Protein AF-A0A1J4J8R6-F1 (afdb_monomer_lite)

Radius of gyration: 37.08 Å; chains: 1; bounding box: 112×92×82 Å

InterPro domains:
  IPR000504 RNA recognition motif domain [PF00076] (426-489)
  IPR000504 RNA recognition motif domain [PS50102] (408-496)
  IPR000504 RNA recognition motif domain [SM00360] (419-492)
  IPR000504 RNA recognition motif domain [SM00360] (596-668)
  IPR002562 3'-5' exonuclease domain [PF01612] (44-199)
  IPR012337 Ribonuclease H-like superfamily [SSF53098] (19-199)
  IPR012677 Nucleotide-binding alpha-beta plait domain superfamily [G3DSA:3.30.70.330] (421-501)
  IPR012677 Nucleotide-binding alpha-beta plait domain superfamily [G3DSA:3.30.70.330] (574-690)
  IPR035979 RNA-binding domain superfamily [SSF54928] (427-667)
  IPR036397 Ribonuclease H superfamily [G3DSA:3.30.420.10] (19-200)
  IPR050502 Eukaryotic RNA-binding [PTHR48025] (426-492)

pLDDT: mean 85.45, std 15.94, range [28.61, 98.69]

Foldseek 3Di:
DDEAFFDPPHDALVVQQPAFDDAQDWHWYAFAPPQIAIEHEHELPDPCPLVVLVVVPDQDAWEWDFADDPATAWIWTDDDRYIYIYGYADDADRPSVVVSLVVAAYEYEPCPVVQVRVCVRHVDGSPVRYHHCCQFFAVVVVHDSPLQSLLCVQQNDTRHDLDDVCLSPDPSNDPTDTPSNSSNSNSRRVSCVSRVVVTDGTDDDPDDDDDDDDDDDDDDDDDDDDDDDPPDPDDDPPQCDPPFWFKFWAWDFAAWKWKKKKKQDPDDQAPVRQVQQFPDDPQQWPAWHWADQPNMIMIITIGNDDDDPVVSVCRSVPDPPVVPPPMDMDTWDIDDRNQFGLAFKKKKAPDDPQCPDPLSVLRVLLRLHDQKDWDQDPVRRMIIIRRNHRSSRRSCVTPQQVDDHPNDGIDMDSDPLFFQKKKKFAFLPDDPVNVCVLLVVLAAWPDKDWFDALDSRGTIIMMTGGPGSNSLVSSQVPQQQDADPNDGMHMFGDDDLSSVVSLLQLKKKFDPDPVVLVLDDPDPDPDDDDDPDPDDPPDQQPFVVVCVVLCVLHAWRGWHQDPVQRIIITGHSGSRSSVVCQVPDRRIDRQDPQQKKKKWFAASNQDPVNVCVLQVVLAAWPDKDWGTHHPLDGIIMMIIGHSDNNSLVSSQVPQAQNDDPQTGMHMDGRDSRGDRPDPVLVQQLLQKKKDFDLDDPVVLSVLLVVQARWSDWDWDPPPPPDSTIIIITGGSHNVSLVVSLVRVLVVCVVVVPPPSPRIDRDDPCCVCVPVPVVTIDIDRRPPPCPPPVQQQKKKKKFFQDDPPDDPVVLCVQCVVQDFWDWDDDNGIIMIIGRGPVSVVVSCVSQQRDDDPNDRTDIGMDGQVVDPPHDPDDRPPPPPPFFQKKKWAFDDPPDDQVLLCVLLVVQDDKWKKKFAGQPDAPTIMITITDPDPSSVVSSQCSQQPDDDPNHRTDIDGDHPVPPDDHDPNGHDPDIDTD

Organism: NCBI:txid1144522

Sequence (977 aa):
MEIIQFGEDLPDLHSYESRDWLLDETRSVEFFPNIVFEVTLISTESPNLSKYLNEIDIQSPIALDLEWDEELCLFQFCINHKVLIVRHPKGPGNPLLYSFLKNHNFFAKGIHNDKIKLAEKFGENFSDKIEDIAKTRLLPYGYSINFIEMTLQFAGKPTADFKDIRITKSNWDLPNLSMRQILYAAFDVVSIFQAYEKFPPPKKIIKQPKVQTRVRSENNKPPPGVKVNKKERQTSRKEWKTDDQRIILKQIIAKQIFCYMIENYQGDTNYLSLNNILTLDANDIDNISSFNFNEKKYVFISLYNNYKIEETASFFSNQKKIQNNTQNIIKLDSLEPEYSTDNDVLFMYNLPLCLQDEAVLNQFFYCFGVDTRFIYDKEIKSIRIQPHRAQSSMRMKIFIPIIEVDGQKLTLTTFPYHLPMVRAIVPPSFSENEINSLFSQYGTIEKIVILKRKSLNDCQTTIITYSNENEANLSIQKLNYTEIEENEIYVQRFTDENHMRFLRFFELIITDREDLINILPSKNNTNETTNENKNETIDIRNEALLRKHYEKYGDILQVWYDKRFDVTRIIFINKKSAFDAAKNEKNTFLPPLGTMAFIRNLPLSTTDSDIFELTSPYGKMLNFVYRDIEEYMRTIIVEVMFSSHEEAVALKTGIHHKKIKTSVIEVNASSLAEIETPIWKMQQRKQWIVCETDMKIEEIIDQCEAISPIIKVKIDDQQEDSDLSNIFILFSNTIDATIAIRRIKNYLKDKNFHNNNNIRIATVSEFVNEIYPEQFILRTIENKIIPVSNQQPMALVICPKPKELNEEFIHKYLSKSKEYQIFTDDERFIIYTRSKKASDFIYNKLMYIKFNENYLTIERCKWYEVKNRPRFHPFGSFQSRKMPIIVDPIPNGANAAELRTFCSDCGKFDIKIEGSSQEIGKRRAIIQPRNTRAKVNCFNVLNSEFFKGEMMKAVRISRSSIPPPLDENIDDDVEYD

Secondary structure (DSSP, 8-state):
--EE--STTS--GGGGTTSEEPTTEEEEEEEETTEEEEEEEEETT-TTHHHHHHHT--SS-EEEEEEESSSEEEEEEEETTEEEEEE--SSSPPHHHHHHHHHS-EEESSTHHHHHHHHHHHSS--TTTEEEHIIIIIGGGT----HHHHIIIII---SS----HHHHTS-TT-SSEEHHHHHHHHHHHHHHHHHHTTSPPPP------PPPPPP----------------SS---GGGG-STTEEEEEPP-PPPP-EEEEEES--S--SHHHHHTT--S-GGGEEEEEEEEETTEEEEEEEESS---HHHHHHHTTT-TTTTSS--EEEEPPPPPGGG--TT--EEEES--GGGSSHHHHHHHHHTT-S-EEEEEETTTTEEEEEESSHHHHHHHHHHGGG-EETTEE-EEESS-TTS-EEEEEE-TT--HHHHHHHHGGGS-EEEEEEPBPSSTTSPEEEEEEESSHHHHHHHHHHHTTEEETTEEEEEEE---HHHHHHHGGGEEEE---HHHHTTS-------------------TT-HHHHHHHHGGGS-EEEEEEETTTTEEEEEESSHHHHHHHHHH-SSEEPPPTT-EEEEEEEETT--HHHHHHHHGGGS-EEEEEEPPB-TT--EEEEEEEESSHHHHHHHHHHHTT-EETTEE-EEEE--TT-EEPPHHHHHHHTTEEEEEESS-HHHHHHHHHTTS-EEEEEEE---TT-S-EEEEEEESSHHHHHHHHHHHHHHHHHTT-TTTT--EEPPHHHIIIII-TTTEEEEE--------GGGS-EEEEESSPPTT--HHHHHHHHTT--SEEEEE-SS-EEEEESSHHHHHHHHHHHTT-EETTEEP-EEEEEGGGSTT--SS-TT--GGG----EEESSPPTT--HHHHHHHTGGG-SEEEEEEE-SSSTT-EEEEEEESSHHHHHHHHHHHHHSEETTEE--EEE--GGG-PPPPGGG--S--EE-

Structure (mmCIF, N/CA/C/O backbone):
data_AF-A0A1J4J8R6-F1
#
_entry.id   AF-A0A1J4J8R6-F1
#
loop_
_atom_site.group_PDB
_atom_site.id
_atom_site.type_symbol
_atom_site.label_atom_id
_atom_site.label_alt_id
_atom_site.label_comp_id
_atom_site.label_asym_id
_atom_site.label_entity_id
_atom_site.label_seq_id
_atom_site.pdbx_PDB_ins_code
_atom_site.Cartn_x
_atom_site.Cartn_y
_atom_site.Cartn_z
_atom_site.occupancy
_atom_site.B_iso_or_equiv
_atom_site.auth_seq_id
_atom_site.auth_comp_id
_atom_site.auth_asym_id
_atom_site.auth_atom_id
_atom_site.pdbx_PDB_model_num
ATOM 1 N N . MET A 1 1 ? -22.541 -46.603 14.724 1.00 64.88 1 MET A N 1
ATOM 2 C CA . MET A 1 1 ? -21.762 -45.417 15.127 1.00 64.88 1 MET A CA 1
ATOM 3 C C . MET A 1 1 ? -22.426 -44.217 14.489 1.00 64.88 1 MET A C 1
ATOM 5 O O . MET A 1 1 ? -22.920 -44.357 13.377 1.00 64.88 1 MET A O 1
ATOM 9 N N . GLU A 1 2 ? -22.513 -43.098 15.198 1.00 82.25 2 GLU A N 1
ATOM 10 C CA . GLU A 1 2 ? -22.907 -41.822 14.594 1.00 82.25 2 GLU A CA 1
ATOM 11 C C . GLU A 1 2 ? -21.846 -41.434 13.551 1.00 82.25 2 GLU A C 1
ATOM 13 O O . GLU A 1 2 ? -20.649 -41.581 13.817 1.00 82.25 2 GLU A O 1
ATOM 18 N N . ILE A 1 3 ? -22.278 -41.021 12.357 1.00 94.88 3 ILE A N 1
ATOM 19 C CA . ILE A 1 3 ? -21.378 -40.541 11.304 1.00 94.88 3 ILE A CA 1
ATOM 20 C C . ILE A 1 3 ? -21.326 -39.021 11.419 1.00 94.88 3 ILE A C 1
ATOM 22 O O . ILE A 1 3 ? -22.355 -38.358 11.316 1.00 94.88 3 ILE A O 1
ATOM 26 N N . ILE A 1 4 ? -20.132 -38.473 11.625 1.00 97.38 4 ILE A N 1
ATOM 27 C CA . ILE A 1 4 ? -19.893 -37.031 11.586 1.00 97.38 4 ILE A CA 1
ATOM 28 C C . ILE A 1 4 ? -19.890 -36.602 10.116 1.00 97.38 4 ILE A C 1
ATOM 30 O O . ILE A 1 4 ? -19.019 -37.014 9.343 1.00 97.38 4 ILE A O 1
ATOM 34 N N . GLN A 1 5 ? -20.874 -35.785 9.746 1.00 97.06 5 GLN A N 1
ATOM 35 C CA . GLN A 1 5 ? -21.093 -35.268 8.394 1.00 97.06 5 GLN A CA 1
ATOM 36 C C . GLN A 1 5 ? -21.236 -33.741 8.426 1.00 97.06 5 GLN A C 1
ATOM 38 O O . GLN A 1 5 ? -21.591 -33.170 9.458 1.00 97.06 5 GLN A O 1
ATOM 43 N N . PHE A 1 6 ? -20.989 -33.095 7.285 1.00 95.75 6 PHE A N 1
ATOM 44 C CA . PHE A 1 6 ? -21.035 -31.639 7.128 1.00 95.75 6 PHE A CA 1
ATOM 45 C C . PHE A 1 6 ? -21.888 -31.260 5.906 1.00 95.75 6 PHE A C 1
ATOM 47 O O . PHE A 1 6 ? -21.843 -31.946 4.885 1.00 95.75 6 PHE A O 1
ATOM 54 N N . GLY A 1 7 ? -22.676 -30.186 6.013 1.00 91.25 7 GLY A N 1
ATOM 55 C CA . GLY A 1 7 ? -23.638 -29.739 4.996 1.00 91.25 7 GLY A CA 1
ATOM 56 C C . GLY A 1 7 ? -24.512 -28.582 5.500 1.00 91.25 7 GLY A C 1
ATOM 57 O O . GLY A 1 7 ? -24.372 -28.185 6.652 1.00 91.25 7 GLY A O 1
ATOM 58 N N . GLU A 1 8 ? -25.404 -28.047 4.656 1.00 86.31 8 GLU A N 1
ATOM 59 C CA . GLU A 1 8 ? -26.222 -26.852 4.974 1.00 86.31 8 GLU A CA 1
ATOM 60 C C . GLU A 1 8 ? -27.128 -27.028 6.209 1.00 86.31 8 GLU A C 1
ATOM 62 O O . GLU A 1 8 ? -27.325 -26.071 6.951 1.00 86.31 8 GLU A O 1
ATOM 67 N N . ASP A 1 9 ? -27.593 -28.254 6.479 1.00 91.88 9 ASP A N 1
ATOM 68 C CA . ASP A 1 9 ? -28.480 -28.585 7.609 1.00 91.88 9 ASP A CA 1
ATOM 69 C C . ASP A 1 9 ? -27.794 -29.412 8.716 1.00 91.88 9 ASP A C 1
ATOM 71 O O . ASP A 1 9 ? -28.455 -29.983 9.587 1.00 91.88 9 ASP A O 1
ATOM 75 N N . LEU A 1 10 ? -26.465 -29.535 8.672 1.00 93.62 10 LEU A N 1
ATOM 76 C CA . LEU A 1 10 ? -25.687 -30.351 9.607 1.00 93.62 10 LEU A CA 1
ATOM 77 C C . LEU A 1 10 ? -24.810 -29.474 10.512 1.00 93.62 10 LEU A C 1
ATOM 79 O O . LEU A 1 10 ? -24.490 -28.344 10.141 1.00 93.62 10 LEU A O 1
ATOM 83 N N . PRO A 1 11 ? -24.398 -29.968 11.698 1.00 92.81 11 PRO A N 1
ATOM 84 C CA . PRO A 1 11 ? -23.512 -29.217 12.579 1.00 92.81 11 PRO A CA 1
ATOM 85 C C . PRO A 1 11 ? -22.225 -28.809 11.858 1.00 92.81 11 PRO A C 1
ATOM 87 O O . PRO A 1 11 ? -21.552 -29.636 11.238 1.00 92.81 11 PRO A O 1
ATOM 90 N N . ASP A 1 12 ? -21.872 -27.530 11.957 1.00 93.19 12 ASP A N 1
ATOM 91 C CA . ASP A 1 12 ? -20.647 -27.014 11.362 1.00 93.19 12 ASP A CA 1
ATOM 92 C C . ASP A 1 12 ? -19.402 -27.471 12.141 1.00 93.19 12 ASP A C 1
ATOM 94 O O . ASP A 1 12 ? -19.480 -28.021 13.244 1.00 93.19 12 ASP A O 1
ATOM 98 N N . LEU A 1 13 ? -18.214 -27.225 11.583 1.00 93.31 13 LEU A N 1
ATOM 99 C CA . LEU A 1 13 ? -16.960 -27.626 12.223 1.00 93.31 13 LEU A CA 1
ATOM 100 C C . LEU A 1 13 ? -16.717 -26.923 13.576 1.00 93.31 13 LEU A C 1
ATOM 102 O O . LEU A 1 13 ? -16.065 -27.495 14.449 1.00 93.31 13 LEU A O 1
ATOM 106 N N . HIS A 1 14 ? -17.237 -25.704 13.769 1.00 91.62 14 HIS A N 1
ATOM 107 C CA . HIS A 1 14 ? -17.052 -24.926 15.001 1.00 91.62 14 HIS A CA 1
ATOM 108 C C . HIS A 1 14 ? -17.827 -25.527 16.177 1.00 91.62 14 HIS A C 1
ATOM 110 O O . HIS A 1 14 ? -17.343 -25.506 17.307 1.00 91.62 14 HIS A O 1
ATOM 116 N N . SER A 1 15 ? -18.980 -26.145 15.916 1.00 93.38 15 SER A N 1
ATOM 117 C CA . SER A 1 15 ? -19.788 -26.820 16.939 1.00 93.38 15 SER A CA 1
ATOM 118 C C . SER A 1 15 ? -19.061 -27.962 17.673 1.00 93.38 15 SER A C 1
ATOM 120 O O . SER A 1 15 ? -19.467 -28.353 18.769 1.00 93.38 15 SER A O 1
ATOM 122 N N . TYR A 1 16 ? -17.965 -28.477 17.102 1.00 94.50 16 TYR A N 1
ATOM 123 C CA . TYR A 1 16 ? -17.141 -29.552 17.665 1.00 94.50 16 TYR A CA 1
ATOM 124 C C . TYR A 1 16 ? -15.961 -29.056 18.516 1.00 94.50 16 TYR A C 1
ATOM 126 O O . TYR A 1 16 ? -15.176 -29.867 19.005 1.00 94.50 16 TYR A O 1
ATOM 134 N N . GLU A 1 17 ? -15.805 -27.745 18.704 1.00 92.56 17 GLU A N 1
ATOM 135 C CA . GLU A 1 17 ? -14.711 -27.174 19.502 1.00 92.56 17 GLU A CA 1
ATOM 136 C C . GLU A 1 17 ? -14.910 -27.370 21.010 1.00 92.56 17 GLU A C 1
ATOM 138 O O . GLU A 1 17 ? -13.941 -27.574 21.734 1.00 92.56 17 GLU A O 1
ATOM 143 N N . SER A 1 18 ? -16.162 -27.388 21.474 1.00 90.88 18 SER A N 1
ATOM 144 C CA . SER A 1 18 ? -16.525 -27.578 22.886 1.00 90.88 18 SER A CA 1
ATOM 145 C C . SER A 1 18 ? -16.676 -29.044 23.308 1.00 90.88 18 SER A C 1
ATOM 147 O O . SER A 1 18 ? -17.047 -29.320 24.448 1.00 90.88 18 SER A O 1
ATOM 149 N N . ARG A 1 19 ? -16.440 -29.993 22.394 1.00 95.94 19 ARG A N 1
ATOM 150 C CA . ARG A 1 19 ? -16.583 -31.433 22.645 1.00 95.94 19 ARG A CA 1
ATOM 151 C C . ARG A 1 19 ? -15.214 -32.097 22.647 1.00 95.94 19 ARG A C 1
ATOM 153 O O . ARG A 1 19 ? -14.448 -31.898 21.710 1.00 95.94 19 ARG A O 1
ATOM 160 N N . ASP A 1 20 ? -14.956 -32.946 23.631 1.00 96.31 20 ASP A N 1
ATOM 161 C CA . ASP A 1 20 ? -13.733 -33.750 23.699 1.00 96.31 20 ASP A CA 1
ATOM 162 C C . ASP A 1 20 ? -13.871 -35.035 22.874 1.00 96.31 20 ASP A C 1
ATOM 164 O O . ASP A 1 20 ? -14.937 -35.654 22.849 1.00 96.31 20 ASP A O 1
ATOM 168 N N . TRP A 1 21 ? -12.787 -35.461 22.224 1.00 97.12 21 TRP A N 1
ATOM 169 C CA . TRP A 1 21 ? -12.671 -36.813 21.674 1.00 97.12 21 TRP A CA 1
ATOM 170 C C . TRP A 1 21 ? -11.984 -37.700 22.712 1.00 97.12 21 TRP A C 1
ATOM 172 O O . TRP A 1 21 ? -10.861 -37.411 23.131 1.00 97.12 21 TRP A O 1
ATOM 182 N N . LEU A 1 22 ? -12.644 -38.765 23.163 1.00 96.56 22 LEU A N 1
ATOM 183 C CA . LEU A 1 22 ? -12.132 -39.584 24.260 1.00 96.56 22 LEU A CA 1
ATOM 184 C C . LEU A 1 22 ? -11.032 -40.544 23.779 1.00 96.56 22 LEU A C 1
ATOM 186 O O . LEU A 1 22 ? -11.001 -40.978 22.627 1.00 96.56 22 LEU A O 1
ATOM 190 N N . LEU A 1 23 ? -10.110 -40.902 24.674 1.00 96.19 23 LEU A N 1
ATOM 191 C CA . LEU A 1 23 ? -9.110 -41.933 24.384 1.00 96.19 23 LEU A CA 1
ATOM 192 C C . LEU A 1 23 ? -9.785 -43.295 24.161 1.00 96.19 23 LEU A C 1
ATOM 194 O O . LEU A 1 23 ? -10.760 -43.630 24.829 1.00 96.19 23 LEU A O 1
ATOM 198 N N . ASP A 1 24 ? -9.230 -44.079 23.238 1.00 95.19 24 ASP A N 1
ATOM 199 C CA . ASP A 1 24 ? -9.760 -45.355 22.741 1.00 95.19 24 ASP A CA 1
ATOM 200 C C . ASP A 1 24 ? -11.132 -45.242 22.035 1.00 95.19 24 ASP A C 1
ATOM 202 O O . ASP A 1 24 ? -11.756 -46.260 21.720 1.00 95.19 24 ASP A O 1
ATOM 206 N N . GLU A 1 25 ? -11.595 -44.024 21.735 1.00 95.88 25 GLU A N 1
ATOM 207 C CA . GLU A 1 25 ? -12.848 -43.775 21.027 1.00 95.88 25 GLU A CA 1
ATOM 208 C C . GLU A 1 25 ? -12.649 -43.776 19.508 1.00 95.88 25 GLU A C 1
ATOM 210 O O . GLU A 1 25 ? -11.771 -43.090 18.974 1.00 95.88 25 GLU A O 1
ATOM 215 N N . THR A 1 26 ? -13.518 -44.512 18.807 1.00 97.50 26 THR A N 1
ATOM 216 C CA . THR A 1 26 ? -13.579 -44.546 17.340 1.00 97.50 26 THR A CA 1
ATOM 217 C C . THR A 1 26 ? -14.889 -43.950 16.842 1.00 97.50 26 THR A C 1
ATOM 219 O O . THR A 1 26 ? -15.961 -44.327 17.324 1.00 97.50 26 THR A O 1
ATOM 222 N N . ARG A 1 27 ? -14.818 -43.055 15.853 1.00 97.75 27 ARG A N 1
ATOM 223 C CA . ARG A 1 27 ? -15.994 -42.475 15.184 1.00 97.75 27 ARG A CA 1
ATOM 224 C C . ARG A 1 27 ? -15.853 -42.528 13.672 1.00 97.75 27 ARG A C 1
ATOM 226 O O . ARG A 1 27 ? -14.746 -42.510 13.146 1.00 97.75 27 ARG A O 1
ATOM 233 N N . SER A 1 28 ? -16.983 -42.550 12.978 1.00 98.38 28 SER A N 1
ATOM 234 C CA . SER A 1 28 ? -17.029 -42.482 11.518 1.00 98.38 28 SER A CA 1
ATOM 235 C C . SER A 1 28 ? -17.137 -41.023 11.072 1.00 98.38 28 SER A C 1
ATOM 237 O O . SER A 1 28 ? -17.988 -40.299 11.581 1.00 98.38 28 SER A O 1
ATOM 239 N N . VAL A 1 29 ? -16.298 -40.584 10.134 1.00 98.44 29 VAL A N 1
ATOM 240 C CA . VAL A 1 29 ? -16.251 -39.193 9.652 1.00 98.44 29 VAL A CA 1
ATOM 241 C C . VAL A 1 29 ? -16.223 -39.154 8.130 1.00 98.44 29 VAL A C 1
ATOM 243 O O . VAL A 1 29 ? -15.433 -39.858 7.500 1.00 98.44 29 VAL A O 1
ATOM 246 N N . GLU A 1 30 ? -17.055 -38.307 7.532 1.00 98.19 30 GLU A N 1
ATOM 247 C CA . GLU A 1 30 ? -17.075 -38.065 6.090 1.00 98.19 30 GLU A CA 1
ATOM 248 C C . GLU A 1 30 ? -16.263 -36.808 5.736 1.00 98.19 30 GLU A C 1
ATOM 250 O O . GLU A 1 30 ? -16.783 -35.694 5.751 1.00 98.19 30 GLU A O 1
ATOM 255 N N . PHE A 1 31 ? -14.974 -36.976 5.417 1.00 98.19 31 PHE A N 1
ATOM 256 C CA . PHE A 1 31 ? -14.091 -35.864 5.016 1.00 98.19 31 PHE A CA 1
ATOM 257 C C . PHE A 1 31 ? -14.278 -35.437 3.553 1.00 98.19 31 PHE A C 1
ATOM 259 O O . PHE A 1 31 ? -14.039 -34.280 3.203 1.00 98.19 31 PHE A O 1
ATOM 266 N N . PHE A 1 32 ? -14.691 -36.373 2.697 1.00 97.75 32 PHE A N 1
ATOM 267 C CA . PHE A 1 32 ? -14.949 -36.163 1.273 1.00 97.75 32 PHE A CA 1
ATOM 268 C C . PHE A 1 32 ? -16.314 -36.761 0.912 1.00 97.75 32 PHE A C 1
ATOM 270 O O . PHE A 1 32 ? -16.671 -37.788 1.490 1.00 97.75 32 PHE A O 1
ATOM 277 N N . PRO A 1 33 ? -17.058 -36.175 -0.046 1.00 97.06 33 PRO A N 1
ATOM 278 C CA . PRO A 1 33 ? -18.414 -36.616 -0.363 1.00 97.06 33 PRO A CA 1
ATOM 279 C C . PRO A 1 33 ? -18.508 -38.115 -0.670 1.00 97.06 33 PRO A C 1
ATOM 281 O O . PRO A 1 33 ? -17.867 -38.606 -1.601 1.00 97.06 33 PRO A O 1
ATOM 284 N N . ASN A 1 34 ? -19.360 -38.818 0.073 1.00 96.38 34 ASN A N 1
ATOM 285 C CA . ASN A 1 34 ? -19.601 -40.263 0.033 1.00 96.38 34 ASN A CA 1
ATOM 286 C C . ASN A 1 34 ? -18.397 -41.135 0.429 1.00 96.38 34 ASN A C 1
ATOM 288 O O . ASN A 1 34 ? -18.348 -42.314 0.072 1.00 96.38 34 ASN A O 1
ATOM 292 N N . ILE A 1 35 ? -17.419 -40.583 1.154 1.00 97.31 35 ILE A N 1
ATOM 293 C CA . ILE A 1 35 ? -16.232 -41.315 1.603 1.00 97.31 35 ILE A CA 1
ATOM 294 C C . ILE A 1 35 ? -16.070 -41.167 3.114 1.00 97.31 35 ILE A C 1
ATOM 296 O O . ILE A 1 35 ? -15.665 -40.121 3.622 1.00 97.31 35 ILE A O 1
ATOM 300 N N . VAL A 1 36 ? -16.332 -42.262 3.823 1.00 97.94 36 VAL A N 1
ATOM 301 C CA . VAL A 1 36 ? -16.269 -42.327 5.284 1.00 97.94 36 VAL A CA 1
ATOM 302 C C . VAL A 1 36 ? -14.949 -42.952 5.734 1.00 97.94 36 VAL A C 1
ATOM 304 O O . VAL A 1 36 ? -14.465 -43.911 5.130 1.00 97.94 36 VAL A O 1
ATOM 307 N N . PHE A 1 37 ? -14.373 -42.399 6.799 1.00 98.44 37 PHE A N 1
ATOM 308 C CA . PHE A 1 37 ? -13.190 -42.909 7.487 1.00 98.44 37 PHE A CA 1
ATOM 309 C C . PHE A 1 37 ? -13.520 -43.207 8.952 1.00 98.44 37 PHE A C 1
ATOM 311 O O . PHE A 1 37 ? -14.237 -42.444 9.597 1.00 98.44 37 PHE A O 1
ATOM 318 N N . GLU A 1 38 ? -12.987 -44.301 9.487 1.00 98.44 38 GLU A N 1
ATOM 319 C CA . GLU A 1 38 ? -12.996 -44.589 10.923 1.00 98.44 38 GLU A CA 1
ATOM 320 C C . GLU A 1 38 ? -11.802 -43.889 11.571 1.00 98.44 38 GLU A C 1
ATOM 322 O O . GLU A 1 38 ? -10.657 -44.198 11.251 1.00 98.44 38 GLU A O 1
ATOM 327 N N . VAL A 1 39 ? -12.060 -42.931 12.458 1.00 98.56 39 VAL A N 1
ATOM 328 C CA . VAL A 1 39 ? -11.035 -42.161 13.165 1.00 98.56 39 VAL A CA 1
ATOM 329 C C . VAL A 1 39 ? -10.972 -42.632 14.606 1.00 98.56 39 VAL A C 1
ATOM 331 O O . VAL A 1 39 ? -11.973 -42.568 15.315 1.00 98.56 39 VAL A O 1
ATOM 334 N N . THR A 1 40 ? -9.801 -43.082 15.044 1.00 98.38 40 THR A N 1
ATOM 335 C CA . THR A 1 40 ? -9.542 -43.523 16.417 1.00 98.38 40 THR A CA 1
ATOM 336 C C . THR A 1 40 ? -8.496 -42.625 17.065 1.00 98.38 40 THR A C 1
ATOM 338 O O . THR A 1 40 ? -7.413 -42.445 16.507 1.00 98.38 40 THR A O 1
ATOM 341 N N . LEU A 1 41 ? -8.782 -42.113 18.265 1.00 98.19 41 LEU A N 1
ATOM 342 C CA . LEU A 1 41 ? -7.789 -41.456 19.120 1.00 98.19 41 LEU A CA 1
ATOM 343 C C . LEU A 1 41 ? -7.301 -42.432 20.196 1.00 98.19 41 LEU A C 1
ATOM 345 O O . LEU A 1 41 ? -8.102 -42.999 20.932 1.00 98.19 41 LEU A O 1
ATOM 349 N N . ILE A 1 42 ? -5.989 -42.592 20.339 1.00 98.06 42 ILE A N 1
ATOM 350 C CA . ILE A 1 42 ? -5.368 -43.421 21.379 1.00 98.06 42 ILE A CA 1
ATOM 351 C C . ILE A 1 42 ? -4.130 -42.739 21.965 1.00 98.06 42 ILE A C 1
ATOM 353 O O . ILE A 1 42 ? -3.533 -41.883 21.328 1.00 98.06 42 ILE A O 1
ATOM 357 N N . SER A 1 43 ? -3.719 -43.118 23.176 1.00 97.25 43 SER A N 1
ATOM 358 C CA . SER A 1 43 ? -2.449 -42.699 23.785 1.00 97.25 43 SER A CA 1
ATOM 359 C C . SER A 1 43 ? -1.421 -43.831 23.742 1.00 97.25 43 SER A C 1
ATOM 361 O O . SER A 1 43 ? -1.784 -45.003 23.848 1.00 97.25 43 SER A O 1
ATOM 363 N N . THR A 1 44 ? -0.128 -43.507 23.675 1.00 96.81 44 THR A N 1
ATOM 364 C CA . THR A 1 44 ? 0.948 -44.498 23.841 1.00 96.81 44 THR A CA 1
ATOM 365 C C . THR A 1 44 ? 0.975 -45.154 25.224 1.00 96.81 44 THR A C 1
ATOM 367 O O . THR A 1 44 ? 1.626 -46.185 25.397 1.00 96.81 44 THR A O 1
ATOM 370 N N . GLU A 1 45 ? 0.260 -44.583 26.193 1.00 95.44 45 GLU A N 1
ATOM 371 C CA . GLU A 1 45 ? 0.049 -45.143 27.532 1.00 95.44 45 GLU A CA 1
ATOM 372 C C . GLU A 1 45 ? -1.138 -46.121 27.593 1.00 95.44 45 GLU A C 1
ATOM 374 O O . GLU A 1 45 ? -1.304 -46.825 28.588 1.00 95.44 45 GLU A O 1
ATOM 379 N N . SER A 1 46 ? -1.964 -46.194 26.541 1.00 95.75 46 SER A N 1
ATOM 380 C CA . SER A 1 46 ? -3.106 -47.110 26.499 1.00 95.75 46 SER A CA 1
ATOM 381 C C . SER A 1 46 ? -2.634 -48.564 26.351 1.00 95.75 46 SER A C 1
ATOM 383 O O . SER A 1 46 ? -1.827 -48.865 25.462 1.00 95.75 46 SER A O 1
ATOM 385 N N . PRO A 1 47 ? -3.187 -49.514 27.133 1.00 95.44 47 PRO A N 1
ATOM 386 C CA . PRO A 1 47 ? -2.909 -50.939 26.950 1.00 95.44 47 PRO A CA 1
ATOM 387 C C . PRO A 1 47 ? -3.406 -51.457 25.590 1.00 95.44 47 PRO A C 1
ATOM 389 O O . PRO A 1 47 ? -2.945 -52.495 25.115 1.00 95.44 47 PRO A O 1
ATOM 392 N N . ASN A 1 48 ? -4.314 -50.724 24.937 1.00 97.12 48 ASN A N 1
ATOM 393 C CA . ASN A 1 48 ? -4.875 -51.077 23.639 1.00 97.12 48 ASN A CA 1
ATOM 394 C C . ASN A 1 48 ? -3.996 -50.638 22.457 1.00 97.12 48 ASN A C 1
ATOM 396 O O . ASN A 1 48 ? -4.329 -50.961 21.318 1.00 97.12 48 ASN A O 1
ATOM 400 N N . LEU A 1 49 ? -2.865 -49.951 22.681 1.00 97.25 49 LEU A N 1
ATOM 401 C CA . LEU A 1 49 ? -2.021 -49.431 21.595 1.00 97.25 49 LEU A CA 1
ATOM 402 C C . LEU A 1 49 ? -1.616 -50.521 20.597 1.00 97.25 49 LEU A C 1
ATOM 404 O O . LEU A 1 49 ? -1.740 -50.336 19.389 1.00 97.25 49 LEU A O 1
ATOM 408 N N . SER A 1 50 ? -1.181 -51.682 21.098 1.00 96.88 50 SER A N 1
ATOM 409 C CA . SER A 1 50 ? -0.794 -52.802 20.235 1.00 96.88 50 SER A CA 1
ATOM 410 C C . SER A 1 50 ? -1.961 -53.313 19.393 1.00 96.88 50 SER A C 1
ATOM 412 O O . SER A 1 50 ? -1.739 -53.708 18.254 1.00 96.88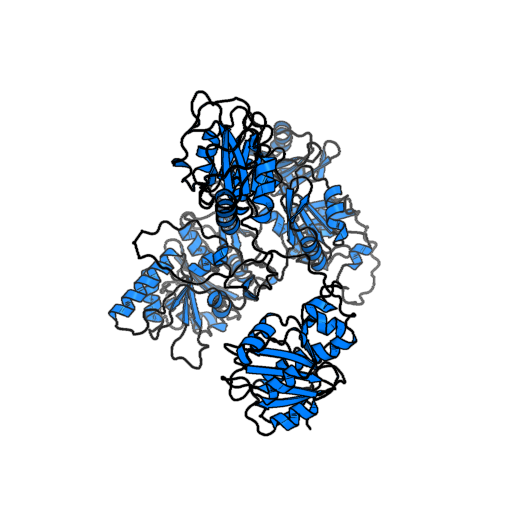 50 SER A O 1
ATOM 414 N N . LYS A 1 51 ? -3.188 -53.308 19.930 1.00 97.38 51 LYS A N 1
ATOM 415 C CA . LYS A 1 51 ? -4.379 -53.738 19.192 1.00 97.38 51 LYS A CA 1
ATOM 416 C C . LYS A 1 51 ? -4.600 -52.827 17.985 1.00 97.38 51 LYS A C 1
ATOM 418 O O . LYS A 1 51 ? -4.696 -53.334 16.876 1.00 97.38 51 LYS A O 1
ATOM 423 N N . TYR A 1 52 ? -4.619 -51.510 18.186 1.00 97.25 52 TYR A N 1
ATOM 424 C CA . TYR A 1 52 ? -4.900 -50.563 17.105 1.00 97.25 52 TYR A CA 1
ATOM 425 C C . TYR A 1 52 ? -3.755 -50.426 16.097 1.00 97.25 52 TYR A C 1
ATOM 427 O O . TYR A 1 52 ? -4.021 -50.293 14.907 1.00 97.25 52 TYR A O 1
ATOM 435 N N . LEU A 1 53 ? -2.491 -50.533 16.526 1.00 97.38 53 LEU A N 1
ATOM 436 C CA . LEU A 1 53 ? -1.367 -50.606 15.584 1.00 97.38 53 LEU A CA 1
ATOM 437 C C . LEU A 1 53 ? -1.463 -51.851 14.688 1.00 97.38 53 LEU A C 1
ATOM 439 O O . LEU A 1 53 ? -1.228 -51.746 13.490 1.00 97.38 53 LEU A O 1
ATOM 443 N N . ASN A 1 54 ? -1.883 -52.999 15.234 1.00 95.94 54 ASN A N 1
ATOM 444 C CA . ASN A 1 54 ? -2.095 -54.218 14.446 1.00 95.94 54 ASN A CA 1
ATOM 445 C C . ASN A 1 54 ? -3.261 -54.090 13.448 1.00 95.94 54 ASN A C 1
ATOM 447 O O . ASN A 1 54 ? -3.278 -54.787 12.439 1.00 95.94 54 ASN A O 1
ATOM 451 N N . GLU A 1 55 ? -4.238 -53.211 13.694 1.00 95.19 55 GLU A N 1
ATOM 452 C CA . GLU A 1 55 ? -5.338 -52.970 12.747 1.00 95.19 55 GLU A CA 1
ATOM 453 C C . GLU A 1 55 ? -4.896 -52.216 11.485 1.00 95.19 55 GLU A C 1
ATOM 455 O O . GLU A 1 55 ? -5.588 -52.285 10.466 1.00 95.19 55 GLU A O 1
ATOM 460 N N . ILE A 1 56 ? -3.762 -51.514 11.553 1.00 95.69 56 ILE A N 1
ATOM 461 C CA . ILE A 1 56 ? -3.140 -50.796 10.434 1.00 95.69 56 ILE A CA 1
ATOM 462 C C . ILE A 1 56 ? -1.790 -51.411 10.012 1.00 95.69 56 ILE A C 1
ATOM 464 O O . ILE A 1 56 ? -1.082 -50.823 9.195 1.00 95.69 56 ILE A O 1
ATOM 468 N N . ASP A 1 57 ? -1.443 -52.594 10.535 1.00 93.19 57 ASP A N 1
ATOM 469 C CA . ASP A 1 57 ? -0.253 -53.380 10.171 1.00 93.19 57 ASP A CA 1
ATOM 470 C C . ASP A 1 57 ? -0.488 -54.085 8.828 1.00 93.19 57 ASP A C 1
ATOM 472 O O . ASP A 1 57 ? -0.980 -55.213 8.735 1.00 93.19 57 ASP A O 1
ATOM 476 N N . ILE A 1 58 ? -0.223 -53.349 7.751 1.00 89.88 58 ILE A N 1
ATOM 477 C CA . ILE A 1 58 ? -0.438 -53.781 6.371 1.00 89.88 58 ILE A CA 1
ATOM 478 C C . ILE A 1 58 ? 0.833 -53.473 5.577 1.00 89.88 58 ILE A C 1
ATOM 480 O O . ILE A 1 58 ? 1.471 -52.442 5.765 1.00 89.88 58 ILE A O 1
ATOM 484 N N . GLN A 1 59 ? 1.185 -54.330 4.613 1.00 86.19 59 GLN A N 1
ATOM 485 C CA . GLN A 1 59 ? 2.387 -54.152 3.779 1.00 86.19 59 GLN A CA 1
ATOM 486 C C . GLN A 1 59 ? 2.354 -52.929 2.837 1.00 86.19 59 GLN A C 1
ATOM 488 O O . GLN A 1 59 ? 3.339 -52.667 2.141 1.00 86.19 59 GLN A O 1
ATOM 493 N N . SER A 1 60 ? 1.249 -52.182 2.783 1.00 91.12 60 SER A N 1
ATOM 494 C CA . SER A 1 60 ? 1.136 -50.986 1.943 1.00 91.12 60 SER A CA 1
ATOM 495 C C . SER A 1 60 ? 1.701 -49.754 2.657 1.00 91.12 60 SER A C 1
ATOM 497 O O . SER A 1 60 ? 1.631 -49.681 3.883 1.00 91.12 60 SER A O 1
ATOM 499 N N . PRO A 1 61 ? 2.254 -48.768 1.925 1.00 94.50 61 PRO A N 1
ATOM 500 C CA . PRO A 1 61 ? 2.679 -47.513 2.528 1.00 94.50 61 PRO A CA 1
ATOM 501 C C . PRO A 1 61 ? 1.533 -46.819 3.276 1.00 94.50 61 PRO A C 1
ATOM 503 O O . PRO A 1 61 ? 0.405 -46.793 2.787 1.00 94.50 61 PRO A O 1
ATOM 506 N N . ILE A 1 62 ? 1.834 -46.235 4.435 1.00 98.31 62 ILE A N 1
ATOM 507 C CA . ILE A 1 62 ? 0.859 -45.572 5.313 1.00 98.31 62 ILE A CA 1
ATOM 508 C C . ILE A 1 62 ? 1.019 -44.049 5.197 1.00 98.31 62 ILE A C 1
ATOM 510 O O . ILE A 1 62 ? 2.143 -43.536 5.234 1.00 98.31 62 ILE A O 1
ATOM 514 N N . ALA A 1 63 ? -0.085 -43.308 5.065 1.00 98.50 63 ALA A N 1
ATOM 515 C CA . ALA A 1 63 ? -0.034 -41.848 5.108 1.00 98.50 63 ALA A CA 1
ATOM 516 C C . ALA A 1 63 ? 0.319 -41.389 6.528 1.00 98.50 63 ALA A C 1
ATOM 518 O O . ALA A 1 63 ? -0.270 -41.876 7.493 1.00 98.50 63 ALA A O 1
ATOM 519 N N . LEU A 1 64 ? 1.282 -40.476 6.645 1.00 98.50 64 LEU A N 1
ATOM 520 C CA . LEU A 1 64 ? 1.824 -40.006 7.917 1.00 98.50 64 LEU A CA 1
ATOM 521 C C . LEU A 1 64 ? 1.807 -38.483 7.985 1.00 98.50 64 LEU A C 1
ATOM 523 O O . LEU A 1 64 ? 2.238 -37.816 7.043 1.00 98.50 64 LEU A O 1
ATOM 527 N N . ASP A 1 65 ? 1.409 -37.967 9.140 1.00 98.00 65 ASP A N 1
ATOM 528 C CA . ASP A 1 65 ? 1.679 -36.595 9.556 1.00 98.00 65 ASP A CA 1
ATOM 529 C C . ASP A 1 65 ? 1.913 -36.537 11.071 1.00 98.00 65 ASP A C 1
ATOM 531 O O . ASP A 1 65 ? 1.575 -37.483 11.794 1.00 98.00 65 ASP A O 1
ATOM 535 N N . LEU A 1 66 ? 2.564 -35.478 11.550 1.00 97.19 66 LEU A N 1
ATOM 536 C CA . LEU A 1 66 ? 2.981 -35.344 12.948 1.00 97.19 66 LEU A CA 1
ATOM 537 C C . LEU A 1 66 ? 2.659 -33.949 13.481 1.00 97.19 66 LEU A C 1
ATOM 539 O O . LEU A 1 66 ? 2.862 -32.966 12.780 1.00 97.19 66 LEU A O 1
ATOM 543 N N . GLU A 1 67 ? 2.291 -33.868 14.760 1.00 95.62 67 GLU A N 1
ATOM 544 C CA . GLU A 1 67 ? 2.261 -32.595 15.495 1.00 95.62 67 GLU A CA 1
ATOM 545 C C . GLU A 1 67 ? 3.263 -32.631 16.647 1.00 95.62 67 GLU A C 1
ATOM 547 O O . GLU A 1 67 ? 3.496 -33.665 17.294 1.00 95.62 67 GLU A O 1
ATOM 552 N N . TRP A 1 68 ? 3.891 -31.485 16.884 1.00 92.94 68 TRP A N 1
ATOM 553 C CA . TRP A 1 68 ? 4.900 -31.314 17.917 1.00 92.94 68 TRP A CA 1
ATOM 554 C C . TRP A 1 68 ? 4.917 -29.881 18.442 1.00 92.94 68 TRP A C 1
ATOM 556 O O . TRP A 1 68 ? 4.652 -28.934 17.706 1.00 92.94 68 TRP A O 1
ATOM 566 N N . ASP A 1 69 ? 5.278 -29.743 19.717 1.00 86.06 69 ASP A N 1
ATOM 567 C CA . ASP A 1 69 ? 5.537 -28.455 20.368 1.00 86.06 69 ASP A CA 1
ATOM 568 C C . ASP A 1 69 ? 7.031 -28.371 20.740 1.00 86.06 69 ASP A C 1
ATOM 570 O O . ASP A 1 69 ? 7.889 -28.177 19.878 1.00 86.06 69 ASP A O 1
ATOM 574 N N . GLU A 1 70 ? 7.410 -28.655 21.987 1.00 85.31 70 GLU A N 1
ATOM 575 C CA . GLU A 1 70 ? 8.823 -28.889 22.327 1.00 85.31 70 GLU A CA 1
ATOM 576 C C . GLU A 1 70 ? 9.300 -30.264 21.806 1.00 85.31 70 GLU A C 1
ATOM 578 O O . GLU A 1 70 ? 10.371 -30.394 21.194 1.00 85.31 70 GLU A O 1
ATOM 583 N N . GLU A 1 71 ? 8.451 -31.282 21.987 1.00 91.50 71 GLU A N 1
ATOM 584 C CA . GLU A 1 71 ? 8.634 -32.674 21.562 1.00 91.50 71 GLU A CA 1
ATOM 585 C C . GLU A 1 71 ? 7.468 -33.148 20.677 1.00 91.50 71 GLU A C 1
ATOM 587 O O . GLU A 1 71 ? 6.409 -32.523 20.638 1.00 91.50 71 GLU A O 1
ATOM 592 N N . LEU A 1 72 ? 7.651 -34.287 19.995 1.00 93.56 72 LEU A N 1
ATOM 593 C CA . LEU A 1 72 ? 6.558 -34.997 19.320 1.00 93.56 72 LEU A CA 1
ATOM 594 C C . LEU A 1 72 ? 5.479 -35.411 20.315 1.00 93.56 72 LEU A C 1
ATOM 596 O O . LEU A 1 72 ? 5.778 -36.160 21.252 1.00 93.56 72 LEU A O 1
ATOM 600 N N . CYS A 1 73 ? 4.252 -34.956 20.057 1.00 95.06 73 CYS A N 1
ATOM 601 C CA . CYS A 1 73 ? 3.086 -35.189 20.904 1.00 95.06 73 CYS A CA 1
ATOM 602 C C . CYS A 1 73 ? 1.933 -35.904 20.181 1.00 95.06 73 CYS A C 1
ATOM 604 O O . CYS A 1 73 ? 1.124 -36.546 20.851 1.00 95.06 73 CYS A O 1
ATOM 606 N N . LEU A 1 74 ? 1.876 -35.882 18.843 1.00 97.38 74 LEU A N 1
ATOM 607 C CA . LEU A 1 74 ? 0.832 -36.567 18.076 1.00 97.38 74 LEU A CA 1
ATOM 608 C C . LEU A 1 74 ? 1.396 -37.242 16.822 1.00 97.38 74 LEU A C 1
ATOM 610 O O . LEU A 1 74 ? 2.130 -36.628 16.048 1.00 97.38 74 LEU A O 1
ATOM 614 N N . PHE A 1 75 ? 1.007 -38.494 16.601 1.00 98.31 75 PHE A N 1
ATOM 615 C CA . PHE A 1 75 ? 1.259 -39.237 15.370 1.00 98.31 75 PHE A CA 1
ATOM 616 C C . PHE A 1 75 ? -0.065 -39.494 14.675 1.00 98.31 75 PHE A C 1
ATOM 618 O O . PHE A 1 75 ? -1.027 -39.918 15.311 1.00 98.31 75 PHE A O 1
ATOM 625 N N . GLN A 1 76 ? -0.105 -39.267 13.374 1.00 98.50 76 GLN A N 1
ATOM 626 C CA . GLN A 1 76 ? -1.309 -39.416 12.580 1.00 98.50 76 GLN A CA 1
ATOM 627 C C . GLN A 1 76 ? -1.015 -40.451 11.499 1.00 98.50 76 GLN A C 1
ATOM 629 O O . GLN A 1 76 ? -0.059 -40.301 10.738 1.00 98.50 76 GLN A O 1
ATOM 634 N N . PHE A 1 77 ? -1.817 -41.509 11.439 1.00 98.69 77 PHE A N 1
ATOM 635 C CA . PHE A 1 77 ? -1.688 -42.566 10.441 1.00 98.69 77 PHE A CA 1
ATOM 636 C C . PHE A 1 77 ? -2.992 -42.715 9.672 1.00 98.69 77 PHE A C 1
ATOM 638 O O . PHE A 1 77 ? -4.058 -42.692 10.282 1.00 98.69 77 PHE A O 1
ATOM 645 N N . CYS A 1 78 ? -2.924 -42.920 8.357 1.00 98.50 78 CYS A N 1
ATOM 646 C CA . CYS A 1 78 ? -4.096 -43.284 7.561 1.00 98.50 78 CYS A CA 1
ATOM 647 C C . CYS A 1 78 ? -3.782 -44.383 6.540 1.00 98.50 78 CYS A C 1
ATOM 649 O O . CYS A 1 78 ? -2.803 -44.297 5.790 1.00 98.50 78 CYS A O 1
ATOM 651 N N . ILE A 1 79 ? -4.626 -45.419 6.526 1.00 97.50 79 ILE A N 1
ATOM 652 C CA . ILE A 1 79 ? -4.599 -46.527 5.565 1.00 97.50 79 ILE A CA 1
ATOM 653 C C . ILE A 1 79 ? -5.981 -47.198 5.487 1.00 97.50 79 ILE A C 1
ATOM 655 O O . ILE A 1 79 ? -6.637 -47.378 6.507 1.00 97.50 79 ILE A O 1
ATOM 659 N N . ASN A 1 80 ? -6.436 -47.590 4.291 1.00 92.88 80 ASN A N 1
ATOM 660 C CA . ASN A 1 80 ? -7.669 -48.373 4.072 1.00 92.88 80 ASN A CA 1
ATOM 661 C C . ASN A 1 80 ? -8.913 -47.857 4.825 1.00 92.88 80 ASN A C 1
ATOM 663 O O . ASN A 1 80 ? -9.608 -48.626 5.484 1.00 92.88 80 ASN A O 1
ATOM 667 N N . HIS A 1 81 ? -9.195 -46.556 4.737 1.00 96.12 81 HIS A N 1
ATOM 668 C CA . HIS A 1 81 ? -10.306 -45.898 5.444 1.00 96.12 81 HIS A CA 1
ATOM 669 C C . HIS A 1 81 ? -10.219 -45.892 6.979 1.00 96.12 81 HIS A C 1
ATOM 671 O O . HIS A 1 81 ? -11.167 -45.475 7.639 1.00 96.12 81 HIS A O 1
ATOM 677 N N . LYS A 1 82 ? -9.079 -46.279 7.554 1.00 98.06 82 LYS A N 1
ATOM 678 C CA . LYS A 1 82 ? -8.796 -46.167 8.985 1.00 98.06 82 LYS A CA 1
ATOM 679 C C . LYS A 1 82 ? -7.791 -45.060 9.245 1.00 98.06 82 LYS A C 1
ATOM 681 O O . LYS A 1 82 ? -6.749 -44.994 8.594 1.00 98.06 82 LYS A O 1
ATOM 686 N N . VAL A 1 83 ? -8.100 -44.222 10.224 1.00 98.62 83 VAL A N 1
ATOM 687 C CA . VAL A 1 83 ? -7.243 -43.157 10.728 1.00 98.62 83 VAL A CA 1
ATOM 688 C C . VAL A 1 83 ? -6.936 -43.441 12.186 1.00 98.62 83 VAL A C 1
ATOM 690 O O . VAL A 1 83 ? -7.844 -43.533 13.010 1.00 98.62 83 VAL A O 1
ATOM 693 N N . LEU A 1 84 ? -5.654 -43.548 12.512 1.00 98.62 84 LEU A N 1
ATOM 694 C CA . LEU A 1 84 ? -5.194 -43.727 13.881 1.00 98.62 84 LEU A CA 1
ATOM 695 C C . LEU A 1 84 ? -4.407 -42.495 14.316 1.00 98.62 84 LEU A C 1
ATOM 697 O O . LEU A 1 84 ? -3.321 -42.225 13.802 1.00 98.62 84 LEU A O 1
ATOM 701 N N . ILE A 1 85 ? -4.960 -41.767 15.279 1.00 98.56 85 ILE A N 1
ATOM 702 C CA . ILE A 1 85 ? -4.322 -40.631 15.931 1.00 98.56 85 ILE A CA 1
ATOM 703 C C . ILE A 1 85 ? -3.741 -41.124 17.258 1.00 98.56 85 ILE A C 1
ATOM 705 O O . ILE A 1 85 ? -4.477 -41.492 18.171 1.00 98.56 85 ILE A O 1
ATOM 709 N N . VAL A 1 86 ? -2.415 -41.160 17.364 1.00 98.31 86 VAL A N 1
ATOM 710 C CA . VAL A 1 86 ? -1.693 -41.640 18.546 1.00 98.31 86 VAL A CA 1
ATOM 711 C C . VAL A 1 86 ? -1.075 -40.458 19.280 1.00 98.31 86 VAL A C 1
ATOM 713 O O . VAL A 1 86 ? -0.078 -39.884 18.841 1.00 98.31 86 VAL A O 1
ATOM 716 N N . ARG A 1 87 ? -1.639 -40.115 20.434 1.00 97.31 87 ARG A N 1
ATOM 717 C CA . ARG A 1 87 ? -1.048 -39.174 21.380 1.00 97.31 87 ARG A CA 1
ATOM 718 C C . ARG A 1 87 ? 0.168 -39.801 22.048 1.00 97.31 87 ARG A C 1
ATOM 720 O O . ARG A 1 87 ? 0.120 -40.939 22.510 1.00 97.31 87 ARG A O 1
ATOM 727 N N . HIS A 1 88 ? 1.247 -39.040 22.130 1.00 96.44 88 HIS A N 1
ATOM 728 C CA . HIS A 1 88 ? 2.473 -39.431 22.801 1.00 96.44 88 HIS A CA 1
ATOM 729 C C . HIS A 1 88 ? 2.824 -38.393 23.872 1.00 96.44 88 HIS A C 1
ATOM 731 O O . HIS A 1 88 ? 3.407 -37.364 23.541 1.00 96.44 88 HIS A O 1
ATOM 737 N N . PRO A 1 89 ? 2.536 -38.658 25.156 1.00 93.44 89 PRO A N 1
ATOM 738 C CA . PRO A 1 89 ? 2.937 -37.772 26.246 1.00 93.44 89 PRO A CA 1
ATOM 739 C C . PRO A 1 89 ? 4.449 -37.482 26.254 1.00 93.44 89 PRO A C 1
ATOM 741 O O . PRO A 1 89 ? 5.256 -38.240 25.690 1.00 93.44 89 PRO A O 1
ATOM 744 N N . LYS A 1 90 ? 4.847 -36.373 26.886 1.00 92.81 90 LYS A N 1
ATOM 745 C CA . LYS A 1 90 ? 6.261 -35.987 27.043 1.00 92.81 90 LYS A CA 1
ATOM 746 C C . LYS A 1 90 ? 7.087 -37.121 27.657 1.00 92.81 90 LYS A C 1
ATOM 748 O O . LYS A 1 90 ? 6.640 -37.792 28.584 1.00 92.81 90 LYS A O 1
ATOM 753 N N . GLY A 1 91 ? 8.306 -37.319 27.150 1.00 93.06 91 GLY A N 1
ATOM 754 C CA . GLY A 1 91 ? 9.203 -38.377 27.629 1.00 93.06 91 GLY A CA 1
ATOM 755 C C . GLY A 1 91 ? 9.768 -39.279 26.525 1.00 93.06 91 GLY A C 1
ATOM 756 O O . GLY A 1 91 ? 9.680 -38.946 25.342 1.00 93.06 91 GLY A O 1
ATOM 757 N N . PRO A 1 92 ? 10.392 -40.416 26.886 1.00 93.81 92 PRO A N 1
ATOM 758 C CA . PRO A 1 92 ? 11.070 -41.282 25.925 1.00 93.81 92 PRO A CA 1
ATOM 759 C C . PRO A 1 92 ? 10.092 -41.909 24.925 1.00 93.81 92 PRO A C 1
ATOM 761 O O . PRO A 1 92 ? 8.939 -42.182 25.255 1.00 93.81 92 PRO A O 1
ATOM 764 N N . GLY A 1 93 ? 10.563 -42.166 23.702 1.00 94.88 93 GLY A N 1
ATOM 765 C CA . GLY A 1 93 ? 9.765 -42.806 22.658 1.00 94.88 93 GLY A CA 1
ATOM 766 C C . GLY A 1 93 ? 9.233 -44.190 23.055 1.00 94.88 93 GLY A C 1
ATOM 767 O O . GLY A 1 93 ? 9.976 -45.032 23.563 1.00 94.88 93 GLY A O 1
ATOM 768 N N . ASN A 1 94 ? 7.950 -44.449 22.787 1.00 97.56 94 ASN A N 1
ATOM 769 C CA . ASN A 1 94 ? 7.316 -45.739 23.068 1.00 97.56 94 ASN A CA 1
ATOM 770 C C . ASN A 1 94 ? 7.907 -46.882 22.195 1.00 97.56 94 ASN A C 1
ATOM 772 O O . ASN A 1 94 ? 7.939 -46.748 20.967 1.00 97.56 94 ASN A O 1
ATOM 776 N N . PRO A 1 95 ? 8.315 -48.032 22.776 1.00 97.06 95 PRO A N 1
ATOM 777 C CA . PRO A 1 95 ? 8.941 -49.131 22.028 1.00 97.06 95 PRO A CA 1
ATOM 778 C C . PRO A 1 95 ? 8.063 -49.788 20.953 1.00 97.06 95 PRO A C 1
ATOM 780 O O . PRO A 1 95 ? 8.584 -50.209 19.918 1.00 97.06 95 PRO A O 1
ATOM 783 N N . LEU A 1 96 ? 6.745 -49.886 21.170 1.00 97.38 96 LEU A N 1
ATOM 784 C CA . LEU A 1 96 ? 5.820 -50.463 20.187 1.00 97.38 96 LEU A CA 1
ATOM 785 C C . LEU A 1 96 ? 5.701 -49.548 18.971 1.00 97.38 96 LEU A C 1
ATOM 787 O O . LEU A 1 96 ? 5.839 -50.007 17.839 1.00 97.38 96 LEU A O 1
ATOM 791 N N . LEU A 1 97 ? 5.522 -48.247 19.213 1.00 97.50 97 LEU A N 1
ATOM 792 C CA . LEU A 1 97 ? 5.446 -47.250 18.148 1.00 97.50 97 LEU A CA 1
ATOM 793 C C . LEU A 1 97 ? 6.767 -47.156 17.369 1.00 97.50 97 LEU A C 1
ATOM 795 O O . LEU A 1 97 ? 6.760 -47.086 16.144 1.00 97.50 97 LEU A O 1
ATOM 799 N N . TYR A 1 98 ? 7.903 -47.238 18.064 1.00 97.44 98 TYR A N 1
ATOM 800 C CA . TYR A 1 98 ? 9.223 -47.340 17.440 1.00 97.44 98 TYR A CA 1
ATOM 801 C C . TYR A 1 98 ? 9.336 -48.564 16.516 1.00 97.44 98 TYR A C 1
ATOM 803 O O . TYR A 1 98 ? 9.744 -48.431 15.359 1.00 97.44 98 TYR A O 1
ATOM 811 N N . SER A 1 99 ? 8.947 -49.751 17.001 1.00 97.19 99 SER A N 1
ATOM 812 C CA . SER A 1 99 ? 8.950 -50.987 16.205 1.00 97.19 99 SER A CA 1
ATOM 813 C C . SER A 1 99 ? 8.053 -50.854 14.970 1.00 97.19 99 SER A C 1
ATOM 815 O O . SER A 1 99 ? 8.451 -51.222 13.862 1.00 97.19 99 SER A O 1
ATOM 817 N N . PHE A 1 100 ? 6.876 -50.246 15.134 1.00 97.56 100 PHE A N 1
ATOM 818 C CA . PHE A 1 100 ? 5.939 -49.986 14.047 1.00 97.56 100 PHE A CA 1
ATOM 819 C C . PHE A 1 100 ? 6.549 -49.076 12.968 1.00 97.56 100 PHE A C 1
ATOM 821 O O . PHE A 1 100 ? 6.607 -49.469 11.801 1.00 97.56 100 PHE A O 1
ATOM 828 N N . LEU A 1 101 ? 7.104 -47.921 13.357 1.00 96.88 101 LEU A N 1
ATOM 829 C CA . LEU A 1 101 ? 7.761 -46.967 12.449 1.00 96.88 101 LEU A CA 1
ATOM 830 C C . LEU A 1 101 ? 8.971 -47.567 11.714 1.00 96.88 101 LEU A C 1
ATOM 832 O O . LEU A 1 101 ? 9.274 -47.190 10.582 1.00 96.88 101 LEU A O 1
ATOM 836 N N . LYS A 1 102 ? 9.679 -48.506 12.347 1.00 95.88 102 LYS A N 1
ATOM 837 C CA . LYS A 1 102 ? 10.851 -49.170 11.762 1.00 95.88 102 LYS A CA 1
ATOM 838 C C . LYS A 1 102 ? 10.476 -50.210 10.705 1.00 95.88 102 LYS A C 1
ATOM 840 O O . LYS A 1 102 ? 11.184 -50.361 9.700 1.00 95.88 102 LYS A O 1
ATOM 845 N N . ASN A 1 103 ? 9.380 -50.928 10.928 1.00 95.75 103 ASN A N 1
ATOM 846 C CA . ASN A 1 103 ? 8.984 -52.070 10.105 1.00 95.75 103 ASN A CA 1
ATOM 847 C C . ASN A 1 103 ? 8.048 -51.704 8.942 1.00 95.75 103 ASN A C 1
ATOM 849 O O . ASN A 1 103 ? 7.916 -52.502 8.019 1.00 95.75 103 ASN A O 1
ATOM 853 N N . HIS A 1 104 ? 7.502 -50.486 8.920 1.00 97.62 104 HIS A N 1
ATOM 854 C CA . HIS A 1 104 ? 6.589 -50.010 7.875 1.00 97.62 104 HIS A CA 1
ATOM 855 C C . HIS A 1 104 ? 7.211 -48.933 6.982 1.00 97.62 104 HIS A C 1
ATOM 857 O O . HIS A 1 104 ? 8.225 -48.321 7.321 1.00 97.62 104 HIS A O 1
ATOM 863 N N . ASN A 1 105 ? 6.595 -48.714 5.820 1.00 97.25 105 ASN A N 1
ATOM 864 C CA . ASN A 1 105 ? 6.910 -47.594 4.938 1.00 97.25 105 ASN A CA 1
ATOM 865 C C . ASN A 1 105 ? 5.785 -46.562 5.011 1.00 97.25 105 ASN A C 1
ATOM 867 O O . ASN A 1 105 ? 4.613 -46.913 5.110 1.00 97.25 105 ASN A O 1
ATOM 871 N N . PHE A 1 106 ? 6.145 -45.292 4.907 1.00 98.25 106 PHE A N 1
ATOM 872 C CA . PHE A 1 106 ? 5.236 -44.167 5.047 1.00 98.25 106 PHE A CA 1
ATOM 873 C C . PHE A 1 106 ? 5.410 -43.181 3.902 1.00 98.25 106 PHE A C 1
ATOM 875 O O . PHE A 1 106 ? 6.461 -43.123 3.254 1.00 98.25 106 PHE A O 1
ATOM 882 N N . PHE A 1 107 ? 4.404 -42.343 3.698 1.00 98.19 107 PHE A N 1
ATOM 883 C CA . PHE A 1 107 ? 4.503 -41.169 2.844 1.00 98.19 107 PHE A CA 1
ATOM 884 C C . PHE A 1 107 ? 3.866 -39.964 3.528 1.00 98.19 107 PHE A C 1
ATOM 886 O O . PHE A 1 107 ? 2.823 -40.067 4.166 1.00 98.19 107 PHE A O 1
ATOM 893 N N . ALA A 1 108 ? 4.526 -38.817 3.400 1.00 98.06 108 ALA A N 1
ATOM 894 C CA . ALA A 1 108 ? 4.151 -37.587 4.079 1.00 98.06 108 ALA A CA 1
ATOM 895 C C . ALA A 1 108 ? 4.537 -36.364 3.247 1.00 98.06 108 ALA A C 1
ATOM 897 O O . ALA A 1 108 ? 5.447 -36.413 2.410 1.00 98.06 108 ALA A O 1
ATOM 898 N N . LYS A 1 109 ? 3.870 -35.234 3.479 1.00 96.88 109 LYS A N 1
ATOM 899 C CA . LYS A 1 109 ? 4.091 -34.002 2.718 1.00 96.88 109 LYS A CA 1
ATOM 900 C C . LYS A 1 109 ? 4.985 -33.032 3.486 1.00 96.88 109 LYS A C 1
ATOM 902 O O . LYS A 1 109 ? 4.561 -32.450 4.469 1.00 96.88 109 LYS A O 1
ATOM 907 N N . GLY A 1 110 ? 6.177 -32.731 2.965 1.00 93.94 110 GLY A N 1
ATOM 908 C CA . GLY A 1 110 ? 7.012 -31.669 3.546 1.00 93.94 110 GLY A CA 1
ATOM 909 C C . GLY A 1 110 ? 7.704 -32.054 4.859 1.00 93.94 110 GLY A C 1
ATOM 910 O O . GLY A 1 110 ? 8.113 -31.178 5.610 1.00 93.94 110 GLY A O 1
ATOM 911 N N . ILE A 1 111 ? 7.929 -33.351 5.065 1.00 94.12 111 ILE A N 1
ATOM 912 C CA . ILE A 1 111 ? 8.343 -34.015 6.315 1.00 94.12 111 ILE A CA 1
ATOM 913 C C . ILE A 1 111 ? 9.799 -33.743 6.775 1.00 94.12 111 ILE A C 1
ATOM 915 O O . ILE A 1 111 ? 10.450 -34.571 7.413 1.00 94.12 111 ILE A O 1
ATOM 919 N N . HIS A 1 112 ? 10.422 -32.631 6.370 1.00 91.50 112 HIS A N 1
ATOM 920 C CA . HIS A 1 112 ? 11.848 -32.418 6.659 1.00 91.50 112 HIS A CA 1
ATOM 921 C C . HIS A 1 112 ? 12.129 -32.229 8.152 1.00 91.50 112 HIS A C 1
ATOM 923 O O . HIS A 1 112 ? 13.063 -32.850 8.660 1.00 91.50 112 HIS A O 1
ATOM 929 N N . ASN A 1 113 ? 11.348 -31.378 8.818 1.00 91.81 113 ASN A N 1
ATOM 930 C CA . ASN A 1 113 ? 11.513 -31.089 10.243 1.00 91.81 113 ASN A CA 1
ATOM 931 C C . ASN A 1 113 ? 11.025 -32.262 11.095 1.00 91.81 113 ASN A C 1
ATOM 933 O O . ASN A 1 113 ? 11.674 -32.638 12.064 1.00 91.81 113 ASN A O 1
ATOM 937 N N . ASP A 1 114 ? 9.960 -32.918 10.658 1.00 93.50 114 ASP A N 1
ATOM 938 C CA . ASP A 1 114 ? 9.359 -34.061 11.344 1.00 93.50 114 ASP A CA 1
ATOM 939 C C . ASP A 1 114 ? 10.317 -35.254 11.402 1.00 93.50 114 ASP A C 1
ATOM 941 O O . ASP A 1 114 ? 10.441 -35.912 12.429 1.00 93.50 114 ASP A O 1
ATOM 945 N N . LYS A 1 115 ? 11.116 -35.473 10.347 1.00 94.00 115 LYS A N 1
ATOM 946 C CA . LYS A 1 115 ? 12.217 -36.454 10.367 1.00 94.00 115 LYS A CA 1
ATOM 947 C C . LYS A 1 115 ? 13.273 -36.152 11.432 1.00 94.00 115 LYS A C 1
ATOM 949 O O . LYS A 1 115 ? 13.839 -37.087 11.994 1.00 94.00 115 LYS A O 1
ATOM 954 N N . ILE A 1 116 ? 13.560 -34.874 11.688 1.00 93.69 116 ILE A N 1
ATOM 955 C CA . ILE A 1 116 ? 14.500 -34.462 12.741 1.00 93.69 116 ILE A CA 1
ATOM 956 C C . ILE A 1 116 ? 13.876 -34.759 14.103 1.00 93.69 116 ILE A C 1
ATOM 958 O O . ILE A 1 116 ? 14.506 -35.417 14.924 1.00 93.69 116 ILE A O 1
ATOM 962 N N . LYS A 1 117 ? 12.615 -34.369 14.300 1.00 95.19 117 LYS A N 1
ATOM 963 C CA . LYS A 1 117 ? 11.877 -34.612 15.542 1.00 95.19 117 LYS A CA 1
ATOM 964 C C . LYS A 1 117 ? 11.699 -36.098 15.861 1.00 95.19 117 LYS A C 1
ATOM 966 O O . LYS A 1 117 ? 11.887 -36.501 17.005 1.00 95.19 117 LYS A O 1
ATOM 971 N N . LEU A 1 118 ? 11.443 -36.939 14.858 1.00 95.81 118 LEU A N 1
ATOM 972 C CA . LEU A 1 118 ? 11.412 -38.398 15.016 1.00 95.81 118 LEU A CA 1
ATOM 973 C C . LEU A 1 118 ? 12.763 -38.949 15.484 1.00 95.81 118 LEU A C 1
ATOM 975 O O . LEU A 1 118 ? 12.811 -39.789 16.383 1.00 95.81 118 LEU A O 1
ATOM 979 N N . ALA A 1 119 ? 13.858 -38.461 14.896 1.00 95.00 119 ALA A N 1
ATOM 980 C CA . ALA A 1 119 ? 15.201 -38.874 15.285 1.00 95.00 119 ALA A CA 1
ATOM 981 C C . ALA A 1 119 ? 15.575 -38.401 16.694 1.00 95.00 119 ALA A C 1
ATOM 983 O O . ALA A 1 119 ? 16.221 -39.147 17.423 1.00 95.00 119 ALA A O 1
ATOM 984 N N . GLU A 1 120 ? 15.138 -37.208 17.102 1.00 94.50 120 GLU A N 1
ATOM 985 C CA . GLU A 1 120 ? 15.284 -36.721 18.479 1.00 94.50 120 GLU A CA 1
ATOM 986 C C . GLU A 1 120 ? 14.512 -37.608 19.472 1.00 94.50 120 GLU A C 1
ATOM 988 O O . GLU A 1 120 ? 15.068 -37.991 20.498 1.00 94.50 120 GLU A O 1
ATOM 993 N N . LYS A 1 121 ? 13.268 -37.994 19.150 1.00 95.00 121 LYS A N 1
ATOM 994 C CA . LYS A 1 121 ? 12.396 -38.775 20.048 1.00 95.00 121 LYS A CA 1
ATOM 995 C C . LYS A 1 121 ? 12.838 -40.231 20.226 1.00 95.00 121 LYS A C 1
ATOM 997 O O . LYS A 1 121 ? 12.738 -40.773 21.326 1.00 95.00 121 LYS A O 1
ATOM 1002 N N . PHE A 1 122 ? 13.297 -40.875 19.153 1.00 95.94 122 PHE A N 1
ATOM 1003 C CA . PHE A 1 122 ? 13.606 -42.312 19.141 1.00 95.94 122 PHE A CA 1
ATOM 1004 C C . PHE A 1 122 ? 15.100 -42.639 19.013 1.00 95.94 122 PHE A C 1
ATOM 1006 O O . PHE A 1 122 ? 15.476 -43.806 19.097 1.00 95.94 122 PHE A O 1
ATOM 1013 N N . GLY A 1 123 ? 15.959 -41.645 18.775 1.00 93.31 123 GLY A N 1
ATOM 1014 C CA . GLY A 1 123 ? 17.396 -41.851 18.574 1.00 93.31 123 GLY A CA 1
ATOM 1015 C C . GLY A 1 123 ? 17.771 -42.539 17.253 1.00 93.31 123 GLY A C 1
ATOM 1016 O O . GLY A 1 123 ? 18.924 -42.933 17.086 1.00 93.31 123 GLY A O 1
ATOM 1017 N N . GLU A 1 124 ? 16.837 -42.690 16.307 1.00 91.56 124 GLU A N 1
ATOM 1018 C CA . GLU A 1 124 ? 17.055 -43.361 15.016 1.00 91.56 124 GLU A CA 1
ATOM 1019 C C . GLU A 1 124 ? 16.525 -42.537 13.838 1.00 91.56 124 GLU A C 1
ATOM 1021 O O . GLU A 1 124 ? 15.549 -41.799 13.940 1.00 91.56 124 GLU A O 1
ATOM 1026 N N . ASN A 1 125 ? 17.176 -42.665 12.682 1.00 91.25 125 ASN A N 1
ATOM 1027 C CA . ASN A 1 125 ? 16.788 -41.953 11.474 1.00 91.25 125 ASN A CA 1
ATOM 1028 C C . ASN A 1 125 ? 15.831 -42.791 10.607 1.00 91.25 125 ASN A C 1
ATOM 1030 O O . ASN A 1 125 ? 16.243 -43.773 9.998 1.00 91.25 125 ASN A O 1
ATOM 1034 N N . PHE A 1 126 ? 14.585 -42.335 10.462 1.00 93.31 126 PHE A N 1
ATOM 1035 C CA . PHE A 1 126 ? 13.552 -42.974 9.629 1.00 93.31 126 PHE A CA 1
ATOM 1036 C C . PHE A 1 126 ? 13.516 -42.460 8.178 1.00 93.31 126 PHE A C 1
ATOM 1038 O O . PHE A 1 126 ? 12.530 -42.640 7.463 1.00 93.31 126 PHE A O 1
ATOM 1045 N N . SER A 1 127 ? 14.568 -41.780 7.707 1.00 89.69 127 SER A N 1
ATOM 1046 C CA . SER A 1 127 ? 14.565 -41.111 6.395 1.00 89.69 127 SER A CA 1
ATOM 1047 C C . SER A 1 127 ? 14.270 -42.038 5.221 1.00 89.69 127 SER A C 1
ATOM 1049 O O . SER A 1 127 ? 13.626 -41.580 4.276 1.00 89.69 127 SER A O 1
ATOM 1051 N N . ASP A 1 128 ? 14.716 -43.293 5.299 1.00 92.56 128 ASP A N 1
ATOM 1052 C CA . ASP A 1 128 ? 14.536 -44.307 4.253 1.00 92.56 128 ASP A CA 1
ATOM 1053 C C . ASP A 1 128 ? 13.153 -44.970 4.302 1.00 92.56 128 ASP A C 1
ATOM 1055 O O . ASP A 1 128 ? 12.762 -45.646 3.354 1.00 92.56 128 ASP A O 1
ATOM 1059 N N . LYS A 1 129 ? 12.405 -44.758 5.391 1.00 96.12 129 LYS A N 1
ATOM 1060 C CA . LYS A 1 129 ? 11.058 -45.296 5.598 1.00 96.12 129 LYS A CA 1
ATOM 1061 C C . LYS A 1 129 ? 9.960 -44.328 5.189 1.00 96.12 129 LYS A C 1
ATOM 1063 O O . LYS A 1 129 ? 8.856 -44.777 4.928 1.00 96.12 129 LYS A O 1
ATOM 1068 N N . ILE A 1 130 ? 10.246 -43.025 5.115 1.00 97.25 130 ILE A N 1
ATOM 1069 C CA . ILE A 1 130 ? 9.230 -41.998 4.846 1.00 97.25 130 ILE A CA 1
ATOM 1070 C C . ILE A 1 130 ? 9.514 -41.281 3.521 1.00 97.25 130 ILE A C 1
ATOM 1072 O O . ILE A 1 130 ? 10.474 -40.506 3.406 1.00 97.25 130 ILE A O 1
ATOM 1076 N N . GLU A 1 131 ? 8.654 -41.487 2.528 1.00 96.94 131 GLU A N 1
ATOM 1077 C CA . GLU A 1 131 ? 8.649 -40.729 1.277 1.00 96.94 131 GLU A CA 1
ATOM 1078 C C . GLU A 1 131 ? 8.163 -39.285 1.517 1.00 96.94 131 GLU A C 1
ATOM 1080 O O . GLU A 1 131 ? 7.107 -39.069 2.101 1.00 96.94 131 GLU A O 1
ATOM 1085 N N . ASP A 1 132 ? 8.909 -38.283 1.033 1.00 97.19 132 ASP A N 1
ATOM 1086 C CA . ASP A 1 132 ? 8.473 -36.875 1.034 1.00 97.19 132 ASP A CA 1
ATOM 1087 C C . ASP A 1 132 ? 7.798 -36.536 -0.303 1.00 97.19 132 ASP A C 1
ATOM 1089 O O . ASP A 1 132 ? 8.476 -36.134 -1.260 1.00 97.19 132 ASP A O 1
ATOM 1093 N N . ILE A 1 133 ? 6.472 -36.694 -0.371 1.00 97.50 133 ILE A N 1
ATOM 1094 C CA . ILE A 1 133 ? 5.698 -36.571 -1.620 1.00 97.50 133 ILE A CA 1
ATOM 1095 C C . ILE A 1 133 ? 5.814 -35.182 -2.255 1.00 97.50 133 ILE A C 1
ATOM 1097 O O . ILE A 1 133 ? 5.773 -35.052 -3.482 1.00 97.50 133 ILE A O 1
ATOM 1101 N N . ALA A 1 134 ? 6.066 -34.137 -1.457 1.00 96.00 134 ALA A N 1
ATOM 1102 C CA . ALA A 1 134 ? 6.290 -32.795 -1.983 1.00 96.00 134 ALA A CA 1
ATOM 1103 C C . ALA A 1 134 ? 7.544 -32.747 -2.868 1.00 96.00 134 ALA A C 1
ATOM 1105 O O . ALA A 1 134 ? 7.547 -32.112 -3.923 1.00 96.00 134 ALA A O 1
ATOM 1106 N N . LYS A 1 135 ? 8.606 -33.456 -2.467 1.00 95.25 135 LYS A N 1
ATOM 1107 C CA . LYS A 1 135 ? 9.878 -33.508 -3.201 1.00 95.25 135 LYS A CA 1
ATOM 1108 C C . LYS A 1 135 ? 9.890 -34.547 -4.308 1.00 95.25 135 LYS A C 1
ATOM 1110 O O . LYS A 1 135 ? 10.512 -34.297 -5.336 1.00 95.25 135 LYS A O 1
ATOM 1115 N N . THR A 1 136 ? 9.286 -35.710 -4.093 1.00 96.31 136 THR A N 1
ATOM 1116 C CA . THR A 1 136 ? 9.384 -36.833 -5.036 1.00 96.31 136 THR A CA 1
ATOM 1117 C C . THR A 1 136 ? 8.299 -36.797 -6.107 1.00 96.31 136 THR A C 1
ATOM 1119 O O . THR A 1 136 ? 8.563 -37.246 -7.223 1.00 96.31 136 THR A O 1
ATOM 1122 N N . ARG A 1 137 ? 7.116 -36.240 -5.813 1.00 96.94 137 ARG A N 1
ATOM 1123 C CA . ARG A 1 137 ? 5.932 -36.322 -6.687 1.00 96.94 137 ARG A CA 1
ATOM 1124 C C . ARG A 1 137 ? 5.368 -34.969 -7.111 1.00 96.94 137 ARG A C 1
ATOM 1126 O O . ARG A 1 137 ? 4.998 -34.827 -8.265 1.00 96.94 137 ARG A O 1
ATOM 1133 N N . LEU A 1 138 ? 5.342 -33.956 -6.245 1.00 95.62 138 LEU A N 1
ATOM 1134 C CA . LEU A 1 138 ? 4.737 -32.659 -6.598 1.00 95.62 138 LEU A CA 1
ATOM 1135 C C . LEU A 1 138 ? 5.713 -31.745 -7.355 1.00 95.62 138 LEU A C 1
ATOM 1137 O O . LEU A 1 138 ? 5.532 -31.476 -8.546 1.00 95.62 138 LEU A O 1
ATOM 1141 N N . LEU A 1 139 ? 6.800 -31.325 -6.696 1.00 92.12 139 LEU A N 1
ATOM 1142 C CA . LEU A 1 139 ? 7.779 -30.386 -7.264 1.00 92.12 139 LEU A CA 1
ATOM 1143 C C . LEU A 1 139 ? 8.353 -30.821 -8.627 1.00 92.12 139 LEU A C 1
ATOM 1145 O O . LEU A 1 139 ? 8.438 -29.973 -9.517 1.00 92.12 139 LEU A O 1
ATOM 1149 N N . PRO A 1 140 ? 8.732 -32.097 -8.853 1.00 93.56 140 PRO A N 1
ATOM 1150 C CA . PRO A 1 140 ? 9.326 -32.524 -10.125 1.00 93.56 140 PRO A CA 1
ATOM 1151 C C . PRO A 1 140 ? 8.379 -32.480 -11.331 1.00 93.56 140 PRO A C 1
ATOM 1153 O O . PRO A 1 140 ? 8.826 -32.682 -12.463 1.00 93.56 140 PRO A O 1
ATOM 1156 N N . TYR A 1 141 ? 7.084 -32.282 -11.091 1.00 93.75 141 TYR A N 1
ATOM 1157 C CA . TYR A 1 141 ? 6.046 -32.209 -12.115 1.00 93.75 141 TYR A CA 1
ATOM 1158 C C . TYR A 1 141 ? 5.384 -30.826 -12.178 1.00 93.75 141 TYR A C 1
ATOM 1160 O O . TYR A 1 141 ? 4.458 -30.637 -12.955 1.00 93.75 141 TYR A O 1
ATOM 1168 N N . GLY A 1 142 ? 5.877 -29.847 -11.408 1.00 89.62 142 GLY A N 1
ATOM 1169 C CA . GLY A 1 142 ? 5.352 -28.480 -11.421 1.00 89.62 142 GLY A CA 1
ATOM 1170 C C . GLY A 1 142 ? 4.004 -28.309 -10.716 1.00 89.62 142 GLY A C 1
ATOM 1171 O O . GLY A 1 142 ? 3.383 -27.263 -10.877 1.00 89.62 142 GLY A O 1
ATOM 1172 N N . TYR A 1 143 ? 3.560 -29.297 -9.933 1.00 95.06 143 TYR A N 1
ATOM 1173 C CA . TYR A 1 143 ? 2.341 -29.185 -9.133 1.00 95.06 143 TYR A CA 1
ATOM 1174 C C . TYR A 1 143 ? 2.566 -28.355 -7.869 1.00 95.06 143 TYR A C 1
ATOM 1176 O O . TYR A 1 143 ? 3.692 -28.237 -7.368 1.00 95.06 143 TYR A O 1
ATOM 1184 N N . SER A 1 144 ? 1.479 -27.786 -7.346 1.00 88.75 144 SER A N 1
ATOM 1185 C CA . SER A 1 144 ? 1.537 -27.007 -6.116 1.00 88.75 144 SER A CA 1
ATOM 1186 C C . SER A 1 144 ? 1.906 -27.876 -4.917 1.00 88.75 144 SER A C 1
ATOM 1188 O O . SER A 1 144 ? 1.473 -29.017 -4.787 1.00 88.75 144 SER A O 1
ATOM 1190 N N . ILE A 1 145 ? 2.708 -27.305 -4.019 1.00 94.00 145 ILE A N 1
ATOM 1191 C CA . ILE A 1 145 ? 3.003 -27.875 -2.698 1.00 94.00 145 ILE A CA 1
ATOM 1192 C C . ILE A 1 145 ? 2.097 -27.292 -1.606 1.00 94.00 145 ILE A C 1
ATOM 1194 O O . ILE A 1 145 ? 2.267 -27.636 -0.433 1.00 94.00 145 ILE A O 1
ATOM 1198 N N . ASN A 1 146 ? 1.178 -26.385 -1.953 1.00 94.62 146 ASN A N 1
ATOM 1199 C CA . ASN A 1 146 ? 0.146 -25.927 -1.031 1.00 94.62 146 ASN A CA 1
ATOM 1200 C C . ASN A 1 146 ? -0.794 -27.105 -0.726 1.00 94.62 146 ASN A C 1
ATOM 1202 O O . ASN A 1 146 ? -1.196 -27.836 -1.628 1.00 94.62 146 ASN A O 1
ATOM 1206 N N . PHE A 1 147 ? -1.091 -27.326 0.555 1.00 95.25 147 PHE A N 1
ATOM 1207 C CA . PHE A 1 147 ? -1.869 -28.486 0.993 1.00 95.25 147 PHE A CA 1
ATOM 1208 C C . PHE A 1 147 ? -3.303 -28.466 0.447 1.00 95.25 147 PHE A C 1
ATOM 1210 O O . PHE A 1 147 ? -3.779 -29.492 -0.031 1.00 95.25 147 PHE A O 1
ATOM 1217 N N . ILE A 1 148 ? -3.964 -27.305 0.461 1.00 94.88 148 ILE A N 1
ATOM 1218 C CA . ILE A 1 148 ? -5.346 -27.156 -0.013 1.00 94.88 148 ILE A CA 1
ATOM 1219 C C . ILE A 1 148 ? -5.415 -27.349 -1.523 1.00 94.88 148 ILE A C 1
ATOM 1221 O O . ILE A 1 148 ? -6.221 -28.141 -1.995 1.00 94.88 148 ILE A O 1
ATOM 1225 N N . GLU A 1 149 ? -4.533 -26.694 -2.281 1.00 93.56 149 GLU A N 1
ATOM 1226 C CA . GLU A 1 149 ? -4.502 -26.837 -3.743 1.00 93.56 149 GLU A CA 1
ATOM 1227 C C . GLU A 1 149 ? -4.214 -28.286 -4.161 1.00 93.56 149 GLU A C 1
ATOM 1229 O O . GLU A 1 149 ? -4.887 -28.821 -5.038 1.00 93.56 149 GLU A O 1
ATOM 1234 N N . MET A 1 150 ? -3.266 -28.952 -3.488 1.00 96.69 150 MET A N 1
ATOM 1235 C CA . MET A 1 150 ? -2.981 -30.375 -3.696 1.00 96.69 150 MET A CA 1
ATOM 1236 C C . MET A 1 150 ? -4.208 -31.244 -3.388 1.00 96.69 150 MET A C 1
ATOM 1238 O O . MET A 1 150 ? -4.531 -32.147 -4.158 1.00 96.69 150 MET A O 1
ATOM 1242 N N . THR A 1 151 ? -4.898 -30.974 -2.282 1.00 97.31 151 THR A N 1
ATOM 1243 C CA . THR A 1 151 ? -6.089 -31.729 -1.874 1.00 97.31 151 THR A CA 1
ATOM 1244 C C . THR A 1 151 ? -7.212 -31.552 -2.890 1.00 97.31 151 THR A C 1
ATOM 1246 O O . THR A 1 151 ? -7.716 -32.543 -3.404 1.00 97.31 151 THR A O 1
ATOM 1249 N N . LEU A 1 152 ? -7.529 -30.315 -3.280 1.00 95.56 152 LEU A N 1
ATOM 1250 C CA . LEU A 1 152 ? -8.538 -30.024 -4.303 1.00 95.56 152 LEU A CA 1
ATOM 1251 C C . LEU A 1 152 ? -8.219 -30.699 -5.639 1.00 95.56 152 LEU A C 1
ATOM 1253 O O . LEU A 1 152 ? -9.114 -31.237 -6.289 1.00 95.56 152 LEU A O 1
ATOM 1257 N N . GLN A 1 153 ? -6.946 -30.690 -6.038 1.00 96.88 153 GLN A N 1
ATOM 1258 C CA . GLN A 1 153 ? -6.513 -31.243 -7.316 1.00 96.88 153 GLN A CA 1
ATOM 1259 C C . GLN A 1 153 ? -6.533 -32.779 -7.340 1.00 96.88 153 GLN A C 1
ATOM 1261 O O . GLN A 1 153 ? -6.921 -33.365 -8.350 1.00 96.88 153 GLN A O 1
ATOM 1266 N N . PHE A 1 154 ? -6.088 -33.438 -6.266 1.00 97.50 154 PHE A N 1
ATOM 1267 C CA . PHE A 1 154 ? -5.838 -34.884 -6.269 1.00 97.50 154 PHE A CA 1
ATOM 1268 C C . PHE A 1 154 ? -6.812 -35.684 -5.393 1.00 97.50 154 PHE A C 1
ATOM 1270 O O . PHE A 1 154 ? -7.169 -36.800 -5.760 1.00 97.50 154 PHE A O 1
ATOM 1277 N N . ALA A 1 155 ? -7.311 -35.143 -4.285 1.00 96.69 155 ALA A N 1
ATOM 1278 C CA . ALA A 1 155 ? -8.313 -35.812 -3.448 1.00 96.69 155 ALA A CA 1
ATOM 1279 C C . ALA A 1 155 ? -9.750 -35.403 -3.830 1.00 96.69 155 ALA A C 1
ATOM 1281 O O . ALA A 1 155 ? -10.618 -36.267 -3.938 1.00 96.69 155 ALA A O 1
ATOM 1282 N N . GLY A 1 156 ? -9.976 -34.123 -4.141 1.00 97.19 156 GLY A N 1
ATOM 1283 C CA . GLY A 1 156 ? -11.282 -33.528 -4.437 1.00 97.19 156 GLY A CA 1
ATOM 1284 C C . GLY A 1 156 ? -11.655 -32.427 -3.439 1.00 97.19 156 GLY A C 1
ATOM 1285 O O . GLY A 1 156 ? -10.846 -32.031 -2.599 1.00 97.19 156 GLY A O 1
ATOM 1286 N N . LYS A 1 157 ? -12.886 -31.906 -3.532 1.00 97.31 157 LYS A N 1
ATOM 1287 C CA . LYS A 1 157 ? -13.396 -30.910 -2.579 1.00 97.31 157 LYS A CA 1
ATOM 1288 C C . LYS A 1 157 ? -13.800 -31.602 -1.265 1.00 97.31 157 LYS A C 1
ATOM 1290 O O . LYS A 1 157 ? -14.603 -32.533 -1.335 1.00 97.31 157 LYS A O 1
ATOM 1295 N N . PRO A 1 158 ? -13.276 -31.177 -0.102 1.00 97.88 158 PRO A N 1
ATOM 1296 C CA . PRO A 1 158 ? -13.706 -31.717 1.184 1.00 97.88 158 PRO A CA 1
ATOM 1297 C C . PRO A 1 158 ? -15.136 -31.279 1.530 1.00 97.88 158 PRO A C 1
ATOM 1299 O O . PRO A 1 158 ? -15.661 -30.320 0.959 1.00 97.88 158 PRO A O 1
ATOM 1302 N N . THR A 1 159 ? -15.766 -31.982 2.469 1.00 97.62 159 THR A N 1
ATOM 1303 C CA . THR A 1 159 ? -17.127 -31.688 2.965 1.00 97.62 159 THR A CA 1
ATOM 1304 C C . THR A 1 159 ? -17.187 -30.463 3.881 1.00 97.62 159 THR A C 1
ATOM 1306 O O . THR A 1 159 ? -18.240 -29.844 4.000 1.00 97.62 159 THR A O 1
ATOM 1309 N N . ALA A 1 160 ? -16.061 -30.076 4.484 1.00 96.56 160 ALA A N 1
ATOM 1310 C CA . ALA A 1 160 ? -15.906 -28.874 5.297 1.00 96.56 160 ALA A CA 1
ATOM 1311 C C . ALA A 1 160 ? -14.485 -28.296 5.185 1.00 96.56 160 ALA A C 1
ATOM 1313 O O . ALA A 1 160 ? -13.561 -28.944 4.685 1.00 96.56 160 ALA A O 1
ATOM 1314 N N . ASP A 1 161 ? -14.296 -27.081 5.699 1.00 94.56 161 ASP A N 1
ATOM 1315 C CA . ASP A 1 161 ? -12.993 -26.415 5.768 1.00 94.56 161 ASP A CA 1
ATOM 1316 C C . ASP A 1 161 ? -12.210 -26.863 7.012 1.00 94.56 161 ASP A C 1
ATOM 1318 O O . ASP A 1 161 ? -12.083 -26.144 8.002 1.00 94.56 161 ASP A O 1
ATOM 1322 N N . PHE A 1 162 ? -11.677 -28.085 6.967 1.00 96.19 162 PHE A N 1
ATOM 1323 C CA . PHE A 1 162 ? -10.976 -28.703 8.101 1.00 96.19 162 PHE A CA 1
ATOM 1324 C C . PHE A 1 162 ? -9.644 -28.035 8.472 1.00 96.19 162 PHE A C 1
ATOM 1326 O O . PHE A 1 162 ? -9.192 -28.167 9.608 1.00 96.19 162 PHE A O 1
ATOM 1333 N N . LYS A 1 163 ? -8.991 -27.321 7.543 1.00 93.69 163 LYS A N 1
ATOM 1334 C CA . LYS A 1 163 ? -7.701 -26.661 7.804 1.00 93.69 163 LYS A CA 1
ATOM 1335 C C . LYS A 1 163 ? -7.910 -25.268 8.386 1.00 93.69 163 LYS A C 1
ATOM 1337 O O . LYS A 1 163 ? -8.197 -24.317 7.665 1.00 93.69 163 LYS A O 1
ATOM 1342 N N . ASP A 1 164 ? -7.648 -25.144 9.681 1.00 86.50 164 ASP A N 1
ATOM 1343 C CA . ASP A 1 164 ? -7.649 -23.880 10.412 1.00 86.50 164 ASP A CA 1
ATOM 1344 C C . ASP A 1 164 ? -6.280 -23.641 11.061 1.00 86.50 164 ASP A C 1
ATOM 1346 O O . ASP A 1 164 ? -5.800 -24.451 11.854 1.00 86.50 164 ASP A O 1
ATOM 1350 N N . ILE A 1 165 ? -5.656 -22.501 10.750 1.00 80.88 165 ILE A N 1
ATOM 1351 C CA . ILE A 1 165 ? -4.334 -22.137 11.275 1.00 80.88 165 ILE A CA 1
ATOM 1352 C C . ILE A 1 165 ? -4.314 -21.978 12.803 1.00 80.88 165 ILE A C 1
ATOM 1354 O O . ILE A 1 165 ? -3.256 -22.123 13.418 1.00 80.88 165 ILE A O 1
ATOM 1358 N N . ARG A 1 166 ? -5.464 -21.680 13.425 1.00 84.69 166 ARG A N 1
ATOM 1359 C CA . ARG A 1 166 ? -5.600 -21.615 14.888 1.00 84.69 166 ARG A CA 1
ATOM 1360 C C . ARG A 1 166 ? -5.406 -22.993 15.515 1.00 84.69 166 ARG A C 1
ATOM 1362 O O . ARG A 1 166 ? -4.741 -23.095 16.538 1.00 84.69 166 ARG A O 1
ATOM 1369 N N . ILE A 1 167 ? -5.914 -24.040 14.861 1.00 90.44 167 ILE A N 1
ATOM 1370 C CA . ILE A 1 167 ? -5.784 -25.428 15.319 1.00 90.44 167 ILE A CA 1
ATOM 1371 C C . ILE A 1 167 ? -4.359 -25.935 15.105 1.00 90.44 167 ILE A C 1
ATOM 1373 O O . ILE A 1 167 ? -3.799 -26.535 16.017 1.00 90.44 167 ILE A O 1
ATOM 1377 N N . THR A 1 168 ? -3.713 -25.592 13.984 1.00 87.44 168 THR A N 1
ATOM 1378 C CA . THR A 1 168 ? -2.289 -25.910 13.755 1.00 87.44 168 THR A CA 1
ATOM 1379 C C . THR A 1 168 ? -1.390 -25.425 14.898 1.00 87.44 168 THR A C 1
ATOM 1381 O O . THR A 1 168 ? -0.421 -26.086 15.247 1.00 87.44 168 THR A O 1
ATOM 1384 N N . LYS A 1 169 ? -1.707 -24.264 15.487 1.00 85.31 169 LYS A N 1
ATOM 1385 C CA . LYS A 1 169 ? -0.953 -23.655 16.598 1.00 85.31 169 LYS A CA 1
ATOM 1386 C C . LYS A 1 169 ? -1.555 -23.934 17.978 1.00 85.31 169 LYS A C 1
ATOM 1388 O O . LYS A 1 169 ? -1.146 -23.300 18.949 1.00 85.31 169 LYS A O 1
ATOM 1393 N N . SER A 1 170 ? -2.560 -24.801 18.058 1.00 89.31 170 SER A N 1
ATOM 1394 C CA . SER A 1 170 ? -3.189 -25.153 19.328 1.00 89.31 170 SER A CA 1
ATOM 1395 C C . SER A 1 170 ? -2.250 -26.007 20.181 1.00 89.31 170 SER A C 1
ATOM 1397 O O . SER A 1 170 ? -1.265 -26.562 19.694 1.00 89.31 170 SER A O 1
ATOM 1399 N N . ASN A 1 171 ? -2.535 -26.096 21.479 1.00 91.44 171 ASN A N 1
ATOM 1400 C CA . ASN A 1 171 ? -1.758 -26.948 22.366 1.00 91.44 171 ASN A CA 1
ATOM 1401 C C . ASN A 1 171 ? -2.137 -28.422 22.137 1.00 91.44 171 ASN A C 1
ATOM 1403 O O . ASN A 1 171 ? -3.198 -28.877 22.564 1.00 91.44 171 ASN A O 1
ATOM 1407 N N . TRP A 1 172 ? -1.255 -29.161 21.468 1.00 93.31 172 TRP A N 1
ATOM 1408 C CA . TRP A 1 172 ? -1.420 -30.588 21.168 1.00 93.31 172 TRP A CA 1
ATOM 1409 C C . TRP A 1 172 ? -1.003 -31.519 22.321 1.00 93.31 172 TRP A C 1
ATOM 1411 O O . TRP A 1 172 ? -1.219 -32.727 22.246 1.00 93.31 172 TRP A O 1
ATOM 1421 N N . ASP A 1 173 ? -0.418 -30.979 23.395 1.00 90.19 173 ASP A N 1
ATOM 1422 C CA . ASP A 1 173 ? -0.008 -31.739 24.588 1.00 90.19 173 ASP A CA 1
ATOM 1423 C C . ASP A 1 173 ? -1.135 -31.853 25.639 1.00 90.19 173 ASP A C 1
ATOM 1425 O O . ASP A 1 173 ? -0.968 -32.493 26.682 1.00 90.19 173 ASP A O 1
ATOM 1429 N N . LEU A 1 174 ? -2.307 -31.259 25.371 1.00 90.56 174 LEU A N 1
ATOM 1430 C CA . LEU A 1 174 ? -3.451 -31.269 26.285 1.00 90.56 174 LEU A CA 1
ATOM 1431 C C . LEU A 1 174 ? -3.896 -32.697 26.660 1.00 90.56 174 LEU A C 1
ATOM 1433 O O . LEU A 1 174 ? -3.855 -33.602 25.824 1.00 90.56 174 LEU A O 1
ATOM 1437 N N . PRO A 1 175 ? -4.354 -32.914 27.913 1.00 88.62 175 PRO A N 1
ATOM 1438 C CA . PRO A 1 175 ? -4.836 -34.214 28.377 1.00 88.62 175 PRO A CA 1
ATOM 1439 C C . PRO A 1 175 ? -6.016 -34.737 27.550 1.00 88.62 175 PRO A C 1
ATOM 1441 O O . PRO A 1 175 ? -6.040 -35.921 27.211 1.00 88.62 175 PRO A O 1
ATOM 1444 N N . ASN A 1 176 ? -6.928 -33.837 27.185 1.00 94.00 176 ASN A N 1
ATOM 1445 C CA . ASN A 1 176 ? -8.053 -34.094 26.302 1.00 94.00 176 ASN A CA 1
ATOM 1446 C C . ASN A 1 176 ? -7.910 -33.190 25.079 1.00 94.00 176 ASN A C 1
ATOM 1448 O O . ASN A 1 176 ? -7.637 -31.998 25.224 1.00 94.00 176 ASN A O 1
ATOM 1452 N N . LEU A 1 177 ? -8.075 -33.765 23.891 1.00 96.31 177 LEU A N 1
ATOM 1453 C CA . LEU A 1 177 ? -8.095 -33.018 22.639 1.00 96.31 177 LEU A CA 1
ATOM 1454 C C . LEU A 1 177 ? -9.545 -32.825 22.208 1.00 96.31 177 LEU A C 1
ATOM 1456 O O . LEU A 1 177 ? -10.355 -33.755 22.294 1.00 96.31 177 LEU A O 1
ATOM 1460 N N . SER A 1 178 ? -9.867 -31.630 21.717 1.00 97.44 178 SER A N 1
ATOM 1461 C CA . SER A 1 178 ? -11.204 -31.368 21.193 1.00 97.44 178 SER A CA 1
ATOM 1462 C C . SER A 1 178 ? -11.454 -32.184 19.927 1.00 97.44 178 SER A C 1
ATOM 1464 O O . SER A 1 178 ? -10.533 -32.525 19.174 1.00 97.44 178 SER A O 1
ATOM 1466 N N . MET A 1 179 ? -12.721 -32.466 19.629 1.00 97.88 179 MET A N 1
ATOM 1467 C CA . MET A 1 179 ? -13.090 -33.141 18.390 1.00 97.88 179 MET A CA 1
ATOM 1468 C C . MET A 1 179 ? -12.611 -32.359 17.172 1.00 97.88 179 MET A C 1
ATOM 1470 O O . MET A 1 179 ? -12.158 -32.964 16.207 1.00 97.88 179 MET A O 1
ATOM 1474 N N . ARG A 1 180 ? -12.631 -31.022 17.228 1.00 97.06 180 ARG A N 1
ATOM 1475 C CA . ARG A 1 180 ? -12.092 -30.171 16.161 1.00 97.06 180 ARG A CA 1
ATOM 1476 C C . ARG A 1 180 ? -10.592 -30.389 15.930 1.00 97.06 180 ARG A C 1
ATOM 1478 O O . ARG A 1 180 ? -10.174 -30.457 14.776 1.00 97.06 180 ARG A O 1
ATOM 1485 N N . GLN A 1 181 ? -9.795 -30.539 16.992 1.00 97.56 181 GLN A N 1
ATOM 1486 C CA . GLN A 1 181 ? -8.369 -30.878 16.881 1.00 97.56 181 GLN A CA 1
ATOM 1487 C C . GLN A 1 181 ? -8.168 -32.250 16.221 1.00 97.56 181 GLN A C 1
ATOM 1489 O O . GLN A 1 181 ? -7.355 -32.384 15.306 1.00 97.56 181 GLN A O 1
ATOM 1494 N N . ILE A 1 182 ? -8.947 -33.258 16.625 1.00 98.19 182 ILE A N 1
ATOM 1495 C CA . ILE A 1 182 ? -8.855 -34.608 16.047 1.00 98.19 182 ILE A CA 1
ATOM 1496 C C . ILE A 1 182 ? -9.313 -34.644 14.589 1.00 98.19 182 ILE A C 1
ATOM 1498 O O . ILE A 1 182 ? -8.660 -35.280 13.767 1.00 98.19 182 ILE A O 1
ATOM 1502 N N . LEU A 1 183 ? -10.386 -33.931 14.240 1.00 98.38 183 LEU A N 1
ATOM 1503 C CA . LEU A 1 183 ? -10.866 -33.811 12.861 1.00 98.38 183 LEU A CA 1
ATOM 1504 C C . LEU A 1 183 ? -9.832 -33.125 11.962 1.00 98.38 183 LEU A C 1
ATOM 1506 O O . LEU A 1 183 ? -9.620 -33.575 10.839 1.00 98.38 183 LEU A O 1
ATOM 1510 N N . TYR A 1 184 ? -9.159 -32.081 12.458 1.00 98.12 184 TYR A N 1
ATOM 1511 C CA . TYR A 1 184 ? -8.055 -31.427 11.752 1.00 98.12 184 TYR A CA 1
ATOM 1512 C C . TYR A 1 184 ? -6.908 -32.414 11.477 1.00 98.12 184 TYR A C 1
ATOM 1514 O O . TYR A 1 184 ? -6.506 -32.572 10.325 1.00 98.12 184 TYR A O 1
ATOM 1522 N N . ALA A 1 185 ? -6.427 -33.115 12.509 1.00 97.94 185 ALA A N 1
ATOM 1523 C CA . ALA A 1 185 ? -5.312 -34.055 12.381 1.00 97.94 185 ALA A CA 1
ATOM 1524 C C . ALA A 1 185 ? -5.682 -35.229 11.456 1.00 97.94 185 ALA A C 1
ATOM 1526 O O . ALA A 1 185 ? -4.959 -35.596 10.535 1.00 97.94 185 ALA A O 1
ATOM 1527 N N . ALA A 1 186 ? -6.880 -35.784 11.618 1.00 98.62 186 ALA A N 1
ATOM 1528 C CA . ALA A 1 186 ? -7.369 -36.833 10.735 1.00 98.62 186 ALA A CA 1
ATOM 1529 C C . ALA A 1 186 ? -7.446 -36.370 9.271 1.00 98.62 186 ALA A C 1
ATOM 1531 O O . ALA A 1 186 ? -7.040 -37.107 8.371 1.00 98.62 186 ALA A O 1
ATOM 1532 N N . PHE A 1 187 ? -7.907 -35.142 9.020 1.00 98.56 187 PHE A N 1
ATOM 1533 C CA . PHE A 1 187 ? -7.999 -34.601 7.668 1.00 98.56 187 PHE A CA 1
ATOM 1534 C C . PHE A 1 187 ? -6.638 -34.493 6.966 1.00 98.56 187 PHE A C 1
ATOM 1536 O O . PHE A 1 187 ? -6.571 -34.717 5.751 1.00 98.56 187 PHE A O 1
ATOM 1543 N N . ASP A 1 188 ? -5.561 -34.198 7.702 1.00 97.75 188 ASP A N 1
ATOM 1544 C CA . ASP A 1 188 ? -4.216 -34.079 7.136 1.00 97.75 188 ASP A CA 1
ATOM 1545 C C . ASP A 1 188 ? -3.756 -35.382 6.475 1.00 97.75 188 ASP A C 1
ATOM 1547 O O . ASP A 1 188 ? -3.423 -35.414 5.282 1.00 97.75 188 ASP A O 1
ATOM 1551 N N . VAL A 1 189 ? -3.852 -36.492 7.204 1.00 98.44 189 VAL A N 1
ATOM 1552 C CA . VAL A 1 189 ? -3.477 -37.812 6.681 1.00 98.44 189 VAL A CA 1
ATOM 1553 C C . VAL A 1 189 ? -4.501 -38.398 5.712 1.00 98.44 189 VAL A C 1
ATOM 1555 O O . VAL A 1 189 ? -4.105 -39.071 4.759 1.00 98.44 189 VAL A O 1
ATOM 1558 N N . VAL A 1 190 ? -5.797 -38.111 5.877 1.00 98.62 190 VAL A N 1
ATOM 1559 C CA . VAL A 1 190 ? -6.851 -38.562 4.948 1.00 98.62 190 VAL A CA 1
ATOM 1560 C C . VAL A 1 190 ? -6.704 -37.909 3.576 1.00 98.62 190 VAL A C 1
ATOM 1562 O O . VAL A 1 190 ? -6.798 -38.594 2.556 1.00 98.62 190 VAL A O 1
ATOM 1565 N N . SER A 1 191 ? -6.409 -36.609 3.529 1.00 98.31 191 SER A N 1
ATOM 1566 C CA . SER A 1 191 ? -6.187 -35.892 2.268 1.00 98.31 191 SER A CA 1
ATOM 1567 C C . SER A 1 191 ? -4.931 -36.381 1.553 1.00 98.31 191 SER A C 1
ATOM 1569 O O . SER A 1 191 ? -4.945 -36.566 0.336 1.00 98.31 191 SER A O 1
ATOM 1571 N N . ILE A 1 192 ? -3.849 -36.630 2.302 1.00 97.94 192 ILE A N 1
ATOM 1572 C CA . ILE A 1 192 ? -2.606 -37.191 1.756 1.00 97.94 192 ILE A CA 1
ATOM 1573 C C . ILE A 1 192 ? -2.851 -38.600 1.204 1.00 97.94 192 ILE A C 1
ATOM 1575 O O . ILE A 1 192 ? -2.422 -38.886 0.086 1.00 97.94 192 ILE A O 1
ATOM 1579 N N . PHE A 1 193 ? -3.564 -39.452 1.947 1.00 98.19 193 PHE A N 1
ATOM 1580 C CA . PHE A 1 193 ? -3.930 -40.804 1.523 1.00 98.19 193 PHE A CA 1
ATOM 1581 C C . PHE A 1 193 ? -4.767 -40.786 0.238 1.00 98.19 193 PHE A C 1
ATOM 1583 O O . PHE A 1 193 ? -4.378 -41.408 -0.749 1.00 98.19 193 PHE A O 1
ATOM 1590 N N . GLN A 1 194 ? -5.854 -40.005 0.204 1.00 97.56 194 GLN A N 1
ATOM 1591 C CA . GLN A 1 194 ? -6.733 -39.920 -0.969 1.00 97.56 194 GLN A CA 1
ATOM 1592 C C . GLN A 1 194 ? -6.052 -39.328 -2.205 1.00 97.56 194 GLN A C 1
ATOM 1594 O O . GLN A 1 194 ? -6.342 -39.710 -3.339 1.00 97.56 194 GLN A O 1
ATOM 1599 N N . ALA A 1 195 ? -5.125 -38.394 -2.006 1.00 97.69 195 ALA A N 1
ATOM 1600 C CA . ALA A 1 195 ? -4.360 -37.824 -3.103 1.00 97.69 195 ALA A CA 1
ATOM 1601 C C . ALA A 1 195 ? -3.293 -38.791 -3.653 1.00 97.69 195 ALA A C 1
ATOM 1603 O O . ALA A 1 195 ? -2.894 -38.660 -4.813 1.00 97.69 195 ALA A O 1
ATOM 1604 N N . TYR A 1 196 ? -2.832 -39.760 -2.850 1.00 96.56 196 TYR A N 1
ATOM 1605 C CA . TYR A 1 196 ? -1.647 -40.564 -3.155 1.00 96.56 196 TYR A CA 1
ATOM 1606 C C . TYR A 1 196 ? -1.767 -41.381 -4.438 1.00 96.56 196 TYR A C 1
ATOM 1608 O O . TYR A 1 196 ? -0.842 -41.378 -5.253 1.00 96.56 196 TYR A O 1
ATOM 1616 N N . GLU A 1 197 ? -2.916 -42.021 -4.657 1.00 92.38 197 GLU A N 1
ATOM 1617 C CA . GLU A 1 197 ? -3.166 -42.837 -5.852 1.00 92.38 197 GLU A CA 1
ATOM 1618 C C . GLU A 1 197 ? -3.186 -42.007 -7.142 1.00 92.38 197 GLU A C 1
ATOM 1620 O O . GLU A 1 197 ? -2.859 -42.516 -8.215 1.00 92.38 197 GLU A O 1
ATOM 1625 N N . LYS A 1 198 ? -3.527 -40.715 -7.044 1.00 96.88 198 LYS A N 1
ATOM 1626 C CA . LYS A 1 198 ? -3.594 -39.795 -8.189 1.00 96.88 198 LYS A CA 1
ATOM 1627 C C . LYS A 1 198 ? -2.300 -39.008 -8.404 1.00 96.88 198 LYS A C 1
ATOM 1629 O O . LYS A 1 198 ? -2.188 -38.280 -9.393 1.00 96.88 198 LYS A O 1
ATOM 1634 N N . PHE A 1 199 ? -1.310 -39.135 -7.516 1.00 96.31 199 PHE A N 1
ATOM 1635 C CA . PHE A 1 199 ? -0.019 -38.486 -7.715 1.00 96.31 199 PHE A CA 1
ATOM 1636 C C . PHE A 1 199 ? 0.782 -39.129 -8.849 1.00 96.31 199 PHE A C 1
ATOM 1638 O O . PHE A 1 199 ? 0.749 -40.345 -9.047 1.00 96.31 199 PHE A O 1
ATOM 1645 N N . PRO A 1 200 ? 1.607 -38.335 -9.555 1.00 94.44 200 PRO A N 1
ATOM 1646 C CA . PRO A 1 200 ? 2.542 -38.891 -10.520 1.00 94.44 200 PRO A CA 1
ATOM 1647 C C . PRO A 1 200 ? 3.585 -39.806 -9.838 1.00 94.44 200 PRO A C 1
ATOM 1649 O O . PRO A 1 200 ? 3.838 -39.690 -8.629 1.00 94.44 200 PRO A O 1
ATOM 1652 N N . PRO A 1 201 ? 4.245 -40.698 -10.603 1.00 94.62 201 PRO A N 1
ATOM 1653 C CA . PRO A 1 201 ? 5.258 -41.596 -10.060 1.00 94.62 201 PRO A CA 1
ATOM 1654 C C . PRO A 1 201 ? 6.476 -40.817 -9.530 1.00 94.62 201 PRO A C 1
ATOM 1656 O O . PRO A 1 201 ? 6.832 -39.766 -10.081 1.00 94.62 201 PRO A O 1
ATOM 1659 N N . PRO A 1 202 ? 7.159 -41.323 -8.488 1.00 94.50 202 PRO A N 1
ATOM 1660 C CA . PRO A 1 202 ? 8.226 -40.592 -7.818 1.00 94.50 202 PRO A CA 1
ATOM 1661 C C . PRO A 1 202 ? 9.444 -40.396 -8.733 1.00 94.50 202 PRO A C 1
ATOM 1663 O O . PRO A 1 202 ? 9.984 -41.348 -9.297 1.00 94.50 202 PRO A O 1
ATOM 1666 N N . LYS A 1 203 ? 9.930 -39.154 -8.848 1.00 92.75 203 LYS A N 1
ATOM 1667 C CA . LYS A 1 203 ? 11.170 -38.814 -9.565 1.00 92.75 203 LYS A CA 1
ATOM 1668 C C . LYS A 1 203 ? 12.336 -38.682 -8.587 1.00 92.75 203 LYS A C 1
ATOM 1670 O O . LYS A 1 203 ? 12.321 -37.848 -7.681 1.00 92.75 203 LYS A O 1
ATOM 1675 N N . LYS A 1 204 ? 13.404 -39.458 -8.806 1.00 77.38 204 LYS A N 1
ATOM 1676 C CA . LYS A 1 204 ? 14.676 -39.277 -8.088 1.00 77.38 204 LYS A CA 1
ATOM 1677 C C . LYS A 1 204 ? 15.348 -37.992 -8.571 1.00 77.38 204 LYS A C 1
ATOM 1679 O O . LYS A 1 204 ? 15.856 -37.929 -9.686 1.00 77.38 204 LYS A O 1
ATOM 1684 N N . ILE A 1 205 ? 15.374 -36.965 -7.724 1.00 64.31 205 ILE A N 1
ATOM 1685 C CA . ILE A 1 205 ? 16.152 -35.752 -7.992 1.00 64.31 205 ILE A CA 1
ATOM 1686 C C . ILE A 1 205 ? 17.637 -36.113 -7.866 1.00 64.31 205 ILE A C 1
ATOM 1688 O O . ILE A 1 205 ? 18.134 -36.334 -6.759 1.00 64.31 205 ILE A O 1
ATOM 1692 N N . ILE A 1 206 ? 18.354 -36.166 -8.993 1.00 45.47 206 ILE A N 1
ATOM 1693 C CA . ILE A 1 206 ? 19.816 -36.287 -9.011 1.00 45.47 206 ILE A CA 1
ATOM 1694 C C . ILE A 1 206 ? 20.371 -35.006 -8.381 1.00 45.47 206 ILE A C 1
ATOM 1696 O O . ILE A 1 206 ? 20.409 -33.944 -9.003 1.00 45.47 206 ILE A O 1
ATOM 1700 N N . LYS A 1 207 ? 20.743 -35.077 -7.100 1.00 39.50 207 LYS A N 1
ATOM 1701 C CA . LYS A 1 207 ? 21.364 -33.952 -6.399 1.00 39.50 207 LYS A CA 1
ATOM 1702 C C . LYS A 1 207 ? 22.708 -33.656 -7.066 1.00 39.50 207 LYS A C 1
ATOM 1704 O O . LYS A 1 207 ? 23.649 -34.428 -6.915 1.00 39.50 207 LYS A O 1
ATOM 1709 N N . GLN A 1 208 ? 22.825 -32.514 -7.744 1.00 31.55 208 GLN A N 1
ATOM 1710 C CA . GLN A 1 208 ? 24.144 -31.937 -8.002 1.00 31.55 208 GLN A CA 1
ATOM 1711 C C . GLN A 1 208 ? 24.845 -31.673 -6.651 1.00 31.55 208 GLN A C 1
ATOM 1713 O O . GLN A 1 208 ? 24.167 -31.277 -5.692 1.00 31.55 208 GLN A O 1
ATOM 1718 N N . PRO A 1 209 ? 26.169 -31.897 -6.529 1.00 28.61 209 PRO A N 1
ATOM 1719 C CA . PRO A 1 209 ? 26.856 -31.869 -5.242 1.00 28.61 209 PRO A CA 1
ATOM 1720 C C . PRO A 1 209 ? 26.809 -30.461 -4.640 1.00 28.61 209 PRO A C 1
ATOM 1722 O O . PRO A 1 209 ? 27.462 -29.534 -5.121 1.00 28.61 209 PRO A O 1
ATOM 1725 N N . LYS A 1 210 ? 26.029 -30.285 -3.568 1.00 32.06 210 LYS A N 1
ATOM 1726 C CA . LYS A 1 210 ? 26.009 -29.044 -2.788 1.00 32.06 210 LYS A CA 1
ATOM 1727 C C . LYS A 1 210 ? 27.091 -29.090 -1.712 1.00 32.06 210 LYS A C 1
ATOM 1729 O O . LYS A 1 210 ? 27.133 -29.988 -0.877 1.00 32.06 210 LYS A O 1
ATOM 1734 N N . VAL A 1 211 ? 27.948 -28.075 -1.760 1.00 32.62 211 VAL A N 1
ATOM 1735 C CA . VAL A 1 211 ? 28.982 -27.734 -0.781 1.00 32.62 211 VAL A CA 1
ATOM 1736 C C . VAL A 1 211 ? 28.349 -27.564 0.605 1.00 32.62 211 VAL A C 1
ATOM 1738 O O . VAL A 1 211 ? 27.396 -26.805 0.770 1.00 32.62 211 VAL A O 1
ATOM 1741 N N . GLN A 1 212 ? 28.879 -28.286 1.594 1.00 29.17 212 GLN A N 1
ATOM 1742 C CA . GLN A 1 212 ? 28.426 -28.262 2.986 1.00 29.17 212 GLN A CA 1
ATOM 1743 C C . GLN A 1 212 ? 28.677 -26.892 3.633 1.00 29.17 212 GLN A C 1
ATOM 1745 O O . GLN A 1 212 ? 29.818 -26.430 3.706 1.00 29.17 212 GLN A O 1
ATOM 1750 N N . THR A 1 213 ? 27.623 -26.282 4.177 1.00 29.98 213 THR A N 1
ATOM 1751 C CA . THR A 1 213 ? 27.723 -25.117 5.069 1.00 29.98 213 THR A CA 1
ATOM 1752 C C . THR A 1 213 ? 27.500 -25.597 6.498 1.00 29.98 213 THR A C 1
ATOM 1754 O O . THR A 1 213 ? 26.473 -26.198 6.799 1.00 29.98 213 THR A O 1
ATOM 1757 N N . ARG A 1 214 ? 28.500 -25.387 7.359 1.00 31.56 214 ARG A N 1
ATOM 1758 C CA . ARG A 1 214 ? 28.493 -25.786 8.771 1.00 31.56 214 ARG A CA 1
ATOM 1759 C C . ARG A 1 214 ? 27.616 -24.863 9.621 1.00 31.56 214 ARG A C 1
ATOM 1761 O O . ARG A 1 214 ? 27.694 -23.644 9.491 1.00 31.56 214 ARG A O 1
ATOM 1768 N N . VAL A 1 215 ? 26.898 -25.491 10.547 1.00 36.16 215 VAL A N 1
ATOM 1769 C CA . VAL A 1 215 ? 26.291 -24.926 11.760 1.00 36.16 215 VAL A CA 1
ATOM 1770 C C . VAL A 1 215 ? 27.379 -24.322 12.662 1.00 36.16 215 VAL A C 1
ATOM 1772 O O . VAL A 1 215 ? 28.477 -24.881 12.758 1.00 36.16 215 VAL A O 1
ATOM 1775 N N . ARG A 1 216 ? 27.092 -23.199 13.338 1.00 31.09 216 ARG A N 1
ATOM 1776 C CA . ARG A 1 216 ? 27.903 -22.726 14.470 1.00 31.09 216 ARG A CA 1
ATOM 1777 C C . ARG A 1 216 ? 27.069 -22.074 15.583 1.00 31.09 216 ARG A C 1
ATOM 1779 O O . ARG A 1 216 ? 26.377 -21.092 15.352 1.00 31.09 216 ARG A O 1
ATOM 1786 N N . SER A 1 217 ? 27.247 -22.695 16.746 1.00 31.33 217 SER A N 1
ATOM 1787 C CA . SER A 1 217 ? 27.042 -22.365 18.162 1.00 31.33 217 SER A CA 1
ATOM 1788 C C . SER A 1 217 ? 27.071 -20.905 18.642 1.00 31.33 217 SER A C 1
ATOM 1790 O O . SER A 1 217 ? 27.779 -20.055 18.100 1.00 31.33 217 SER A O 1
ATOM 1792 N N . GLU A 1 218 ? 26.385 -20.733 19.773 1.00 36.38 218 GLU A N 1
ATOM 1793 C CA . GLU A 1 218 ? 26.277 -19.599 20.699 1.00 36.38 218 GLU A CA 1
ATOM 1794 C C . GLU A 1 218 ? 27.597 -19.113 21.350 1.00 36.38 218 GLU A C 1
ATOM 1796 O O . GLU A 1 218 ? 28.633 -19.775 21.285 1.00 36.38 218 GLU A O 1
ATOM 1801 N N . ASN A 1 219 ? 27.462 -17.972 22.052 1.00 30.64 219 ASN A N 1
ATOM 1802 C CA . ASN A 1 219 ? 28.346 -17.284 23.018 1.00 30.64 219 ASN A CA 1
ATOM 1803 C C . ASN A 1 219 ? 29.265 -16.148 22.515 1.00 30.64 219 ASN A C 1
ATOM 1805 O O . ASN A 1 219 ? 30.345 -16.377 21.977 1.00 30.64 219 ASN A O 1
ATOM 1809 N N . ASN A 1 220 ? 28.860 -14.889 22.782 1.00 31.05 220 ASN A N 1
ATOM 1810 C CA . ASN A 1 220 ? 29.495 -13.988 23.775 1.00 31.05 220 ASN A CA 1
ATOM 1811 C C . ASN A 1 220 ? 28.922 -12.548 23.731 1.00 31.05 220 ASN A C 1
ATOM 1813 O O . ASN A 1 220 ? 28.877 -11.911 22.679 1.00 31.05 220 ASN A O 1
ATOM 1817 N N . LYS A 1 221 ? 28.525 -12.019 24.902 1.00 35.34 221 LYS A N 1
ATOM 1818 C CA . LYS A 1 221 ? 28.133 -10.612 25.151 1.00 35.34 221 LYS A CA 1
ATOM 1819 C C . LYS A 1 221 ? 29.365 -9.712 25.386 1.00 35.34 221 LYS A C 1
ATOM 1821 O O . LYS A 1 221 ? 30.310 -10.173 26.023 1.00 35.34 221 LYS A O 1
ATOM 1826 N N . PRO A 1 222 ? 29.317 -8.414 25.024 1.00 31.38 222 PRO A N 1
ATOM 1827 C CA . PRO A 1 222 ? 30.126 -7.362 25.649 1.00 31.38 222 PRO A CA 1
ATOM 1828 C C . PRO A 1 222 ? 29.273 -6.329 26.443 1.00 31.38 222 PRO A C 1
ATOM 1830 O O . PRO A 1 222 ? 28.054 -6.279 26.260 1.00 31.38 222 PRO A O 1
ATOM 1833 N N . PRO A 1 223 ? 29.891 -5.532 27.348 1.00 35.47 223 PRO A N 1
ATOM 1834 C CA . PRO A 1 223 ? 29.225 -4.798 28.439 1.00 35.47 223 PRO A CA 1
ATOM 1835 C C . PRO A 1 223 ? 28.607 -3.443 28.021 1.00 35.47 223 PRO A C 1
ATOM 1837 O O . PRO A 1 223 ? 28.891 -2.946 26.927 1.00 35.47 223 PRO A O 1
ATOM 1840 N N . PRO A 1 224 ? 27.763 -2.822 28.879 1.00 33.38 224 PRO A N 1
ATOM 1841 C CA . PRO A 1 224 ? 26.961 -1.663 28.507 1.00 33.38 224 PRO A CA 1
ATOM 1842 C C . PRO A 1 224 ? 27.748 -0.355 28.652 1.00 33.38 224 PRO A C 1
ATOM 1844 O O . PRO A 1 224 ? 28.265 -0.028 29.716 1.00 33.38 224 PRO A O 1
ATOM 1847 N N . GLY A 1 225 ? 27.788 0.426 27.572 1.00 29.53 225 GLY A N 1
ATOM 1848 C CA . GLY A 1 225 ? 28.263 1.806 27.568 1.00 29.53 225 GLY A CA 1
ATOM 1849 C C . GLY A 1 225 ? 27.168 2.728 27.047 1.00 29.53 225 GLY A C 1
ATOM 1850 O O . GLY A 1 225 ? 26.808 2.671 25.871 1.00 29.53 225 GLY A O 1
ATOM 1851 N N . VAL A 1 226 ? 26.640 3.564 27.939 1.00 37.59 226 VAL A N 1
ATOM 1852 C CA . VAL A 1 226 ? 25.622 4.590 27.688 1.00 37.59 226 VAL A CA 1
ATOM 1853 C C . VAL A 1 226 ? 26.062 5.514 26.546 1.00 37.59 226 VAL A C 1
ATOM 1855 O O . VAL A 1 226 ? 27.078 6.199 26.650 1.00 37.59 226 VAL A O 1
ATOM 1858 N N . LYS A 1 227 ? 25.281 5.568 25.458 1.00 29.86 227 LYS A N 1
ATOM 1859 C CA . LYS A 1 227 ? 25.349 6.647 24.462 1.00 29.86 227 LYS A CA 1
ATOM 1860 C C . LYS A 1 227 ? 23.949 7.111 24.071 1.00 29.86 227 LYS A C 1
ATOM 1862 O O . LYS A 1 227 ? 23.106 6.334 23.637 1.00 29.86 227 LYS A O 1
ATOM 1867 N N . VAL A 1 228 ? 23.767 8.413 24.256 1.00 28.88 228 VAL A N 1
ATOM 1868 C CA . VAL A 1 228 ? 22.585 9.245 24.024 1.00 28.88 228 VAL A CA 1
ATOM 1869 C C . VAL A 1 228 ? 22.016 9.071 22.606 1.00 28.88 228 VAL A C 1
ATOM 1871 O O . VAL A 1 228 ? 22.752 9.012 21.619 1.00 28.88 228 VAL A O 1
ATOM 1874 N N . ASN A 1 229 ? 20.685 8.997 22.518 1.00 30.88 229 ASN A N 1
ATOM 1875 C CA . ASN A 1 229 ? 19.917 8.747 21.299 1.00 30.88 229 ASN A CA 1
ATOM 1876 C C . ASN A 1 229 ? 20.022 9.895 20.276 1.00 30.88 229 ASN A C 1
ATOM 1878 O O . ASN A 1 229 ? 19.521 10.992 20.493 1.00 30.88 229 ASN A O 1
ATOM 1882 N N . LYS A 1 230 ? 20.590 9.591 19.103 1.00 34.66 230 LYS A N 1
ATOM 1883 C CA . LYS A 1 230 ? 20.385 10.320 17.833 1.00 34.66 230 LYS A CA 1
ATOM 1884 C C . LYS A 1 230 ? 20.022 9.339 16.705 1.00 34.66 230 LYS A C 1
ATOM 1886 O O . LYS A 1 230 ? 20.636 9.319 15.640 1.00 34.66 230 LYS A O 1
ATOM 1891 N N . LYS A 1 231 ? 19.028 8.478 16.947 1.00 33.62 231 LYS A N 1
ATOM 1892 C CA . LYS A 1 231 ? 18.429 7.582 15.943 1.00 33.62 231 LYS A CA 1
ATOM 1893 C C . LYS A 1 231 ? 16.952 7.926 15.766 1.00 33.62 231 LYS A C 1
ATOM 1895 O O . LYS A 1 231 ? 16.102 7.277 16.352 1.00 33.62 231 LYS A O 1
ATOM 1900 N N . GLU A 1 232 ? 16.656 8.916 14.930 1.00 37.28 232 GLU A N 1
ATOM 1901 C CA . GLU A 1 232 ? 15.259 9.228 14.577 1.00 37.28 232 GLU A CA 1
ATOM 1902 C C . GLU A 1 232 ? 14.992 9.346 13.070 1.00 37.28 232 GLU A C 1
ATOM 1904 O O . GLU A 1 232 ? 13.909 9.728 12.655 1.00 37.28 232 GLU A O 1
ATOM 1909 N N . ARG A 1 233 ? 15.937 8.958 12.198 1.00 34.62 233 ARG A N 1
ATOM 1910 C CA . ARG A 1 233 ? 15.710 9.006 10.733 1.00 34.62 233 ARG A CA 1
ATOM 1911 C C . ARG A 1 233 ? 16.150 7.776 9.936 1.00 34.62 233 ARG A C 1
ATOM 1913 O O . ARG A 1 233 ? 16.263 7.843 8.717 1.00 34.62 233 ARG A O 1
ATOM 1920 N N . GLN A 1 234 ? 16.381 6.635 10.582 1.00 37.69 234 GLN A N 1
ATOM 1921 C CA . GLN A 1 234 ? 16.706 5.390 9.874 1.00 37.69 234 GLN A CA 1
ATOM 1922 C C . GLN A 1 234 ? 15.980 4.189 10.482 1.00 37.69 234 GLN A C 1
ATOM 1924 O O . GLN A 1 234 ? 16.591 3.375 11.168 1.00 37.69 234 GLN A O 1
ATOM 1929 N N . THR A 1 235 ? 14.691 4.034 10.186 1.00 32.38 235 THR A N 1
ATOM 1930 C CA . THR A 1 235 ? 14.004 2.751 10.370 1.00 32.38 235 THR A CA 1
ATOM 1931 C C . THR A 1 235 ? 13.908 2.047 9.021 1.00 32.38 235 THR A C 1
ATOM 1933 O O . THR A 1 235 ? 13.173 2.405 8.105 1.00 32.38 235 THR A O 1
ATOM 1936 N N . SER A 1 236 ? 14.772 1.049 8.859 1.00 37.31 236 SER A N 1
ATOM 1937 C CA . SER A 1 236 ? 14.706 0.086 7.767 1.00 37.31 236 SER A CA 1
ATOM 1938 C C . SER A 1 236 ? 13.463 -0.798 7.894 1.00 37.31 236 SER A C 1
ATOM 1940 O O . SER A 1 236 ? 13.091 -1.139 9.011 1.00 37.31 236 SER A O 1
ATOM 1942 N N . ARG A 1 237 ? 12.935 -1.275 6.757 1.00 40.72 237 ARG A N 1
ATOM 1943 C CA . ARG A 1 237 ? 11.907 -2.330 6.571 1.00 40.72 237 ARG A CA 1
ATOM 1944 C C . ARG A 1 237 ? 11.945 -3.560 7.516 1.00 40.72 237 ARG A C 1
ATOM 1946 O O . ARG A 1 237 ? 11.032 -4.368 7.462 1.00 40.72 237 ARG A O 1
ATOM 1953 N N . LYS A 1 238 ? 12.967 -3.736 8.363 1.00 41.22 238 LYS A N 1
ATOM 1954 C CA . LYS A 1 238 ? 13.060 -4.823 9.353 1.00 41.22 238 LYS A CA 1
ATOM 1955 C C . LYS A 1 238 ? 12.016 -4.736 10.474 1.00 41.22 238 LYS A C 1
ATOM 1957 O O . LYS A 1 238 ? 11.618 -5.774 10.962 1.00 41.22 238 LYS A O 1
ATOM 1962 N N . GLU A 1 239 ? 11.545 -3.544 10.841 1.00 43.59 239 GLU A N 1
ATOM 1963 C CA . GLU A 1 239 ? 10.554 -3.365 11.929 1.00 43.59 239 GLU A CA 1
ATOM 1964 C C . GLU A 1 239 ? 9.095 -3.633 11.509 1.00 43.59 239 GLU A C 1
ATOM 1966 O O . GLU A 1 239 ? 8.188 -3.528 12.323 1.00 43.59 239 GLU A O 1
ATOM 1971 N N . TRP A 1 240 ? 8.866 -3.950 10.232 1.00 46.69 240 TRP A N 1
ATOM 1972 C CA . TRP A 1 240 ? 7.539 -4.122 9.620 1.00 46.69 240 TRP A CA 1
ATOM 1973 C C . TRP A 1 240 ? 7.115 -5.589 9.589 1.00 46.69 240 TRP A C 1
ATOM 1975 O O . TRP A 1 240 ? 6.036 -5.915 9.113 1.00 46.69 240 TRP A O 1
ATOM 1985 N N . LYS A 1 241 ? 8.011 -6.463 10.047 1.00 43.19 241 LYS A N 1
ATOM 1986 C CA . LYS A 1 241 ? 7.802 -7.889 10.180 1.00 43.19 241 LYS A CA 1
ATOM 1987 C C . LYS A 1 241 ? 7.828 -8.184 11.675 1.00 43.19 241 LYS A C 1
ATOM 1989 O O . LYS A 1 241 ? 8.904 -8.266 12.256 1.00 43.19 241 LYS A O 1
ATOM 1994 N N . THR A 1 242 ? 6.662 -8.314 12.296 1.00 46.84 242 THR A N 1
ATOM 1995 C CA . THR A 1 242 ? 6.515 -9.426 13.241 1.00 46.84 242 THR A CA 1
ATOM 1996 C C . THR A 1 242 ? 6.761 -10.681 12.404 1.00 46.84 242 THR A C 1
ATOM 1998 O O . THR A 1 242 ? 6.315 -10.713 11.256 1.00 46.84 242 THR A O 1
ATOM 2001 N N . ASP A 1 243 ? 7.604 -11.598 12.876 1.00 49.16 243 ASP A N 1
ATOM 2002 C CA . ASP A 1 243 ? 8.192 -12.696 12.095 1.00 49.16 243 ASP A CA 1
ATOM 2003 C C . ASP A 1 243 ? 7.144 -13.467 11.264 1.00 49.16 243 ASP A C 1
ATOM 2005 O O . ASP A 1 243 ? 6.559 -14.431 11.731 1.00 49.16 243 ASP A O 1
ATOM 2009 N N . ASP A 1 244 ? 6.918 -13.011 10.023 1.00 58.47 244 ASP A N 1
ATOM 2010 C CA . ASP A 1 244 ? 5.976 -13.533 9.021 1.00 58.47 244 ASP A CA 1
ATOM 2011 C C . ASP A 1 244 ? 4.555 -12.945 8.941 1.00 58.47 244 ASP A C 1
ATOM 2013 O O . ASP A 1 244 ? 3.696 -13.596 8.369 1.00 58.47 244 ASP A O 1
ATOM 2017 N N . GLN A 1 245 ? 4.262 -11.708 9.365 1.00 60.31 245 GLN A N 1
ATOM 2018 C CA . GLN A 1 245 ? 2.944 -11.076 9.102 1.00 60.31 245 GLN A CA 1
ATOM 2019 C C . GLN A 1 245 ? 3.015 -9.804 8.230 1.00 60.31 245 GLN A C 1
ATOM 2021 O O . GLN A 1 245 ? 3.957 -9.015 8.303 1.00 60.31 245 GLN A O 1
ATOM 2026 N N . ARG A 1 246 ? 2.003 -9.622 7.373 1.00 67.25 246 ARG A N 1
ATOM 2027 C CA . ARG A 1 246 ? 1.681 -8.431 6.571 1.00 67.25 246 ARG A CA 1
ATOM 2028 C C . ARG A 1 246 ? 0.407 -7.810 7.124 1.00 67.25 246 ARG A C 1
ATOM 2030 O O . ARG A 1 246 ? -0.548 -8.525 7.403 1.00 67.25 246 ARG A O 1
ATOM 2037 N N . ILE A 1 247 ? 0.379 -6.487 7.217 1.00 68.50 247 ILE A N 1
ATOM 2038 C CA . ILE A 1 247 ? -0.831 -5.742 7.563 1.00 68.50 247 ILE A CA 1
ATOM 2039 C C . ILE A 1 247 ? -1.480 -5.281 6.261 1.00 68.50 247 ILE A C 1
ATOM 2041 O O . ILE A 1 247 ? -0.817 -4.667 5.417 1.00 68.50 247 ILE A O 1
ATOM 2045 N N . ILE A 1 248 ? -2.755 -5.604 6.109 1.00 68.69 248 ILE A N 1
ATOM 2046 C CA . ILE A 1 248 ? -3.567 -5.281 4.942 1.00 68.69 248 ILE A CA 1
ATOM 2047 C C . ILE A 1 248 ? -4.668 -4.319 5.377 1.00 68.69 248 ILE A C 1
ATOM 2049 O O . ILE A 1 248 ? -5.364 -4.608 6.346 1.00 68.69 248 ILE A O 1
ATOM 2053 N N . LEU A 1 249 ? -4.815 -3.187 4.682 1.00 70.69 249 LEU A N 1
ATOM 2054 C CA . LEU A 1 249 ? -5.925 -2.256 4.884 1.00 70.69 249 LEU A CA 1
ATOM 2055 C C . LEU A 1 249 ? -7.185 -2.781 4.172 1.00 70.69 249 LEU A C 1
ATOM 2057 O O . LEU A 1 249 ? -7.156 -3.017 2.965 1.00 70.69 249 LEU A O 1
ATOM 2061 N N . LYS A 1 250 ? -8.281 -2.928 4.918 1.00 72.44 250 LYS A N 1
ATOM 2062 C CA . LYS A 1 250 ? -9.635 -3.160 4.415 1.00 72.44 250 LYS A CA 1
ATOM 2063 C C . LYS A 1 250 ? -10.159 -1.850 3.833 1.00 72.44 250 LYS A C 1
ATOM 2065 O O . LYS A 1 250 ? -10.144 -0.825 4.515 1.00 72.44 250 LYS A O 1
ATOM 2070 N N . GLN A 1 251 ? -10.654 -1.883 2.601 1.00 66.44 251 GLN A N 1
ATOM 2071 C CA . GLN A 1 251 ? -11.509 -0.805 2.113 1.00 66.44 251 GLN A CA 1
ATOM 2072 C C . GLN A 1 251 ? -12.834 -0.873 2.864 1.00 66.44 251 GLN A C 1
ATOM 2074 O O . GLN A 1 251 ? -13.463 -1.929 2.927 1.00 66.44 251 GLN A O 1
ATOM 2079 N N . ILE A 1 252 ? -13.250 0.246 3.447 1.00 70.50 252 ILE A N 1
ATOM 2080 C CA . ILE A 1 252 ? -14.517 0.334 4.171 1.00 70.50 252 ILE A CA 1
ATOM 2081 C C . ILE A 1 252 ? -15.323 1.492 3.598 1.00 70.50 252 ILE A C 1
ATOM 2083 O O . ILE A 1 252 ? -14.841 2.618 3.465 1.00 70.50 252 ILE A O 1
ATOM 2087 N N . ILE A 1 253 ? -16.555 1.162 3.226 1.00 79.12 253 ILE A N 1
ATOM 2088 C CA . ILE A 1 253 ? -17.571 2.110 2.786 1.00 79.12 253 ILE A CA 1
ATOM 2089 C C . ILE A 1 253 ? -18.006 2.909 4.017 1.00 79.12 253 ILE A C 1
ATOM 2091 O O . ILE A 1 253 ? -18.092 2.356 5.117 1.00 79.12 253 ILE A O 1
ATOM 2095 N N . ALA A 1 254 ? -18.245 4.210 3.854 1.00 87.75 254 ALA A N 1
ATOM 2096 C CA . ALA A 1 254 ? -18.805 4.997 4.943 1.00 87.75 254 ALA A CA 1
ATOM 2097 C C . ALA A 1 254 ? -20.151 4.396 5.382 1.00 87.75 254 ALA A C 1
ATOM 2099 O O . ALA A 1 254 ? -20.911 3.865 4.572 1.00 87.75 254 ALA A O 1
ATOM 2100 N N . LYS A 1 255 ? -20.443 4.473 6.675 1.00 92.56 255 LYS A N 1
ATOM 2101 C CA . LYS A 1 255 ? -21.777 4.195 7.203 1.00 92.56 255 LYS A CA 1
ATOM 2102 C C . LYS A 1 255 ? -22.566 5.495 7.230 1.00 92.56 255 LYS A C 1
ATOM 2104 O O . LYS A 1 255 ? -21.986 6.566 7.427 1.00 92.56 255 LYS A O 1
ATOM 2109 N N . GLN A 1 256 ? -23.883 5.386 7.073 1.00 95.12 256 GLN A N 1
ATOM 2110 C CA . GLN A 1 256 ? -24.768 6.530 7.252 1.00 95.12 256 GLN A CA 1
ATOM 2111 C C . GLN A 1 256 ? -24.553 7.147 8.632 1.00 95.12 256 GLN A C 1
ATOM 2113 O O . GLN A 1 256 ? -24.490 6.431 9.631 1.00 95.12 256 GLN A O 1
ATOM 2118 N N . ILE A 1 257 ? -24.440 8.472 8.661 1.00 95.56 257 ILE A N 1
ATOM 2119 C CA . ILE A 1 257 ? -24.376 9.257 9.891 1.00 95.56 257 ILE A CA 1
ATOM 2120 C C . ILE A 1 257 ? -25.309 10.456 9.820 1.00 95.56 257 ILE A C 1
ATOM 2122 O O . ILE A 1 257 ? -25.644 10.950 8.739 1.00 95.56 257 ILE A O 1
ATOM 2126 N N . PHE A 1 258 ? -25.684 10.926 11.002 1.00 94.50 258 PHE A N 1
ATOM 2127 C CA . PHE A 1 258 ? -26.460 12.128 11.248 1.00 94.50 258 PHE A CA 1
ATOM 2128 C C . PHE A 1 258 ? -25.604 13.072 12.086 1.00 94.50 258 PHE A C 1
ATOM 2130 O O . PHE A 1 258 ? -25.085 12.686 13.136 1.00 94.50 258 PHE A O 1
ATOM 2137 N N . CYS A 1 259 ? -25.410 14.291 11.589 1.00 95.31 259 CYS A N 1
ATOM 2138 C CA . CYS A 1 259 ? -24.455 15.237 12.151 1.00 95.31 259 CYS A CA 1
ATOM 2139 C C . CYS A 1 259 ? -25.159 16.387 12.870 1.00 95.31 259 CYS A C 1
ATOM 2141 O O . CYS A 1 259 ? -26.125 16.962 12.366 1.00 95.31 259 CYS A O 1
ATOM 2143 N N . TYR A 1 260 ? -24.613 16.755 14.022 1.00 93.06 260 TYR A N 1
ATOM 2144 C CA . TYR A 1 260 ? -25.054 17.858 14.861 1.00 93.06 260 TYR A CA 1
ATOM 2145 C C . TYR A 1 260 ? -23.839 18.710 15.220 1.00 93.06 260 TYR A C 1
ATOM 2147 O O . TYR A 1 260 ? -22.757 18.188 15.504 1.00 93.06 260 TYR A O 1
ATOM 2155 N N . MET A 1 261 ? -24.009 20.026 15.205 1.00 92.94 261 MET A N 1
ATOM 2156 C CA . MET A 1 261 ? -22.973 20.984 15.569 1.00 92.94 261 MET A CA 1
ATOM 2157 C C . MET A 1 261 ? -23.485 21.895 16.680 1.00 92.94 261 MET A C 1
ATOM 2159 O O . MET A 1 261 ? -24.600 22.404 16.591 1.00 92.94 261 MET A O 1
ATOM 2163 N N . ILE A 1 262 ? -22.675 22.099 17.718 1.00 91.12 262 ILE A N 1
ATOM 2164 C CA . ILE A 1 262 ? -22.966 23.049 18.798 1.00 91.12 262 ILE A CA 1
ATOM 2165 C C . ILE A 1 262 ? -22.013 24.225 18.667 1.00 91.12 262 ILE A C 1
ATOM 2167 O O . ILE A 1 262 ? -20.798 24.051 18.763 1.00 91.12 262 ILE A O 1
ATOM 2171 N N . GLU A 1 263 ? -22.564 25.419 18.483 1.00 90.31 263 GLU A N 1
ATOM 2172 C CA . GLU A 1 263 ? -21.796 26.661 18.423 1.00 90.31 263 GLU A CA 1
ATOM 2173 C C . GLU A 1 263 ? -21.753 27.360 19.786 1.00 90.31 263 GLU A C 1
ATOM 2175 O O . GLU A 1 263 ? -22.703 27.298 20.572 1.00 90.31 263 GLU A O 1
ATOM 2180 N N . ASN A 1 264 ? -20.651 28.069 20.047 1.00 88.12 264 ASN A N 1
ATOM 2181 C CA . ASN A 1 264 ? -20.392 28.806 21.289 1.00 88.12 264 ASN A CA 1
ATOM 2182 C C . ASN A 1 264 ? -20.520 27.942 22.550 1.00 88.12 264 ASN A C 1
ATOM 2184 O O . ASN A 1 264 ? -20.989 28.413 23.593 1.00 88.12 264 ASN A O 1
ATOM 2188 N N . TYR A 1 265 ? -20.103 26.678 22.469 1.00 88.38 265 TYR A N 1
ATOM 2189 C CA . TYR A 1 265 ? -20.183 25.756 23.595 1.00 88.38 265 TYR A CA 1
ATOM 2190 C C . TYR A 1 265 ? -19.417 26.316 24.810 1.00 88.38 265 TYR A C 1
ATOM 2192 O O . TYR A 1 265 ? -18.299 26.812 24.699 1.00 88.38 265 TYR A O 1
ATOM 2200 N N . GLN A 1 266 ? -20.040 26.279 25.987 1.00 85.31 266 GLN A N 1
ATOM 2201 C CA . GLN A 1 266 ? -19.506 26.867 27.229 1.00 85.31 266 GLN A CA 1
ATOM 2202 C C . GLN A 1 266 ? -19.034 25.804 28.228 1.00 85.31 266 GLN A C 1
ATOM 2204 O O . GLN A 1 266 ? -18.555 26.140 29.310 1.00 85.31 266 GLN A O 1
ATOM 2209 N N . GLY A 1 267 ? -19.207 24.522 27.900 1.00 84.25 267 GLY A N 1
ATOM 2210 C CA . GLY A 1 267 ? -18.741 23.429 28.742 1.00 84.25 267 GLY A CA 1
ATOM 2211 C C . GLY A 1 267 ? -17.269 23.089 28.515 1.00 84.25 267 GLY A C 1
ATOM 2212 O O . GLY A 1 267 ? -16.567 23.703 27.701 1.00 84.25 267 GLY A O 1
ATOM 2213 N N . ASP A 1 268 ? -16.812 22.098 29.273 1.00 85.56 268 ASP A N 1
ATOM 2214 C CA . ASP A 1 268 ? -15.456 21.573 29.176 1.00 85.56 268 ASP A CA 1
ATOM 2215 C C . ASP A 1 268 ? -15.287 20.725 27.904 1.00 85.56 268 ASP A C 1
ATOM 2217 O O . ASP A 1 268 ? -16.220 20.057 27.455 1.00 85.56 268 ASP A O 1
ATOM 2221 N N . THR A 1 269 ? -14.103 20.815 27.305 1.00 86.06 269 THR A N 1
ATOM 2222 C CA . THR A 1 269 ? -13.697 20.146 26.060 1.00 86.06 269 THR A CA 1
ATOM 2223 C C . THR A 1 269 ? -12.739 18.995 26.287 1.00 86.06 269 THR A C 1
ATOM 2225 O O . THR A 1 269 ? -12.285 18.401 25.310 1.00 86.06 269 THR A O 1
ATOM 2228 N N . ASN A 1 270 ? -12.400 18.690 27.542 1.00 85.25 270 ASN A N 1
ATOM 2229 C CA . ASN A 1 270 ? -11.685 17.456 27.822 1.00 85.25 270 ASN A CA 1
ATOM 2230 C C . ASN A 1 270 ? -12.468 16.241 27.310 1.00 85.25 270 ASN A C 1
ATOM 2232 O O . ASN A 1 270 ? -13.701 16.260 27.205 1.00 85.25 270 ASN A O 1
ATOM 2236 N N . TYR A 1 271 ? -11.736 15.185 26.972 1.00 83.94 271 TYR A N 1
ATOM 2237 C CA . TYR A 1 271 ? -12.278 14.009 26.304 1.00 83.94 271 TYR A CA 1
ATOM 2238 C C . TYR A 1 271 ? -13.437 13.377 27.087 1.00 83.94 271 TYR A C 1
ATOM 2240 O O . TYR A 1 271 ? -14.465 13.030 26.502 1.00 83.94 271 TYR A O 1
ATOM 2248 N N . LEU A 1 272 ? -13.293 13.248 28.409 1.00 83.25 272 LEU A N 1
ATOM 2249 C CA . LEU A 1 272 ? -14.317 12.666 29.282 1.00 83.25 272 LEU A CA 1
ATOM 2250 C C . LEU A 1 272 ? -15.576 13.515 29.311 1.00 83.25 272 LEU A C 1
ATOM 2252 O O . LEU A 1 272 ? -16.678 12.994 29.185 1.00 83.25 272 LEU A O 1
ATOM 2256 N N . SER A 1 273 ? -15.408 14.826 29.447 1.00 84.38 273 SER A N 1
ATOM 2257 C CA . SER A 1 273 ? -16.517 15.766 29.476 1.00 84.38 273 SER A CA 1
ATOM 2258 C C . SER A 1 273 ? -17.283 15.678 28.179 1.00 84.38 273 SER A C 1
ATOM 2260 O O . SER A 1 273 ? -18.484 15.472 28.256 1.00 84.38 273 SER A O 1
ATOM 2262 N N . LEU A 1 274 ? -16.601 15.732 27.026 1.00 83.81 274 LEU A N 1
ATOM 2263 C CA . LEU A 1 274 ? -17.227 15.601 25.711 1.00 83.81 274 LEU A CA 1
ATOM 2264 C C . LEU A 1 274 ? -17.993 14.283 25.561 1.00 83.81 274 LEU A C 1
ATOM 2266 O O . LEU A 1 274 ? -19.145 14.316 25.150 1.00 83.81 274 LEU A O 1
ATOM 2270 N N . ASN A 1 275 ? -17.408 13.139 25.923 1.00 80.44 275 ASN A N 1
ATOM 2271 C CA . ASN A 1 275 ? -18.111 11.854 25.811 1.00 80.44 275 ASN A CA 1
ATOM 2272 C C . ASN A 1 275 ? -19.289 11.736 26.789 1.00 80.44 275 ASN A C 1
ATOM 2274 O O . ASN A 1 275 ? -20.303 11.142 26.445 1.00 80.44 275 ASN A O 1
ATOM 2278 N N . ASN A 1 276 ? -19.208 12.383 27.953 1.00 81.94 276 ASN A N 1
ATOM 2279 C CA . ASN A 1 276 ? -20.299 12.444 28.928 1.00 81.94 276 ASN A CA 1
ATOM 2280 C C . ASN A 1 276 ? -21.373 13.489 28.580 1.00 81.94 276 ASN A C 1
ATOM 2282 O O . ASN A 1 276 ? -22.380 13.583 29.284 1.00 81.94 276 ASN A O 1
ATOM 2286 N N . ILE A 1 277 ? -21.177 14.294 27.526 1.00 78.38 277 ILE A N 1
ATOM 2287 C CA . ILE A 1 277 ? -22.195 15.241 27.052 1.00 78.38 277 ILE A CA 1
ATOM 2288 C C . ILE A 1 277 ? -23.445 14.489 26.580 1.00 78.38 277 ILE A C 1
ATOM 2290 O O . ILE A 1 277 ? -24.555 14.993 26.749 1.00 78.38 277 ILE A O 1
ATOM 2294 N N . LEU A 1 278 ? -23.268 13.315 25.971 1.00 77.06 278 LEU A N 1
ATOM 2295 C CA . LEU A 1 278 ? -24.345 12.526 25.388 1.00 77.06 278 LEU A CA 1
ATOM 2296 C C . LEU A 1 278 ? -24.694 11.360 26.310 1.00 77.06 278 LEU A C 1
ATOM 2298 O O . LEU A 1 278 ? -23.856 10.521 26.615 1.00 77.06 278 LEU A O 1
ATOM 2302 N N . THR A 1 279 ? -25.960 11.268 26.706 1.00 78.94 279 THR A N 1
ATOM 2303 C CA . THR A 1 279 ? -26.520 10.101 27.406 1.00 78.94 279 THR A CA 1
ATOM 2304 C C . THR A 1 279 ? -26.950 9.021 26.404 1.00 78.94 279 THR A C 1
ATOM 2306 O O . THR A 1 279 ? -28.093 8.572 26.402 1.00 78.94 279 THR A O 1
ATOM 2309 N N . LEU A 1 280 ? -26.036 8.643 25.507 1.00 80.44 280 LEU A N 1
ATOM 2310 C CA . LEU A 1 280 ? -26.256 7.655 24.447 1.00 80.44 280 LEU A CA 1
ATOM 2311 C C . LEU A 1 280 ? -25.354 6.433 24.640 1.00 80.44 280 LEU A C 1
ATOM 2313 O O . LEU A 1 280 ? -24.305 6.520 25.276 1.00 80.44 280 LEU A O 1
ATOM 2317 N N . ASP A 1 281 ? -25.759 5.303 24.059 1.00 81.81 281 ASP A N 1
ATOM 2318 C CA . ASP A 1 281 ? -24.896 4.126 23.947 1.00 81.81 281 ASP A CA 1
ATOM 2319 C C . ASP A 1 281 ? -23.643 4.486 23.128 1.00 81.81 281 ASP A C 1
ATOM 2321 O O . ASP A 1 281 ? -23.730 5.159 22.097 1.00 81.81 281 ASP A O 1
ATOM 2325 N N . ALA A 1 282 ? -22.467 4.032 23.565 1.00 79.81 282 ALA A N 1
ATOM 2326 C CA . ALA A 1 282 ? -21.213 4.264 22.853 1.00 79.81 282 ALA A CA 1
ATOM 2327 C C . ALA A 1 282 ? -21.249 3.731 21.408 1.00 79.81 282 ALA A C 1
ATOM 2329 O O . ALA A 1 282 ? -20.585 4.285 20.532 1.00 79.81 282 ALA A O 1
ATOM 2330 N N . ASN A 1 283 ? -22.052 2.696 21.139 1.00 85.56 283 ASN A N 1
ATOM 2331 C CA . ASN A 1 283 ? -22.234 2.121 19.806 1.00 85.56 283 ASN A CA 1
ATOM 2332 C C . ASN A 1 283 ? -23.015 3.031 18.845 1.00 85.56 283 ASN A C 1
ATOM 2334 O O . ASN A 1 283 ? -22.898 2.865 17.630 1.00 85.56 283 ASN A O 1
ATOM 2338 N N . ASP A 1 284 ? -23.769 4.003 19.364 1.00 88.25 284 ASP A N 1
ATOM 2339 C CA . ASP A 1 284 ? -24.533 4.961 18.560 1.00 88.25 284 ASP A CA 1
ATOM 2340 C C . ASP A 1 284 ? -23.701 6.172 18.123 1.00 88.25 284 ASP A C 1
ATOM 2342 O O . ASP A 1 284 ? -24.077 6.881 17.182 1.00 88.25 284 ASP A O 1
ATOM 2346 N N . ILE A 1 285 ? -22.569 6.412 18.788 1.00 89.31 285 ILE A N 1
ATOM 2347 C CA . ILE A 1 285 ? -21.697 7.556 18.540 1.00 89.31 285 ILE A CA 1
ATOM 2348 C C . ILE A 1 285 ? -20.639 7.167 17.500 1.00 89.31 285 ILE A C 1
ATOM 2350 O O . ILE A 1 285 ? -19.780 6.321 17.735 1.00 89.31 285 ILE A O 1
ATOM 2354 N N . ASP A 1 286 ? -20.658 7.826 16.340 1.00 92.12 286 ASP A N 1
ATOM 2355 C CA . ASP A 1 286 ? -19.586 7.694 15.346 1.00 92.12 286 ASP A CA 1
ATOM 2356 C C . ASP A 1 286 ? -18.367 8.539 15.744 1.00 92.12 286 ASP A C 1
ATOM 2358 O O . ASP A 1 286 ? -17.229 8.058 15.728 1.00 92.12 286 ASP A O 1
ATOM 2362 N N . ASN A 1 287 ? -18.592 9.809 16.095 1.00 92.81 287 ASN A N 1
ATOM 2363 C CA . ASN A 1 287 ? -17.531 10.725 16.505 1.00 92.81 287 ASN A CA 1
ATOM 2364 C C . ASN A 1 287 ? -18.079 11.892 17.332 1.00 92.81 287 ASN A C 1
ATOM 2366 O O . ASN A 1 287 ? -19.075 12.511 16.965 1.00 92.81 287 ASN A O 1
ATOM 2370 N N . ILE A 1 288 ? -17.356 12.254 18.390 1.00 92.06 288 ILE A N 1
ATOM 2371 C CA . ILE A 1 288 ? -17.553 13.499 19.130 1.00 92.06 288 ILE A CA 1
ATOM 2372 C C . ILE A 1 288 ? -16.209 14.196 19.305 1.00 92.06 288 ILE A C 1
ATOM 2374 O O . ILE A 1 288 ? -15.210 13.579 19.666 1.00 92.06 288 ILE A O 1
ATOM 2378 N N . SER A 1 289 ? -16.162 15.484 18.989 1.00 93.31 289 SER A N 1
ATOM 2379 C CA . SER A 1 289 ? -14.938 16.278 19.078 1.00 93.31 289 SER A CA 1
ATOM 2380 C C . SER A 1 289 ? -15.265 17.754 19.250 1.00 93.31 289 SER A C 1
ATOM 2382 O O . SER A 1 289 ? -16.414 18.167 19.096 1.00 93.31 289 SER A O 1
ATOM 2384 N N . SER A 1 290 ? -14.256 18.566 19.549 1.00 93.31 290 SER A N 1
ATOM 2385 C CA . SER A 1 290 ? -14.426 20.011 19.648 1.00 93.31 290 SER A CA 1
ATOM 2386 C C . SER A 1 290 ? -13.222 20.757 19.110 1.00 93.31 290 SER A C 1
ATOM 2388 O O . SER A 1 290 ? -12.098 20.269 19.219 1.00 93.31 290 SER A O 1
ATOM 2390 N N . PHE A 1 291 ? -13.454 21.967 18.613 1.00 94.00 291 PHE A N 1
ATOM 2391 C CA . PHE A 1 291 ? -12.392 22.865 18.185 1.00 94.00 291 PHE A CA 1
ATOM 2392 C C . PHE A 1 291 ? -12.698 24.308 18.583 1.00 94.00 291 PHE A C 1
ATOM 2394 O O . PHE A 1 291 ? -13.848 24.751 18.531 1.00 94.00 291 PHE A O 1
ATOM 2401 N N . ASN A 1 292 ? -11.658 25.046 18.965 1.00 92.12 292 ASN A N 1
ATOM 2402 C CA . ASN A 1 292 ? -11.764 26.455 19.328 1.00 92.12 292 ASN A CA 1
ATOM 2403 C C . ASN A 1 292 ? -11.251 27.317 18.173 1.00 92.12 292 ASN A C 1
ATOM 2405 O O . ASN A 1 292 ? -10.071 27.270 17.832 1.00 92.12 292 ASN A O 1
ATOM 2409 N N . PHE A 1 293 ? -12.134 28.130 17.605 1.00 90.06 293 PHE A N 1
ATOM 2410 C CA . PHE A 1 293 ? -11.788 29.177 16.652 1.00 90.06 293 PHE A CA 1
ATOM 2411 C C . PHE A 1 293 ? -11.814 30.523 17.362 1.00 90.06 293 PHE A C 1
ATOM 2413 O O . PHE A 1 293 ? -12.885 31.074 17.620 1.00 90.06 293 PHE A O 1
ATOM 2420 N N . ASN A 1 294 ? -10.634 31.067 17.663 1.00 85.69 294 ASN A N 1
ATOM 2421 C CA . ASN A 1 294 ? -10.499 32.299 18.439 1.00 85.69 294 ASN A CA 1
ATOM 2422 C C . ASN A 1 294 ? -11.251 32.154 19.784 1.00 85.69 294 ASN A C 1
ATOM 2424 O O . ASN A 1 294 ? -10.900 31.291 20.587 1.00 85.69 294 ASN A O 1
ATOM 2428 N N . GLU A 1 295 ? -12.303 32.943 20.019 1.00 85.69 295 GLU A N 1
ATOM 2429 C CA . GLU A 1 295 ? -13.140 32.872 21.230 1.00 85.69 295 GLU A CA 1
ATOM 2430 C C . GLU A 1 295 ? -14.366 31.947 21.086 1.00 85.69 295 GLU A C 1
ATOM 2432 O O . GLU A 1 295 ? -15.056 31.668 22.067 1.00 85.69 295 GLU A O 1
ATOM 2437 N N . LYS A 1 296 ? -14.653 31.453 19.873 1.00 89.31 296 LYS A N 1
ATOM 2438 C CA . LYS A 1 296 ? -15.804 30.586 19.600 1.00 89.31 296 LYS A CA 1
ATOM 2439 C C . LYS A 1 296 ? -15.418 29.116 19.696 1.00 89.31 296 LYS A C 1
ATOM 2441 O O . LYS A 1 296 ? -14.514 28.644 19.008 1.00 89.31 296 LYS A O 1
ATOM 2446 N N . LYS A 1 297 ? -16.160 28.370 20.507 1.00 91.31 297 LYS A N 1
ATOM 2447 C CA . LYS A 1 297 ? -15.989 26.926 20.679 1.00 91.31 297 LYS A CA 1
ATOM 2448 C C . LYS A 1 297 ? -17.065 26.158 19.924 1.00 91.31 297 LYS A C 1
ATOM 2450 O O . LYS A 1 297 ? -18.253 26.418 20.119 1.00 91.31 297 LYS A O 1
ATOM 2455 N N . TYR A 1 298 ? -16.637 25.193 19.123 1.00 93.38 298 TYR A N 1
ATOM 2456 C CA . TYR A 1 298 ? -17.502 24.311 18.349 1.00 93.38 298 TYR A CA 1
ATOM 2457 C C . TYR A 1 298 ? -17.398 22.883 18.874 1.00 93.38 298 TYR A C 1
ATOM 2459 O O . TYR A 1 298 ? -16.298 22.423 19.180 1.00 93.38 298 TYR A O 1
ATOM 2467 N N . VAL A 1 299 ? -18.527 22.178 18.948 1.00 93.31 299 VAL A N 1
ATOM 2468 C CA . VAL A 1 299 ? -18.579 20.727 19.188 1.00 93.31 299 VAL A CA 1
ATOM 2469 C C . VAL A 1 299 ? -19.194 20.061 17.964 1.00 93.31 299 VAL A C 1
ATOM 2471 O O . VAL A 1 299 ? -20.275 20.453 17.526 1.00 93.31 299 VAL A O 1
ATOM 2474 N N . PHE A 1 300 ? -18.503 19.064 17.416 1.00 95.19 300 PHE A N 1
ATOM 2475 C CA . PHE A 1 300 ? -18.927 18.289 16.252 1.00 95.19 300 PHE A CA 1
ATOM 2476 C C . PHE A 1 300 ? -19.342 16.894 16.704 1.00 95.19 300 PHE A C 1
ATOM 2478 O O . PHE A 1 300 ? -18.537 16.179 17.305 1.00 95.19 300 PHE A O 1
ATOM 2485 N N . ILE A 1 301 ? -20.581 16.511 16.403 1.00 93.62 301 ILE A N 1
ATOM 2486 C CA . ILE A 1 301 ? -21.184 15.250 16.838 1.00 93.62 301 ILE A CA 1
ATOM 2487 C C . ILE A 1 301 ? -21.733 14.524 15.614 1.00 93.62 301 ILE A C 1
ATOM 2489 O O . ILE A 1 301 ? -22.611 15.048 14.934 1.00 93.62 301 ILE A O 1
ATOM 2493 N N . SER A 1 302 ? -21.262 13.312 15.339 1.00 94.62 302 SER A N 1
ATOM 2494 C CA . SER A 1 302 ? -21.872 12.412 14.358 1.00 94.62 302 SER A CA 1
ATOM 2495 C C . SER A 1 302 ? -22.359 11.134 15.030 1.00 94.62 302 SER A C 1
ATOM 2497 O O . SER A 1 302 ? -21.644 10.519 15.823 1.00 94.62 302 SER A O 1
ATOM 2499 N N . LEU A 1 303 ? -23.588 10.743 14.699 1.00 93.62 303 LEU A N 1
ATOM 2500 C CA . LEU A 1 303 ? -24.296 9.595 15.264 1.00 93.62 303 LEU A CA 1
ATOM 2501 C C . LEU A 1 303 ? -24.735 8.649 14.145 1.00 93.62 303 LEU A C 1
ATOM 2503 O O . LEU A 1 303 ? -25.037 9.107 13.043 1.00 93.62 303 LEU A O 1
ATOM 2507 N N . TYR A 1 304 ? -24.812 7.348 14.417 1.00 93.62 304 TYR A N 1
ATOM 2508 C CA . TYR A 1 304 ? -25.338 6.369 13.453 1.00 93.62 304 TYR A CA 1
ATOM 2509 C C . TYR A 1 304 ? -26.869 6.393 13.357 1.00 93.62 304 TYR A C 1
ATOM 2511 O O . TYR A 1 304 ? -27.424 6.045 12.316 1.00 93.62 304 TYR A O 1
ATOM 2519 N N . ASN A 1 305 ? -27.547 6.852 14.412 1.00 90.94 305 ASN A N 1
ATOM 2520 C CA . ASN A 1 305 ? -29.003 6.940 14.483 1.00 90.94 305 ASN A CA 1
ATOM 2521 C C . ASN A 1 305 ? -29.502 8.382 14.319 1.00 90.94 305 ASN A C 1
ATOM 2523 O O . ASN A 1 305 ? -28.851 9.348 14.722 1.00 90.94 305 ASN A O 1
ATOM 2527 N N . ASN A 1 306 ? -30.681 8.521 13.709 1.00 89.25 306 ASN A N 1
ATOM 2528 C CA . ASN A 1 306 ? -31.300 9.812 13.433 1.00 89.25 306 ASN A CA 1
ATOM 2529 C C . ASN A 1 306 ? -32.164 10.270 14.610 1.00 89.25 306 ASN A C 1
ATOM 2531 O O . ASN A 1 306 ? -33.325 9.879 14.719 1.00 89.25 306 ASN A O 1
ATOM 2535 N N . TYR A 1 307 ? -31.621 11.143 15.449 1.00 84.25 307 TYR A N 1
ATOM 2536 C CA . TYR A 1 307 ? -32.347 11.727 16.574 1.00 84.25 307 TYR A CA 1
ATOM 2537 C C . TYR A 1 307 ? -33.000 13.066 16.196 1.00 84.25 307 TYR A C 1
ATOM 2539 O O . TYR A 1 307 ? -32.479 13.843 15.374 1.00 84.25 307 TYR A O 1
ATOM 2547 N N . LYS A 1 308 ? -34.159 13.372 16.788 1.00 77.56 308 LYS A N 1
ATOM 2548 C CA . LYS A 1 308 ? -34.766 14.708 16.653 1.00 77.56 308 LYS A CA 1
ATOM 2549 C C . LYS A 1 308 ? -33.980 15.739 17.458 1.00 77.56 308 LYS A C 1
ATOM 2551 O O . LYS A 1 308 ? -33.340 15.375 18.441 1.00 77.56 308 LYS A O 1
ATOM 2556 N N . ILE A 1 309 ? -34.024 17.013 17.055 1.00 67.69 309 ILE A N 1
ATOM 2557 C CA . ILE A 1 309 ? -33.289 18.101 17.736 1.00 67.69 309 ILE A CA 1
ATOM 2558 C C . ILE A 1 309 ? -33.768 18.246 19.186 1.00 67.69 309 ILE A C 1
ATOM 2560 O O . ILE A 1 309 ? -32.965 18.452 20.090 1.00 67.69 309 ILE A O 1
ATOM 2564 N N . GLU A 1 310 ? -35.069 18.078 19.424 1.00 64.44 310 GLU A N 1
ATOM 2565 C CA . GLU A 1 310 ? -35.687 18.170 20.749 1.00 64.44 310 GLU A CA 1
ATOM 2566 C C . GLU A 1 310 ? -35.275 17.001 21.661 1.00 64.44 310 GLU A C 1
ATOM 2568 O O . GLU A 1 310 ? -35.041 17.190 22.853 1.00 64.44 310 GLU A O 1
ATOM 2573 N N . GLU A 1 311 ? -35.122 15.803 21.090 1.00 60.41 311 GLU A N 1
ATOM 2574 C CA . GLU A 1 311 ? -34.588 14.622 21.781 1.00 60.41 311 GLU A CA 1
ATOM 2575 C C . GLU A 1 311 ? -33.087 14.785 22.045 1.00 60.41 311 GLU A C 1
ATOM 2577 O O . GLU A 1 311 ? -32.620 14.511 23.148 1.00 60.41 311 GLU A O 1
ATOM 2582 N N . THR A 1 312 ? -32.337 15.346 21.089 1.00 58.75 312 THR A N 1
ATOM 2583 C CA . THR A 1 312 ? -30.912 15.643 21.288 1.00 58.75 312 THR A CA 1
ATOM 2584 C C . THR A 1 312 ? -30.705 16.678 22.377 1.00 58.75 312 THR A C 1
ATOM 2586 O O . THR A 1 312 ? -29.907 16.421 23.268 1.00 58.75 312 THR A O 1
ATOM 2589 N N . ALA A 1 313 ? -31.482 17.768 22.396 1.00 62.28 313 ALA A N 1
ATOM 2590 C CA . ALA A 1 313 ? -31.492 18.769 23.467 1.00 62.28 313 ALA A CA 1
ATOM 2591 C C . ALA A 1 313 ? -31.664 18.139 24.865 1.00 62.28 313 ALA A C 1
ATOM 2593 O O . ALA A 1 313 ? -31.058 18.607 25.831 1.00 62.28 313 ALA A O 1
ATOM 2594 N N . SER A 1 314 ? -32.452 17.060 24.964 1.00 62.06 314 SER A N 1
ATOM 2595 C CA . SER A 1 314 ? -32.657 16.313 26.208 1.00 62.06 314 SER A CA 1
ATOM 2596 C C . SER A 1 314 ? -31.476 15.413 26.598 1.00 62.06 314 SER A C 1
ATOM 2598 O O . SER A 1 314 ? -31.251 15.245 27.792 1.00 62.06 314 SER A O 1
ATOM 2600 N N . PHE A 1 315 ? -30.672 14.910 25.648 1.00 61.16 315 PHE A N 1
ATOM 2601 C CA . PHE A 1 315 ? -29.472 14.110 25.951 1.00 61.16 315 PHE A CA 1
ATOM 2602 C C . PHE A 1 315 ? -28.361 14.920 26.619 1.00 61.16 315 PHE A C 1
ATOM 2604 O O . PHE A 1 315 ? -27.585 14.360 27.391 1.00 61.16 315 PHE A O 1
ATOM 2611 N N . PHE A 1 316 ? -28.332 16.239 26.400 1.00 63.84 316 PHE A N 1
ATOM 2612 C CA . PHE A 1 316 ? -27.413 17.188 27.045 1.00 63.84 316 PHE A CA 1
ATOM 2613 C C . PHE A 1 316 ? -27.788 17.483 28.520 1.00 63.84 316 PHE A C 1
ATOM 2615 O O . PHE A 1 316 ? -27.440 18.536 29.068 1.00 63.84 316 PHE A O 1
ATOM 2622 N N . SER A 1 317 ? -28.511 16.558 29.167 1.00 48.00 317 SER A N 1
ATOM 2623 C CA . SER A 1 317 ? -29.325 16.663 30.393 1.00 48.00 317 SER A CA 1
ATOM 2624 C C . SER A 1 317 ? -28.637 17.163 31.668 1.00 48.00 317 SER A C 1
ATOM 2626 O O . SER A 1 317 ? -29.302 17.288 32.694 1.00 48.00 317 SER A O 1
ATOM 2628 N N . ASN A 1 318 ? -27.348 17.507 31.647 1.00 49.12 318 ASN A N 1
ATOM 2629 C CA . ASN A 1 318 ? -26.627 17.953 32.841 1.00 49.12 318 ASN A CA 1
ATOM 2630 C C . ASN A 1 318 ? -26.408 19.463 32.981 1.00 49.12 318 ASN A C 1
ATOM 2632 O O . ASN A 1 318 ? -25.703 19.890 33.895 1.00 49.12 318 ASN A O 1
ATOM 2636 N N . GLN A 1 319 ? -27.014 20.319 32.155 1.00 48.78 319 GLN A N 1
ATOM 2637 C CA . GLN A 1 319 ? -26.776 21.757 32.293 1.00 48.78 319 GLN A CA 1
ATOM 2638 C C . GLN A 1 319 ? -28.037 22.619 32.216 1.00 48.78 319 GLN A C 1
ATOM 2640 O O . GLN A 1 319 ? -28.446 23.076 31.153 1.00 48.78 319 GLN A O 1
ATOM 2645 N N . LYS A 1 320 ? -28.469 23.084 33.396 1.00 47.53 320 LYS A N 1
ATOM 2646 C CA . LYS A 1 320 ? -29.158 24.377 33.599 1.00 47.53 320 LYS A CA 1
ATOM 2647 C C . LYS A 1 320 ? -28.456 25.585 32.917 1.00 47.53 320 LYS A C 1
ATOM 2649 O O . LYS A 1 320 ? -28.960 26.695 33.010 1.00 47.53 320 LYS A O 1
ATOM 2654 N N . LYS A 1 321 ? -27.298 25.404 32.255 1.00 50.47 321 LYS A N 1
ATOM 2655 C CA . LYS A 1 321 ? -26.533 26.427 31.518 1.00 50.47 321 LYS A CA 1
ATOM 2656 C C . LYS A 1 321 ? -26.835 26.502 30.012 1.00 50.47 321 LYS A C 1
ATOM 2658 O O . LYS A 1 321 ? -26.615 27.566 29.444 1.00 50.47 321 LYS A O 1
ATOM 2663 N N . ILE A 1 322 ? -27.349 25.447 29.367 1.00 52.72 322 ILE A N 1
ATOM 2664 C CA . ILE A 1 322 ? -27.647 25.480 27.913 1.00 52.72 322 ILE A CA 1
ATOM 2665 C C . ILE A 1 322 ? -28.891 26.344 27.629 1.00 52.72 322 ILE A C 1
ATOM 2667 O O . ILE A 1 322 ? -28.991 26.985 26.589 1.00 52.72 322 ILE A O 1
ATOM 2671 N N . GLN A 1 323 ? -29.791 26.476 28.610 1.00 46.41 323 GLN A N 1
ATOM 2672 C CA . GLN A 1 323 ? -31.005 27.299 28.523 1.00 46.41 323 GLN A CA 1
ATOM 2673 C C . GLN A 1 323 ? -30.758 28.825 28.527 1.00 46.41 323 GLN A C 1
ATOM 2675 O O . GLN A 1 323 ? -31.708 29.584 28.363 1.00 46.41 323 GLN A O 1
ATOM 2680 N N . ASN A 1 324 ? -29.514 29.305 28.665 1.00 49.50 324 ASN A N 1
ATOM 2681 C CA . ASN A 1 324 ? -29.196 30.743 28.674 1.00 49.50 324 ASN A CA 1
ATOM 2682 C C . ASN A 1 324 ? -29.170 31.411 27.273 1.00 49.50 324 ASN A C 1
ATOM 2684 O O . ASN A 1 324 ? -28.561 32.465 27.118 1.00 49.50 324 ASN A O 1
ATOM 2688 N N . ASN A 1 325 ? -29.845 30.857 26.257 1.00 54.91 325 ASN A N 1
ATOM 2689 C CA . ASN A 1 325 ? -30.025 31.443 24.911 1.00 54.91 325 ASN A CA 1
ATOM 2690 C C . ASN A 1 325 ? -28.749 31.748 24.083 1.00 54.91 325 ASN A C 1
ATOM 2692 O O . ASN A 1 325 ? -28.858 32.393 23.043 1.00 54.91 325 ASN A O 1
ATOM 2696 N N . THR A 1 326 ? -27.549 31.303 24.479 1.00 58.97 326 THR A N 1
ATOM 2697 C CA . THR A 1 326 ? -26.293 31.623 23.754 1.00 58.97 326 THR A CA 1
ATOM 2698 C C . THR A 1 326 ? -25.678 30.470 22.954 1.00 58.97 326 THR A C 1
ATOM 2700 O O . THR A 1 326 ? -24.793 30.721 22.135 1.00 58.97 326 THR A O 1
ATOM 2703 N N . GLN A 1 327 ? -26.124 29.227 23.159 1.00 71.50 327 GLN A N 1
ATOM 2704 C CA . GLN A 1 327 ? -25.650 28.051 22.417 1.00 71.50 327 GLN A CA 1
ATOM 2705 C C . GLN A 1 327 ? -26.661 27.653 21.345 1.00 71.50 327 GLN A C 1
ATOM 2707 O O . GLN A 1 327 ? -27.854 27.553 21.628 1.00 71.50 327 GLN A O 1
ATOM 2712 N N . ASN A 1 328 ? -26.178 27.405 20.131 1.00 81.19 328 ASN A N 1
ATOM 2713 C CA . ASN A 1 328 ? -27.008 27.007 18.999 1.00 81.19 328 ASN A CA 1
ATOM 2714 C C . ASN A 1 328 ? -26.687 25.558 18.619 1.00 81.19 328 ASN A C 1
ATOM 2716 O O . ASN A 1 328 ? -25.532 25.254 18.319 1.00 81.19 328 ASN A O 1
ATOM 2720 N N . ILE A 1 329 ? -27.689 24.675 18.658 1.00 85.38 329 ILE A N 1
ATOM 2721 C CA . ILE A 1 329 ? -27.567 23.286 18.196 1.00 85.38 329 ILE A CA 1
ATOM 2722 C C . ILE A 1 329 ? -28.137 23.220 16.784 1.00 85.38 329 ILE A C 1
ATOM 2724 O O . ILE A 1 329 ? -29.323 23.463 16.570 1.00 85.38 329 ILE A O 1
ATOM 2728 N N . ILE A 1 330 ? -27.290 22.861 15.828 1.00 89.62 330 ILE A N 1
ATOM 2729 C CA . ILE A 1 330 ? -27.628 22.813 14.410 1.00 89.62 330 ILE A CA 1
ATOM 2730 C C . ILE A 1 330 ? -27.569 21.357 13.961 1.00 89.62 330 ILE A C 1
ATOM 2732 O O . ILE A 1 330 ? -26.519 20.720 14.047 1.00 89.62 330 ILE A O 1
ATOM 2736 N N . LYS A 1 331 ? -28.688 20.827 13.466 1.00 91.69 331 LYS A N 1
ATOM 2737 C CA . LYS A 1 331 ? -28.697 19.556 12.735 1.00 91.69 331 LYS A CA 1
ATOM 2738 C C . LYS A 1 331 ? -28.309 19.824 11.289 1.00 91.69 331 LYS A C 1
ATOM 2740 O O . LYS A 1 331 ? -28.887 20.704 10.657 1.00 91.69 331 LYS A O 1
ATOM 2745 N N . LEU A 1 332 ? -27.329 19.083 10.793 1.00 94.06 332 LEU A N 1
ATOM 2746 C CA . LEU A 1 332 ? -26.802 19.245 9.444 1.00 94.06 332 LEU A CA 1
ATOM 2747 C C . LEU A 1 332 ? -27.448 18.245 8.486 1.00 94.06 332 LEU A C 1
ATOM 2749 O O . LEU A 1 332 ? -27.885 17.166 8.900 1.00 94.06 332 LEU A O 1
ATOM 2753 N N . ASP A 1 333 ? -27.474 18.602 7.205 1.00 92.62 333 ASP A N 1
ATOM 2754 C CA . ASP A 1 333 ? -27.967 17.722 6.153 1.00 92.62 333 ASP A CA 1
ATOM 2755 C C . ASP A 1 333 ? -27.107 16.456 6.061 1.00 92.62 333 ASP A C 1
ATOM 2757 O O . ASP A 1 333 ? -25.873 16.493 6.129 1.00 92.62 333 ASP A O 1
ATOM 2761 N N . SER A 1 334 ? -27.770 15.311 5.916 1.00 88.81 334 SER A N 1
ATOM 2762 C CA . SER A 1 334 ? -27.093 14.034 5.729 1.00 88.81 334 SER A CA 1
ATOM 2763 C C . SER A 1 334 ? -26.519 13.932 4.319 1.00 88.81 334 SER A C 1
ATOM 2765 O O . SER A 1 334 ? -27.186 14.265 3.340 1.00 88.81 334 SER A O 1
ATOM 2767 N N . LEU A 1 335 ? -25.307 13.395 4.213 1.00 89.56 335 LEU A N 1
ATOM 2768 C CA . LEU A 1 335 ? -24.725 12.970 2.944 1.00 89.56 335 LEU A CA 1
ATOM 2769 C C . LEU A 1 335 ? -24.994 11.472 2.740 1.00 89.56 335 LEU A C 1
ATOM 2771 O O . LEU A 1 335 ? -25.051 10.726 3.717 1.00 89.56 335 LEU A O 1
ATOM 2775 N N . GLU A 1 336 ? -25.122 11.023 1.493 1.00 88.94 336 GLU A N 1
ATOM 2776 C CA . GLU A 1 336 ? -25.149 9.588 1.193 1.00 88.94 336 GLU A CA 1
ATOM 2777 C C . GLU A 1 336 ? -23.743 8.983 1.369 1.00 88.94 336 GLU A C 1
ATOM 2779 O O . GLU A 1 336 ? -22.753 9.596 0.939 1.00 88.94 336 GLU A O 1
ATOM 2784 N N . PRO A 1 337 ? -23.596 7.780 1.952 1.00 90.38 337 PRO A N 1
ATOM 2785 C CA . PRO A 1 337 ? -22.278 7.260 2.312 1.00 90.38 337 PRO A CA 1
ATOM 2786 C C . PRO A 1 337 ? -21.420 6.910 1.089 1.00 90.38 337 PRO A C 1
ATOM 2788 O O . PRO A 1 337 ? -20.193 7.007 1.129 1.00 90.38 337 PRO A O 1
ATOM 2791 N N . GLU A 1 338 ? -22.059 6.564 -0.030 1.00 84.69 338 GLU A N 1
ATOM 2792 C CA . GLU A 1 338 ? -21.412 6.258 -1.313 1.00 84.69 338 GLU A CA 1
ATOM 2793 C C . GLU A 1 338 ? -20.629 7.437 -1.918 1.00 84.69 338 GLU A C 1
ATOM 2795 O O . GLU A 1 338 ? -19.726 7.228 -2.740 1.00 84.69 338 GLU A O 1
ATOM 2800 N N . TYR A 1 339 ? -20.928 8.669 -1.488 1.00 83.50 339 TYR A N 1
ATOM 2801 C CA . TYR A 1 339 ? -20.238 9.880 -1.937 1.00 83.50 339 TYR A CA 1
ATOM 2802 C C . TYR A 1 339 ? -18.924 10.134 -1.215 1.00 83.50 339 TYR A C 1
ATOM 2804 O O . TYR A 1 339 ? -18.216 11.074 -1.575 1.00 83.50 339 TYR A O 1
ATOM 2812 N N . SER A 1 340 ? -18.577 9.316 -0.226 1.00 88.62 340 SER A N 1
ATOM 2813 C CA . SER A 1 340 ? -17.351 9.459 0.545 1.00 88.62 340 SER A CA 1
ATOM 2814 C C . SER A 1 340 ? -16.515 8.196 0.468 1.00 88.62 340 SER A C 1
ATOM 2816 O O . SER A 1 340 ? -16.995 7.087 0.692 1.00 88.62 340 SER A O 1
ATOM 2818 N N . THR A 1 341 ? -15.234 8.363 0.157 1.00 83.75 341 THR A N 1
ATOM 2819 C CA . THR A 1 341 ? -14.286 7.252 0.047 1.00 83.75 341 THR A CA 1
ATOM 2820 C C . THR A 1 341 ? -12.998 7.551 0.806 1.00 83.75 341 THR A C 1
ATOM 2822 O O . THR A 1 341 ? -12.678 8.698 1.110 1.00 83.75 341 THR A O 1
ATOM 2825 N N . ASP A 1 342 ? -12.238 6.505 1.116 1.00 79.44 342 ASP A N 1
ATOM 2826 C CA . ASP A 1 342 ? -10.873 6.586 1.655 1.00 79.44 342 ASP A CA 1
ATOM 2827 C C . ASP A 1 342 ? -9.826 7.040 0.613 1.00 79.44 342 ASP A C 1
ATOM 2829 O O . ASP A 1 342 ? -8.635 7.156 0.919 1.00 79.44 342 ASP A O 1
ATOM 2833 N N . ASN A 1 343 ? -10.281 7.288 -0.617 1.00 79.69 343 ASN A N 1
ATOM 2834 C CA . ASN A 1 343 ? -9.505 7.754 -1.756 1.00 79.69 343 ASN A CA 1
ATOM 2835 C C . ASN A 1 343 ? -9.874 9.184 -2.176 1.00 79.69 343 ASN A C 1
ATOM 2837 O O . ASN A 1 343 ? -9.338 9.683 -3.166 1.00 79.69 343 ASN A O 1
ATOM 2841 N N . ASP A 1 344 ? -10.774 9.848 -1.449 1.00 86.06 344 ASP A N 1
ATOM 2842 C CA . ASP A 1 344 ? -11.153 11.216 -1.776 1.00 86.06 344 ASP A CA 1
ATOM 2843 C C . ASP A 1 344 ? -9.948 12.157 -1.651 1.00 86.06 344 ASP A C 1
ATOM 2845 O O . ASP A 1 344 ? -9.064 11.994 -0.802 1.00 86.06 344 ASP A O 1
ATOM 2849 N N . VAL A 1 345 ? -9.927 13.177 -2.504 1.00 90.81 345 VAL A N 1
ATOM 2850 C CA . VAL A 1 345 ? -9.023 14.317 -2.384 1.00 90.81 345 VAL A CA 1
ATOM 2851 C C . VAL A 1 345 ? -9.899 15.544 -2.209 1.00 90.81 345 VAL A C 1
ATOM 2853 O O . VAL A 1 345 ? -10.757 15.817 -3.041 1.00 90.81 345 VAL A O 1
ATOM 2856 N N . LEU A 1 346 ? -9.716 16.249 -1.098 1.00 93.75 346 LEU A N 1
ATOM 2857 C CA . LEU A 1 346 ? -10.476 17.450 -0.775 1.00 93.75 346 LEU A CA 1
ATOM 2858 C C . LEU A 1 346 ? -9.545 18.658 -0.828 1.00 93.75 346 LEU A C 1
ATOM 2860 O O . LEU A 1 346 ? -8.353 18.548 -0.544 1.00 93.75 346 LEU A O 1
ATOM 2864 N N . PHE A 1 347 ? -10.084 19.815 -1.174 1.00 94.75 347 PHE A N 1
ATOM 2865 C CA . PHE A 1 347 ? -9.352 21.068 -1.242 1.00 94.75 347 PHE A CA 1
ATOM 2866 C C . PHE A 1 347 ? -10.040 22.074 -0.343 1.00 94.75 347 PHE A C 1
ATOM 2868 O O . PHE A 1 347 ? -11.229 22.337 -0.498 1.00 94.75 347 PHE A O 1
ATOM 2875 N N . MET A 1 348 ? -9.287 22.614 0.607 1.00 95.06 348 MET A N 1
ATOM 2876 C CA . MET A 1 348 ? -9.729 23.692 1.477 1.00 95.06 348 MET A CA 1
ATOM 2877 C C . MET A 1 348 ? -8.966 24.961 1.114 1.00 95.06 348 MET A C 1
ATOM 2879 O O . MET A 1 348 ? -7.755 24.922 0.894 1.00 95.06 348 MET A O 1
ATOM 2883 N N . TYR A 1 349 ? -9.658 26.085 1.009 1.00 91.50 349 TYR A N 1
ATOM 2884 C CA . TYR A 1 349 ? -9.063 27.381 0.678 1.00 91.50 349 TYR A CA 1
ATOM 2885 C C . TYR A 1 349 ? -9.816 28.501 1.398 1.00 91.50 349 TYR A C 1
ATOM 2887 O O . TYR A 1 349 ? -10.797 28.236 2.095 1.00 91.50 349 TYR A O 1
ATOM 2895 N N . ASN A 1 350 ? -9.319 29.737 1.279 1.00 86.12 350 ASN A N 1
ATOM 2896 C CA . ASN A 1 350 ? -9.780 30.890 2.064 1.00 86.12 350 ASN A CA 1
ATOM 2897 C C . ASN A 1 350 ? -9.633 30.661 3.576 1.00 86.12 350 ASN A C 1
ATOM 2899 O O . ASN A 1 350 ? -10.573 30.785 4.354 1.00 86.12 350 ASN A O 1
ATOM 2903 N N . LEU A 1 351 ? -8.422 30.278 3.985 1.00 89.31 351 LEU A N 1
ATOM 2904 C CA . LEU A 1 351 ? -8.144 29.886 5.362 1.00 89.31 351 LEU A CA 1
ATOM 2905 C C . LEU A 1 351 ? -8.039 31.098 6.293 1.00 89.31 351 LEU A C 1
ATOM 2907 O O . LEU A 1 351 ? -7.218 31.990 6.027 1.00 89.31 351 LEU A O 1
ATOM 2911 N N . PRO A 1 352 ? -8.770 31.105 7.424 1.00 89.75 352 PRO A N 1
ATOM 2912 C CA . PRO A 1 352 ? -8.594 32.120 8.449 1.00 89.75 352 PRO A CA 1
ATOM 2913 C C . PRO A 1 352 ? -7.177 32.037 9.022 1.00 89.75 352 PRO A C 1
ATOM 2915 O O . PRO A 1 352 ? -6.550 30.973 9.020 1.00 89.75 352 PRO A O 1
ATOM 2918 N N . LEU A 1 353 ? -6.665 33.158 9.537 1.00 88.44 353 LEU A N 1
ATOM 2919 C CA . LEU A 1 353 ? -5.292 33.251 10.055 1.00 88.44 353 LEU A CA 1
ATOM 2920 C C . LEU A 1 353 ? -4.992 32.183 11.118 1.00 88.44 353 LEU A C 1
ATOM 2922 O O . LEU A 1 353 ? -3.890 31.640 11.141 1.00 88.44 353 LEU A O 1
ATOM 2926 N N . CYS A 1 354 ? -5.981 31.829 11.944 1.00 88.56 354 CYS A N 1
ATOM 2927 C CA . CYS A 1 354 ? -5.839 30.810 12.982 1.00 88.56 354 CYS A CA 1
ATOM 2928 C C . CYS A 1 354 ? -5.590 29.390 12.436 1.00 88.56 354 CYS A C 1
ATOM 2930 O O . CYS A 1 354 ? -4.970 28.591 13.128 1.00 88.56 354 CYS A O 1
ATOM 2932 N N . LEU A 1 355 ? -5.996 29.078 11.197 1.00 90.62 355 LEU A N 1
ATOM 2933 C CA . LEU A 1 355 ? -5.772 27.773 10.553 1.00 90.62 355 LEU A CA 1
ATOM 2934 C C . LEU A 1 355 ? -4.534 27.732 9.643 1.00 90.62 355 LEU A C 1
ATOM 2936 O O . LEU A 1 355 ? -4.302 26.731 8.967 1.00 90.62 355 LEU A O 1
ATOM 2940 N N . GLN A 1 356 ? -3.732 28.800 9.596 1.00 89.31 356 GLN A N 1
ATOM 2941 C CA . GLN A 1 356 ? -2.509 28.828 8.781 1.00 89.31 356 GLN A CA 1
ATOM 2942 C C . GLN A 1 356 ? -1.307 28.174 9.478 1.00 89.31 356 GLN A C 1
ATOM 2944 O O . GLN A 1 356 ? -0.296 27.903 8.825 1.00 89.31 356 GLN A O 1
ATOM 2949 N N . ASP A 1 357 ? -1.403 27.910 10.784 1.00 89.88 357 ASP A N 1
ATOM 2950 C CA . ASP A 1 357 ? -0.421 27.109 11.510 1.00 89.88 357 ASP A CA 1
ATOM 2951 C C . ASP A 1 357 ? -0.677 25.610 11.300 1.00 89.88 357 ASP A C 1
ATOM 2953 O O . ASP A 1 357 ? -1.788 25.110 11.473 1.00 89.88 357 ASP A O 1
ATOM 2957 N N . GLU A 1 358 ? 0.371 24.873 10.936 1.00 89.38 358 GLU A N 1
ATOM 2958 C CA . GLU A 1 358 ? 0.263 23.455 10.592 1.00 89.38 358 GLU A CA 1
ATOM 2959 C C . GLU A 1 358 ? -0.111 22.581 11.801 1.00 89.38 358 GLU A C 1
ATOM 2961 O O . GLU A 1 358 ? -0.811 21.579 11.640 1.00 89.38 358 GLU A O 1
ATOM 2966 N N . ALA A 1 359 ? 0.315 22.936 13.019 1.00 87.25 359 ALA A N 1
ATOM 2967 C CA . ALA A 1 359 ? -0.034 22.178 14.219 1.00 87.25 359 ALA A CA 1
ATOM 2968 C C . ALA A 1 359 ? -1.506 22.393 14.595 1.00 87.25 359 ALA A C 1
ATOM 2970 O O . ALA A 1 359 ? -2.211 21.423 14.883 1.00 87.25 359 ALA A O 1
ATOM 2971 N N . VAL A 1 360 ? -1.987 23.636 14.511 1.00 90.38 360 VAL A N 1
ATOM 2972 C CA . VAL A 1 360 ? -3.406 23.974 14.714 1.00 90.38 360 VAL A CA 1
ATOM 2973 C C . VAL A 1 360 ? -4.284 23.292 13.663 1.00 90.38 360 VAL A C 1
ATOM 2975 O O . VAL A 1 360 ? -5.317 22.708 13.985 1.00 90.38 360 VAL A O 1
ATOM 2978 N N . LEU A 1 361 ? -3.843 23.280 12.407 1.00 91.56 361 LEU A N 1
ATOM 2979 C CA . LEU A 1 361 ? -4.560 22.632 11.315 1.00 91.56 361 LEU A CA 1
ATOM 2980 C C . LEU A 1 361 ? -4.635 21.103 11.473 1.00 91.56 361 LEU A C 1
ATOM 2982 O O . LEU A 1 361 ? -5.674 20.501 11.203 1.00 91.56 361 LEU A O 1
ATOM 2986 N N . ASN A 1 362 ? -3.563 20.468 11.959 1.00 89.25 362 ASN A N 1
ATOM 2987 C CA . ASN A 1 362 ? -3.595 19.051 12.332 1.00 89.25 362 ASN A CA 1
ATOM 2988 C C . ASN A 1 362 ? -4.662 18.784 13.405 1.00 89.25 362 ASN A C 1
ATOM 2990 O O . ASN A 1 362 ? -5.461 17.862 13.252 1.00 89.25 362 ASN A O 1
ATOM 2994 N N . GLN A 1 363 ? -4.709 19.605 14.461 1.00 88.75 363 GLN A N 1
ATOM 2995 C CA . GLN A 1 363 ? -5.729 19.497 15.513 1.00 88.75 363 GLN A CA 1
ATOM 2996 C C . GLN A 1 363 ? -7.146 19.673 14.959 1.00 88.75 363 GLN A C 1
ATOM 2998 O O . GLN A 1 363 ? -8.045 18.911 15.317 1.00 88.75 363 GLN A O 1
ATOM 3003 N N . PHE A 1 364 ? -7.334 20.618 14.038 1.00 94.06 364 PHE A N 1
ATOM 3004 C CA . PHE A 1 364 ? -8.615 20.824 13.374 1.00 94.06 364 PHE A CA 1
ATOM 3005 C C . PHE A 1 364 ? -9.060 19.576 12.606 1.00 94.06 364 PHE A C 1
ATOM 3007 O O . PHE A 1 364 ? -10.173 19.094 12.801 1.00 94.06 364 PHE A O 1
ATOM 3014 N N . PHE A 1 365 ? -8.186 18.979 11.791 1.00 94.12 365 PHE A N 1
ATOM 3015 C CA . PHE A 1 365 ? -8.554 17.776 11.042 1.00 94.12 365 PHE A CA 1
ATOM 3016 C C . PHE A 1 365 ? -8.779 16.544 11.919 1.00 94.12 365 PHE A C 1
ATOM 3018 O O . PHE A 1 365 ? -9.602 15.701 11.553 1.00 94.12 365 PHE A O 1
ATOM 3025 N N . TYR A 1 366 ? -8.128 16.453 13.083 1.00 90.94 366 TYR A N 1
ATOM 3026 C CA . TYR A 1 366 ? -8.391 15.380 14.044 1.00 90.94 366 TYR A CA 1
ATOM 3027 C C . TYR A 1 366 ? -9.828 15.378 14.569 1.00 90.94 366 TYR A C 1
ATOM 3029 O O . TYR A 1 366 ? -10.337 14.304 14.885 1.00 90.94 366 TYR A O 1
ATOM 3037 N N . CYS A 1 367 ? -10.520 16.522 14.543 1.00 93.00 367 CYS A N 1
ATOM 3038 C CA . CYS A 1 367 ? -11.941 16.604 14.887 1.00 93.00 367 CYS A CA 1
ATOM 3039 C C . CYS A 1 367 ? -12.825 15.761 13.951 1.00 93.00 367 CYS A C 1
ATOM 3041 O O . CYS A 1 367 ? -13.872 15.261 14.349 1.00 93.00 367 CYS A O 1
ATOM 3043 N N . PHE A 1 368 ? -12.391 15.536 12.708 1.00 94.50 368 PHE A N 1
ATOM 3044 C CA . PHE A 1 368 ? -13.136 14.742 11.723 1.00 94.50 368 PHE A CA 1
ATOM 3045 C C . PHE A 1 368 ? -12.550 13.343 11.524 1.00 94.50 368 PHE A C 1
ATOM 3047 O O . PHE A 1 368 ? -13.087 12.536 10.760 1.00 94.50 368 PHE A O 1
ATOM 3054 N N . GLY A 1 369 ? -11.462 13.025 12.219 1.00 89.12 369 GLY A N 1
ATOM 3055 C CA . GLY A 1 369 ? -10.855 11.709 12.237 1.00 89.12 369 GLY A CA 1
ATOM 3056 C C . GLY A 1 369 ? -9.333 11.741 12.219 1.00 89.12 369 GLY A C 1
ATOM 3057 O O . GLY A 1 369 ? -8.676 12.663 11.749 1.00 89.12 369 GLY A O 1
ATOM 3058 N N . VAL A 1 370 ? -8.772 10.641 12.694 1.00 82.38 370 VAL A N 1
ATOM 3059 C CA . VAL A 1 370 ? -7.340 10.451 12.967 1.00 82.38 370 VAL A CA 1
ATOM 3060 C C . VAL A 1 370 ? -6.486 10.188 11.723 1.00 82.38 370 VAL A C 1
ATOM 3062 O O . VAL A 1 370 ? -5.261 10.231 11.779 1.00 82.38 370 VAL A O 1
ATOM 3065 N N . ASP A 1 371 ? -7.136 9.912 10.594 1.00 80.69 371 ASP A N 1
ATOM 3066 C CA . ASP A 1 371 ? -6.534 9.354 9.384 1.00 80.69 371 ASP A CA 1
ATOM 3067 C C . ASP A 1 371 ? -6.573 10.340 8.231 1.00 80.69 371 ASP A C 1
ATOM 3069 O O . ASP A 1 371 ? -7.132 10.067 7.171 1.00 80.69 371 ASP A O 1
ATOM 3073 N N . THR A 1 372 ? -5.982 11.504 8.455 1.00 87.56 372 THR A N 1
ATOM 3074 C CA . THR A 1 372 ? -5.969 12.582 7.473 1.00 87.56 372 THR A CA 1
ATOM 3075 C C . THR A 1 372 ? -4.536 12.934 7.142 1.00 87.56 372 THR A C 1
ATOM 3077 O O . THR A 1 372 ? -3.715 13.169 8.027 1.00 87.56 372 THR A O 1
ATOM 3080 N N . ARG A 1 373 ? -4.227 12.994 5.850 1.00 86.88 373 ARG A N 1
ATOM 3081 C CA . ARG A 1 373 ? -3.027 13.678 5.374 1.00 86.88 373 ARG A CA 1
ATOM 3082 C C . ARG A 1 373 ? -3.414 14.974 4.719 1.00 86.88 373 ARG A C 1
ATOM 3084 O O . ARG A 1 373 ? -4.435 15.036 4.045 1.00 86.88 373 ARG A O 1
ATOM 3091 N N . PHE A 1 374 ? -2.557 15.970 4.840 1.00 91.94 374 PHE A N 1
ATOM 3092 C CA . PHE A 1 374 ? -2.721 17.172 4.057 1.00 91.94 374 PHE A CA 1
ATOM 3093 C C . PHE A 1 374 ? -1.385 17.761 3.622 1.00 91.94 374 PHE A C 1
ATOM 3095 O O . PHE A 1 374 ? -0.333 17.445 4.177 1.00 91.94 374 PHE A O 1
ATOM 3102 N N . ILE A 1 375 ? -1.445 18.584 2.583 1.00 91.25 375 ILE A N 1
ATOM 3103 C CA . ILE A 1 375 ? -0.340 19.398 2.087 1.00 91.25 375 ILE A CA 1
ATOM 3104 C C . ILE A 1 375 ? -0.853 20.830 2.087 1.00 91.25 375 ILE A C 1
ATOM 3106 O O . ILE A 1 375 ? -1.836 21.120 1.405 1.00 91.25 375 ILE A O 1
ATOM 3110 N N . TYR A 1 376 ? -0.211 21.694 2.870 1.00 91.19 376 TYR A N 1
ATOM 3111 C CA . TYR A 1 376 ? -0.515 23.118 2.873 1.00 91.19 376 TYR A CA 1
ATOM 3112 C C . TYR A 1 376 ? 0.383 23.835 1.867 1.00 91.19 376 TYR A C 1
ATOM 3114 O O . TYR A 1 376 ? 1.597 23.933 2.064 1.00 91.19 376 TYR A O 1
ATOM 3122 N N . ASP A 1 377 ? -0.223 24.327 0.792 1.00 88.12 377 ASP A N 1
ATOM 3123 C CA . ASP A 1 377 ? 0.435 25.205 -0.159 1.00 88.12 377 ASP A CA 1
ATOM 3124 C C . ASP A 1 377 ? 0.259 26.660 0.289 1.00 88.12 377 ASP A C 1
ATOM 3126 O O . ASP A 1 377 ? -0.833 27.238 0.246 1.00 88.12 377 ASP A O 1
ATOM 3130 N N . LYS A 1 378 ? 1.362 27.235 0.771 1.00 85.19 378 LYS A N 1
ATOM 3131 C CA . LYS A 1 378 ? 1.404 28.591 1.324 1.00 85.19 378 LYS A CA 1
ATOM 3132 C C . LYS A 1 378 ? 1.319 29.668 0.249 1.00 85.19 378 LYS A C 1
ATOM 3134 O O . LYS A 1 378 ? 0.899 30.775 0.575 1.00 85.19 378 LYS A O 1
ATOM 3139 N N . GLU A 1 379 ? 1.713 29.368 -0.990 1.00 82.44 379 GLU A N 1
ATOM 3140 C CA . GLU A 1 379 ? 1.707 30.348 -2.083 1.00 82.44 379 GLU A CA 1
ATOM 3141 C C . GLU A 1 379 ? 0.266 30.658 -2.496 1.00 82.44 379 GLU A C 1
ATOM 3143 O O . GLU A 1 379 ? -0.139 31.817 -2.537 1.00 82.44 379 GLU A O 1
ATOM 3148 N N . ILE A 1 380 ? -0.539 29.612 -2.676 1.00 81.75 380 ILE A N 1
ATOM 3149 C CA . ILE A 1 380 ? -1.958 29.704 -3.061 1.00 81.75 380 ILE A CA 1
ATOM 3150 C C . ILE A 1 380 ? -2.924 29.661 -1.864 1.00 81.75 380 ILE A C 1
ATOM 3152 O O . ILE A 1 380 ? -4.138 29.628 -2.052 1.00 81.75 380 ILE A O 1
ATOM 3156 N N . LYS A 1 381 ? -2.402 29.636 -0.628 1.00 84.06 381 LYS A N 1
ATOM 3157 C CA . LYS A 1 381 ? -3.170 29.551 0.634 1.00 84.06 381 LYS A CA 1
ATOM 3158 C C . LYS A 1 381 ? -4.258 28.471 0.607 1.00 84.06 381 LYS A C 1
ATOM 3160 O O . LYS A 1 381 ? -5.391 28.685 1.045 1.00 84.06 381 LYS A O 1
ATOM 3165 N N . SER A 1 382 ? -3.901 27.300 0.092 1.00 90.44 382 SER A N 1
ATOM 3166 C CA . SER A 1 382 ? -4.815 26.175 -0.071 1.00 90.44 382 SER A CA 1
ATOM 3167 C C . SER A 1 382 ? -4.238 24.914 0.546 1.00 90.44 382 SER A C 1
ATOM 3169 O O . SER A 1 382 ? -3.032 24.678 0.535 1.00 90.44 382 SER A O 1
ATOM 3171 N N . ILE A 1 383 ? -5.117 24.086 1.095 1.00 94.00 383 ILE A N 1
ATOM 3172 C CA . ILE A 1 383 ? -4.776 22.799 1.673 1.00 94.00 383 ILE A CA 1
ATOM 3173 C C . ILE A 1 383 ? -5.402 21.708 0.826 1.00 94.00 383 ILE A C 1
ATOM 3175 O O . ILE A 1 383 ? -6.616 21.653 0.643 1.00 94.00 383 ILE A O 1
ATOM 3179 N N . ARG A 1 384 ? -4.563 20.783 0.380 1.00 93.75 384 ARG A N 1
ATOM 3180 C CA . ARG A 1 384 ? -4.991 19.524 -0.219 1.00 93.75 384 ARG A CA 1
ATOM 3181 C C . ARG A 1 384 ? -5.074 18.470 0.870 1.00 93.75 384 ARG A C 1
ATOM 3183 O O . ARG A 1 384 ? -4.065 18.184 1.505 1.00 93.75 384 ARG A O 1
ATOM 3190 N N . ILE A 1 385 ? -6.237 17.871 1.053 1.00 94.31 385 ILE A N 1
ATOM 3191 C CA . ILE A 1 385 ? -6.563 16.923 2.117 1.00 94.31 385 ILE A CA 1
ATOM 3192 C C . ILE A 1 385 ? -6.824 15.551 1.491 1.00 94.31 385 ILE A C 1
ATOM 3194 O O . ILE A 1 385 ? -7.473 15.432 0.458 1.00 94.31 385 ILE A O 1
ATOM 3198 N N . GLN A 1 386 ? -6.314 14.502 2.121 1.00 91.19 386 GLN A N 1
ATOM 3199 C CA . GLN A 1 386 ? -6.561 13.106 1.780 1.00 91.19 386 GLN A CA 1
ATOM 3200 C C . GLN A 1 386 ? -7.089 12.391 3.024 1.00 91.19 386 GLN A C 1
ATOM 3202 O O . GLN A 1 386 ? -6.285 11.937 3.852 1.00 91.19 386 GLN A O 1
ATOM 3207 N N . PRO A 1 387 ? -8.419 12.321 3.197 1.00 89.31 387 PRO A N 1
ATOM 3208 C CA . PRO A 1 387 ? -9.014 11.465 4.207 1.00 89.31 387 PRO A CA 1
ATOM 3209 C C . PRO A 1 387 ? -8.753 10.003 3.832 1.00 89.31 387 PRO A C 1
ATOM 3211 O O . PRO A 1 387 ? -9.293 9.477 2.870 1.00 89.31 387 PRO A O 1
ATOM 3214 N N . HIS A 1 388 ? -7.947 9.307 4.624 1.00 84.31 388 HIS A N 1
ATOM 3215 C CA . HIS A 1 388 ? -7.669 7.877 4.463 1.00 84.31 388 HIS A CA 1
ATOM 3216 C C . HIS A 1 388 ? -8.745 6.984 5.106 1.00 84.31 388 HIS A C 1
ATOM 3218 O O . HIS A 1 388 ? -8.496 5.824 5.433 1.00 84.31 388 HIS A O 1
ATOM 3224 N N . ARG A 1 389 ? -9.937 7.543 5.326 1.00 86.31 389 ARG A N 1
ATOM 3225 C CA . ARG A 1 389 ? -11.138 6.875 5.830 1.00 86.31 389 ARG A CA 1
ATOM 3226 C C . ARG A 1 389 ? -12.354 7.506 5.159 1.00 86.31 389 ARG A C 1
ATOM 3228 O O . ARG A 1 389 ? -12.549 8.715 5.287 1.00 86.31 389 ARG A O 1
ATOM 3235 N N . ALA A 1 390 ? -13.210 6.681 4.561 1.00 88.94 390 ALA A N 1
ATOM 3236 C CA . ALA A 1 390 ? -14.480 7.126 3.988 1.00 88.94 390 ALA A CA 1
ATOM 3237 C C . ALA A 1 390 ? -15.342 7.879 5.019 1.00 88.94 390 ALA A C 1
ATOM 3239 O O . ALA A 1 390 ? -15.841 8.963 4.735 1.00 88.94 390 ALA A O 1
ATOM 3240 N N . GLN A 1 391 ? -15.412 7.371 6.255 1.00 92.06 391 GLN A N 1
ATOM 3241 C CA . GLN A 1 391 ? -16.140 8.019 7.352 1.00 92.06 391 GLN A CA 1
ATOM 3242 C C . GLN A 1 391 ? -15.600 9.420 7.688 1.00 92.06 391 GLN A C 1
ATOM 3244 O O . GLN A 1 391 ? -16.368 10.348 7.925 1.00 92.06 391 GLN A O 1
ATOM 3249 N N . SER A 1 392 ? -14.273 9.600 7.675 1.00 93.62 392 SER A N 1
ATOM 3250 C CA . SER A 1 392 ? -13.660 10.912 7.916 1.00 93.62 392 SER A CA 1
ATOM 3251 C C . SER A 1 392 ? -13.930 11.878 6.766 1.00 93.62 392 SER A C 1
ATOM 3253 O O . SER A 1 392 ? -14.245 13.037 7.015 1.00 93.62 392 SER A O 1
ATOM 3255 N N . SER A 1 393 ? -13.861 11.396 5.518 1.00 94.38 393 SER A N 1
ATOM 3256 C CA . SER A 1 393 ? -14.240 12.186 4.340 1.00 94.38 393 SER A CA 1
ATOM 3257 C C . SER A 1 393 ? -15.680 12.691 4.458 1.00 94.38 393 SER A C 1
ATOM 3259 O O . SER A 1 393 ? -15.942 13.879 4.275 1.00 94.38 393 SER A O 1
ATOM 3261 N N . MET A 1 394 ? -16.599 11.811 4.869 1.00 95.19 394 MET A N 1
ATOM 3262 C CA . MET A 1 394 ? -18.008 12.144 5.073 1.00 95.19 394 MET A CA 1
ATOM 3263 C C . MET A 1 394 ? -18.195 13.235 6.129 1.00 95.19 394 MET A C 1
ATOM 3265 O O . MET A 1 394 ? -18.852 14.237 5.855 1.00 95.19 394 MET A O 1
ATOM 3269 N N . ARG A 1 395 ? -17.555 13.102 7.299 1.00 96.62 395 ARG A N 1
ATOM 3270 C CA . ARG A 1 395 ? -17.593 14.139 8.343 1.00 96.62 395 ARG A CA 1
ATOM 3271 C C . ARG A 1 395 ? -17.047 15.476 7.846 1.00 96.62 395 ARG A C 1
ATOM 3273 O O . ARG A 1 395 ? -17.681 16.500 8.070 1.00 96.62 395 ARG A O 1
ATOM 3280 N N . MET A 1 396 ? -15.916 15.478 7.140 1.00 96.81 396 MET A N 1
ATOM 3281 C CA . MET A 1 396 ? -15.324 16.710 6.602 1.00 96.81 396 MET A CA 1
ATOM 3282 C C . MET A 1 396 ? -16.260 17.420 5.623 1.00 96.81 396 MET A C 1
ATOM 3284 O O . MET A 1 396 ? -16.450 18.628 5.746 1.00 96.81 396 MET A O 1
ATOM 3288 N N . LYS A 1 397 ? -16.875 16.678 4.694 1.00 95.62 397 LYS A N 1
ATOM 3289 C CA . LYS A 1 397 ? -17.822 17.230 3.711 1.00 95.62 397 LYS A CA 1
ATOM 3290 C C . LYS A 1 397 ? -19.080 17.812 4.349 1.00 95.62 397 LYS A C 1
ATOM 3292 O O . LYS A 1 397 ? -19.622 18.767 3.809 1.00 95.62 397 LYS A O 1
ATOM 3297 N N . ILE A 1 398 ? -19.526 17.258 5.477 1.00 95.94 398 ILE A N 1
ATOM 3298 C CA . ILE A 1 398 ? -20.715 17.739 6.189 1.00 95.94 398 ILE A CA 1
ATOM 3299 C C . ILE A 1 398 ? -20.382 18.950 7.074 1.00 95.94 398 ILE A C 1
ATOM 3301 O O . ILE A 1 398 ? -21.076 19.959 7.016 1.00 95.94 398 ILE A O 1
ATOM 3305 N N . PHE A 1 399 ? -19.327 18.872 7.892 1.00 96.50 399 PHE A N 1
ATOM 3306 C CA . PHE A 1 399 ? -19.050 19.897 8.903 1.00 96.50 399 PHE A CA 1
ATOM 3307 C C . PHE A 1 399 ? -18.309 21.117 8.358 1.00 96.50 399 PHE A C 1
ATOM 3309 O O . PHE A 1 399 ? -18.724 22.241 8.627 1.00 96.50 399 PHE A O 1
ATOM 3316 N N . ILE A 1 400 ? -17.212 20.927 7.613 1.00 95.81 400 ILE A N 1
ATOM 3317 C CA . ILE A 1 400 ? -16.302 22.032 7.261 1.00 95.81 400 ILE A CA 1
ATOM 3318 C C . ILE A 1 400 ? -17.023 23.168 6.513 1.00 95.81 400 ILE A C 1
ATOM 3320 O O . ILE A 1 400 ? -16.849 24.309 6.935 1.00 95.81 400 ILE A O 1
ATOM 3324 N N . PRO A 1 401 ? -17.864 22.913 5.486 1.00 94.69 401 PRO A N 1
ATOM 3325 C CA . PRO A 1 401 ? -18.537 23.985 4.741 1.00 94.69 401 PRO A CA 1
ATOM 3326 C C . PRO A 1 401 ? -19.489 24.865 5.566 1.00 94.69 401 PRO A C 1
ATOM 3328 O O . PRO A 1 401 ? -19.888 25.940 5.116 1.00 94.69 401 PRO A O 1
ATOM 3331 N N . ILE A 1 402 ? -19.898 24.400 6.750 1.00 93.12 402 ILE A N 1
ATOM 3332 C CA . ILE A 1 402 ? -20.852 25.098 7.619 1.00 93.12 402 ILE A CA 1
ATOM 3333 C C . ILE A 1 402 ? -20.131 25.986 8.642 1.00 93.12 402 ILE A C 1
ATOM 3335 O O . ILE A 1 402 ? -20.728 26.927 9.158 1.00 93.12 402 ILE A O 1
ATOM 3339 N N . ILE A 1 403 ? -18.845 25.736 8.905 1.00 92.44 403 ILE A N 1
ATOM 3340 C CA . ILE A 1 403 ? -18.063 26.484 9.892 1.00 92.44 403 ILE A CA 1
ATOM 3341 C C . ILE A 1 403 ? -17.778 27.895 9.379 1.00 92.44 403 ILE A C 1
ATOM 3343 O O . ILE A 1 403 ? -17.201 28.079 8.304 1.00 92.44 403 ILE A O 1
ATOM 3347 N N . GLU A 1 404 ? -18.113 28.887 10.202 1.00 90.31 404 GLU A N 1
ATOM 3348 C CA . GLU A 1 404 ? -17.824 30.297 9.957 1.00 90.31 404 GLU A CA 1
ATOM 3349 C C . GLU A 1 404 ? -16.778 30.825 10.949 1.00 90.31 404 GLU A C 1
ATOM 3351 O O . GLU A 1 404 ? -16.932 30.733 12.173 1.00 90.31 404 GLU A O 1
ATOM 3356 N N . VAL A 1 405 ? -15.702 31.403 10.418 1.00 88.38 405 VAL A N 1
ATOM 3357 C CA . VAL A 1 405 ? -14.610 32.009 11.187 1.00 88.38 405 VAL A CA 1
ATOM 3358 C C . VAL A 1 405 ? -14.412 33.430 10.680 1.00 88.38 405 VAL A C 1
ATOM 3360 O O . VAL A 1 405 ? -14.259 33.646 9.483 1.00 88.38 405 VAL A O 1
ATOM 3363 N N . ASP A 1 406 ? -14.453 34.408 11.586 1.00 85.69 406 ASP A N 1
ATOM 3364 C CA . ASP A 1 406 ? -14.265 35.832 11.272 1.00 85.69 406 ASP A CA 1
ATOM 3365 C C . ASP A 1 406 ? -15.180 36.357 10.140 1.00 85.69 406 ASP A C 1
ATOM 3367 O O . ASP A 1 406 ? -14.783 37.184 9.321 1.00 85.69 406 ASP A O 1
ATOM 3371 N N . GLY A 1 407 ? -16.427 35.870 10.086 1.00 85.56 407 GLY A N 1
ATOM 3372 C CA . GLY A 1 407 ? -17.418 36.264 9.076 1.00 85.56 407 GLY A CA 1
ATOM 3373 C C . GLY A 1 407 ? -17.265 35.563 7.721 1.00 85.56 407 GLY A C 1
ATOM 3374 O O . GLY A 1 407 ? -17.945 35.929 6.764 1.00 85.56 407 GLY A O 1
ATOM 3375 N N . GLN A 1 408 ? -16.363 34.582 7.610 1.00 85.88 408 GLN A N 1
ATOM 3376 C CA . GLN A 1 408 ? -16.116 33.818 6.387 1.00 85.88 408 GLN A CA 1
ATOM 3377 C C . GLN A 1 408 ? -16.358 32.327 6.618 1.00 85.88 408 GLN A C 1
ATOM 3379 O O . GLN A 1 408 ? -15.851 31.738 7.574 1.00 85.88 408 GLN A O 1
ATOM 3384 N N . LYS A 1 409 ? -17.116 31.697 5.716 1.00 90.81 409 LYS A N 1
ATOM 3385 C CA . LYS A 1 409 ? -17.295 30.243 5.723 1.00 90.81 409 LYS A CA 1
ATOM 3386 C C . LYS A 1 409 ? -16.069 29.550 5.148 1.00 90.81 409 LYS A C 1
ATOM 3388 O O . LYS A 1 409 ? -15.545 29.965 4.112 1.00 90.81 409 LYS A O 1
ATOM 3393 N N . LEU A 1 410 ? -15.646 28.467 5.790 1.00 92.44 410 LEU A N 1
ATOM 3394 C CA . LEU A 1 410 ? -14.608 27.608 5.232 1.00 92.44 410 LEU A CA 1
ATOM 3395 C C . LEU A 1 410 ? -15.127 26.962 3.946 1.00 92.44 410 LEU A C 1
ATOM 3397 O O . LEU A 1 410 ? -16.251 26.470 3.893 1.00 92.44 410 LEU A O 1
ATOM 3401 N N . THR A 1 411 ? -14.307 26.960 2.897 1.00 92.75 411 THR A N 1
ATOM 3402 C CA . THR A 1 411 ? -14.686 26.345 1.621 1.00 92.75 411 THR A CA 1
ATOM 3403 C C . THR A 1 411 ? -1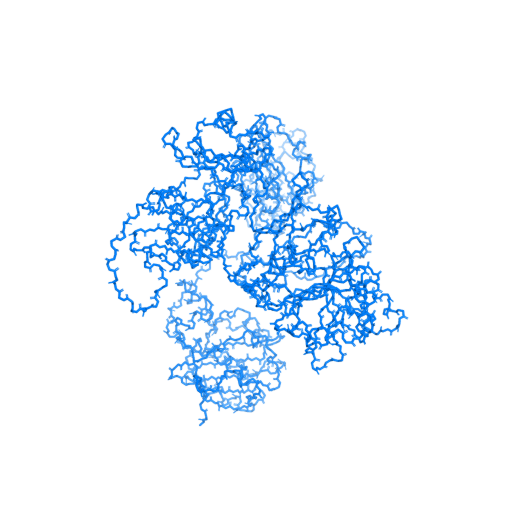3.976 25.014 1.459 1.00 92.75 411 THR A C 1
ATOM 3405 O O . THR A 1 411 ? -12.758 24.952 1.605 1.00 92.75 411 THR A O 1
ATOM 3408 N N . LEU A 1 412 ? -14.734 23.960 1.155 1.00 94.81 412 LEU A N 1
ATOM 3409 C CA . LEU A 1 412 ? -14.221 22.616 0.913 1.00 94.81 412 LEU A CA 1
ATOM 3410 C C . LEU A 1 412 ? -14.797 22.077 -0.397 1.00 94.81 412 LEU A C 1
ATOM 3412 O O . LEU A 1 412 ? -16.013 22.008 -0.560 1.00 94.81 412 LEU A O 1
ATOM 3416 N N . THR A 1 413 ? -13.932 21.657 -1.312 1.00 93.31 413 THR A N 1
ATOM 3417 C CA . THR A 1 413 ? -14.325 21.095 -2.610 1.00 93.31 413 THR A CA 1
ATOM 3418 C C . THR A 1 413 ? -13.641 19.753 -2.852 1.00 93.31 413 THR A C 1
ATOM 3420 O O . THR A 1 413 ? -12.616 19.442 -2.251 1.00 93.31 413 THR A O 1
ATOM 3423 N N . THR A 1 414 ? -14.191 18.928 -3.741 1.00 91.00 414 THR A N 1
ATOM 3424 C CA . THR A 1 414 ? -13.560 17.677 -4.214 1.00 91.00 414 THR A CA 1
ATOM 3425 C C . THR A 1 414 ? -12.608 17.909 -5.387 1.00 91.00 414 THR A C 1
ATOM 3427 O O . THR A 1 414 ? -11.895 17.006 -5.814 1.00 91.00 414 THR A O 1
ATOM 3430 N N . PHE A 1 415 ? -12.580 19.132 -5.915 1.00 93.12 415 PHE A N 1
ATOM 3431 C CA . PHE A 1 415 ? -11.778 19.513 -7.064 1.00 93.12 415 PHE A CA 1
ATOM 3432 C C . PHE A 1 415 ? -11.262 20.948 -6.899 1.00 93.12 415 PHE A C 1
ATOM 3434 O O . PHE A 1 415 ? -11.983 21.792 -6.355 1.00 93.12 415 PHE A O 1
ATOM 3441 N N . PRO A 1 416 ? -10.026 21.255 -7.332 1.00 93.31 416 PRO A N 1
ATOM 3442 C CA . PRO A 1 416 ? -9.383 22.532 -7.043 1.00 93.31 416 PRO A CA 1
ATOM 3443 C C . PRO A 1 416 ? -9.821 23.635 -8.021 1.00 93.31 416 PRO A C 1
ATOM 3445 O O . PRO A 1 416 ? -9.003 24.205 -8.741 1.00 93.31 416 PRO A O 1
ATOM 3448 N N . TYR A 1 417 ? -11.123 23.930 -8.072 1.00 90.88 417 TYR A N 1
ATOM 3449 C CA . TYR A 1 417 ? -11.686 24.956 -8.960 1.00 90.88 417 TYR A CA 1
ATOM 3450 C C . TYR A 1 417 ? -11.071 26.341 -8.731 1.00 90.88 417 TYR A C 1
ATOM 3452 O O . TYR A 1 417 ? -10.917 27.104 -9.686 1.00 90.88 417 TYR A O 1
ATOM 3460 N N . HIS A 1 418 ? -10.660 26.606 -7.487 1.00 91.56 418 HIS A N 1
ATOM 3461 C CA . HIS A 1 418 ? -10.083 27.871 -7.048 1.00 91.56 418 HIS A CA 1
ATOM 3462 C C . HIS A 1 418 ? -8.688 28.158 -7.620 1.00 91.56 418 HIS A C 1
ATOM 3464 O O . HIS A 1 418 ? -8.160 29.258 -7.482 1.00 91.56 418 HIS A O 1
ATOM 3470 N N . LEU A 1 419 ? -8.040 27.165 -8.237 1.00 93.75 419 LEU A N 1
ATOM 3471 C CA . LEU A 1 419 ? -6.734 27.373 -8.849 1.00 93.75 419 LEU A CA 1
ATOM 3472 C C . LEU A 1 419 ? -6.902 28.038 -10.216 1.00 93.75 419 LEU A C 1
ATOM 3474 O O . LEU A 1 419 ? -7.584 27.473 -11.080 1.00 93.75 419 LEU A O 1
ATOM 3478 N N . PRO A 1 420 ? -6.220 29.166 -10.486 1.00 95.31 420 PRO A N 1
ATOM 3479 C CA . PRO A 1 420 ? -6.246 29.826 -11.788 1.00 95.31 420 PRO A CA 1
ATOM 3480 C C . PRO A 1 420 ? -5.332 29.102 -12.788 1.00 95.31 420 PRO A C 1
ATOM 3482 O O . PRO A 1 420 ? -4.552 29.709 -13.511 1.00 95.31 420 PRO A O 1
ATOM 3485 N N . MET A 1 421 ? -5.374 27.772 -12.797 1.00 96.75 421 MET A N 1
ATOM 3486 C CA . MET A 1 421 ? -4.426 26.925 -13.504 1.00 96.75 421 MET A CA 1
ATOM 3487 C C . MET A 1 421 ? -5.149 26.004 -14.480 1.00 96.75 421 MET A C 1
ATOM 3489 O O . MET A 1 421 ? -6.170 25.386 -14.150 1.00 96.75 421 MET A O 1
ATOM 3493 N N . VAL A 1 422 ? -4.574 25.862 -15.671 1.00 97.69 422 VAL A N 1
ATOM 3494 C CA . VAL A 1 422 ? -5.016 24.901 -16.684 1.00 97.69 422 VAL A CA 1
ATOM 3495 C C . VAL A 1 422 ? -3.877 23.968 -17.061 1.00 97.69 422 VAL A C 1
ATOM 3497 O O . VAL A 1 422 ? -2.704 24.341 -17.053 1.00 97.69 422 VAL A O 1
ATOM 3500 N N . ARG A 1 423 ? -4.235 22.728 -17.382 1.00 97.00 423 ARG A N 1
ATOM 3501 C CA . ARG A 1 423 ? -3.356 21.751 -18.020 1.00 97.00 423 ARG A CA 1
ATOM 3502 C C . ARG A 1 423 ? -3.726 21.718 -19.496 1.00 97.00 423 ARG A C 1
ATOM 3504 O O . ARG A 1 423 ? -4.900 21.530 -19.813 1.00 97.00 423 ARG A O 1
ATOM 3511 N N . ALA A 1 424 ? -2.735 21.858 -20.367 1.00 97.38 424 ALA A N 1
ATOM 3512 C CA . ALA A 1 424 ? -2.925 21.750 -21.804 1.00 97.38 424 ALA A CA 1
ATOM 3513 C C . ALA A 1 424 ? -2.002 20.700 -22.432 1.00 97.38 424 ALA A C 1
ATOM 3515 O O . ALA A 1 424 ? -0.864 20.523 -21.994 1.00 97.38 424 ALA A O 1
ATOM 3516 N N . ILE A 1 425 ? -2.501 20.017 -23.459 1.00 96.44 425 ILE A N 1
ATOM 3517 C CA . ILE A 1 425 ? -1.733 19.145 -24.351 1.00 96.44 425 ILE A CA 1
ATOM 3518 C C . ILE A 1 425 ? -1.722 19.832 -25.714 1.00 96.44 425 ILE A C 1
ATOM 3520 O O . ILE A 1 425 ? -2.774 19.994 -26.328 1.00 96.44 425 ILE A O 1
ATOM 3524 N N . VAL A 1 426 ? -0.542 20.271 -26.146 1.00 96.50 426 VAL A N 1
ATOM 3525 C CA . VAL A 1 426 ? -0.334 21.057 -27.373 1.00 96.50 426 VAL A CA 1
ATOM 3526 C C . VAL A 1 426 ? 0.587 20.310 -28.350 1.00 96.50 426 VAL A C 1
ATOM 3528 O O . VAL A 1 426 ? 1.211 19.314 -27.953 1.00 96.50 426 VAL A O 1
ATOM 3531 N N . PRO A 1 427 ? 0.695 20.743 -29.622 1.00 95.81 427 PRO A N 1
ATOM 3532 C CA . PRO A 1 427 ? 1.528 20.063 -30.609 1.00 95.81 427 PRO A CA 1
ATOM 3533 C C . PRO A 1 427 ? 3.004 19.918 -30.178 1.00 95.81 427 PRO A C 1
ATOM 3535 O O . PRO A 1 427 ? 3.515 20.735 -29.407 1.00 95.81 427 PRO A O 1
ATOM 3538 N N . PRO A 1 428 ? 3.730 18.895 -30.672 1.00 92.94 428 PRO A N 1
ATOM 3539 C CA . PRO A 1 428 ? 5.123 18.627 -30.288 1.00 92.94 428 PRO A CA 1
ATOM 3540 C C . PRO A 1 428 ? 6.122 19.754 -30.619 1.00 92.94 428 PRO A C 1
ATOM 3542 O O . PRO A 1 428 ? 7.209 19.818 -30.035 1.00 92.94 428 PRO A O 1
ATOM 3545 N N . SER A 1 429 ? 5.784 2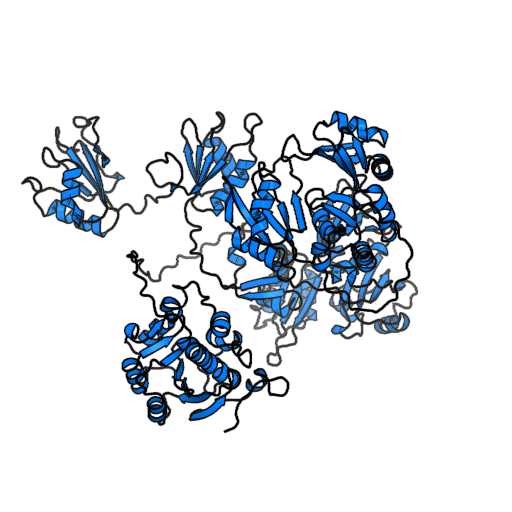0.599 -31.590 1.00 92.75 429 SER A N 1
ATOM 3546 C CA . SER A 1 429 ? 6.570 21.737 -32.083 1.00 92.75 429 SER A CA 1
ATOM 3547 C C . SER A 1 429 ? 6.588 22.921 -31.111 1.00 92.75 429 SER A C 1
ATOM 3549 O O . SER A 1 429 ? 7.551 23.683 -31.118 1.00 92.75 429 SER A O 1
ATOM 3551 N N . PHE A 1 430 ? 5.575 23.044 -30.245 1.00 94.81 430 PHE A N 1
ATOM 3552 C CA . PHE A 1 430 ? 5.341 24.243 -29.444 1.00 94.81 430 PHE A CA 1
ATOM 3553 C C . PHE A 1 430 ? 6.418 24.464 -28.372 1.00 94.81 430 PHE A C 1
ATOM 3555 O O . PHE A 1 430 ? 6.592 23.682 -27.431 1.00 94.81 430 PHE A O 1
ATOM 3562 N N . SER A 1 431 ? 7.105 25.593 -28.500 1.00 94.12 431 SER A N 1
ATOM 3563 C CA . SER A 1 431 ? 7.999 26.201 -27.521 1.00 94.12 431 SER A CA 1
ATOM 3564 C C . SER A 1 431 ? 7.232 27.012 -26.470 1.00 94.12 431 SER A C 1
ATOM 3566 O O . SER A 1 431 ? 6.048 27.312 -26.615 1.00 94.12 431 SER A O 1
ATOM 3568 N N . GLU A 1 432 ? 7.925 27.432 -25.408 1.00 95.06 432 GLU A N 1
ATOM 3569 C CA . GLU A 1 432 ? 7.346 28.302 -24.374 1.00 95.06 432 GLU A CA 1
ATOM 3570 C C . GLU A 1 432 ? 6.783 29.611 -24.946 1.00 95.06 432 GLU A C 1
ATOM 3572 O O . GLU A 1 432 ? 5.716 30.053 -24.527 1.00 95.06 432 GLU A O 1
ATOM 3577 N N . ASN A 1 433 ? 7.445 30.188 -25.954 1.00 96.81 433 ASN A N 1
ATOM 3578 C CA . ASN A 1 433 ? 6.990 31.414 -26.607 1.00 96.81 433 ASN A CA 1
ATOM 3579 C C . ASN A 1 433 ? 5.688 31.200 -27.385 1.00 96.81 433 ASN A C 1
ATOM 3581 O O . ASN A 1 433 ? 4.783 32.023 -27.287 1.00 96.81 433 ASN A O 1
ATOM 3585 N N . GLU A 1 434 ? 5.572 30.095 -28.123 1.00 96.94 434 GLU A N 1
ATOM 3586 C CA . GLU A 1 434 ? 4.356 29.761 -28.879 1.00 96.94 434 GLU A CA 1
ATOM 3587 C C . GLU A 1 434 ? 3.187 29.453 -27.939 1.00 96.94 434 GLU A C 1
ATOM 3589 O O . GLU A 1 434 ? 2.075 29.934 -28.159 1.00 96.94 434 GLU A O 1
ATOM 3594 N N . ILE A 1 435 ? 3.449 28.741 -26.836 1.00 97.31 435 ILE A N 1
ATOM 3595 C CA . ILE A 1 435 ? 2.462 28.521 -25.770 1.00 97.31 435 ILE A CA 1
ATOM 3596 C C . ILE A 1 435 ? 2.025 29.867 -25.181 1.00 97.31 435 ILE A C 1
ATOM 3598 O O . ILE A 1 435 ? 0.829 30.126 -25.069 1.00 97.31 435 ILE A O 1
ATOM 3602 N N . ASN A 1 436 ? 2.961 30.757 -24.849 1.00 97.69 436 ASN A N 1
ATOM 3603 C CA . ASN A 1 436 ? 2.628 32.073 -24.315 1.00 97.69 436 ASN A CA 1
ATOM 3604 C C . ASN A 1 436 ? 1.780 32.890 -25.304 1.00 97.69 436 ASN A C 1
ATOM 3606 O O . ASN A 1 436 ? 0.754 33.449 -24.921 1.00 97.69 436 ASN A O 1
ATOM 3610 N N . SER A 1 437 ? 2.151 32.926 -26.586 1.00 97.19 437 SER A N 1
ATOM 3611 C CA . SER A 1 437 ? 1.387 33.620 -27.632 1.00 97.19 437 SER A CA 1
ATOM 3612 C C . SER A 1 437 ? -0.020 33.047 -27.831 1.00 97.19 437 SER A C 1
ATOM 3614 O O . SER A 1 437 ? -0.953 33.807 -28.094 1.00 97.19 437 SER A O 1
ATOM 3616 N N . LEU A 1 438 ? -0.194 31.731 -27.682 1.00 97.25 438 LEU A N 1
ATOM 3617 C CA . LEU A 1 438 ? -1.503 31.087 -27.774 1.00 97.25 438 LEU A CA 1
ATOM 3618 C C . LEU A 1 438 ? -2.382 31.413 -26.557 1.00 97.25 438 LEU A C 1
ATOM 3620 O O . LEU A 1 438 ? -3.534 31.807 -26.718 1.00 97.25 438 LEU A O 1
ATOM 3624 N N . PHE A 1 439 ? -1.849 31.275 -25.340 1.00 98.00 439 PHE A N 1
ATOM 3625 C CA . PHE A 1 439 ? -2.642 31.344 -24.106 1.00 98.00 439 PHE A CA 1
ATOM 3626 C C . PHE A 1 439 ? -2.834 32.771 -23.558 1.00 98.00 439 PHE A C 1
ATOM 3628 O O . PHE A 1 439 ? -3.824 33.019 -22.864 1.00 98.00 439 PHE A O 1
ATOM 3635 N N . SER A 1 440 ? -1.945 33.720 -23.884 1.00 97.50 440 SER A N 1
ATOM 3636 C CA . SER A 1 440 ? -2.017 35.118 -23.401 1.00 97.50 440 SER A CA 1
ATOM 3637 C C . SER A 1 440 ? -3.200 35.905 -23.972 1.00 97.50 440 SER A C 1
ATOM 3639 O O . SER A 1 440 ? -3.580 36.941 -23.435 1.00 97.50 440 SER A O 1
ATOM 3641 N N . GLN A 1 441 ? -3.841 35.391 -25.024 1.00 97.38 441 GLN A N 1
ATOM 3642 C CA . GLN A 1 441 ? -5.055 35.975 -25.606 1.00 97.38 441 GLN A CA 1
ATOM 3643 C C . GLN A 1 441 ? -6.277 35.854 -24.681 1.00 97.38 441 GLN A C 1
ATOM 3645 O O . GLN A 1 441 ? -7.271 36.549 -24.883 1.00 97.38 441 GLN A O 1
ATOM 3650 N N . TYR A 1 442 ? -6.210 34.977 -23.674 1.00 97.44 442 TYR A N 1
ATOM 3651 C CA . TYR A 1 442 ? -7.332 34.648 -22.790 1.00 97.44 442 TYR A CA 1
ATOM 3652 C C . TYR A 1 442 ? -7.149 35.150 -21.355 1.00 97.44 442 TYR A C 1
ATOM 3654 O O . TYR A 1 442 ? -8.046 34.969 -20.534 1.00 97.44 442 TYR A O 1
ATOM 3662 N N . GLY A 1 443 ? -6.012 35.779 -21.047 1.00 97.00 443 GLY A N 1
ATOM 3663 C CA . GLY A 1 443 ? -5.714 36.272 -19.708 1.00 97.00 443 GLY A CA 1
ATOM 3664 C C . GLY A 1 443 ? -4.242 36.590 -19.488 1.00 97.00 443 GLY A C 1
ATOM 3665 O O . GLY A 1 443 ? -3.396 36.360 -20.354 1.00 97.00 443 GLY A O 1
ATOM 3666 N N . THR A 1 444 ? -3.937 37.099 -18.298 1.00 97.75 444 THR A N 1
ATOM 3667 C CA . THR A 1 444 ? -2.564 37.399 -17.888 1.00 97.75 444 THR A CA 1
ATOM 3668 C C . THR A 1 444 ? -1.909 36.119 -17.389 1.00 97.75 444 THR A C 1
ATOM 3670 O O . THR A 1 444 ? -2.349 35.534 -16.403 1.00 97.75 444 THR A O 1
ATOM 3673 N N . ILE A 1 445 ? -0.858 35.674 -18.078 1.00 98.12 445 ILE A N 1
ATOM 3674 C CA . ILE A 1 445 ? -0.096 34.487 -17.687 1.00 98.12 445 ILE A CA 1
ATOM 3675 C C . ILE A 1 445 ? 0.955 34.885 -16.653 1.00 98.12 445 ILE A C 1
ATOM 3677 O O . ILE A 1 445 ? 1.818 35.719 -16.918 1.00 98.12 445 ILE A O 1
ATOM 3681 N N . GLU A 1 446 ? 0.915 34.238 -15.494 1.00 96.62 446 GLU A N 1
ATOM 3682 C CA . GLU A 1 446 ? 1.911 34.402 -14.433 1.00 96.62 446 GLU A CA 1
ATOM 3683 C C . GLU A 1 446 ? 3.047 33.389 -14.561 1.00 96.62 446 GLU A C 1
ATOM 3685 O O . GLU A 1 446 ? 4.194 33.680 -14.215 1.00 96.62 446 GLU A O 1
ATOM 3690 N N . LYS A 1 447 ? 2.734 32.178 -15.040 1.00 96.62 447 LYS A N 1
ATOM 3691 C CA . LYS A 1 447 ? 3.699 31.080 -15.121 1.00 96.62 447 LYS A CA 1
ATOM 3692 C C . LYS A 1 447 ? 3.317 30.061 -16.188 1.00 96.62 447 LYS A C 1
ATOM 3694 O O . LYS A 1 447 ? 2.156 29.672 -16.292 1.00 96.62 447 LYS A O 1
ATOM 3699 N N . ILE A 1 448 ? 4.323 29.566 -16.906 1.00 97.25 448 ILE A N 1
ATOM 3700 C CA . ILE A 1 448 ? 4.218 28.412 -17.804 1.00 97.25 448 ILE A CA 1
ATOM 3701 C C . ILE A 1 448 ? 5.180 27.338 -17.299 1.00 97.25 448 ILE A C 1
ATOM 3703 O O . ILE A 1 448 ? 6.337 27.618 -16.989 1.00 97.25 448 ILE A O 1
ATOM 3707 N N . VAL A 1 449 ? 4.701 26.102 -17.179 1.00 95.12 449 VAL A N 1
ATOM 3708 C CA . VAL A 1 449 ? 5.525 24.945 -16.816 1.00 95.12 449 VAL A CA 1
ATOM 3709 C C . VAL A 1 449 ? 5.375 23.876 -17.884 1.00 95.12 449 VAL A C 1
ATOM 3711 O O . VAL A 1 449 ? 4.331 23.239 -17.998 1.00 95.12 449 VAL A O 1
ATOM 3714 N N . ILE A 1 450 ? 6.447 23.653 -18.637 1.00 94.06 450 ILE A N 1
ATOM 3715 C CA . ILE A 1 450 ? 6.513 22.638 -19.687 1.00 94.06 450 ILE A CA 1
ATOM 3716 C C . ILE A 1 450 ? 6.999 21.320 -19.078 1.00 94.06 450 ILE A C 1
ATOM 3718 O O . ILE A 1 450 ? 8.086 21.253 -18.502 1.00 94.06 450 ILE A O 1
ATOM 3722 N N . LEU A 1 451 ? 6.197 20.258 -19.194 1.00 93.06 451 LEU A N 1
ATOM 3723 C CA . LEU A 1 451 ? 6.571 18.933 -18.696 1.00 93.06 451 LEU A CA 1
ATOM 3724 C C . LEU A 1 451 ? 7.503 18.216 -19.676 1.00 93.06 451 LEU A C 1
ATOM 3726 O O . LEU A 1 451 ? 7.501 18.472 -20.879 1.00 93.06 451 LEU A O 1
ATOM 3730 N N . LYS A 1 452 ? 8.315 17.283 -19.184 1.00 91.69 452 LYS A N 1
ATOM 3731 C CA . LYS A 1 452 ? 9.224 16.535 -20.051 1.00 91.69 452 LYS A CA 1
ATOM 3732 C C . LYS A 1 452 ? 8.434 15.551 -20.910 1.00 91.69 452 LYS A C 1
ATOM 3734 O O . LYS A 1 452 ? 7.537 14.864 -20.431 1.00 91.69 452 LYS A O 1
ATOM 3739 N N . ARG A 1 453 ? 8.818 15.440 -22.178 1.00 90.00 453 ARG A N 1
ATOM 3740 C CA . ARG A 1 453 ? 8.257 14.452 -23.102 1.00 90.00 453 ARG A CA 1
ATOM 3741 C C . ARG A 1 453 ? 9.069 13.164 -23.111 1.00 90.00 453 ARG A C 1
ATOM 3743 O O . ARG A 1 453 ? 10.261 13.152 -22.794 1.00 90.00 453 ARG A O 1
ATOM 3750 N N . LYS A 1 454 ? 8.411 12.071 -23.493 1.00 88.81 454 LYS A N 1
ATOM 3751 C CA . LYS A 1 454 ? 9.049 10.768 -23.704 1.00 88.81 454 LYS A CA 1
ATOM 3752 C C . LYS A 1 454 ? 9.850 10.773 -25.016 1.00 88.81 454 LYS A C 1
ATOM 3754 O O . LYS A 1 454 ? 10.996 10.325 -25.028 1.00 88.81 454 LYS A O 1
ATOM 3759 N N . SER A 1 455 ? 9.277 11.343 -26.074 1.00 87.50 455 SER A N 1
ATOM 3760 C CA . SER A 1 455 ? 9.890 11.575 -27.384 1.00 87.50 455 SER A CA 1
ATOM 3761 C C . SER A 1 455 ? 9.646 13.009 -27.870 1.00 87.50 455 SER A C 1
ATOM 3763 O O . SER A 1 455 ? 8.683 13.653 -27.464 1.00 87.50 455 SER A O 1
ATOM 3765 N N . LEU A 1 456 ? 10.485 13.498 -28.788 1.00 87.31 456 LEU A N 1
ATOM 3766 C CA . LEU A 1 456 ? 10.290 14.794 -29.457 1.00 87.31 456 LEU A CA 1
ATOM 3767 C C . LEU A 1 456 ? 9.044 14.830 -30.355 1.00 87.31 456 LEU A C 1
ATOM 3769 O O . LEU A 1 456 ? 8.578 15.910 -30.698 1.00 87.31 456 LEU A O 1
ATOM 3773 N N . ASN A 1 457 ? 8.508 13.663 -30.712 1.00 89.25 457 ASN A N 1
ATOM 3774 C CA . ASN A 1 457 ? 7.295 13.548 -31.521 1.00 89.25 457 ASN A CA 1
ATOM 3775 C C . ASN A 1 457 ? 6.020 13.482 -30.672 1.00 89.25 457 ASN A C 1
ATOM 3777 O O . ASN A 1 457 ? 4.929 13.553 -31.224 1.00 89.25 457 ASN A O 1
ATOM 3781 N N . ASP A 1 458 ? 6.139 13.312 -29.353 1.00 90.38 458 ASP A N 1
ATOM 3782 C CA . ASP A 1 458 ? 4.967 13.278 -28.483 1.00 90.38 458 ASP A CA 1
ATOM 3783 C C . ASP A 1 458 ? 4.446 14.705 -28.266 1.00 90.38 458 ASP A C 1
ATOM 3785 O O . ASP A 1 458 ? 5.235 15.661 -28.204 1.00 90.38 458 ASP A O 1
ATOM 3789 N N . CYS A 1 459 ? 3.126 14.844 -28.116 1.00 93.06 459 CYS A N 1
ATOM 3790 C CA . CYS A 1 459 ? 2.500 16.111 -27.750 1.00 93.06 459 CYS A CA 1
ATOM 3791 C C . CYS A 1 459 ? 3.107 16.664 -26.454 1.00 93.06 459 CYS A C 1
ATOM 3793 O O . CYS A 1 459 ? 3.553 15.929 -25.566 1.00 93.06 459 CYS A O 1
ATOM 3795 N N . GLN A 1 460 ? 3.133 17.986 -26.350 1.00 94.94 460 GLN A N 1
ATOM 3796 C CA . GLN A 1 460 ? 3.727 18.690 -25.232 1.00 94.94 460 GLN A CA 1
ATOM 3797 C C . GLN A 1 460 ? 2.664 18.973 -24.169 1.00 94.94 460 GLN A C 1
ATOM 3799 O O . GLN A 1 460 ? 1.726 19.730 -24.398 1.00 94.94 460 GLN A O 1
ATOM 3804 N N . THR A 1 461 ? 2.828 18.396 -22.978 1.00 95.62 461 THR A N 1
ATOM 3805 C CA . THR A 1 461 ? 2.000 18.755 -21.820 1.00 95.62 461 THR A CA 1
ATOM 3806 C C . THR A 1 461 ? 2.565 20.005 -21.155 1.00 95.62 461 THR A C 1
ATOM 3808 O O . THR A 1 461 ? 3.767 20.078 -20.878 1.00 95.62 461 THR A O 1
ATOM 3811 N N . THR A 1 462 ? 1.710 20.982 -20.879 1.00 96.44 462 THR A N 1
ATOM 3812 C CA . THR A 1 462 ? 2.067 22.239 -20.218 1.00 96.44 462 THR A CA 1
ATOM 3813 C C . THR A 1 462 ? 1.037 22.608 -19.152 1.00 96.44 462 THR A C 1
ATOM 3815 O O . THR A 1 462 ? -0.136 22.233 -19.236 1.00 96.44 462 THR A O 1
ATOM 3818 N N . ILE A 1 463 ? 1.484 23.316 -18.120 1.00 97.19 463 ILE A N 1
ATOM 3819 C CA . ILE A 1 463 ? 0.640 23.896 -17.078 1.00 97.19 463 ILE A CA 1
ATOM 3820 C C . ILE A 1 463 ? 0.756 25.411 -17.194 1.00 97.19 463 ILE A C 1
ATOM 3822 O O . ILE A 1 463 ? 1.859 25.952 -17.111 1.00 97.19 463 ILE A O 1
ATOM 3826 N N . ILE A 1 464 ? -0.378 26.081 -17.372 1.00 98.06 464 ILE A N 1
ATOM 3827 C CA . ILE A 1 464 ? -0.464 27.538 -17.463 1.00 98.06 464 ILE A CA 1
ATOM 3828 C C . ILE A 1 464 ? -1.155 28.050 -16.203 1.00 98.06 464 ILE A C 1
ATOM 3830 O O . ILE A 1 464 ? -2.264 27.615 -15.889 1.00 98.06 464 ILE A O 1
ATOM 3834 N N . THR A 1 465 ? -0.501 28.969 -15.498 1.00 97.25 465 THR A N 1
ATOM 3835 C CA . THR A 1 465 ? -1.076 29.708 -14.371 1.00 97.25 465 THR A CA 1
ATOM 3836 C C . THR A 1 465 ? -1.451 31.107 -14.840 1.00 97.25 465 THR A C 1
ATOM 3838 O O . THR A 1 465 ? -0.587 31.873 -15.265 1.00 97.25 465 THR A O 1
ATOM 3841 N N . TYR A 1 466 ? -2.739 31.415 -14.760 1.00 97.81 466 TYR A N 1
ATOM 3842 C CA . TYR A 1 466 ? -3.319 32.733 -14.982 1.00 97.81 466 TYR A CA 1
ATOM 3843 C C . TYR A 1 466 ? -3.384 33.537 -13.683 1.00 97.81 466 TYR A C 1
ATOM 3845 O O . TYR A 1 466 ? -3.258 32.978 -12.594 1.00 97.81 466 TYR A O 1
ATOM 3853 N N . SER A 1 467 ? -3.670 34.834 -13.789 1.00 95.44 467 SER A N 1
ATOM 3854 C CA . SER A 1 467 ? -3.887 35.688 -12.616 1.00 95.44 467 SER A CA 1
ATOM 3855 C C . SER A 1 467 ? -5.218 35.441 -11.900 1.00 95.44 467 SER A C 1
ATOM 3857 O O . SER A 1 467 ? -5.363 35.802 -10.733 1.00 95.44 467 SER A O 1
ATOM 3859 N N . ASN A 1 468 ? -6.218 34.845 -12.562 1.00 95.12 468 ASN A N 1
ATOM 3860 C CA . ASN A 1 468 ? -7.489 34.484 -11.925 1.00 95.12 468 ASN A CA 1
ATOM 3861 C C . ASN A 1 468 ? -8.193 33.289 -12.595 1.00 95.12 468 ASN A C 1
ATOM 3863 O O . ASN A 1 468 ? -7.874 32.868 -13.706 1.00 95.12 468 ASN A O 1
ATOM 3867 N N . GLU A 1 469 ? -9.179 32.730 -11.892 1.00 94.94 469 GLU A N 1
ATOM 3868 C CA . GLU A 1 469 ? -9.913 31.529 -12.308 1.00 94.94 469 GLU A CA 1
ATOM 3869 C C . GLU A 1 469 ? -10.778 31.726 -13.561 1.00 94.94 469 GLU A C 1
ATOM 3871 O O . GLU A 1 469 ? -11.023 30.765 -14.295 1.00 94.94 469 GLU A O 1
ATOM 3876 N N . ASN A 1 470 ? -11.254 32.949 -13.813 1.00 96.88 470 ASN A N 1
ATOM 3877 C CA . ASN A 1 470 ? -12.114 33.238 -14.960 1.00 96.88 470 ASN A CA 1
ATOM 3878 C C . ASN A 1 470 ? -11.324 33.175 -16.268 1.00 96.88 470 ASN A C 1
ATOM 3880 O O . ASN A 1 470 ? -11.818 32.627 -17.249 1.00 96.88 470 ASN A O 1
ATOM 3884 N N . GLU A 1 471 ? -10.087 33.669 -16.266 1.00 97.69 471 GLU A N 1
ATOM 3885 C CA . GLU A 1 471 ? -9.157 33.562 -17.398 1.00 97.69 471 GLU A CA 1
ATOM 3886 C C . GLU A 1 471 ? -8.822 32.097 -17.713 1.00 97.69 471 GLU A C 1
ATOM 3888 O O . GLU A 1 471 ? -8.883 31.668 -18.868 1.00 97.69 471 GLU A O 1
ATOM 3893 N N . ALA A 1 472 ? -8.589 31.287 -16.674 1.00 97.12 472 ALA A N 1
ATOM 3894 C CA . ALA A 1 472 ? -8.410 29.845 -16.820 1.00 97.12 472 ALA A CA 1
ATOM 3895 C C . ALA A 1 472 ? -9.639 29.180 -17.474 1.00 97.12 472 ALA A C 1
ATOM 3897 O O . ALA A 1 472 ? -9.494 28.444 -18.452 1.00 97.12 472 ALA A O 1
ATOM 3898 N N . ASN A 1 473 ? -10.855 29.478 -17.001 1.00 96.75 473 ASN A N 1
ATOM 3899 C CA . ASN A 1 473 ? -12.098 28.984 -17.612 1.00 96.75 473 ASN A CA 1
ATOM 3900 C C . ASN A 1 473 ? -12.275 29.443 -19.063 1.00 96.75 473 ASN A C 1
ATOM 3902 O O . ASN A 1 473 ? -12.684 28.649 -19.911 1.00 96.75 473 ASN A O 1
ATOM 3906 N N . LEU A 1 474 ? -11.964 30.708 -19.353 1.00 97.69 474 LEU A N 1
ATOM 3907 C CA . LEU A 1 474 ? -12.074 31.269 -20.695 1.00 97.69 474 LEU A CA 1
ATOM 3908 C C . LEU A 1 474 ? -11.143 30.541 -21.670 1.00 97.69 474 LEU A C 1
ATOM 3910 O O . LEU A 1 474 ? -11.573 30.191 -22.768 1.00 97.69 474 LEU A O 1
ATOM 3914 N N . SER A 1 475 ? -9.905 30.252 -21.255 1.00 97.81 475 SER A N 1
ATOM 3915 C CA . SER A 1 475 ? -8.955 29.495 -22.079 1.00 97.81 475 SER A CA 1
ATOM 3916 C C . SER A 1 475 ? -9.469 28.086 -22.404 1.00 97.81 475 SER A C 1
ATOM 3918 O O . SER A 1 475 ? -9.420 27.675 -23.560 1.00 97.81 475 SER A O 1
ATOM 3920 N N . ILE A 1 476 ? -10.065 27.380 -21.432 1.00 96.75 476 ILE A N 1
ATOM 3921 C CA . ILE A 1 476 ? -10.681 26.059 -21.646 1.00 96.75 476 ILE A CA 1
ATOM 3922 C C . ILE A 1 476 ? -11.829 26.163 -22.649 1.00 96.75 476 ILE A C 1
ATOM 3924 O O . ILE A 1 476 ? -11.883 25.397 -23.607 1.00 96.75 476 ILE A O 1
ATOM 3928 N N . GLN A 1 477 ? -12.732 27.128 -22.457 1.00 95.56 477 GLN A N 1
ATOM 3929 C CA . GLN A 1 477 ? -13.900 27.309 -23.320 1.00 95.56 477 GLN A CA 1
ATOM 3930 C C . GLN A 1 477 ? -13.516 27.606 -24.777 1.00 95.56 477 GLN A C 1
ATOM 3932 O O . GLN A 1 477 ? -14.265 27.259 -25.689 1.00 95.56 477 GLN A O 1
ATOM 3937 N N . LYS A 1 478 ? -12.392 28.296 -24.998 1.00 97.06 478 LYS A N 1
ATOM 3938 C CA . LYS A 1 478 ? -11.970 28.758 -26.325 1.00 97.06 478 LYS A CA 1
ATOM 3939 C C . LYS A 1 478 ? -11.012 27.813 -27.040 1.00 97.06 478 LYS A C 1
ATOM 3941 O O . LYS A 1 478 ? -11.051 27.782 -28.264 1.00 97.06 478 LYS A O 1
ATOM 3946 N N . LEU A 1 479 ? -10.169 27.085 -26.306 1.00 96.81 479 LEU A N 1
ATOM 3947 C CA . LEU A 1 479 ? -9.096 26.273 -26.885 1.00 96.81 479 LEU A CA 1
ATOM 3948 C C . LEU A 1 479 ? -9.336 24.762 -26.826 1.00 96.81 479 LEU A C 1
ATOM 3950 O O . LEU A 1 479 ? -8.750 24.046 -27.635 1.00 96.81 479 LEU A O 1
ATOM 3954 N N . ASN A 1 480 ? -10.138 24.251 -25.886 1.00 96.50 480 ASN A N 1
ATOM 3955 C CA . ASN A 1 480 ? -10.345 22.805 -25.787 1.00 96.50 480 ASN A CA 1
ATOM 3956 C C . ASN A 1 480 ? -11.043 22.286 -27.056 1.00 96.50 480 ASN A C 1
ATOM 3958 O O . ASN A 1 480 ? -12.045 22.866 -27.477 1.00 96.50 480 ASN A O 1
ATOM 3962 N N . TYR A 1 481 ? -10.518 21.209 -27.645 1.00 95.19 481 TYR A N 1
ATOM 3963 C CA . TYR A 1 481 ? -10.955 20.619 -28.921 1.00 95.19 481 TYR A CA 1
ATOM 3964 C C . TYR A 1 481 ? -10.699 21.480 -30.167 1.00 95.19 481 TYR A C 1
ATOM 3966 O O . TYR A 1 481 ? -11.305 21.255 -31.214 1.00 95.19 481 TYR A O 1
ATOM 3974 N N . THR A 1 482 ? -9.823 22.485 -30.085 1.00 95.25 482 THR A N 1
ATOM 3975 C CA . THR A 1 482 ? -9.375 23.209 -31.287 1.00 95.25 482 THR A CA 1
ATOM 3976 C C . THR A 1 482 ? -8.272 22.436 -32.000 1.00 95.25 482 THR A C 1
ATOM 3978 O O . THR A 1 482 ? -7.413 21.840 -31.356 1.00 95.25 482 THR A O 1
ATOM 3981 N N . GLU A 1 483 ? -8.279 22.448 -33.330 1.00 93.88 483 GLU A N 1
ATOM 3982 C CA . GLU A 1 483 ? -7.256 21.783 -34.139 1.00 93.88 483 GLU A CA 1
ATOM 3983 C C . GLU A 1 483 ? -6.147 22.771 -34.520 1.00 93.88 483 GLU A C 1
ATOM 3985 O O . GLU A 1 483 ? -6.409 23.822 -35.112 1.00 93.88 483 GLU A O 1
ATOM 3990 N N . ILE A 1 484 ? -4.901 22.436 -34.182 1.00 93.38 484 ILE A N 1
ATOM 3991 C CA . ILE A 1 484 ? -3.702 23.197 -34.543 1.00 93.38 484 ILE A CA 1
ATOM 3992 C C . ILE A 1 484 ? -2.641 22.216 -35.047 1.00 93.38 484 ILE A C 1
ATOM 3994 O O . ILE A 1 484 ? -2.310 21.254 -34.361 1.00 93.38 484 ILE A O 1
ATOM 3998 N N . GLU A 1 485 ? -2.093 22.460 -36.242 1.00 89.25 485 GLU A N 1
ATOM 3999 C CA . GLU A 1 485 ? -1.099 21.574 -36.880 1.00 89.25 485 GLU A CA 1
ATOM 4000 C C . GLU A 1 485 ? -1.564 20.106 -36.955 1.00 89.25 485 GLU A C 1
ATOM 4002 O O . GLU A 1 485 ? -0.809 19.202 -36.609 1.00 89.25 485 GLU A O 1
ATOM 4007 N N . GLU A 1 486 ? -2.822 19.866 -37.351 1.00 89.75 486 GLU A N 1
ATOM 4008 C CA . GLU A 1 486 ? -3.440 18.522 -37.427 1.00 89.75 486 GLU A CA 1
ATOM 4009 C C . GLU A 1 486 ? -3.523 17.783 -36.074 1.00 89.75 486 GLU A C 1
ATOM 4011 O O . GLU A 1 486 ? -3.800 16.582 -36.009 1.00 89.75 486 GLU A O 1
ATOM 4016 N N . ASN A 1 487 ? -3.268 18.490 -34.970 1.00 88.75 487 ASN A N 1
ATOM 4017 C CA . ASN A 1 487 ? -3.390 17.972 -33.619 1.00 88.75 487 ASN A CA 1
ATOM 4018 C C . ASN A 1 487 ? -4.544 18.673 -32.913 1.00 88.75 487 ASN A C 1
ATOM 4020 O O . ASN A 1 487 ? -4.611 19.901 -32.849 1.00 88.75 487 ASN A O 1
ATOM 4024 N N . GLU A 1 488 ? -5.431 17.881 -32.330 1.00 92.00 488 GLU A N 1
ATOM 4025 C CA . GLU A 1 488 ? -6.452 18.406 -31.439 1.00 92.00 488 GLU A CA 1
ATOM 4026 C C . GLU A 1 488 ? -5.817 18.808 -30.102 1.00 92.00 488 GLU A C 1
ATOM 4028 O O . GLU A 1 488 ? -5.060 18.044 -29.494 1.00 92.00 488 GLU A O 1
ATOM 4033 N N . ILE A 1 489 ? -6.093 20.034 -29.664 1.00 94.50 489 ILE A N 1
ATOM 4034 C CA . ILE A 1 489 ? -5.594 20.582 -28.409 1.00 94.50 489 ILE A CA 1
ATOM 4035 C C . ILE A 1 489 ? -6.577 20.266 -27.294 1.00 94.50 489 ILE A C 1
ATOM 4037 O O . ILE A 1 489 ? -7.759 20.609 -27.349 1.00 94.50 489 ILE A O 1
ATOM 4041 N N . TYR A 1 490 ? -6.045 19.710 -26.212 1.00 96.62 490 TYR A N 1
ATOM 4042 C CA . TYR A 1 490 ? -6.804 19.457 -24.996 1.00 96.62 490 TYR A CA 1
ATOM 4043 C C . TYR A 1 490 ? -6.451 20.495 -23.946 1.00 96.62 490 TYR A C 1
ATOM 4045 O O . TYR A 1 490 ? -5.289 20.594 -23.558 1.00 96.62 490 TYR A O 1
ATOM 4053 N N . VAL A 1 491 ? -7.439 21.248 -23.464 1.00 97.56 491 VAL A N 1
ATOM 4054 C CA . VAL A 1 491 ? -7.273 22.218 -22.372 1.00 97.56 491 VAL A CA 1
ATOM 4055 C C . VAL A 1 491 ? -8.290 21.913 -21.286 1.00 97.56 491 VAL A C 1
ATOM 4057 O O . VAL A 1 491 ? -9.495 21.946 -21.515 1.00 97.56 491 VAL A O 1
ATOM 4060 N N . GLN A 1 492 ? -7.806 21.631 -20.082 1.00 96.38 492 GLN A N 1
ATOM 4061 C CA . GLN A 1 492 ? -8.634 21.249 -18.940 1.00 96.38 492 GLN A CA 1
ATOM 4062 C C . GLN A 1 492 ? -8.164 21.949 -17.664 1.00 96.38 492 GLN A C 1
ATOM 4064 O O . GLN A 1 492 ? -7.050 22.473 -17.589 1.00 96.38 492 GLN A O 1
ATOM 4069 N N . ARG A 1 493 ? -8.994 21.928 -16.618 1.00 95.94 493 ARG A N 1
ATOM 4070 C CA . ARG A 1 493 ? -8.587 22.437 -15.303 1.00 95.94 493 ARG A CA 1
ATOM 4071 C C . ARG A 1 493 ? -7.395 21.656 -14.750 1.00 95.94 493 ARG A C 1
ATOM 4073 O O . ARG A 1 493 ? -7.268 20.447 -14.957 1.00 95.94 493 ARG A O 1
ATOM 4080 N N . PHE A 1 494 ? -6.509 22.366 -14.055 1.00 94.31 494 PHE A N 1
ATOM 4081 C CA . PHE A 1 494 ? -5.326 21.758 -13.464 1.00 94.31 494 PHE A CA 1
ATOM 4082 C C . PHE A 1 494 ? -5.681 20.830 -12.302 1.00 94.31 494 PHE A C 1
ATOM 4084 O O . PHE A 1 494 ? -6.434 21.173 -11.393 1.00 94.31 494 PHE A O 1
ATOM 4091 N N . THR A 1 495 ? -5.025 19.678 -12.299 1.00 91.50 495 THR A N 1
ATOM 4092 C CA . THR A 1 495 ? -4.919 18.779 -11.157 1.00 91.50 495 THR A CA 1
ATOM 4093 C C . THR A 1 495 ? -3.528 18.166 -11.142 1.00 91.50 495 THR A C 1
ATOM 4095 O O . THR A 1 495 ? -2.953 17.868 -12.198 1.00 91.50 495 THR A O 1
ATOM 4098 N N . ASP A 1 496 ? -3.002 17.934 -9.943 1.00 88.12 496 ASP A N 1
ATOM 4099 C CA . ASP A 1 496 ? -1.750 17.203 -9.777 1.00 88.12 496 ASP A CA 1
ATOM 4100 C C . ASP A 1 496 ? -1.887 15.726 -10.201 1.00 88.12 496 ASP A C 1
ATOM 4102 O O . ASP A 1 496 ? -2.986 15.165 -10.237 1.00 88.12 496 ASP A O 1
ATOM 4106 N N . GLU A 1 497 ? -0.758 15.077 -10.507 1.00 86.50 497 GLU A N 1
ATOM 4107 C CA . GLU A 1 497 ? -0.725 13.674 -10.951 1.00 86.50 497 GLU A CA 1
ATOM 4108 C C . GLU A 1 497 ? -1.344 12.720 -9.917 1.00 86.50 497 GLU A C 1
ATOM 4110 O O . GLU A 1 497 ? -1.963 11.719 -10.276 1.00 86.50 497 GLU A O 1
ATOM 4115 N N . ASN A 1 498 ? -1.226 13.011 -8.616 1.00 82.50 498 ASN A N 1
ATOM 4116 C CA . ASN A 1 498 ? -1.845 12.161 -7.603 1.00 82.50 498 ASN A CA 1
ATOM 4117 C C . ASN A 1 498 ? -3.370 12.269 -7.645 1.00 82.50 498 ASN A C 1
ATOM 4119 O O . ASN A 1 498 ? -4.022 11.246 -7.478 1.00 82.50 498 ASN A O 1
ATOM 4123 N N . HIS A 1 499 ? -3.932 13.461 -7.862 1.00 86.44 499 HIS A N 1
ATOM 4124 C CA . HIS A 1 499 ? -5.370 13.666 -8.008 1.00 86.44 499 HIS A CA 1
ATOM 4125 C C . HIS A 1 499 ? -5.896 13.068 -9.319 1.00 86.44 499 HIS A C 1
ATOM 4127 O O . HIS A 1 499 ? -6.891 12.350 -9.289 1.00 86.44 499 HIS A O 1
ATOM 4133 N N . MET A 1 500 ? -5.172 13.234 -10.434 1.00 88.25 500 MET A N 1
ATOM 4134 C CA . MET A 1 500 ? -5.512 12.598 -11.718 1.00 88.25 500 MET A CA 1
ATOM 4135 C C . MET A 1 500 ? -5.682 11.084 -11.598 1.00 88.25 500 MET A C 1
ATOM 4137 O O . MET A 1 500 ? -6.606 10.517 -12.173 1.00 88.25 500 MET A O 1
ATOM 4141 N N . ARG A 1 501 ? -4.832 10.417 -10.811 1.00 84.12 501 ARG A N 1
ATOM 4142 C CA . ARG A 1 501 ? -4.959 8.974 -10.558 1.00 84.12 501 ARG A CA 1
ATOM 4143 C C . ARG A 1 501 ? -6.272 8.589 -9.887 1.00 84.12 501 ARG A C 1
ATOM 4145 O O . ARG A 1 501 ? -6.760 7.495 -10.138 1.00 84.12 501 ARG A O 1
ATOM 4152 N N . PHE A 1 502 ? -6.816 9.455 -9.035 1.00 81.94 502 PHE A N 1
ATOM 4153 C CA . PHE A 1 502 ? -8.120 9.222 -8.424 1.00 81.94 502 PHE A CA 1
ATOM 4154 C C . PHE A 1 502 ? -9.248 9.478 -9.422 1.00 81.94 502 PHE A C 1
ATOM 4156 O O . PHE A 1 502 ? -10.149 8.656 -9.534 1.00 81.94 502 PHE A O 1
ATOM 4163 N N . LEU A 1 503 ? -9.153 10.551 -10.211 1.00 88.50 503 LEU A N 1
ATOM 4164 C CA . LEU A 1 503 ? -10.145 10.868 -11.243 1.00 88.50 503 LEU A CA 1
ATOM 4165 C C . LEU A 1 503 ? -10.213 9.803 -12.350 1.00 88.50 503 LEU A C 1
ATOM 4167 O O . LEU A 1 503 ? -11.277 9.589 -12.918 1.00 88.50 503 LEU A O 1
ATOM 4171 N N . ARG A 1 504 ? -9.132 9.049 -12.598 1.00 86.94 504 ARG A N 1
ATOM 4172 C CA . ARG A 1 504 ? -9.150 7.870 -13.489 1.00 86.94 504 ARG A CA 1
ATOM 4173 C C . ARG A 1 504 ? -10.089 6.753 -13.011 1.00 86.94 504 ARG A C 1
ATOM 4175 O O . ARG A 1 504 ? -10.517 5.950 -13.830 1.00 86.94 504 ARG A O 1
ATOM 4182 N N . PHE A 1 505 ? -10.460 6.696 -11.727 1.00 82.50 505 PHE A N 1
ATOM 4183 C CA . PHE A 1 505 ? -11.523 5.787 -11.266 1.00 82.50 505 PHE A CA 1
ATOM 4184 C C . PHE A 1 505 ? -12.926 6.255 -11.678 1.00 82.50 505 PHE A C 1
ATOM 4186 O O . PHE A 1 505 ? -13.879 5.489 -11.561 1.00 82.50 505 PHE A O 1
ATOM 4193 N N . PHE A 1 506 ? -13.059 7.503 -12.132 1.00 89.12 506 PHE A N 1
ATOM 4194 C CA . PHE A 1 506 ? -14.296 8.099 -12.643 1.00 89.12 506 PHE A CA 1
ATOM 4195 C C . PHE A 1 506 ? -14.264 8.200 -14.178 1.00 89.12 506 PHE A C 1
ATOM 4197 O O . PHE A 1 506 ? -15.055 8.937 -14.769 1.00 89.12 506 PHE A O 1
ATOM 4204 N N . GLU A 1 507 ? -13.328 7.487 -14.817 1.00 92.88 507 GLU A N 1
ATOM 4205 C CA . GLU A 1 507 ? -13.220 7.377 -16.268 1.00 92.88 507 GLU A CA 1
ATOM 4206 C C . GLU A 1 507 ? -14.265 6.388 -16.791 1.00 92.88 507 GLU A C 1
ATOM 4208 O O . GLU A 1 507 ? -14.189 5.182 -16.550 1.00 92.88 507 GLU A O 1
ATOM 4213 N N . LEU A 1 508 ? -15.238 6.915 -17.522 1.00 93.88 508 LEU A N 1
ATOM 4214 C CA . LEU A 1 508 ? -16.227 6.156 -18.266 1.00 93.88 508 LEU A CA 1
ATOM 4215 C C . LEU A 1 508 ? -15.665 5.801 -19.647 1.00 93.88 508 LEU A C 1
ATOM 4217 O O . LEU A 1 508 ? -15.151 6.675 -20.348 1.00 93.88 508 LEU A O 1
ATOM 4221 N N . ILE A 1 509 ? -15.791 4.536 -20.049 1.00 93.31 509 ILE A N 1
ATOM 4222 C CA . ILE A 1 509 ? -15.402 4.059 -21.381 1.00 93.31 509 ILE A CA 1
ATOM 4223 C C . ILE A 1 509 ? -16.658 3.912 -22.237 1.00 93.31 509 ILE A C 1
ATOM 4225 O O . ILE A 1 509 ? -17.616 3.266 -21.815 1.00 93.31 509 ILE A O 1
ATOM 4229 N N . ILE A 1 510 ? -16.630 4.489 -23.438 1.00 91.94 510 ILE A N 1
ATOM 4230 C CA . ILE A 1 510 ? -17.682 4.430 -24.455 1.00 91.94 510 ILE A CA 1
ATOM 4231 C C . ILE A 1 510 ? -17.167 3.630 -25.646 1.00 91.94 510 ILE A C 1
ATOM 4233 O O . ILE A 1 510 ? -16.085 3.911 -26.169 1.00 91.94 510 ILE A O 1
ATOM 4237 N N . THR A 1 511 ? -17.931 2.633 -26.084 1.00 87.19 511 THR A N 1
ATOM 4238 C CA . THR A 1 511 ? -17.538 1.788 -27.213 1.00 87.19 511 THR A CA 1
ATOM 4239 C C . THR A 1 511 ? -18.741 1.201 -27.936 1.00 87.19 511 THR A C 1
ATOM 4241 O O . THR A 1 511 ? -19.719 0.809 -27.305 1.00 87.19 511 THR A O 1
ATOM 4244 N N . ASP A 1 512 ? -18.628 1.075 -29.257 1.00 82.75 512 ASP A N 1
ATOM 4245 C CA . ASP A 1 512 ? -19.600 0.361 -30.094 1.00 82.75 512 ASP A CA 1
ATOM 4246 C C . ASP A 1 512 ? -19.223 -1.122 -30.295 1.00 82.75 512 ASP A C 1
ATOM 4248 O O . ASP A 1 512 ? -19.868 -1.849 -31.048 1.00 82.75 512 ASP A O 1
ATOM 4252 N N . ARG A 1 513 ? -18.165 -1.601 -29.623 1.00 73.50 513 ARG A N 1
ATOM 4253 C CA . ARG A 1 513 ? -17.680 -2.981 -29.737 1.00 73.50 513 ARG A CA 1
ATOM 4254 C C . ARG A 1 513 ? -18.434 -3.942 -28.819 1.00 73.50 513 ARG A C 1
ATOM 4256 O O . ARG A 1 513 ? -18.271 -3.906 -27.598 1.00 73.50 513 ARG A O 1
ATOM 4263 N N . GLU A 1 514 ? -19.146 -4.901 -29.409 1.00 70.06 514 GLU A N 1
ATOM 4264 C CA . GLU A 1 514 ? -19.886 -5.943 -28.676 1.00 70.06 514 GLU A CA 1
ATOM 4265 C C . GLU A 1 514 ? -19.008 -6.757 -27.705 1.00 70.06 514 GLU A C 1
ATOM 4267 O O . GLU A 1 514 ? -19.436 -7.094 -26.602 1.00 70.06 514 GLU A O 1
ATOM 4272 N N . ASP A 1 515 ? -17.746 -7.032 -28.056 1.00 63.25 515 ASP A N 1
ATOM 4273 C CA . ASP A 1 515 ? -16.835 -7.822 -27.216 1.00 63.25 515 ASP A CA 1
ATOM 4274 C C . ASP A 1 515 ? -16.364 -7.093 -25.944 1.00 63.25 515 ASP A C 1
ATOM 4276 O O . ASP A 1 515 ? -15.868 -7.729 -25.010 1.00 63.25 515 ASP A O 1
ATOM 4280 N N . LEU A 1 516 ? -16.472 -5.763 -25.907 1.00 65.31 516 LEU A N 1
ATOM 4281 C CA . LEU A 1 516 ? -16.238 -4.955 -24.708 1.00 65.31 516 LEU A CA 1
ATOM 4282 C C . LEU A 1 516 ? -17.533 -4.759 -23.917 1.00 65.31 516 LEU A C 1
ATOM 4284 O O . LEU A 1 516 ? -17.499 -4.803 -22.690 1.00 65.31 516 LEU A O 1
ATOM 4288 N N . ILE A 1 517 ? -18.672 -4.640 -24.605 1.00 66.56 517 ILE A N 1
ATOM 4289 C CA . ILE A 1 517 ? -20.003 -4.582 -23.983 1.00 66.56 517 ILE A CA 1
ATOM 4290 C C . ILE A 1 517 ? -20.267 -5.851 -23.154 1.00 66.56 517 ILE A C 1
ATOM 4292 O O . ILE A 1 517 ? -20.762 -5.758 -22.035 1.00 66.56 517 ILE A O 1
ATOM 4296 N N . ASN A 1 518 ? -19.841 -7.026 -23.627 1.00 62.53 518 ASN A N 1
ATOM 4297 C CA . ASN A 1 518 ? -20.007 -8.301 -22.913 1.00 62.53 518 ASN A CA 1
ATOM 4298 C C . ASN A 1 518 ? -19.145 -8.459 -21.638 1.00 62.53 518 ASN A C 1
ATOM 4300 O O . ASN A 1 518 ? -19.288 -9.457 -20.936 1.00 62.53 518 ASN A O 1
ATOM 4304 N N . ILE A 1 519 ? -18.255 -7.507 -21.321 1.00 62.31 519 ILE A N 1
ATOM 4305 C CA . ILE A 1 519 ? -17.507 -7.471 -20.044 1.00 62.31 519 ILE A CA 1
ATOM 4306 C C . ILE A 1 519 ? -18.397 -6.934 -18.907 1.00 62.31 519 ILE A C 1
ATOM 4308 O O . ILE A 1 519 ? -18.094 -7.123 -17.728 1.00 62.31 519 ILE A O 1
ATOM 4312 N N . LEU A 1 520 ? -19.516 -6.283 -19.241 1.00 56.00 520 LEU A N 1
ATOM 4313 C CA . LEU A 1 520 ? -20.489 -5.812 -18.266 1.00 56.00 520 LEU A CA 1
ATOM 4314 C C . LEU A 1 520 ? -21.102 -6.999 -17.502 1.00 56.00 520 LEU A C 1
ATOM 4316 O O . LEU A 1 520 ? -21.583 -7.940 -18.137 1.00 56.00 520 LEU A O 1
ATOM 4320 N N . PRO A 1 521 ? -21.170 -6.962 -16.156 1.00 48.28 521 PRO A N 1
ATOM 4321 C CA . PRO A 1 521 ? -22.029 -7.885 -15.428 1.00 48.28 521 PRO A CA 1
ATOM 4322 C C . PRO A 1 521 ? -23.451 -7.727 -15.973 1.00 48.28 521 PRO A C 1
ATOM 4324 O O . PRO A 1 521 ? -23.977 -6.613 -16.030 1.00 48.28 521 PRO A O 1
ATOM 4327 N N . SER A 1 522 ? -24.026 -8.839 -16.436 1.00 43.69 522 SER A N 1
ATOM 4328 C CA . SER A 1 522 ? -25.332 -8.915 -17.091 1.00 43.69 522 SER A CA 1
ATOM 4329 C C . SER A 1 522 ? -26.349 -8.048 -16.352 1.00 43.69 522 SER A C 1
ATOM 4331 O O . SER A 1 522 ? -26.733 -8.376 -15.226 1.00 43.69 522 SER A O 1
ATOM 4333 N N . LYS A 1 523 ? -26.763 -6.929 -16.967 1.00 49.91 523 LYS A N 1
ATOM 4334 C CA . LYS A 1 523 ? -27.884 -6.120 -16.475 1.00 49.91 523 LYS A CA 1
ATOM 4335 C C . LYS A 1 523 ? -29.053 -7.088 -16.295 1.00 49.91 523 LYS A C 1
ATOM 4337 O O . LYS A 1 523 ? -29.445 -7.749 -17.254 1.00 49.91 523 LYS A O 1
ATOM 4342 N N . ASN A 1 524 ? -29.545 -7.228 -15.062 1.00 39.34 524 ASN A N 1
ATOM 4343 C CA . ASN A 1 524 ? -30.718 -8.045 -14.774 1.00 39.34 524 ASN A CA 1
ATOM 4344 C C . ASN A 1 524 ? -31.814 -7.688 -15.781 1.00 39.34 524 ASN A C 1
ATOM 4346 O O . ASN A 1 524 ? -32.141 -6.512 -15.936 1.00 39.34 524 ASN A O 1
ATOM 4350 N N . ASN A 1 525 ? -32.330 -8.707 -16.471 1.00 38.41 525 ASN A N 1
ATOM 4351 C CA . ASN A 1 525 ? -33.418 -8.613 -17.436 1.00 38.41 525 ASN A CA 1
ATOM 4352 C C . ASN A 1 525 ? -34.674 -8.034 -16.767 1.00 38.41 525 ASN A C 1
ATOM 4354 O O . ASN A 1 525 ? -35.562 -8.771 -16.344 1.00 38.41 525 ASN A O 1
ATOM 4358 N N . THR A 1 526 ? -34.777 -6.713 -16.670 1.00 39.22 526 THR A N 1
ATOM 4359 C CA . THR A 1 526 ? -36.071 -6.046 -16.581 1.00 39.22 526 THR A CA 1
ATOM 4360 C C . THR A 1 526 ? -36.564 -5.886 -18.008 1.00 39.22 526 THR A C 1
ATOM 4362 O O . THR A 1 526 ? -36.040 -5.078 -18.773 1.00 39.22 526 THR A O 1
ATOM 4365 N N . ASN A 1 527 ? -37.533 -6.726 -18.368 1.00 43.22 527 ASN A N 1
ATOM 4366 C CA . ASN A 1 527 ? -38.320 -6.609 -19.587 1.00 43.22 527 ASN A CA 1
ATOM 4367 C C . ASN A 1 527 ? -38.956 -5.215 -19.642 1.00 43.22 527 ASN A C 1
ATOM 4369 O O . ASN A 1 527 ? -40.031 -5.011 -19.083 1.00 43.22 527 ASN A O 1
ATOM 4373 N N . GLU A 1 528 ? -38.318 -4.267 -20.320 1.00 42.81 528 GLU A N 1
ATOM 4374 C CA . GLU A 1 528 ? -38.964 -3.027 -20.729 1.00 42.81 528 GLU A CA 1
ATOM 4375 C C . GLU A 1 528 ? -38.959 -2.923 -22.250 1.00 42.81 528 GLU A C 1
ATOM 4377 O O . GLU A 1 528 ? -37.931 -2.918 -22.929 1.00 42.81 528 GLU A O 1
ATOM 4382 N N . THR A 1 529 ? -40.188 -2.899 -22.749 1.00 40.28 529 THR A N 1
ATOM 4383 C CA . THR A 1 529 ? -40.640 -2.639 -24.108 1.00 40.28 529 THR A CA 1
ATOM 4384 C C . THR A 1 529 ? -39.802 -1.590 -24.831 1.00 40.28 529 THR A C 1
ATOM 4386 O O . THR A 1 529 ? -39.671 -0.445 -24.401 1.00 40.28 529 THR A O 1
ATOM 4389 N N . THR A 1 530 ? -39.294 -1.995 -25.990 1.00 39.00 530 THR A N 1
ATOM 4390 C CA . THR A 1 530 ? -38.663 -1.161 -27.006 1.00 39.00 530 THR A CA 1
ATOM 4391 C C . THR A 1 530 ? -39.629 -0.082 -27.498 1.00 39.00 530 THR A C 1
ATOM 4393 O O . THR A 1 530 ? -40.470 -0.344 -28.354 1.00 39.00 530 THR A O 1
ATOM 4396 N N . ASN A 1 531 ? -39.484 1.143 -26.991 1.00 38.44 531 ASN A N 1
ATOM 4397 C CA . ASN A 1 531 ? -39.897 2.323 -27.741 1.00 38.44 531 ASN A CA 1
ATOM 4398 C C . ASN A 1 531 ? -38.787 2.658 -28.741 1.00 38.44 531 ASN A C 1
ATOM 4400 O O . ASN A 1 531 ? -37.704 3.114 -28.371 1.00 38.44 531 ASN A O 1
ATOM 4404 N N . GLU A 1 532 ? -39.081 2.398 -30.013 1.00 41.31 532 GLU A N 1
ATOM 4405 C CA . GLU A 1 532 ? -38.324 2.821 -31.189 1.00 41.31 532 GLU A CA 1
ATOM 4406 C C . GLU A 1 532 ? -38.380 4.349 -31.342 1.00 41.31 532 GLU A C 1
ATOM 4408 O O . GLU A 1 532 ? -39.013 4.884 -32.248 1.00 41.31 532 GLU A O 1
ATOM 4413 N N . ASN A 1 533 ? -37.697 5.084 -30.467 1.00 40.59 533 ASN A N 1
ATOM 4414 C CA . ASN A 1 533 ? -37.231 6.409 -30.846 1.00 40.59 533 ASN A CA 1
ATOM 4415 C C . ASN A 1 533 ? -35.861 6.229 -31.489 1.00 40.59 533 ASN A C 1
ATOM 4417 O O . ASN A 1 533 ? -34.924 5.744 -30.856 1.00 40.59 533 ASN A O 1
ATOM 4421 N N . LYS A 1 534 ? -35.780 6.587 -32.775 1.00 42.69 534 LYS A N 1
ATOM 4422 C CA . LYS A 1 534 ? -34.543 6.756 -33.540 1.00 42.69 534 LYS A CA 1
ATOM 4423 C C . LYS A 1 534 ? -33.643 7.753 -32.803 1.00 42.69 534 LYS A C 1
ATOM 4425 O O . LYS A 1 534 ? -33.682 8.945 -33.087 1.00 42.69 534 LYS A O 1
ATOM 4430 N N . ASN A 1 535 ? -32.875 7.274 -31.833 1.00 47.84 535 ASN A N 1
ATOM 4431 C CA . ASN A 1 535 ? -31.769 8.029 -31.276 1.00 47.84 535 ASN A CA 1
ATOM 4432 C C . ASN A 1 535 ? -30.735 8.146 -32.391 1.00 47.84 535 ASN A C 1
ATOM 4434 O O . ASN A 1 535 ? -30.269 7.130 -32.907 1.00 47.84 535 ASN A O 1
ATOM 4438 N N . GLU A 1 536 ? -30.421 9.377 -32.787 1.00 55.47 536 GLU A N 1
ATOM 4439 C CA . GLU A 1 536 ? -29.217 9.672 -33.554 1.00 55.47 536 GLU A CA 1
ATOM 4440 C C . GLU A 1 536 ? -28.051 8.955 -32.865 1.00 55.47 536 GLU A C 1
ATOM 4442 O O . GLU A 1 536 ? -27.745 9.225 -31.702 1.00 55.47 536 GLU A O 1
ATOM 4447 N N . THR A 1 537 ? -27.451 7.974 -33.538 1.00 66.12 537 THR A N 1
ATOM 4448 C CA . THR A 1 537 ? -26.211 7.348 -33.081 1.00 66.12 537 THR A CA 1
ATOM 4449 C C . THR A 1 537 ? -25.146 8.433 -33.076 1.00 66.12 537 THR A C 1
ATOM 4451 O O . THR A 1 537 ? -24.643 8.815 -34.131 1.00 66.12 537 THR A O 1
ATOM 4454 N N . ILE A 1 538 ? -24.877 8.982 -31.891 1.00 78.19 538 ILE A N 1
ATOM 4455 C CA . ILE A 1 538 ? -23.816 9.959 -31.669 1.00 78.19 538 ILE A CA 1
ATOM 4456 C C . ILE A 1 538 ? -22.505 9.277 -32.053 1.00 78.19 538 ILE A C 1
ATOM 4458 O O . ILE A 1 538 ? -22.171 8.236 -31.492 1.00 78.19 538 ILE A O 1
ATOM 4462 N N . ASP A 1 539 ? -21.785 9.853 -33.016 1.00 86.12 539 ASP A N 1
ATOM 4463 C CA . ASP A 1 539 ? -20.466 9.364 -33.408 1.00 86.12 539 ASP A CA 1
ATOM 4464 C C . ASP A 1 539 ? -19.540 9.404 -32.192 1.00 86.12 539 ASP A C 1
ATOM 4466 O O . ASP A 1 539 ? -19.254 10.480 -31.655 1.00 86.12 539 ASP A O 1
ATOM 4470 N N . ILE A 1 540 ? -19.064 8.230 -31.768 1.00 87.38 540 ILE A N 1
ATOM 4471 C CA . ILE A 1 540 ? -18.194 8.126 -30.602 1.00 87.38 540 ILE A CA 1
ATOM 4472 C C . ILE A 1 540 ? -16.898 8.923 -30.791 1.00 87.38 540 ILE A C 1
ATOM 4474 O O . ILE A 1 540 ? -16.288 9.326 -29.810 1.00 87.38 540 ILE A O 1
ATOM 4478 N N . ARG A 1 541 ? -16.485 9.210 -32.030 1.00 90.19 541 ARG A N 1
ATOM 4479 C CA . ARG A 1 541 ? -15.263 9.968 -32.336 1.00 90.19 541 ARG A CA 1
ATOM 4480 C C . ARG A 1 541 ? -15.428 11.477 -32.186 1.00 90.19 541 ARG A C 1
ATOM 4482 O O . ARG A 1 541 ? -14.427 12.184 -32.188 1.00 90.19 541 ARG A O 1
ATOM 4489 N N . ASN A 1 542 ? -16.656 11.986 -32.062 1.00 90.94 542 ASN A N 1
ATOM 4490 C CA . ASN A 1 542 ? -16.895 13.418 -31.909 1.00 90.94 542 ASN A CA 1
ATOM 4491 C C . ASN A 1 542 ? -16.869 13.824 -30.429 1.00 90.94 542 ASN A C 1
ATOM 4493 O O . ASN A 1 542 ? -17.888 13.825 -29.732 1.00 90.94 542 ASN A O 1
ATOM 4497 N N . GLU A 1 543 ? -15.680 14.184 -29.957 1.00 94.00 543 GLU A N 1
ATOM 4498 C CA . GLU A 1 543 ? -15.397 14.461 -28.547 1.00 94.00 543 GLU A CA 1
ATOM 4499 C C . GLU A 1 543 ? -16.205 15.643 -27.993 1.00 94.00 543 GLU A C 1
ATOM 4501 O O . GLU A 1 543 ? -16.756 15.561 -26.892 1.00 94.00 543 GLU A O 1
ATOM 4506 N N . ALA A 1 544 ? -16.345 16.721 -28.773 1.00 91.38 544 ALA A N 1
ATOM 4507 C CA . ALA A 1 544 ? -17.096 17.912 -28.381 1.00 91.38 544 ALA A CA 1
ATOM 4508 C C . ALA A 1 544 ? -18.607 17.638 -28.256 1.00 91.38 544 ALA A C 1
ATOM 4510 O O . ALA A 1 544 ? -19.240 18.086 -27.293 1.00 91.38 544 ALA A O 1
ATOM 4511 N N . LEU A 1 545 ? -19.191 16.877 -29.193 1.00 92.00 545 LEU A N 1
ATOM 4512 C CA . LEU A 1 545 ? -20.598 16.464 -29.109 1.00 92.00 545 LEU A CA 1
ATOM 4513 C C . LEU A 1 545 ? -20.834 15.521 -27.929 1.00 92.00 545 LEU A C 1
ATOM 4515 O O . LEU A 1 545 ? -21.808 15.699 -27.197 1.00 92.00 545 LEU A O 1
ATOM 4519 N N . LEU A 1 546 ? -19.936 14.558 -27.704 1.00 93.19 546 LEU A N 1
ATOM 4520 C CA . LEU A 1 546 ? -20.030 13.661 -26.556 1.00 93.19 546 LEU A CA 1
ATOM 4521 C C . LEU A 1 546 ? -19.910 14.413 -25.235 1.00 93.19 546 LEU A C 1
ATOM 4523 O O . LEU A 1 546 ? -20.718 14.184 -24.338 1.00 93.19 546 LEU A O 1
ATOM 4527 N N . ARG A 1 547 ? -18.971 15.355 -25.110 1.00 94.56 547 ARG A N 1
ATOM 4528 C CA . ARG A 1 547 ? -18.867 16.196 -23.912 1.00 94.56 547 ARG A CA 1
ATOM 4529 C C . ARG A 1 547 ? -20.196 16.878 -23.604 1.00 94.56 547 ARG A C 1
ATOM 4531 O O . ARG A 1 547 ? -20.676 16.773 -22.480 1.00 94.56 547 ARG A O 1
ATOM 4538 N N . LYS A 1 548 ? -20.818 17.495 -24.611 1.00 94.38 548 LYS A N 1
ATOM 4539 C CA . LYS A 1 548 ? -22.127 18.145 -24.470 1.00 94.38 548 LYS A CA 1
ATOM 4540 C C . LYS A 1 548 ? -23.248 17.155 -24.130 1.00 94.38 548 LYS A C 1
ATOM 4542 O O . LYS A 1 548 ? -24.126 17.469 -23.340 1.00 94.38 548 LYS A O 1
ATOM 4547 N N . HIS A 1 549 ? -23.235 15.945 -24.690 1.00 94.06 549 HIS A N 1
ATOM 4548 C CA . HIS A 1 549 ? -24.239 14.920 -24.364 1.00 94.06 549 HIS A CA 1
ATOM 4549 C C . HIS A 1 549 ? -24.134 14.432 -22.914 1.00 94.06 549 HIS A C 1
ATOM 4551 O O . HIS A 1 549 ? -25.155 14.201 -22.263 1.00 94.06 549 HIS A O 1
ATOM 4557 N N . TYR A 1 550 ? -22.912 14.271 -22.402 1.00 95.38 550 TYR A N 1
ATOM 4558 C CA . TYR A 1 550 ? -22.660 13.726 -21.067 1.00 95.38 550 TYR A CA 1
ATOM 4559 C C . TYR A 1 550 ? -22.644 14.785 -19.953 1.00 95.38 550 TYR A C 1
ATOM 4561 O O . TYR A 1 550 ? -22.759 14.412 -18.785 1.00 95.38 550 TYR A O 1
ATOM 4569 N N . GLU A 1 551 ? -22.579 16.084 -20.273 1.00 95.50 551 GLU A N 1
ATOM 4570 C CA . GLU A 1 551 ? -22.595 17.168 -19.270 1.00 95.50 551 GLU A CA 1
ATOM 4571 C C . GLU A 1 551 ? -23.867 17.163 -18.405 1.00 95.50 551 GLU A C 1
ATOM 4573 O O . GLU A 1 551 ? -23.842 17.589 -17.253 1.00 95.50 551 GLU A O 1
ATOM 4578 N N . LYS A 1 552 ? -24.965 16.584 -18.916 1.00 95.44 552 LYS A N 1
ATOM 4579 C CA . LYS A 1 552 ? -26.224 16.389 -18.176 1.00 95.44 552 LYS A CA 1
ATOM 4580 C C . LYS A 1 552 ? -26.069 15.551 -16.897 1.00 95.44 552 LYS A C 1
ATOM 4582 O O . LYS A 1 552 ? -26.917 15.646 -16.016 1.00 95.44 552 LYS A O 1
ATOM 4587 N N . TYR A 1 553 ? -25.021 14.726 -16.795 1.00 95.62 553 TYR A N 1
ATOM 4588 C CA . TYR A 1 553 ? -24.733 13.915 -15.604 1.00 95.62 553 TYR A CA 1
ATOM 4589 C C . TYR A 1 553 ? -23.866 14.655 -14.571 1.00 95.62 553 TYR A C 1
ATOM 4591 O O . TYR A 1 553 ? -23.833 14.270 -13.400 1.00 95.62 553 TYR A O 1
ATOM 4599 N N . GLY A 1 554 ? -23.158 15.708 -14.983 1.00 94.81 554 GLY A N 1
ATOM 4600 C CA . GLY A 1 554 ? -22.320 16.544 -14.126 1.00 94.81 554 GLY A CA 1
ATOM 4601 C C . GLY A 1 554 ? -21.019 16.977 -14.796 1.00 94.81 554 GLY A C 1
ATOM 4602 O O . GLY A 1 554 ? -20.785 16.713 -15.975 1.00 94.81 554 GLY A O 1
ATOM 4603 N N . ASP A 1 555 ? -20.162 17.639 -14.019 1.00 94.38 555 ASP A N 1
ATOM 4604 C CA . ASP A 1 555 ? -18.941 18.251 -14.538 1.00 94.38 555 ASP A CA 1
ATOM 4605 C C . ASP A 1 555 ? -17.951 17.221 -15.094 1.00 94.38 555 ASP A C 1
ATOM 4607 O O . ASP A 1 555 ? -17.515 16.283 -14.412 1.00 94.38 555 ASP A O 1
ATOM 4611 N N . ILE A 1 556 ? -17.537 17.461 -16.336 1.00 95.94 556 ILE A N 1
ATOM 4612 C CA . ILE A 1 556 ? -16.554 16.658 -17.056 1.00 95.94 556 ILE A CA 1
ATOM 4613 C C . ILE A 1 556 ? -15.204 17.365 -17.004 1.00 95.94 556 ILE A C 1
ATOM 4615 O O . ILE A 1 556 ? -15.077 18.530 -17.391 1.00 95.94 556 ILE A O 1
ATOM 4619 N N . LEU A 1 557 ? -14.169 16.640 -16.587 1.00 95.94 557 LEU A N 1
ATOM 4620 C CA . LEU A 1 557 ? -12.796 17.106 -16.713 1.00 95.94 557 LEU A CA 1
ATOM 4621 C C . LEU A 1 557 ? -12.394 17.096 -18.189 1.00 95.94 557 LEU A C 1
ATOM 4623 O O . LEU A 1 557 ? -12.101 18.151 -18.751 1.00 95.94 557 LEU A O 1
ATOM 4627 N N . GLN A 1 558 ? -12.442 15.917 -18.818 1.00 96.19 558 GLN A N 1
ATOM 4628 C CA . GLN A 1 558 ? -12.060 15.750 -20.215 1.00 96.19 558 GLN A CA 1
ATOM 4629 C C . GLN A 1 558 ? -12.766 14.583 -20.901 1.00 96.19 558 GLN A C 1
ATOM 4631 O O . GLN A 1 558 ? -13.010 13.546 -20.285 1.00 96.19 558 GLN A O 1
ATOM 4636 N N . VAL A 1 559 ? -13.061 14.778 -22.185 1.00 96.25 559 VAL A N 1
ATOM 4637 C CA . VAL A 1 559 ? -13.441 13.733 -23.148 1.00 96.25 559 VAL A CA 1
ATOM 4638 C C . VAL A 1 559 ? -12.318 13.596 -24.160 1.00 96.25 559 VAL A C 1
ATOM 4640 O O . VAL A 1 559 ? -11.790 14.636 -24.541 1.00 96.25 559 VAL A O 1
ATOM 4643 N N . TRP A 1 560 ? -11.954 12.370 -24.546 1.00 95.38 560 TRP A N 1
ATOM 4644 C CA . TRP A 1 560 ? -11.091 12.134 -25.707 1.00 95.38 560 TRP A CA 1
ATOM 4645 C C . TRP A 1 560 ? -11.278 10.757 -26.347 1.00 95.38 560 TRP A C 1
ATOM 4647 O O . TRP A 1 560 ? -11.616 9.781 -25.667 1.00 95.38 560 TRP A O 1
ATOM 4657 N N . TYR A 1 561 ? -11.019 10.663 -27.648 1.00 94.38 561 TYR A N 1
ATOM 4658 C CA . TYR A 1 561 ? -11.049 9.437 -28.432 1.00 94.38 561 TYR A CA 1
ATOM 4659 C C . TYR A 1 561 ? -9.670 8.768 -28.442 1.00 94.38 561 TYR A C 1
ATOM 4661 O O . TYR A 1 561 ? -8.670 9.269 -28.964 1.00 94.38 561 TYR A O 1
ATOM 4669 N N . ASP A 1 562 ? -9.609 7.574 -27.863 1.00 93.06 562 ASP A N 1
ATOM 4670 C CA . ASP A 1 562 ? -8.401 6.769 -27.786 1.00 93.06 562 ASP A CA 1
ATOM 4671 C C . ASP A 1 562 ? -8.300 5.834 -28.995 1.00 93.06 562 ASP A C 1
ATOM 4673 O O . ASP A 1 562 ? -8.729 4.676 -28.968 1.00 93.06 562 ASP A O 1
ATOM 4677 N N . LYS A 1 563 ? -7.658 6.337 -30.056 1.00 91.75 563 LYS A N 1
ATOM 4678 C CA . LYS A 1 563 ? -7.391 5.602 -31.308 1.00 91.75 563 LYS A CA 1
ATOM 4679 C C . LYS A 1 563 ? -6.715 4.241 -31.092 1.00 91.75 563 LYS A C 1
ATOM 4681 O O . LYS A 1 563 ? -6.862 3.357 -31.929 1.00 91.75 563 LYS A O 1
ATOM 4686 N N . ARG A 1 564 ? -5.969 4.052 -29.992 1.00 91.56 564 ARG A N 1
ATOM 4687 C CA . ARG A 1 564 ? -5.240 2.799 -29.704 1.00 91.56 564 ARG A CA 1
ATOM 4688 C C . ARG A 1 564 ? -6.184 1.656 -29.336 1.00 91.56 564 ARG A C 1
ATOM 4690 O O . ARG A 1 564 ? -5.851 0.497 -29.561 1.00 91.56 564 ARG A O 1
ATOM 4697 N N . PHE A 1 565 ? -7.333 1.989 -28.752 1.00 90.44 565 PHE A N 1
ATOM 4698 C CA . PHE A 1 565 ? -8.333 1.027 -28.287 1.00 90.44 565 PHE A CA 1
ATOM 4699 C C . PHE A 1 565 ? -9.656 1.123 -29.057 1.00 90.44 565 PHE A C 1
ATOM 4701 O O . PHE A 1 565 ? -10.490 0.233 -28.901 1.00 90.44 565 PHE A O 1
ATOM 4708 N N . ASP A 1 566 ? -9.818 2.152 -29.898 1.00 91.38 566 ASP A N 1
ATOM 4709 C CA . ASP A 1 566 ? -11.060 2.477 -30.612 1.00 91.38 566 ASP A CA 1
ATOM 4710 C C . ASP A 1 566 ? -12.235 2.680 -29.639 1.00 91.38 566 ASP A C 1
ATOM 4712 O O . ASP A 1 566 ? -13.290 2.053 -29.733 1.00 91.38 566 ASP A O 1
ATOM 4716 N N . VAL A 1 567 ? -12.001 3.527 -28.633 1.00 93.62 567 VAL A N 1
ATOM 4717 C CA . VAL A 1 567 ? -12.972 3.871 -27.585 1.00 93.62 567 VAL A CA 1
ATOM 4718 C C . VAL A 1 567 ? -12.900 5.355 -27.270 1.00 93.62 567 VAL A C 1
ATOM 4720 O O . VAL A 1 567 ? -11.840 5.965 -27.407 1.00 93.62 567 VAL A O 1
ATOM 4723 N N . THR A 1 568 ? -13.991 5.914 -26.759 1.00 95.19 568 THR A N 1
ATOM 4724 C CA . THR A 1 568 ? -13.995 7.276 -26.212 1.00 95.19 568 THR A CA 1
ATOM 4725 C C . THR A 1 568 ? -14.051 7.239 -24.704 1.00 95.19 568 THR A C 1
ATOM 4727 O O . THR A 1 568 ? -14.736 6.409 -24.110 1.00 95.19 568 THR A O 1
ATOM 4730 N N . ARG A 1 569 ? -13.285 8.120 -24.071 1.00 95.25 569 ARG A N 1
ATOM 4731 C CA . ARG A 1 569 ? -13.112 8.170 -22.624 1.00 95.25 569 ARG A CA 1
ATOM 4732 C C . ARG A 1 569 ? -13.658 9.481 -22.103 1.00 95.25 569 ARG A C 1
ATOM 4734 O O . ARG A 1 569 ? -13.393 10.528 -22.685 1.00 95.25 569 ARG A O 1
ATOM 4741 N N . ILE A 1 570 ? -14.401 9.420 -21.004 1.00 96.50 570 ILE A N 1
ATOM 4742 C CA . ILE A 1 570 ? -14.933 10.594 -20.309 1.00 96.50 570 ILE A CA 1
ATOM 4743 C C . ILE A 1 570 ? -14.499 10.525 -18.854 1.00 96.50 570 ILE A C 1
ATOM 4745 O O . ILE A 1 570 ? -14.901 9.616 -18.136 1.00 96.50 570 ILE A O 1
ATOM 4749 N N . ILE A 1 571 ? -13.712 11.496 -18.397 1.00 95.88 571 ILE A N 1
ATOM 4750 C CA . ILE A 1 571 ? -13.381 11.642 -16.978 1.00 95.88 571 ILE A CA 1
ATOM 4751 C C . ILE A 1 571 ? -14.341 12.650 -16.357 1.00 95.88 571 ILE A C 1
ATOM 4753 O O . ILE A 1 571 ? -14.287 13.841 -16.672 1.00 95.88 571 ILE A O 1
ATOM 4757 N N . PHE A 1 572 ? -15.175 12.189 -15.429 1.00 95.06 572 PHE A N 1
ATOM 4758 C CA . PHE A 1 572 ? -15.968 13.078 -14.582 1.00 95.06 572 PHE A CA 1
ATOM 4759 C C . PHE A 1 572 ? -15.148 13.593 -13.401 1.00 95.06 572 PHE A C 1
ATOM 4761 O O . PHE A 1 572 ? -14.291 12.893 -12.863 1.00 95.06 572 PHE A O 1
ATOM 4768 N N . ILE A 1 573 ? -15.447 14.815 -12.959 1.00 92.56 573 ILE A N 1
ATOM 4769 C CA . ILE A 1 573 ? -14.876 15.359 -11.721 1.00 92.56 573 ILE A CA 1
ATOM 4770 C C . ILE A 1 573 ? -15.467 14.638 -10.503 1.00 92.56 573 ILE A C 1
ATOM 4772 O O . ILE A 1 573 ? -14.757 14.331 -9.546 1.00 92.56 573 ILE A O 1
ATOM 4776 N N . ASN A 1 574 ? -16.764 14.328 -10.556 1.00 88.06 574 ASN A N 1
ATOM 4777 C CA . ASN A 1 574 ? -17.477 13.669 -9.472 1.00 88.06 574 ASN A CA 1
ATOM 4778 C C . ASN A 1 574 ? -17.775 12.207 -9.802 1.00 88.06 574 ASN A C 1
ATOM 4780 O O . ASN A 1 574 ? -18.342 11.886 -10.846 1.00 88.06 574 ASN A O 1
ATOM 4784 N N . LYS A 1 575 ? -17.484 11.327 -8.839 1.00 84.31 575 LYS A N 1
ATOM 4785 C CA . LYS A 1 575 ? -17.779 9.892 -8.916 1.00 84.31 575 LYS A CA 1
ATOM 4786 C C . LYS A 1 575 ? -19.243 9.624 -9.269 1.00 84.31 575 LYS A C 1
ATOM 4788 O O . LYS A 1 575 ? -19.514 8.844 -10.171 1.00 84.31 575 LYS A O 1
ATOM 4793 N N . LYS A 1 576 ? -20.176 10.294 -8.582 1.00 85.88 576 LYS A N 1
ATOM 4794 C CA . LYS A 1 576 ? -21.623 10.129 -8.780 1.00 85.88 576 LYS A CA 1
ATOM 4795 C C . LYS A 1 576 ? -22.018 10.279 -10.250 1.00 85.88 576 LYS A C 1
ATOM 4797 O O . LYS A 1 576 ? -22.667 9.395 -10.790 1.00 85.88 576 LYS A O 1
ATOM 4802 N N . SER A 1 577 ? -21.545 11.339 -10.901 1.00 92.44 577 SER A N 1
ATOM 4803 C CA . SER A 1 577 ? -21.819 11.613 -12.312 1.00 92.44 577 SER A CA 1
ATOM 4804 C C . SER A 1 577 ? -21.358 10.477 -13.226 1.00 92.44 577 SER A C 1
ATOM 4806 O O . SER A 1 577 ? -22.083 10.093 -14.139 1.00 92.44 577 SER A O 1
ATOM 4808 N N . ALA A 1 578 ? -20.199 9.876 -12.938 1.00 91.44 578 ALA A N 1
ATOM 4809 C CA . ALA A 1 578 ? -19.700 8.726 -13.686 1.00 91.44 578 ALA A CA 1
ATOM 4810 C C . ALA A 1 578 ? -20.586 7.477 -13.504 1.00 91.44 578 ALA A C 1
ATOM 4812 O O . ALA A 1 578 ? -20.872 6.778 -14.475 1.00 91.44 578 ALA A O 1
ATOM 4813 N N . PHE A 1 579 ? -21.054 7.208 -12.278 1.00 88.19 579 PHE A N 1
ATOM 4814 C CA . PHE A 1 579 ? -21.975 6.098 -11.992 1.00 88.19 579 PHE A CA 1
ATOM 4815 C C . PHE A 1 579 ? -23.354 6.313 -12.621 1.00 88.19 579 PHE A C 1
ATOM 4817 O O . PHE A 1 579 ? -23.897 5.389 -13.228 1.00 88.19 579 PHE A O 1
ATOM 4824 N N . ASP A 1 580 ? -23.899 7.526 -12.523 1.00 90.81 580 ASP A N 1
ATOM 4825 C CA . ASP A 1 580 ? -25.179 7.890 -13.131 1.00 90.81 580 ASP A CA 1
ATOM 4826 C C . ASP A 1 580 ? -25.108 7.747 -14.659 1.00 90.81 580 ASP A C 1
ATOM 4828 O O . ASP A 1 580 ? -26.005 7.158 -15.265 1.00 90.81 580 ASP A O 1
ATOM 4832 N N . ALA A 1 581 ? -24.014 8.189 -15.286 1.00 93.06 581 ALA A N 1
ATOM 4833 C CA . ALA A 1 581 ? -23.787 8.007 -16.718 1.00 93.06 581 ALA A CA 1
ATOM 4834 C C . ALA A 1 581 ? -23.672 6.520 -17.110 1.00 93.06 581 ALA A C 1
ATOM 4836 O O . ALA A 1 581 ? -24.314 6.086 -18.065 1.00 93.06 581 ALA A O 1
ATOM 4837 N N . ALA A 1 582 ? -22.914 5.718 -16.353 1.00 90.69 582 ALA A N 1
ATOM 4838 C CA . ALA A 1 582 ? -22.760 4.279 -16.601 1.00 90.69 582 ALA A CA 1
ATOM 4839 C C . ALA A 1 582 ? -24.074 3.492 -16.448 1.00 90.69 582 ALA A C 1
ATOM 4841 O O . ALA A 1 582 ? -24.308 2.493 -17.130 1.00 90.69 582 ALA A O 1
ATOM 4842 N N . LYS A 1 583 ? -24.946 3.928 -15.533 1.00 89.56 583 LYS A N 1
ATOM 4843 C CA . LYS A 1 583 ? -26.243 3.291 -15.294 1.00 89.56 583 LYS A CA 1
ATOM 4844 C C . LYS A 1 583 ? -27.234 3.584 -16.421 1.00 89.56 583 LYS A C 1
ATOM 4846 O O . LYS A 1 583 ? -27.947 2.672 -16.849 1.00 89.56 583 LYS A O 1
ATOM 4851 N N . ASN A 1 584 ? -27.276 4.835 -16.880 1.00 91.19 584 ASN A N 1
ATOM 4852 C CA . ASN A 1 584 ? -28.310 5.335 -17.789 1.00 91.19 584 ASN A CA 1
ATOM 4853 C C . ASN A 1 584 ? -27.960 5.196 -19.280 1.00 91.19 584 ASN A C 1
ATOM 4855 O O . ASN A 1 584 ? -28.869 5.156 -20.108 1.00 91.19 584 ASN A O 1
ATOM 4859 N N . GLU A 1 585 ? -26.682 5.083 -19.643 1.00 90.25 585 GLU A N 1
ATOM 4860 C CA . GLU A 1 585 ? -26.253 4.915 -21.037 1.00 90.25 585 GLU A CA 1
ATOM 4861 C C . GLU A 1 585 ? -25.998 3.427 -21.369 1.00 90.25 585 GLU A C 1
ATOM 4863 O O . GLU A 1 585 ? -25.644 2.615 -20.509 1.00 90.25 585 GLU A O 1
ATOM 4868 N N . LYS A 1 586 ? -26.253 3.021 -22.621 1.00 83.25 586 LYS A N 1
ATOM 4869 C CA . LYS A 1 586 ? -26.171 1.603 -23.037 1.00 83.25 586 LYS A CA 1
ATOM 4870 C C . LYS A 1 586 ? -24.760 1.164 -23.434 1.00 83.25 586 LYS A C 1
ATOM 4872 O O . LYS A 1 586 ? -24.364 0.056 -23.090 1.00 83.25 586 LYS A O 1
ATOM 4877 N N . ASN A 1 587 ? -24.016 2.037 -24.111 1.00 84.50 587 ASN A N 1
ATOM 4878 C CA . ASN A 1 587 ? -22.707 1.735 -24.704 1.00 84.50 587 ASN A CA 1
ATOM 4879 C C . ASN A 1 587 ? -21.548 2.185 -23.805 1.00 84.50 587 ASN A C 1
ATOM 4881 O O . ASN A 1 587 ? -20.465 2.511 -24.293 1.00 84.50 587 ASN A O 1
ATOM 4885 N N . THR A 1 588 ? -21.788 2.270 -22.495 1.00 88.12 588 THR A N 1
ATOM 4886 C CA . THR A 1 588 ? -20.810 2.774 -21.538 1.00 88.12 588 THR A CA 1
ATOM 4887 C C . THR A 1 588 ? -20.595 1.820 -20.386 1.00 88.12 588 THR A C 1
ATOM 4889 O O . THR A 1 588 ? -21.494 1.083 -19.976 1.00 88.12 588 THR A O 1
ATOM 4892 N N . PHE A 1 589 ? -19.382 1.835 -19.849 1.00 88.25 589 PHE A N 1
ATOM 4893 C CA . PHE A 1 589 ? -19.068 1.098 -18.639 1.00 88.25 589 PHE A CA 1
ATOM 4894 C C . PHE A 1 589 ? -17.961 1.781 -17.844 1.00 88.25 589 PHE A C 1
ATOM 4896 O O . PHE A 1 589 ? -17.097 2.469 -18.394 1.00 88.25 589 PHE A O 1
ATOM 4903 N N . LEU A 1 590 ? -17.993 1.569 -16.530 1.00 87.44 590 LEU A N 1
ATOM 4904 C CA . LEU A 1 590 ? -16.877 1.882 -15.650 1.00 87.44 590 LEU A CA 1
ATOM 4905 C C . LEU A 1 590 ? -15.986 0.643 -15.546 1.00 87.44 590 LEU A C 1
ATOM 4907 O O . LEU A 1 590 ? -16.507 -0.450 -15.300 1.00 87.44 590 LEU A O 1
ATOM 4911 N N . PRO A 1 591 ? -14.662 0.780 -15.707 1.00 82.44 591 PRO A N 1
ATOM 4912 C CA . PRO A 1 591 ? -13.741 -0.311 -15.440 1.00 82.44 591 PRO A CA 1
ATOM 4913 C C . PRO A 1 591 ? -13.962 -0.855 -14.023 1.00 82.44 591 PRO A C 1
ATOM 4915 O O . PRO A 1 591 ? -14.091 -0.062 -13.082 1.00 82.44 591 PRO A O 1
ATOM 4918 N N . PRO A 1 592 ? -13.975 -2.186 -13.829 1.00 77.06 592 PRO A N 1
ATOM 4919 C CA . PRO A 1 592 ? -14.032 -2.746 -12.493 1.00 77.06 592 PRO A CA 1
ATOM 4920 C C . PRO A 1 592 ? -12.880 -2.203 -11.650 1.00 77.06 592 PRO A C 1
ATOM 4922 O O . PRO A 1 592 ? -11.748 -2.025 -12.112 1.00 77.06 592 PRO A O 1
ATOM 4925 N N . LEU A 1 593 ? -13.170 -1.927 -10.388 1.00 75.00 593 LEU A N 1
ATOM 4926 C CA . LEU A 1 593 ? -12.161 -1.500 -9.438 1.00 75.00 593 LEU A CA 1
ATOM 4927 C C . LEU A 1 593 ? -11.073 -2.602 -9.294 1.00 75.00 593 LEU A C 1
ATOM 4929 O O . LEU A 1 593 ? -11.347 -3.790 -9.444 1.00 75.00 593 LEU A O 1
ATOM 4933 N N . GLY A 1 594 ? -9.820 -2.232 -9.000 1.00 76.81 594 GLY A N 1
ATOM 4934 C CA . GLY A 1 594 ? -8.727 -3.211 -8.806 1.00 76.81 594 GLY A CA 1
ATOM 4935 C C . GLY A 1 594 ? -8.140 -3.824 -10.087 1.00 76.81 594 GLY A C 1
ATOM 4936 O O . GLY A 1 594 ? -7.329 -4.740 -10.019 1.00 76.81 594 GLY A O 1
ATOM 4937 N N . THR A 1 595 ? -8.503 -3.307 -11.255 1.00 86.75 595 THR A N 1
ATOM 4938 C CA . THR A 1 595 ? -7.997 -3.761 -12.564 1.00 86.75 595 THR A CA 1
ATOM 4939 C C . THR A 1 595 ? -6.695 -3.085 -13.002 1.00 86.75 595 THR A C 1
ATOM 4941 O O . THR A 1 595 ? -6.122 -3.421 -14.037 1.00 86.75 595 THR A O 1
ATOM 4944 N N . MET A 1 596 ? -6.206 -2.104 -12.240 1.00 89.75 596 MET A N 1
ATOM 4945 C CA . MET A 1 596 ? -5.013 -1.338 -12.605 1.00 89.75 596 MET A CA 1
ATOM 4946 C C . MET A 1 596 ? -3.721 -2.025 -12.158 1.00 89.75 596 MET A C 1
ATOM 4948 O O . MET A 1 596 ? -3.637 -2.542 -11.051 1.00 89.75 596 MET A O 1
ATOM 4952 N N . ALA A 1 597 ? -2.660 -1.928 -12.949 1.00 91.69 597 ALA A N 1
ATOM 4953 C CA . ALA A 1 597 ? -1.299 -2.296 -12.597 1.00 91.69 597 ALA A CA 1
ATOM 4954 C C . ALA A 1 597 ? -0.318 -1.172 -12.958 1.00 91.69 597 ALA A C 1
ATOM 4956 O O . ALA A 1 597 ? -0.399 -0.554 -14.010 1.00 91.69 597 ALA A O 1
ATOM 4957 N N . PHE A 1 598 ? 0.644 -0.906 -12.081 1.00 92.62 598 PHE A N 1
ATOM 4958 C CA . PHE A 1 598 ? 1.646 0.143 -12.228 1.00 92.62 598 PHE A CA 1
ATOM 4959 C C . PHE A 1 598 ? 2.991 -0.485 -12.572 1.00 92.62 598 PHE A C 1
ATOM 4961 O O . PHE A 1 598 ? 3.577 -1.162 -11.721 1.00 92.62 598 PHE A O 1
ATOM 4968 N N . ILE A 1 599 ? 3.500 -0.224 -13.772 1.00 95.12 599 ILE A N 1
ATOM 4969 C CA . ILE A 1 599 ? 4.842 -0.612 -14.210 1.00 95.12 599 ILE A CA 1
ATOM 4970 C C . ILE A 1 599 ? 5.774 0.583 -14.008 1.00 95.12 599 ILE A C 1
ATOM 4972 O O . ILE A 1 599 ? 5.591 1.642 -14.604 1.00 95.12 599 ILE A O 1
ATOM 4976 N N . ARG A 1 600 ? 6.779 0.427 -13.149 1.00 94.06 600 ARG A N 1
ATOM 4977 C CA . ARG A 1 600 ? 7.774 1.459 -12.826 1.00 94.06 600 ARG A CA 1
ATOM 4978 C C . ARG A 1 600 ? 9.140 1.097 -13.385 1.00 94.06 600 ARG A C 1
ATOM 4980 O O . ARG A 1 600 ? 9.431 -0.072 -13.639 1.00 94.06 600 ARG A O 1
ATOM 4987 N N . ASN A 1 601 ? 10.001 2.109 -13.468 1.00 91.19 601 ASN A N 1
ATOM 4988 C CA . ASN A 1 601 ? 11.381 2.012 -13.943 1.00 91.19 601 ASN A CA 1
ATOM 4989 C C . ASN A 1 601 ? 11.501 1.612 -15.423 1.00 91.19 601 ASN A C 1
ATOM 4991 O O . ASN A 1 601 ? 12.511 1.034 -15.830 1.00 91.19 601 ASN A O 1
ATOM 4995 N N . LEU A 1 602 ? 10.491 1.918 -16.239 1.00 93.06 602 LEU A N 1
ATOM 4996 C CA . LEU A 1 602 ? 10.567 1.698 -17.680 1.00 93.06 602 LEU A CA 1
ATOM 4997 C C . LEU A 1 602 ? 11.520 2.722 -18.324 1.00 93.06 602 LEU A C 1
ATOM 4999 O O . LEU A 1 602 ? 11.532 3.884 -17.912 1.00 93.06 602 LEU A O 1
ATOM 5003 N N . PRO A 1 603 ? 12.332 2.337 -19.323 1.00 90.62 603 PRO A N 1
ATOM 5004 C CA . PRO A 1 603 ? 13.157 3.285 -20.074 1.00 90.62 603 PRO A CA 1
ATOM 5005 C C . PRO A 1 603 ? 12.322 4.393 -20.739 1.00 90.62 603 PRO A C 1
ATOM 5007 O O . PRO A 1 603 ? 11.226 4.121 -21.220 1.00 90.62 603 PRO A O 1
ATOM 5010 N N . LEU A 1 604 ? 12.861 5.614 -20.859 1.00 87.88 604 LEU A N 1
ATOM 5011 C CA . LEU A 1 604 ? 12.211 6.701 -21.618 1.00 87.88 604 LEU A CA 1
ATOM 5012 C C . LEU A 1 604 ? 11.990 6.344 -23.098 1.00 87.88 604 LEU A C 1
ATOM 5014 O O . LEU A 1 604 ? 11.069 6.847 -23.715 1.00 87.88 604 LEU A O 1
ATOM 5018 N N . SER A 1 605 ? 12.778 5.424 -23.659 1.00 87.25 605 SER A N 1
ATOM 5019 C CA . SER A 1 605 ? 12.606 4.941 -25.036 1.00 87.25 605 SER A CA 1
ATOM 5020 C C . SER A 1 605 ? 11.508 3.885 -25.211 1.00 87.25 605 SER A C 1
ATOM 5022 O O . SER A 1 605 ? 11.473 3.234 -26.250 1.00 87.25 605 SER A O 1
ATOM 5024 N N . THR A 1 606 ? 10.677 3.635 -24.195 1.00 91.75 606 THR A N 1
ATOM 5025 C CA . THR A 1 606 ? 9.622 2.610 -24.262 1.00 91.75 606 THR A CA 1
ATOM 5026 C C . THR A 1 606 ? 8.444 3.122 -25.086 1.00 91.75 606 THR A C 1
ATOM 5028 O O . THR A 1 606 ? 7.808 4.102 -24.710 1.00 91.75 606 THR A O 1
ATOM 5031 N N . THR A 1 607 ? 8.135 2.467 -26.198 1.00 92.00 607 THR A N 1
ATOM 5032 C CA . THR A 1 607 ? 7.029 2.860 -27.086 1.00 92.00 607 THR A CA 1
ATOM 5033 C C . THR A 1 607 ? 5.682 2.305 -26.615 1.00 92.00 607 THR A C 1
ATOM 5035 O O . THR A 1 607 ? 5.628 1.442 -25.742 1.00 92.00 607 THR A O 1
ATOM 5038 N N . ASP A 1 608 ? 4.585 2.781 -27.202 1.00 93.81 608 ASP A N 1
ATOM 5039 C CA . ASP A 1 608 ? 3.247 2.224 -26.973 1.00 93.81 608 ASP A CA 1
ATOM 5040 C C . ASP A 1 608 ? 3.195 0.744 -27.398 1.00 93.81 608 ASP A C 1
ATOM 5042 O O . ASP A 1 608 ? 2.666 -0.090 -26.667 1.00 93.81 608 ASP A O 1
ATOM 5046 N N . SER A 1 609 ? 3.850 0.393 -28.515 1.00 94.19 609 SER A N 1
ATOM 5047 C CA . SER A 1 609 ? 4.003 -0.997 -28.972 1.00 94.19 609 SER A CA 1
ATOM 5048 C C . SER A 1 609 ? 4.748 -1.863 -27.954 1.00 94.19 609 SER A C 1
ATOM 5050 O O . SER A 1 609 ? 4.335 -2.994 -27.703 1.00 94.19 609 SER A O 1
ATOM 5052 N N . ASP A 1 610 ? 5.802 -1.331 -27.325 1.00 94.31 610 ASP A N 1
ATOM 5053 C CA . ASP A 1 610 ? 6.537 -2.050 -26.277 1.00 94.31 610 ASP A CA 1
ATOM 5054 C C . ASP A 1 610 ? 5.620 -2.354 -25.079 1.00 94.31 610 ASP A C 1
ATOM 5056 O O . ASP A 1 610 ? 5.732 -3.414 -24.466 1.00 94.31 610 ASP A O 1
ATOM 5060 N N . ILE A 1 611 ? 4.703 -1.438 -24.730 1.00 95.69 611 ILE A N 1
ATOM 5061 C CA . ILE A 1 611 ? 3.725 -1.661 -23.654 1.00 95.69 611 ILE A CA 1
ATOM 5062 C C . ILE A 1 611 ? 2.714 -2.734 -24.052 1.00 95.69 611 ILE A C 1
ATOM 5064 O O . ILE A 1 611 ? 2.459 -3.631 -23.247 1.00 95.69 611 ILE A O 1
ATOM 5068 N N . PHE A 1 612 ? 2.180 -2.694 -25.276 1.00 95.25 612 PHE A N 1
ATOM 5069 C CA . PHE A 1 612 ? 1.278 -3.734 -25.780 1.00 95.25 612 PHE A CA 1
ATOM 5070 C C . PHE A 1 612 ? 1.934 -5.120 -25.746 1.00 95.25 612 PHE A C 1
ATOM 5072 O O . PHE A 1 612 ? 1.354 -6.055 -25.193 1.00 95.25 612 PHE A O 1
ATOM 5079 N N . GLU A 1 613 ? 3.156 -5.261 -26.261 1.00 95.38 613 GLU A N 1
ATOM 5080 C CA . GLU A 1 613 ? 3.893 -6.533 -26.244 1.00 95.38 613 GLU A CA 1
ATOM 5081 C C . GLU A 1 613 ? 4.173 -7.005 -24.808 1.00 95.38 613 GLU A C 1
ATOM 5083 O O . GLU A 1 613 ? 4.042 -8.186 -24.487 1.00 95.38 613 GLU A O 1
ATOM 5088 N N . LEU A 1 614 ? 4.515 -6.072 -23.914 1.00 95.69 614 LEU A N 1
ATOM 5089 C CA . LEU A 1 614 ? 4.828 -6.382 -22.522 1.00 95.69 614 LEU A CA 1
ATOM 5090 C C . LEU A 1 614 ? 3.603 -6.830 -21.709 1.00 95.69 614 LEU A C 1
ATOM 5092 O O . LEU A 1 614 ? 3.766 -7.593 -20.757 1.00 95.69 614 LEU A O 1
ATOM 5096 N N . THR A 1 615 ? 2.407 -6.333 -22.034 1.00 96.56 615 THR A N 1
ATOM 5097 C CA . THR A 1 615 ? 1.207 -6.463 -21.183 1.00 96.56 615 THR A CA 1
ATOM 5098 C C . THR A 1 615 ? 0.145 -7.407 -21.736 1.00 96.56 615 THR A C 1
ATOM 5100 O O . THR A 1 615 ? -0.493 -8.103 -20.947 1.00 96.56 615 THR A O 1
ATOM 5103 N N . SER A 1 616 ? -0.002 -7.498 -23.061 1.00 94.44 616 SER A N 1
ATOM 5104 C CA . SER A 1 616 ? -1.008 -8.347 -23.719 1.00 94.44 616 SER A CA 1
ATOM 5105 C C . SER A 1 616 ? -0.975 -9.836 -23.341 1.00 94.44 616 SER A C 1
ATOM 5107 O O . SER A 1 616 ? -2.052 -10.429 -23.290 1.00 94.44 616 SER A O 1
ATOM 5109 N N . PRO A 1 617 ? 0.169 -10.470 -22.988 1.00 97.38 617 PRO A N 1
ATOM 5110 C CA . PRO A 1 617 ? 0.166 -11.878 -22.583 1.00 97.38 617 PRO A CA 1
ATOM 5111 C C . PRO A 1 617 ? -0.558 -12.162 -21.260 1.00 97.38 617 PRO A C 1
ATOM 5113 O O . PRO A 1 617 ? -0.754 -13.327 -20.920 1.00 97.38 617 PRO A O 1
ATOM 5116 N N . TYR A 1 618 ? -0.891 -11.128 -20.482 1.00 96.38 618 TYR A N 1
ATOM 5117 C CA . TYR A 1 618 ? -1.406 -11.268 -19.117 1.00 96.38 618 TYR A CA 1
ATOM 5118 C C . TYR A 1 618 ? -2.901 -10.988 -18.983 1.00 96.38 618 TYR A C 1
ATOM 5120 O O . TYR A 1 618 ? -3.455 -11.255 -17.920 1.00 96.38 618 TYR A O 1
ATOM 5128 N N . GLY A 1 619 ? -3.546 -10.468 -20.030 1.00 93.44 619 GLY A N 1
ATOM 5129 C CA . GLY A 1 619 ? -4.977 -10.193 -20.011 1.00 93.44 619 GLY A CA 1
ATOM 5130 C C . GLY A 1 619 ? -5.442 -9.189 -21.054 1.00 93.44 619 GLY A C 1
ATOM 5131 O O . GLY A 1 619 ? -4.641 -8.575 -21.766 1.00 93.44 619 GLY A O 1
ATOM 5132 N N . LYS A 1 620 ? -6.761 -8.988 -21.110 1.00 92.62 620 LYS A N 1
ATOM 5133 C CA . LYS A 1 620 ? -7.400 -7.990 -21.969 1.00 92.62 620 LYS A CA 1
ATOM 5134 C C . LYS A 1 620 ? -7.175 -6.591 -21.395 1.00 92.62 620 LYS A C 1
ATOM 5136 O O . LYS A 1 620 ? -7.797 -6.189 -20.415 1.00 92.62 620 LYS A O 1
ATOM 5141 N N . MET A 1 621 ? -6.271 -5.841 -22.017 1.00 93.38 621 MET A N 1
ATOM 5142 C CA . MET A 1 621 ? -5.984 -4.457 -21.645 1.00 93.38 621 MET A CA 1
ATOM 5143 C C . MET A 1 621 ? -7.104 -3.521 -22.120 1.00 93.38 621 MET A C 1
ATOM 5145 O O . MET A 1 621 ? -7.468 -3.527 -23.294 1.00 93.38 621 MET A O 1
ATOM 5149 N N . LEU A 1 622 ? -7.619 -2.699 -21.206 1.00 91.62 622 LEU A N 1
ATOM 5150 C CA . LEU A 1 622 ? -8.636 -1.676 -21.459 1.00 91.62 622 LEU A CA 1
ATOM 5151 C C . LEU A 1 622 ? -8.037 -0.282 -21.666 1.00 91.62 622 LEU A C 1
ATOM 5153 O O . LEU A 1 622 ? -8.646 0.548 -22.336 1.00 91.62 622 LEU A O 1
ATOM 5157 N N . ASN A 1 623 ? -6.885 0.008 -21.055 1.00 93.19 623 ASN A N 1
ATOM 5158 C CA . ASN A 1 623 ? -6.195 1.296 -21.162 1.00 93.19 623 ASN A CA 1
ATOM 5159 C C . ASN A 1 623 ? -4.725 1.153 -20.740 1.00 93.19 623 ASN A C 1
ATOM 5161 O O . ASN A 1 623 ? -4.388 0.289 -19.927 1.00 93.19 623 ASN A O 1
ATOM 5165 N N . PHE A 1 624 ? -3.867 2.059 -21.203 1.00 94.81 624 PHE A N 1
ATOM 5166 C CA . PHE A 1 624 ? -2.685 2.442 -20.443 1.00 94.81 624 PHE A CA 1
ATOM 5167 C C . PHE A 1 624 ? -2.358 3.930 -20.591 1.00 94.81 624 PHE A C 1
ATOM 5169 O O . PHE A 1 624 ? -2.522 4.536 -21.657 1.00 94.81 624 PHE A O 1
ATOM 5176 N N . VAL A 1 625 ? -1.838 4.501 -19.504 1.00 92.62 625 VAL A N 1
ATOM 5177 C CA . VAL A 1 625 ? -1.490 5.919 -19.400 1.00 92.62 625 VAL A CA 1
ATOM 5178 C C . VAL A 1 625 ? -0.073 6.069 -18.856 1.00 92.62 625 VAL A C 1
ATOM 5180 O O . VAL A 1 625 ? 0.311 5.427 -17.874 1.00 92.62 625 VAL A O 1
ATOM 5183 N N . TYR A 1 626 ? 0.714 6.928 -19.499 1.00 93.06 626 TYR A N 1
ATOM 5184 C CA . TYR A 1 626 ? 2.006 7.367 -18.982 1.00 93.06 626 TYR A CA 1
ATOM 5185 C C . TYR A 1 626 ? 1.783 8.440 -17.919 1.00 93.06 626 TYR A C 1
ATOM 5187 O O . TYR A 1 626 ? 0.999 9.364 -18.126 1.00 93.06 626 TYR A O 1
ATOM 5195 N N . ARG A 1 627 ? 2.476 8.337 -16.784 1.00 92.06 627 ARG A N 1
ATOM 5196 C CA . ARG A 1 627 ? 2.499 9.440 -15.816 1.00 92.06 627 ARG A CA 1
ATOM 5197 C C . ARG A 1 627 ? 3.265 10.632 -16.366 1.00 92.06 627 ARG A C 1
ATOM 5199 O O . ARG A 1 627 ? 4.212 10.443 -17.133 1.00 92.06 627 ARG A O 1
ATOM 5206 N N . ASP A 1 628 ? 2.905 11.816 -15.879 1.00 91.19 628 ASP A N 1
ATOM 5207 C CA . ASP A 1 628 ? 3.678 13.035 -16.097 1.00 91.19 628 ASP A CA 1
ATOM 5208 C C . ASP A 1 628 ? 5.165 12.796 -15.796 1.00 91.19 628 ASP A C 1
ATOM 5210 O O . ASP A 1 628 ? 5.536 12.229 -14.761 1.00 91.19 628 ASP A O 1
ATOM 5214 N N . ILE A 1 629 ? 6.022 13.214 -16.728 1.00 90.75 629 ILE A N 1
ATOM 5215 C CA . ILE A 1 629 ? 7.469 13.075 -16.609 1.00 90.75 629 ILE A CA 1
ATOM 5216 C C . ILE A 1 629 ? 8.016 14.435 -16.184 1.00 90.75 629 ILE A C 1
ATOM 5218 O O . ILE A 1 629 ? 7.985 15.409 -16.934 1.00 90.75 629 ILE A O 1
ATOM 5222 N N . GLU A 1 630 ? 8.532 14.511 -14.964 1.00 85.81 630 GLU A N 1
ATOM 5223 C CA . GLU A 1 630 ? 9.237 15.705 -14.493 1.00 85.81 630 GLU A CA 1
ATOM 5224 C C . GLU A 1 630 ? 10.663 15.741 -15.076 1.00 85.81 630 GLU A C 1
ATOM 5226 O O . GLU A 1 630 ? 11.217 14.702 -15.449 1.00 85.81 630 GLU A O 1
ATOM 5231 N N . GLU A 1 631 ? 11.294 16.921 -15.153 1.00 80.75 631 GLU A N 1
ATOM 5232 C CA . GLU A 1 631 ? 12.604 17.108 -15.814 1.00 80.75 631 GLU A CA 1
ATOM 5233 C C . GLU A 1 631 ? 13.659 16.090 -15.330 1.00 80.75 631 GLU A C 1
ATOM 5235 O O . GLU A 1 631 ? 14.389 15.479 -16.123 1.00 80.75 631 GLU A O 1
ATOM 5240 N N . TYR A 1 632 ? 13.678 15.847 -14.016 1.00 79.00 632 TYR A N 1
ATOM 5241 C CA . TYR A 1 632 ? 14.624 14.952 -13.358 1.00 79.00 632 TYR A CA 1
ATOM 5242 C C . TYR A 1 632 ? 14.308 13.463 -13.557 1.00 79.00 632 TYR A C 1
ATOM 5244 O O . TYR A 1 632 ? 15.190 12.624 -13.355 1.00 79.00 632 TYR A O 1
ATOM 5252 N N . MET A 1 633 ? 13.088 13.094 -13.958 1.00 82.62 633 MET A N 1
ATOM 5253 C CA . MET A 1 633 ? 12.730 11.691 -14.149 1.00 82.62 633 MET A CA 1
ATOM 5254 C C . MET A 1 633 ? 13.516 11.082 -15.320 1.00 82.62 633 MET A C 1
ATOM 5256 O O . MET A 1 633 ? 13.623 11.640 -16.417 1.00 82.62 633 MET A O 1
ATOM 5260 N N . ARG A 1 634 ? 14.088 9.898 -15.074 1.00 79.88 634 ARG A N 1
ATOM 5261 C CA . ARG A 1 634 ? 14.874 9.121 -16.056 1.00 79.88 634 ARG A CA 1
ATOM 5262 C C . ARG A 1 634 ? 14.174 7.865 -16.553 1.00 79.88 634 ARG A C 1
ATOM 5264 O O . ARG A 1 634 ? 14.671 7.173 -17.438 1.00 79.88 634 ARG A O 1
ATOM 5271 N N . THR A 1 635 ? 13.056 7.548 -15.930 1.00 88.88 635 THR A N 1
ATOM 5272 C CA . THR A 1 635 ? 12.245 6.381 -16.219 1.00 88.88 635 THR A CA 1
ATOM 5273 C C . THR A 1 635 ? 10.802 6.813 -16.250 1.00 88.88 635 THR A C 1
ATOM 5275 O O . THR A 1 635 ? 10.423 7.717 -15.508 1.00 88.88 635 THR A O 1
ATOM 5278 N N . ILE A 1 636 ? 10.005 6.123 -17.045 1.00 93.06 636 ILE A N 1
ATOM 5279 C CA . ILE A 1 636 ? 8.569 6.339 -17.094 1.00 93.06 636 ILE A CA 1
ATOM 5280 C C . ILE A 1 636 ? 7.860 5.372 -16.152 1.00 93.06 636 ILE A C 1
ATOM 5282 O O . ILE A 1 636 ? 8.363 4.288 -15.818 1.00 93.06 636 ILE A O 1
ATOM 5286 N N . ILE A 1 637 ? 6.684 5.798 -15.711 1.00 94.06 637 ILE A N 1
ATOM 5287 C CA . ILE A 1 637 ? 5.728 4.966 -14.997 1.00 94.06 637 ILE A CA 1
ATOM 5288 C C . ILE A 1 637 ? 4.515 4.833 -15.905 1.00 94.06 637 ILE A C 1
ATOM 5290 O O . ILE A 1 637 ? 4.002 5.840 -16.390 1.00 94.06 637 ILE A O 1
ATOM 5294 N N . VAL A 1 638 ? 4.080 3.597 -16.123 1.00 95.44 638 VAL A N 1
ATOM 5295 C CA . VAL A 1 638 ? 2.898 3.284 -16.925 1.00 95.44 638 VAL A CA 1
ATOM 5296 C C . VAL A 1 638 ? 1.853 2.655 -16.027 1.00 95.44 638 VAL A C 1
ATOM 5298 O O . VAL A 1 638 ? 2.149 1.730 -15.267 1.00 95.44 638 VAL A O 1
ATOM 5301 N N . GLU A 1 639 ? 0.639 3.179 -16.098 1.00 94.06 639 GLU A N 1
ATOM 5302 C CA . GLU A 1 639 ? -0.540 2.608 -15.459 1.00 94.06 639 GLU A CA 1
ATOM 5303 C C . GLU A 1 639 ? -1.307 1.837 -16.523 1.00 94.06 639 GLU A C 1
ATOM 5305 O O . GLU A 1 639 ? -1.690 2.416 -17.530 1.00 94.06 639 GLU A O 1
ATOM 5310 N N . VAL A 1 640 ? -1.485 0.539 -16.321 1.00 94.94 640 VAL A N 1
ATOM 5311 C CA . VAL A 1 640 ? -2.140 -0.382 -17.250 1.00 94.94 640 VAL A CA 1
ATOM 5312 C C . VAL A 1 640 ? -3.439 -0.835 -16.612 1.00 94.94 640 VAL A C 1
ATOM 5314 O O . VAL A 1 640 ? -3.429 -1.265 -15.466 1.00 94.94 640 VAL A O 1
ATOM 5317 N N . MET A 1 641 ? -4.549 -0.742 -17.324 1.00 92.94 641 MET A N 1
ATOM 5318 C CA . MET A 1 641 ? -5.866 -1.161 -16.858 1.00 92.94 641 MET A CA 1
ATOM 5319 C C . MET A 1 641 ? -6.278 -2.427 -17.603 1.00 92.94 641 MET A C 1
ATOM 5321 O O . MET A 1 641 ? -6.250 -2.444 -18.831 1.00 92.94 641 MET A O 1
ATOM 5325 N N . PHE A 1 642 ? -6.643 -3.474 -16.869 1.00 92.88 642 PHE A N 1
ATOM 5326 C CA . PHE A 1 642 ? -7.112 -4.755 -17.402 1.00 92.88 642 PHE A CA 1
ATOM 5327 C C . PHE A 1 642 ? -8.633 -4.898 -17.291 1.00 92.88 642 PHE A C 1
ATOM 5329 O O . PHE A 1 642 ? -9.303 -4.041 -16.721 1.00 92.88 642 PHE A O 1
ATOM 5336 N N . SER A 1 643 ? -9.191 -5.973 -17.843 1.00 89.88 643 SER A N 1
ATOM 5337 C CA . SER A 1 643 ? -10.620 -6.273 -17.723 1.00 89.88 643 SER A CA 1
ATOM 5338 C C . SER A 1 643 ? -10.985 -6.897 -16.375 1.00 89.88 643 SER A C 1
ATOM 5340 O O . SER A 1 643 ? -12.117 -6.750 -15.919 1.00 89.88 643 SER A O 1
ATOM 5342 N N . SER A 1 644 ? -10.019 -7.530 -15.702 1.00 87.94 644 SER A N 1
ATOM 5343 C CA . SER A 1 644 ? -10.200 -8.172 -14.396 1.00 87.94 644 SER A CA 1
ATOM 5344 C C . SER A 1 644 ? -9.028 -7.927 -13.439 1.00 87.94 644 SER A C 1
ATOM 5346 O O . SER A 1 644 ? -7.936 -7.499 -13.831 1.00 87.94 644 SER A O 1
ATOM 5348 N N . HIS A 1 645 ? -9.260 -8.182 -12.150 1.00 86.31 645 HIS A N 1
ATOM 5349 C CA . HIS A 1 645 ? -8.232 -8.061 -11.116 1.00 86.31 645 HIS A CA 1
ATOM 5350 C C . HIS A 1 645 ? -7.140 -9.132 -11.282 1.00 86.31 645 HIS A C 1
ATOM 5352 O O . HIS A 1 645 ? -5.946 -8.859 -11.124 1.00 86.31 645 HIS A O 1
ATOM 5358 N N . GLU A 1 646 ? -7.547 -10.342 -11.655 1.00 87.88 646 GLU A N 1
ATOM 5359 C CA . GLU A 1 646 ? -6.698 -11.516 -11.845 1.00 87.88 646 GLU A CA 1
ATOM 5360 C C . GLU A 1 646 ? -5.645 -11.266 -12.928 1.00 87.88 646 GLU A C 1
ATOM 5362 O O . GLU A 1 646 ? -4.477 -11.604 -12.741 1.00 87.88 646 GLU A O 1
ATOM 5367 N N . GLU A 1 647 ? -6.022 -10.600 -14.019 1.00 93.62 647 GLU A N 1
ATOM 5368 C CA . GLU A 1 647 ? -5.115 -10.208 -15.105 1.00 93.62 647 GLU A CA 1
ATOM 5369 C C . GLU A 1 647 ? -4.052 -9.196 -14.642 1.00 93.62 647 GLU A C 1
ATOM 5371 O O . GLU A 1 647 ? -2.859 -9.342 -14.931 1.00 93.62 647 GLU A O 1
ATOM 5376 N N . ALA A 1 648 ? -4.443 -8.201 -13.838 1.00 91.19 648 ALA A N 1
ATOM 5377 C CA . ALA A 1 648 ? -3.497 -7.249 -13.253 1.00 91.19 648 ALA A CA 1
ATOM 5378 C C . ALA A 1 648 ? -2.494 -7.953 -12.315 1.00 91.19 648 ALA A C 1
ATOM 5380 O O . ALA A 1 648 ? -1.290 -7.651 -12.318 1.00 91.19 648 ALA A O 1
ATOM 5381 N N . VAL A 1 649 ? -2.964 -8.927 -11.526 1.00 88.44 649 VAL A N 1
ATOM 5382 C CA . VAL A 1 649 ? -2.120 -9.770 -10.662 1.00 88.44 649 VAL A CA 1
ATOM 5383 C C . VAL A 1 649 ? -1.231 -10.706 -11.484 1.00 88.44 649 VAL A C 1
ATOM 5385 O O . VAL A 1 649 ? -0.060 -10.894 -11.129 1.00 88.44 649 VAL A O 1
ATOM 5388 N N . ALA A 1 650 ? -1.729 -11.246 -12.597 1.00 92.62 650 ALA A N 1
ATOM 5389 C CA . ALA A 1 650 ? -0.962 -12.069 -13.525 1.00 92.62 650 ALA A CA 1
ATOM 5390 C C . ALA A 1 650 ? 0.208 -11.275 -14.123 1.00 92.62 650 ALA A C 1
ATOM 5392 O O . ALA A 1 650 ? 1.342 -11.760 -14.090 1.00 92.62 650 ALA A O 1
ATOM 5393 N N . LEU A 1 651 ? -0.019 -10.021 -14.543 1.00 95.06 651 LEU A N 1
ATOM 5394 C CA . LEU A 1 651 ? 1.045 -9.118 -14.998 1.00 95.06 651 LEU A CA 1
ATOM 5395 C C . LEU A 1 651 ? 2.107 -8.932 -13.908 1.00 95.06 651 LEU A C 1
ATOM 5397 O O . LEU A 1 651 ? 3.299 -9.142 -14.144 1.00 95.06 651 LEU A O 1
ATOM 5401 N N . LYS A 1 652 ? 1.692 -8.576 -12.683 1.00 92.81 652 LYS A N 1
ATOM 5402 C CA . LYS A 1 652 ? 2.623 -8.430 -11.552 1.00 92.81 652 LYS A CA 1
ATOM 5403 C C . LYS A 1 652 ? 3.447 -9.701 -11.353 1.00 92.81 652 LYS A C 1
ATOM 5405 O O . LYS A 1 652 ? 4.667 -9.622 -11.238 1.00 92.81 652 LYS A O 1
ATOM 5410 N N . THR A 1 653 ? 2.805 -10.860 -11.335 1.00 89.31 653 THR A N 1
ATOM 5411 C CA . THR A 1 653 ? 3.471 -12.150 -11.115 1.00 89.31 653 THR A CA 1
ATOM 5412 C C . THR A 1 653 ? 4.441 -12.491 -12.248 1.00 89.31 653 THR A C 1
ATOM 5414 O O . THR A 1 653 ? 5.521 -13.021 -11.991 1.00 89.31 653 THR A O 1
ATOM 5417 N N . GLY A 1 654 ? 4.094 -12.145 -13.489 1.00 92.75 654 GLY A N 1
ATOM 5418 C CA . GLY A 1 654 ? 4.871 -12.487 -14.675 1.00 92.75 654 GLY A CA 1
ATOM 5419 C C . GLY A 1 654 ? 6.086 -11.601 -14.945 1.00 92.75 654 GLY A C 1
ATOM 5420 O O . GLY A 1 654 ? 7.100 -12.108 -15.430 1.00 92.75 654 GLY A O 1
ATOM 5421 N N . ILE A 1 655 ? 6.015 -10.296 -14.649 1.00 93.38 655 ILE A N 1
ATOM 5422 C CA . ILE A 1 655 ? 7.074 -9.343 -15.039 1.00 93.38 655 ILE A CA 1
ATOM 5423 C C . ILE A 1 655 ? 7.664 -8.506 -13.898 1.00 93.38 655 ILE A C 1
ATOM 5425 O O . ILE A 1 655 ? 8.603 -7.741 -14.137 1.00 93.38 655 ILE A O 1
ATOM 5429 N N . HIS A 1 656 ? 7.191 -8.633 -12.654 1.00 91.06 656 HIS A N 1
ATOM 5430 C CA . HIS A 1 656 ? 7.822 -7.931 -11.531 1.00 91.06 656 HIS A CA 1
ATOM 5431 C C . HIS A 1 656 ? 9.286 -8.375 -11.364 1.00 91.06 656 HIS A C 1
ATOM 5433 O O . HIS A 1 656 ? 9.585 -9.563 -11.265 1.00 91.06 656 HIS A O 1
ATOM 5439 N N . HIS A 1 657 ? 10.209 -7.409 -11.336 1.00 87.31 657 HIS A N 1
ATOM 5440 C CA . HIS A 1 657 ? 11.664 -7.611 -11.362 1.00 87.31 657 HIS A CA 1
ATOM 5441 C C . HIS A 1 657 ? 12.242 -8.218 -12.654 1.00 87.31 657 HIS A C 1
ATOM 5443 O O . HIS A 1 657 ? 13.417 -8.601 -12.670 1.00 87.31 657 HIS A O 1
ATOM 5449 N N . LYS A 1 658 ? 11.483 -8.263 -13.756 1.00 88.75 658 LYS A N 1
ATOM 5450 C CA . LYS A 1 658 ? 12.036 -8.596 -15.075 1.00 88.75 658 LYS A CA 1
ATOM 5451 C C . LYS A 1 658 ? 12.986 -7.483 -15.532 1.00 88.75 658 LYS A C 1
ATOM 5453 O O . LYS A 1 658 ? 12.777 -6.303 -15.244 1.00 88.75 658 LYS A O 1
ATOM 5458 N N . LYS A 1 659 ? 14.065 -7.853 -16.226 1.00 83.88 659 LYS A N 1
ATOM 5459 C CA . LYS A 1 659 ? 14.993 -6.887 -16.828 1.00 83.88 659 LYS A CA 1
ATOM 5460 C C . LYS A 1 659 ? 14.499 -6.535 -18.231 1.00 83.88 659 LYS A C 1
ATOM 5462 O O . LYS A 1 659 ? 14.341 -7.431 -19.055 1.00 83.88 659 LYS A O 1
ATOM 5467 N N . ILE A 1 660 ? 14.272 -5.251 -18.491 1.00 83.50 660 ILE A N 1
ATOM 5468 C CA . ILE A 1 660 ? 13.927 -4.702 -19.807 1.00 83.50 660 ILE A CA 1
ATOM 5469 C C . ILE A 1 660 ? 15.038 -3.729 -20.196 1.00 83.50 660 ILE A C 1
ATOM 5471 O O . ILE A 1 660 ? 15.262 -2.724 -19.517 1.00 83.50 660 ILE A O 1
ATOM 5475 N N . LYS A 1 661 ? 15.765 -4.044 -21.275 1.00 81.44 661 LYS A N 1
ATOM 5476 C CA . LYS A 1 661 ? 17.009 -3.354 -21.654 1.00 81.44 661 LYS A CA 1
ATOM 5477 C C . LYS A 1 661 ? 17.988 -3.336 -20.459 1.00 81.44 661 LYS A C 1
ATOM 5479 O O . LYS A 1 661 ? 18.416 -4.391 -19.986 1.00 81.44 661 LYS A O 1
ATOM 5484 N N . THR A 1 662 ? 18.337 -2.159 -19.944 1.00 73.31 662 THR A N 1
ATOM 5485 C CA . THR A 1 662 ? 19.225 -1.981 -18.781 1.00 73.31 662 THR A CA 1
ATOM 5486 C C . THR A 1 662 ? 18.475 -1.854 -17.452 1.00 73.31 662 THR A C 1
ATOM 5488 O O . THR A 1 662 ? 19.103 -1.966 -16.397 1.00 73.31 662 THR A O 1
ATOM 5491 N N . SER A 1 663 ? 17.151 -1.685 -17.475 1.00 77.06 663 SER A N 1
ATOM 5492 C CA . SER A 1 663 ? 16.338 -1.409 -16.289 1.00 77.06 663 SER A CA 1
ATOM 5493 C C . SER A 1 663 ? 15.692 -2.669 -15.724 1.00 77.06 663 SER A C 1
ATOM 5495 O O . SER A 1 663 ? 15.236 -3.544 -16.457 1.00 77.06 663 SER A O 1
ATOM 5497 N N . VAL A 1 664 ? 15.616 -2.756 -14.396 1.00 83.69 664 VAL A N 1
ATOM 5498 C CA . VAL A 1 664 ? 14.784 -3.750 -13.706 1.00 83.69 664 VAL A CA 1
ATOM 5499 C C . VAL A 1 664 ? 13.457 -3.085 -13.383 1.00 83.69 664 VAL A C 1
ATOM 5501 O O . VAL A 1 664 ? 13.425 -2.124 -12.610 1.00 83.69 664 VAL A O 1
ATOM 5504 N N . ILE A 1 665 ? 12.380 -3.583 -13.985 1.00 91.25 665 ILE A N 1
ATOM 5505 C CA . ILE A 1 665 ? 11.054 -3.001 -13.795 1.00 91.25 665 ILE A CA 1
ATOM 5506 C C . ILE A 1 665 ? 10.412 -3.482 -12.497 1.00 91.25 665 ILE A C 1
ATOM 5508 O O . ILE A 1 665 ? 10.644 -4.600 -12.028 1.00 91.25 665 ILE A O 1
ATOM 5512 N N . GLU A 1 666 ? 9.579 -2.628 -11.915 1.00 89.56 666 GLU A N 1
ATOM 5513 C CA . GLU A 1 666 ? 8.777 -2.960 -10.740 1.00 89.56 666 GLU A CA 1
ATOM 5514 C C . GLU A 1 666 ? 7.302 -2.862 -11.095 1.00 89.56 666 GLU A C 1
ATOM 5516 O O . GLU A 1 666 ? 6.820 -1.788 -11.446 1.00 89.56 666 GLU A O 1
ATOM 5521 N N . VAL A 1 667 ? 6.580 -3.972 -10.967 1.00 91.00 667 VAL A N 1
ATOM 5522 C CA . VAL A 1 667 ? 5.135 -4.005 -11.220 1.00 91.00 667 VAL A CA 1
ATOM 5523 C C . VAL A 1 667 ? 4.353 -4.121 -9.924 1.00 91.00 667 VAL A C 1
ATOM 5525 O O . VAL A 1 667 ? 4.701 -4.923 -9.060 1.00 91.00 667 VAL A O 1
ATOM 5528 N N . ASN A 1 668 ? 3.302 -3.321 -9.776 1.00 87.88 668 ASN A N 1
ATOM 5529 C CA . ASN A 1 668 ? 2.357 -3.428 -8.669 1.00 87.88 668 ASN A CA 1
ATOM 5530 C C . ASN A 1 668 ? 0.943 -3.465 -9.229 1.00 87.88 668 ASN A C 1
ATOM 5532 O O . ASN A 1 668 ? 0.540 -2.512 -9.872 1.00 87.88 668 ASN A O 1
ATOM 5536 N N . ALA A 1 669 ? 0.196 -4.529 -8.969 1.00 85.00 669 ALA A N 1
ATOM 5537 C CA . ALA A 1 669 ? -1.237 -4.557 -9.216 1.00 85.00 669 ALA A CA 1
ATOM 5538 C C . ALA A 1 669 ? -1.955 -3.785 -8.101 1.00 85.00 669 ALA A C 1
ATOM 5540 O O . ALA A 1 669 ? -1.571 -3.891 -6.934 1.00 85.00 669 ALA A O 1
ATOM 5541 N N . SER A 1 670 ? -2.956 -2.998 -8.475 1.00 72.56 670 SER A N 1
ATOM 5542 C CA . SER A 1 670 ? -3.952 -2.434 -7.579 1.00 72.56 670 SER A CA 1
ATOM 5543 C C . SER A 1 670 ? -4.845 -3.581 -7.126 1.00 72.56 670 SER A C 1
ATOM 5545 O O . SER A 1 670 ? -5.517 -4.199 -7.938 1.00 72.56 670 SER A O 1
ATOM 5547 N N . SER A 1 671 ? -4.831 -3.911 -5.846 1.00 59.41 671 SER A N 1
ATOM 5548 C CA . SER A 1 671 ? -5.785 -4.847 -5.257 1.00 59.41 671 SER A CA 1
ATOM 5549 C C . SER A 1 671 ? -6.691 -4.048 -4.345 1.00 59.41 671 SER A C 1
ATOM 5551 O O . SER A 1 671 ? -6.207 -3.482 -3.365 1.00 59.41 671 SER A O 1
ATOM 5553 N N . LEU A 1 672 ? -7.991 -4.014 -4.645 1.00 51.44 672 LEU A N 1
ATOM 5554 C CA . LEU A 1 672 ? -8.983 -3.423 -3.737 1.00 51.44 672 LEU A CA 1
ATOM 5555 C C . LEU A 1 672 ? -8.969 -4.084 -2.364 1.00 51.44 672 LEU A C 1
ATOM 5557 O O . LEU A 1 672 ? -9.211 -3.428 -1.360 1.00 51.44 672 LEU A O 1
ATOM 5561 N N . ALA A 1 673 ? -8.646 -5.375 -2.320 1.00 46.66 673 ALA A N 1
ATOM 5562 C CA . ALA A 1 673 ? -8.609 -6.138 -1.086 1.00 46.66 673 ALA A CA 1
ATOM 5563 C C . ALA A 1 673 ? -7.309 -5.953 -0.282 1.00 46.66 673 ALA A C 1
ATOM 5565 O O . ALA A 1 673 ? -7.273 -6.327 0.885 1.00 46.66 673 ALA A O 1
ATOM 5566 N N . GLU A 1 674 ? -6.226 -5.432 -0.882 1.00 51.91 674 GLU A N 1
ATOM 5567 C CA . GLU A 1 674 ? -4.885 -5.549 -0.289 1.00 51.91 674 GLU A CA 1
ATOM 5568 C C . GLU A 1 674 ? -3.980 -4.337 -0.546 1.00 51.91 674 GLU A C 1
ATOM 5570 O O . GLU A 1 674 ? -2.959 -4.426 -1.232 1.00 51.91 674 GLU A O 1
ATOM 5575 N N . ILE A 1 675 ? -4.316 -3.176 0.019 1.00 55.56 675 ILE A N 1
ATOM 5576 C CA . ILE A 1 675 ? -3.333 -2.090 0.112 1.00 55.56 675 ILE A CA 1
ATOM 5577 C C . ILE A 1 675 ? -2.409 -2.423 1.289 1.00 55.56 675 ILE A C 1
ATOM 5579 O O . ILE A 1 675 ? -2.841 -2.436 2.443 1.00 55.56 675 ILE A O 1
ATOM 5583 N N . GLU A 1 676 ? -1.136 -2.724 1.000 1.00 52.59 676 GLU A N 1
ATOM 5584 C CA . GLU A 1 676 ? -0.101 -2.856 2.035 1.00 52.59 676 GLU A CA 1
ATOM 5585 C C . GLU A 1 676 ? -0.140 -1.601 2.911 1.00 52.59 676 GLU A C 1
ATOM 5587 O O . GLU A 1 676 ? -0.077 -0.484 2.384 1.00 52.59 676 GLU A O 1
ATOM 5592 N N . THR A 1 677 ? -0.285 -1.783 4.230 1.00 59.28 677 THR A N 1
ATOM 5593 C CA . THR A 1 677 ? -0.550 -0.664 5.136 1.00 59.28 677 THR A CA 1
ATOM 5594 C C . THR A 1 677 ? 0.473 0.449 4.926 1.00 59.28 677 THR A C 1
ATOM 5596 O O . THR A 1 677 ? 1.680 0.235 5.103 1.00 59.28 677 THR A O 1
ATOM 5599 N N . PRO A 1 678 ? 0.022 1.647 4.523 1.00 63.91 678 PRO A N 1
ATOM 5600 C CA . PRO A 1 678 ? 0.930 2.689 4.094 1.00 63.91 678 PRO A CA 1
ATOM 5601 C C . PRO A 1 678 ? 1.792 3.163 5.266 1.00 63.91 678 PRO A C 1
ATOM 5603 O O . PRO A 1 678 ? 1.385 3.126 6.428 1.00 63.91 678 PRO A O 1
ATOM 5606 N N . ILE A 1 679 ? 3.006 3.631 4.958 1.00 66.12 679 ILE A N 1
ATOM 5607 C CA . ILE A 1 679 ? 4.067 3.818 5.961 1.00 66.12 679 ILE A CA 1
ATOM 5608 C C . ILE A 1 679 ? 3.635 4.673 7.162 1.00 66.12 679 ILE A C 1
ATOM 5610 O O . ILE A 1 679 ? 4.043 4.437 8.299 1.00 66.12 679 ILE A O 1
ATOM 5614 N N . TRP A 1 680 ? 2.793 5.665 6.904 1.00 67.25 680 TRP A N 1
ATOM 5615 C CA . TRP A 1 680 ? 2.301 6.584 7.918 1.00 67.25 680 TRP A CA 1
ATOM 5616 C C . TRP A 1 680 ? 1.384 5.934 8.949 1.00 67.25 680 TRP A C 1
ATOM 5618 O O . TRP A 1 680 ? 1.437 6.331 10.105 1.00 67.25 680 TRP A O 1
ATOM 5628 N N . LYS A 1 681 ? 0.609 4.901 8.602 1.00 76.44 681 LYS A N 1
ATOM 5629 C CA . LYS A 1 681 ? -0.233 4.194 9.579 1.00 76.44 681 LYS A CA 1
ATOM 5630 C C . LYS A 1 681 ? 0.606 3.501 10.647 1.00 76.44 681 LYS A C 1
ATOM 5632 O O . LYS A 1 681 ? 0.272 3.516 11.825 1.00 76.44 681 LYS A O 1
ATOM 5637 N N . MET A 1 682 ? 1.766 2.979 10.258 1.00 77.81 682 MET A N 1
ATOM 5638 C CA . MET A 1 682 ? 2.731 2.424 11.210 1.00 77.81 682 MET A CA 1
ATOM 5639 C C . MET A 1 682 ? 3.442 3.492 12.043 1.00 77.81 682 MET A C 1
ATOM 5641 O O . MET A 1 682 ? 3.928 3.190 13.134 1.00 77.81 682 MET A O 1
ATOM 5645 N N . GLN A 1 683 ? 3.510 4.733 11.558 1.00 80.25 683 GLN A N 1
ATOM 5646 C CA . GLN A 1 683 ? 3.957 5.869 12.364 1.00 80.25 683 GLN A CA 1
ATOM 5647 C C . GLN A 1 683 ? 2.866 6.290 13.356 1.00 80.25 683 GLN A C 1
ATOM 5649 O O . GLN A 1 683 ? 3.183 6.490 14.524 1.00 80.25 683 GLN A O 1
ATOM 5654 N N . GLN A 1 684 ? 1.597 6.313 12.935 1.00 83.62 684 GLN A N 1
ATOM 5655 C CA . GLN A 1 684 ? 0.446 6.585 13.801 1.00 83.62 684 GLN A CA 1
ATOM 5656 C C . GLN A 1 684 ? 0.331 5.567 14.940 1.00 83.62 684 GLN A C 1
ATOM 5658 O O . GLN A 1 684 ? 0.075 5.953 16.071 1.00 83.62 684 GLN A O 1
ATOM 5663 N N . ARG A 1 685 ? 0.624 4.280 14.704 1.00 89.06 685 ARG A N 1
ATOM 5664 C CA . ARG A 1 685 ? 0.728 3.283 15.788 1.00 89.06 685 ARG A CA 1
ATOM 5665 C C . ARG A 1 685 ? 1.620 3.759 16.940 1.00 89.06 685 ARG A C 1
ATOM 5667 O O . ARG A 1 685 ? 1.315 3.506 18.095 1.00 89.06 685 ARG A O 1
ATOM 5674 N N . LYS A 1 686 ? 2.714 4.473 16.647 1.00 89.50 686 LYS A N 1
ATOM 5675 C CA . LYS A 1 686 ? 3.635 4.988 17.677 1.00 89.50 686 LYS A CA 1
ATOM 5676 C C . LYS A 1 686 ? 3.063 6.151 18.490 1.00 89.50 686 LYS A C 1
ATOM 5678 O O . LYS A 1 686 ? 3.710 6.598 19.429 1.00 89.50 686 LYS A O 1
ATOM 5683 N N . GLN A 1 687 ? 1.906 6.669 18.100 1.00 92.38 687 GLN A N 1
ATOM 5684 C CA . GLN A 1 687 ? 1.153 7.689 18.822 1.00 92.38 687 GLN A CA 1
ATOM 5685 C C . GLN A 1 687 ? 0.106 7.070 19.760 1.00 92.38 687 GLN A C 1
ATOM 5687 O O . GLN A 1 687 ? -0.422 7.779 20.612 1.00 92.38 687 GLN A O 1
ATOM 5692 N N . TRP A 1 688 ? -0.178 5.770 19.615 1.00 94.19 688 TRP A N 1
ATOM 5693 C CA . TRP A 1 688 ? -1.027 5.018 20.530 1.00 94.19 688 TRP A CA 1
ATOM 5694 C C . TRP A 1 688 ? -0.207 4.488 21.698 1.00 94.19 688 TRP A C 1
ATOM 5696 O O . TRP A 1 688 ? 0.787 3.775 21.505 1.00 94.19 688 TRP A O 1
ATOM 5706 N N . ILE A 1 689 ? -0.652 4.808 22.905 1.00 95.56 689 ILE A N 1
ATOM 5707 C CA . ILE A 1 689 ? -0.181 4.171 24.130 1.00 95.56 689 ILE A CA 1
ATOM 5708 C C . ILE A 1 689 ? -1.227 3.164 24.601 1.00 95.56 689 ILE A C 1
ATOM 5710 O O . ILE A 1 689 ? -2.419 3.358 24.374 1.00 95.56 689 ILE A O 1
ATOM 5714 N N . VAL A 1 690 ? -0.756 2.102 25.237 1.00 95.12 690 VAL A N 1
ATOM 5715 C CA . VAL A 1 690 ? -1.565 1.088 25.912 1.00 95.12 690 VAL A CA 1
ATOM 5716 C C . VAL A 1 690 ? -1.270 1.214 27.392 1.00 95.12 690 VAL A C 1
ATOM 5718 O O . VAL A 1 690 ? -0.096 1.234 27.782 1.00 95.12 690 VAL A O 1
ATOM 5721 N N . CYS A 1 691 ? -2.324 1.326 28.185 1.00 93.06 691 CYS A N 1
ATOM 5722 C CA . CYS A 1 691 ? -2.281 1.330 29.635 1.00 93.06 691 CYS A CA 1
ATOM 5723 C C . CYS A 1 691 ? -3.068 0.114 30.128 1.00 93.06 691 CYS A C 1
ATOM 5725 O O . CYS A 1 691 ? -4.292 0.117 30.051 1.00 93.06 691 CYS A O 1
ATOM 5727 N N . GLU A 1 692 ? -2.365 -0.902 30.625 1.00 89.75 692 GLU A N 1
ATOM 5728 C CA . GLU A 1 692 ? -2.973 -2.050 31.313 1.00 89.75 692 GLU A CA 1
ATOM 5729 C C . GLU A 1 692 ? -2.831 -1.786 32.819 1.00 89.75 692 GLU A C 1
ATOM 5731 O O . GLU A 1 692 ? -1.724 -1.851 33.368 1.00 89.75 692 GLU A O 1
ATOM 5736 N N . THR A 1 693 ? -3.909 -1.351 33.470 1.00 84.31 693 THR A N 1
ATOM 5737 C CA . THR A 1 693 ? -3.859 -0.842 34.849 1.00 84.31 693 THR A CA 1
ATOM 5738 C C . THR A 1 693 ? -5.221 -0.943 35.531 1.00 84.31 693 THR A C 1
ATOM 5740 O O . THR A 1 693 ? -6.252 -0.899 34.872 1.00 84.31 693 THR A O 1
ATOM 5743 N N . ASP A 1 694 ? -5.206 -1.055 36.856 1.00 83.56 694 ASP A N 1
ATOM 5744 C CA . ASP A 1 694 ? -6.367 -1.015 37.758 1.00 83.56 694 ASP A CA 1
ATOM 5745 C C . ASP A 1 694 ? -6.793 0.425 38.109 1.00 83.56 694 ASP A C 1
ATOM 5747 O O . ASP A 1 694 ? -7.802 0.667 38.773 1.00 83.56 694 ASP A O 1
ATOM 5751 N N . MET A 1 695 ? -5.998 1.403 37.675 1.00 84.88 695 MET A N 1
ATOM 5752 C CA . MET A 1 695 ? -6.260 2.821 37.874 1.00 84.88 695 MET A CA 1
ATOM 5753 C C . MET A 1 695 ? -7.523 3.254 37.121 1.00 84.88 695 MET A C 1
ATOM 5755 O O . MET A 1 695 ? -7.737 2.881 35.967 1.00 84.88 695 MET A O 1
ATOM 5759 N N . LYS A 1 696 ? -8.332 4.104 37.760 1.00 88.00 696 LYS A N 1
ATOM 5760 C CA . LYS A 1 696 ? -9.533 4.672 37.143 1.00 88.00 696 LYS A CA 1
ATOM 5761 C C . LYS A 1 696 ? -9.178 5.419 35.860 1.00 88.00 696 LYS A C 1
ATOM 5763 O O . LYS A 1 696 ? -8.220 6.198 35.836 1.00 88.00 696 LYS A O 1
ATOM 5768 N N . ILE A 1 697 ? -9.969 5.206 34.810 1.00 88.50 697 ILE A N 1
ATOM 5769 C CA . ILE A 1 697 ? -9.733 5.805 33.494 1.00 88.50 697 ILE A CA 1
ATOM 5770 C C . ILE A 1 697 ? -9.667 7.332 33.560 1.00 88.50 697 ILE A C 1
ATOM 5772 O O . ILE A 1 697 ? -8.853 7.939 32.862 1.00 88.50 697 ILE A O 1
ATOM 5776 N N . GLU A 1 698 ? -10.455 7.944 34.447 1.00 89.69 698 GLU A N 1
ATOM 5777 C CA . GLU A 1 698 ? -10.486 9.389 34.636 1.00 89.69 698 GLU A CA 1
ATOM 5778 C C . GLU A 1 698 ? -9.127 9.926 35.070 1.00 89.69 698 GLU A C 1
ATOM 5780 O O . GLU A 1 698 ? -8.608 10.873 34.485 1.00 89.69 698 GLU A O 1
ATOM 5785 N N . GLU A 1 699 ? -8.485 9.253 36.025 1.00 90.44 699 GLU A N 1
ATOM 5786 C CA . GLU A 1 699 ? -7.180 9.677 36.516 1.00 90.44 699 GLU A CA 1
ATOM 5787 C C . GLU A 1 699 ? -6.096 9.528 35.434 1.00 90.44 699 GLU A C 1
ATOM 5789 O O . GLU A 1 699 ? -5.169 10.339 35.364 1.00 90.44 699 GLU A O 1
ATOM 5794 N N . ILE A 1 700 ? -6.192 8.508 34.570 1.00 90.94 700 ILE A N 1
ATOM 5795 C CA . ILE A 1 700 ? -5.230 8.292 33.475 1.00 90.94 700 ILE A CA 1
ATOM 5796 C C . ILE A 1 700 ? -5.381 9.389 32.428 1.00 90.94 700 ILE A C 1
ATOM 5798 O O . ILE A 1 700 ? -4.378 9.946 31.970 1.00 90.94 700 ILE A O 1
ATOM 5802 N N . ILE A 1 701 ? -6.624 9.694 32.055 1.00 91.50 701 ILE A N 1
ATOM 5803 C CA . ILE A 1 701 ? -6.943 10.742 31.088 1.00 91.50 701 ILE A CA 1
ATOM 5804 C C . ILE A 1 701 ? -6.474 12.098 31.611 1.00 91.50 701 ILE A C 1
ATOM 5806 O O . ILE A 1 701 ? -5.757 12.783 30.885 1.00 91.50 701 ILE A O 1
ATOM 5810 N N . ASP A 1 702 ? -6.725 12.427 32.879 1.00 90.81 702 ASP A N 1
ATOM 5811 C CA . ASP A 1 702 ? -6.248 13.672 33.494 1.00 90.81 702 ASP A CA 1
ATOM 5812 C C . ASP A 1 702 ? -4.713 13.794 33.434 1.00 90.81 702 ASP A C 1
ATOM 5814 O O . ASP A 1 702 ? -4.161 14.854 33.119 1.00 90.81 702 ASP A O 1
ATOM 5818 N N . GLN A 1 703 ? -3.983 12.698 33.692 1.00 92.12 703 GLN A N 1
ATOM 5819 C CA . GLN A 1 703 ? -2.520 12.696 33.559 1.00 92.12 703 GLN A CA 1
ATOM 5820 C C . GLN A 1 703 ? -2.052 12.870 32.109 1.00 92.12 703 GLN A C 1
ATOM 5822 O O . GLN A 1 703 ? -1.000 13.477 31.876 1.00 92.12 703 GLN A O 1
ATOM 5827 N N . CYS A 1 704 ? -2.796 12.327 31.145 1.00 92.62 704 CYS A N 1
ATOM 5828 C CA . CYS A 1 704 ? -2.487 12.420 29.721 1.00 92.62 704 CYS A CA 1
ATOM 5829 C C . CYS A 1 704 ? -2.776 13.818 29.159 1.00 92.62 704 CYS A C 1
ATOM 5831 O O . CYS A 1 704 ? -1.920 14.391 28.484 1.00 92.62 704 CYS A O 1
ATOM 5833 N N . GLU A 1 705 ? -3.934 14.396 29.474 1.00 89.81 705 GLU A N 1
ATOM 5834 C CA . GLU A 1 705 ? -4.340 15.723 28.999 1.00 89.81 705 GLU A CA 1
ATOM 5835 C C . GLU A 1 705 ? -3.469 16.847 29.561 1.00 89.81 705 GLU A C 1
ATOM 5837 O O . GLU A 1 705 ? -3.228 17.844 28.882 1.00 89.81 705 GLU A O 1
ATOM 5842 N N . ALA A 1 706 ? -2.887 16.654 30.749 1.00 90.38 706 ALA A N 1
ATOM 5843 C CA . ALA A 1 706 ? -1.886 17.565 31.304 1.00 90.38 706 ALA A CA 1
ATOM 5844 C C . ALA A 1 706 ? -0.590 17.659 30.467 1.00 90.38 706 ALA A C 1
ATOM 5846 O O . ALA A 1 706 ? 0.296 18.452 30.797 1.00 90.38 706 ALA A O 1
ATOM 5847 N N . ILE A 1 707 ? -0.428 16.818 29.440 1.00 90.00 707 ILE A N 1
ATOM 5848 C CA . ILE A 1 707 ? 0.709 16.831 28.511 1.00 90.00 707 ILE A CA 1
ATOM 5849 C C . ILE A 1 707 ? 0.285 17.405 27.168 1.00 90.00 707 ILE A C 1
ATOM 5851 O O . ILE A 1 707 ? 0.960 18.286 26.640 1.00 90.00 707 ILE A O 1
ATOM 5855 N N . SER A 1 708 ? -0.781 16.856 26.592 1.00 86.88 708 SER A N 1
ATOM 5856 C CA . SER A 1 708 ? -1.241 17.175 25.244 1.00 86.88 708 SER A CA 1
ATOM 5857 C C . SER A 1 708 ? -2.697 16.735 25.084 1.00 86.88 708 SER A C 1
ATOM 5859 O O . SER A 1 708 ? -3.087 15.749 25.718 1.00 86.88 708 SER A O 1
ATOM 5861 N N . PRO A 1 709 ? -3.497 17.409 24.237 1.00 85.56 709 PRO A N 1
ATOM 5862 C CA . PRO A 1 709 ? -4.861 16.985 23.954 1.00 85.56 709 PRO A CA 1
ATOM 5863 C C . PRO A 1 709 ? -4.917 15.524 23.497 1.00 85.56 709 PRO A C 1
ATOM 5865 O O . PRO A 1 709 ? -4.215 15.118 22.562 1.00 85.56 709 PRO A O 1
ATOM 5868 N N . ILE A 1 710 ? -5.772 14.739 24.151 1.00 90.19 710 ILE A N 1
ATOM 5869 C CA . ILE A 1 710 ? -6.068 13.372 23.730 1.00 90.19 710 ILE A CA 1
ATOM 5870 C C . ILE A 1 710 ? -6.956 13.437 22.492 1.00 90.19 710 ILE A C 1
ATOM 5872 O O . ILE A 1 710 ? -7.982 14.111 22.483 1.00 90.19 710 ILE A O 1
ATOM 5876 N N . ILE A 1 711 ? -6.571 12.713 21.444 1.00 86.69 711 ILE A N 1
ATOM 5877 C CA . ILE A 1 711 ? -7.354 12.669 20.206 1.00 86.69 711 ILE A CA 1
ATOM 5878 C C . ILE A 1 711 ? -8.457 11.624 20.298 1.00 86.69 711 ILE A C 1
ATOM 5880 O O . ILE A 1 711 ? -9.567 11.837 19.819 1.00 86.69 711 ILE A O 1
ATOM 5884 N N . LYS A 1 712 ? -8.130 10.455 20.851 1.00 89.00 712 LYS A N 1
ATOM 5885 C CA . LYS A 1 712 ? -9.056 9.331 20.940 1.00 89.00 712 LYS A CA 1
ATOM 5886 C C . LYS A 1 712 ? -8.677 8.419 22.095 1.00 89.00 712 LYS A C 1
ATOM 5888 O O . LYS A 1 712 ? -7.491 8.156 22.293 1.00 89.00 712 LYS A O 1
ATOM 5893 N N . VAL A 1 713 ? -9.682 7.894 22.788 1.00 90.06 713 VAL A N 1
ATOM 5894 C CA . VAL A 1 713 ? -9.530 6.784 23.730 1.00 90.06 713 VAL A CA 1
ATOM 5895 C C . VAL A 1 713 ? -10.344 5.601 23.217 1.00 90.06 713 VAL A C 1
ATOM 5897 O O . VAL A 1 713 ? -11.425 5.777 22.657 1.00 90.06 713 VAL A O 1
ATOM 5900 N N . LYS A 1 714 ? -9.805 4.395 23.356 1.00 89.25 714 LYS A N 1
ATOM 5901 C CA . LYS A 1 714 ? -10.537 3.145 23.156 1.00 89.25 714 LYS A CA 1
ATOM 5902 C C . LYS A 1 714 ? -10.308 2.273 24.380 1.00 89.25 714 LYS A C 1
ATOM 5904 O O . LYS A 1 714 ? -9.176 2.173 24.840 1.00 89.25 714 LYS A O 1
ATOM 5909 N N . ILE A 1 715 ? -11.375 1.684 24.892 1.00 87.88 715 ILE A N 1
ATOM 5910 C CA . ILE A 1 715 ? -11.334 0.762 26.023 1.00 87.88 715 ILE A CA 1
ATOM 5911 C C . ILE A 1 715 ? -11.698 -0.605 25.460 1.00 87.88 715 ILE A C 1
ATOM 5913 O O . ILE A 1 715 ? -12.636 -0.704 24.665 1.00 87.88 715 ILE A O 1
ATOM 5917 N N . ASP A 1 716 ? -10.903 -1.614 25.788 1.00 83.69 716 ASP A N 1
ATOM 5918 C CA . ASP A 1 716 ? -11.244 -3.000 25.498 1.00 83.69 716 ASP A CA 1
ATOM 5919 C C . ASP A 1 716 ? -11.780 -3.657 26.771 1.00 83.69 716 ASP A C 1
ATOM 5921 O O . ASP A 1 716 ? -11.029 -3.896 27.719 1.00 83.69 716 ASP A O 1
ATOM 5925 N N . ASP A 1 717 ? -13.091 -3.900 26.778 1.00 68.62 717 ASP A N 1
ATOM 5926 C CA . ASP A 1 717 ? -13.820 -4.522 27.886 1.00 68.62 717 ASP A CA 1
ATOM 5927 C C . ASP A 1 717 ? -13.949 -6.051 27.711 1.00 68.62 717 ASP A C 1
ATOM 5929 O O . ASP A 1 717 ? -14.625 -6.705 28.498 1.00 68.62 717 ASP A O 1
ATOM 5933 N N . GLN A 1 718 ? -13.334 -6.652 26.678 1.00 58.16 718 GLN A N 1
ATOM 5934 C CA . GLN A 1 718 ? -13.582 -8.057 26.308 1.00 58.16 718 GLN A CA 1
ATOM 5935 C C . GLN A 1 718 ? -12.762 -9.113 27.073 1.00 58.16 718 GLN A C 1
ATOM 5937 O O . GLN A 1 718 ? -12.827 -10.293 26.726 1.00 58.16 718 GLN A O 1
ATOM 5942 N N . GLN A 1 719 ? -12.006 -8.757 28.117 1.00 58.03 719 GLN A N 1
ATOM 5943 C CA . GLN A 1 719 ? -11.335 -9.761 28.954 1.00 58.03 719 GLN A CA 1
ATOM 5944 C C . GLN A 1 719 ? -12.237 -10.189 30.119 1.00 58.03 719 GLN A C 1
ATOM 5946 O O . GLN A 1 719 ? -12.091 -9.702 31.234 1.00 58.03 719 GLN A O 1
ATOM 5951 N N . GLU A 1 720 ? -13.144 -11.141 29.862 1.00 57.59 720 GLU A N 1
ATOM 5952 C CA . GLU A 1 720 ? -14.064 -11.706 30.874 1.00 57.59 720 GLU A CA 1
ATOM 5953 C C . GLU A 1 720 ? -13.347 -12.327 32.097 1.00 57.59 720 GLU A C 1
ATOM 5955 O O . GLU A 1 720 ? -13.967 -12.479 33.146 1.00 57.59 720 GLU A O 1
ATOM 5960 N N . ASP A 1 721 ? -12.044 -12.624 31.996 1.00 58.28 721 ASP A N 1
ATOM 5961 C CA . ASP A 1 721 ? -11.248 -13.300 33.034 1.00 58.28 721 ASP A CA 1
ATOM 5962 C C . ASP A 1 721 ? -10.165 -12.425 33.708 1.00 58.28 721 ASP A C 1
ATOM 5964 O O . ASP A 1 721 ? -9.399 -12.930 34.534 1.00 58.28 721 ASP A O 1
ATOM 5968 N N . SER A 1 722 ? -10.058 -11.124 33.397 1.00 65.56 722 SER A N 1
ATOM 5969 C CA . SER A 1 722 ? -9.074 -10.251 34.061 1.00 65.56 722 SER A CA 1
ATOM 5970 C C . SER A 1 722 ? -9.661 -8.936 34.555 1.00 65.56 722 SER A C 1
ATOM 5972 O O . SER A 1 722 ? -10.240 -8.185 33.780 1.00 65.56 722 SER A O 1
ATOM 5974 N N . ASP A 1 723 ? -9.374 -8.589 35.811 1.00 72.69 723 ASP A N 1
ATOM 5975 C CA . ASP A 1 723 ? -9.743 -7.305 36.435 1.00 72.69 723 ASP A CA 1
ATOM 5976 C C . ASP A 1 723 ? -9.054 -6.069 35.799 1.00 72.69 723 ASP A C 1
ATOM 5978 O O . ASP A 1 723 ? -9.164 -4.958 36.318 1.00 72.69 723 ASP A O 1
ATOM 5982 N N . LEU A 1 724 ? -8.293 -6.238 34.711 1.00 78.06 724 LEU A N 1
ATOM 5983 C CA . LEU A 1 724 ? -7.531 -5.180 34.049 1.00 78.06 724 LEU A CA 1
ATOM 5984 C C . LEU A 1 724 ? -8.129 -4.876 32.672 1.00 78.06 724 LEU A C 1
ATOM 5986 O O . LEU A 1 724 ? -8.108 -5.722 31.784 1.00 78.06 724 LEU A O 1
ATOM 5990 N N . SER A 1 725 ? -8.592 -3.643 32.473 1.00 80.50 725 SER A N 1
ATOM 5991 C CA . SER A 1 725 ? -8.997 -3.148 31.153 1.00 80.50 725 SER A CA 1
ATOM 5992 C C . SER A 1 725 ? -7.788 -2.613 30.385 1.00 80.50 725 SER A C 1
ATOM 5994 O O . SER A 1 725 ? -6.963 -1.870 30.931 1.00 80.50 725 SER A O 1
ATOM 5996 N N . ASN A 1 726 ? -7.708 -2.919 29.089 1.00 89.38 726 ASN A N 1
ATOM 5997 C CA . ASN A 1 726 ? -6.736 -2.282 28.204 1.00 89.38 726 ASN A CA 1
ATOM 5998 C C . ASN A 1 726 ? -7.274 -0.927 27.744 1.00 89.38 726 ASN A C 1
ATOM 6000 O O . ASN A 1 726 ? -8.272 -0.839 27.025 1.00 89.38 726 ASN A O 1
ATOM 6004 N N . ILE A 1 727 ? -6.583 0.146 28.135 1.00 92.50 727 ILE A N 1
ATOM 6005 C CA . ILE A 1 727 ? -6.936 1.510 27.738 1.00 92.50 727 ILE A CA 1
ATOM 6006 C C . ILE A 1 727 ? -5.947 1.982 26.674 1.00 92.50 727 ILE A C 1
ATOM 6008 O O . ILE A 1 727 ? -4.753 2.161 26.926 1.00 92.50 727 ILE A O 1
ATOM 6012 N N . PHE A 1 728 ? -6.459 2.218 25.471 1.00 94.06 728 PHE A N 1
ATOM 6013 C CA . PHE A 1 728 ? -5.711 2.733 24.333 1.00 94.06 728 PHE A CA 1
ATOM 6014 C C . PHE A 1 728 ? -5.918 4.237 24.220 1.00 94.06 728 PHE A C 1
ATOM 6016 O O . PHE A 1 728 ? -7.050 4.694 24.074 1.00 94.06 728 PHE A O 1
ATOM 6023 N N . ILE A 1 729 ? -4.836 5.015 24.225 1.00 93.94 729 ILE A N 1
ATOM 6024 C CA . ILE A 1 729 ? -4.903 6.483 24.147 1.00 93.94 729 ILE A CA 1
ATOM 6025 C C . ILE A 1 729 ? -4.065 6.972 22.968 1.00 93.94 729 ILE A C 1
ATOM 6027 O O . ILE A 1 729 ? -2.878 6.654 22.858 1.00 93.94 729 ILE A O 1
ATOM 6031 N N . LEU A 1 730 ? -4.684 7.754 22.084 1.00 92.88 730 LEU A N 1
ATOM 6032 C CA . LEU A 1 730 ? -4.047 8.353 20.916 1.00 92.88 730 LEU A CA 1
ATOM 6033 C C . LEU A 1 730 ? -3.656 9.809 21.168 1.00 92.88 730 LEU A C 1
ATOM 6035 O O . LEU A 1 730 ? -4.500 10.644 21.498 1.00 92.88 730 LEU A O 1
ATOM 6039 N N . PHE A 1 731 ? -2.394 10.121 20.880 1.00 90.31 731 PHE A N 1
ATOM 6040 C CA . PHE A 1 731 ? -1.844 11.477 20.896 1.00 90.31 731 PHE A CA 1
ATOM 6041 C C . PHE A 1 731 ? -1.634 12.046 19.490 1.00 90.31 731 PHE A C 1
ATOM 6043 O O . PHE A 1 731 ? -1.517 11.316 18.508 1.00 90.31 731 PHE A O 1
ATOM 6050 N N . SER A 1 732 ? -1.501 13.371 19.401 1.00 84.31 732 SER A N 1
ATOM 6051 C CA . SER A 1 732 ? -1.236 14.079 18.137 1.00 84.31 732 SER A CA 1
ATOM 6052 C C . SER A 1 732 ? 0.110 13.750 17.503 1.00 84.31 732 SER A C 1
ATOM 6054 O O . SER A 1 732 ? 0.268 13.843 16.282 1.00 84.31 732 SER A O 1
ATOM 6056 N N . ASN A 1 733 ? 1.086 13.349 18.316 1.00 87.00 733 ASN A N 1
ATOM 6057 C CA . ASN A 1 733 ? 2.422 12.999 17.870 1.00 87.00 733 ASN A CA 1
ATOM 6058 C C . ASN A 1 733 ? 3.092 11.978 18.812 1.00 87.00 733 ASN A C 1
ATOM 6060 O O . ASN A 1 733 ? 2.659 11.724 19.934 1.00 87.00 733 ASN A O 1
ATOM 6064 N N . THR A 1 734 ? 4.173 11.362 18.331 1.00 89.06 734 THR A N 1
ATOM 6065 C CA . THR A 1 734 ? 4.903 10.306 19.056 1.00 89.06 734 THR A CA 1
ATOM 6066 C C . THR A 1 734 ? 5.684 10.833 20.265 1.00 89.06 734 THR A C 1
ATOM 6068 O O . THR A 1 734 ? 5.978 10.069 21.188 1.00 89.06 734 THR A O 1
ATOM 6071 N N . ILE A 1 735 ? 6.043 12.120 20.268 1.00 90.81 735 ILE A N 1
ATOM 6072 C CA . ILE A 1 735 ? 6.780 12.739 21.375 1.00 90.81 735 ILE A CA 1
ATOM 6073 C C . ILE A 1 735 ? 5.858 12.820 22.590 1.00 90.81 735 ILE A C 1
ATOM 6075 O O . ILE A 1 735 ? 6.232 12.324 23.651 1.00 90.81 735 ILE A O 1
ATOM 6079 N N . ASP A 1 736 ? 4.640 13.323 22.405 1.00 92.19 736 ASP A N 1
ATOM 6080 C CA . ASP A 1 736 ? 3.632 13.437 23.461 1.00 92.19 736 ASP A CA 1
ATOM 6081 C C . ASP A 1 736 ? 3.270 12.068 24.033 1.00 92.19 736 ASP A C 1
ATOM 6083 O O . ASP A 1 736 ? 3.320 11.889 25.247 1.00 92.19 736 ASP A O 1
ATOM 6087 N N . ALA A 1 737 ? 3.056 11.065 23.174 1.00 93.44 737 ALA A N 1
ATOM 6088 C CA . ALA A 1 737 ? 2.853 9.680 23.604 1.00 93.44 737 ALA A CA 1
ATOM 6089 C C . ALA A 1 737 ? 4.019 9.171 24.476 1.00 93.44 737 ALA A C 1
ATOM 6091 O O . ALA A 1 737 ? 3.821 8.546 25.517 1.00 93.44 737 ALA A O 1
ATOM 6092 N N . THR A 1 738 ? 5.265 9.477 24.100 1.00 94.06 738 THR A N 1
ATOM 6093 C CA . THR A 1 738 ? 6.450 9.071 24.873 1.00 94.06 738 THR A CA 1
ATOM 6094 C C . THR A 1 738 ? 6.551 9.807 26.212 1.00 94.06 738 THR A C 1
ATOM 6096 O O . THR A 1 738 ? 6.962 9.211 27.214 1.00 94.06 738 THR A O 1
ATOM 6099 N N . ILE A 1 739 ? 6.202 11.096 26.248 1.00 94.56 739 ILE A N 1
ATOM 6100 C CA . ILE A 1 739 ? 6.158 11.893 27.481 1.00 94.56 739 ILE A CA 1
ATOM 6101 C C . ILE A 1 739 ? 5.049 11.363 28.399 1.00 94.56 739 ILE A C 1
ATOM 6103 O O . ILE A 1 739 ? 5.307 11.183 29.589 1.00 94.56 739 ILE A O 1
ATOM 6107 N N . ALA A 1 740 ? 3.882 11.017 27.848 1.00 93.94 740 ALA A N 1
ATOM 6108 C CA . ALA A 1 740 ? 2.760 10.416 28.569 1.00 93.94 740 ALA A CA 1
ATOM 6109 C C . ALA A 1 740 ? 3.145 9.103 29.229 1.00 93.94 740 ALA A C 1
ATOM 6111 O O . ALA A 1 740 ? 3.004 8.975 30.443 1.00 93.94 740 ALA A O 1
ATOM 6112 N N . ILE A 1 741 ? 3.778 8.191 28.487 1.00 94.38 741 ILE A N 1
ATOM 6113 C CA . ILE A 1 741 ? 4.289 6.937 29.056 1.00 94.38 741 ILE A CA 1
ATOM 6114 C C . ILE A 1 741 ? 5.193 7.211 30.266 1.00 94.38 741 ILE A C 1
ATOM 6116 O O . ILE A 1 741 ? 5.053 6.564 31.299 1.00 94.38 741 ILE A O 1
ATOM 6120 N N . ARG A 1 742 ? 6.123 8.173 30.177 1.00 94.12 742 ARG A N 1
ATOM 6121 C CA . ARG A 1 742 ? 7.028 8.492 31.300 1.00 94.12 742 ARG A CA 1
ATOM 6122 C C . ARG A 1 742 ? 6.289 9.097 32.487 1.00 94.12 742 ARG A C 1
ATOM 6124 O O . ARG A 1 742 ? 6.576 8.722 33.620 1.00 94.12 742 ARG A O 1
ATOM 6131 N N . ARG A 1 743 ? 5.368 10.029 32.236 1.00 93.50 743 ARG A N 1
ATOM 6132 C CA . ARG A 1 743 ? 4.606 10.707 33.289 1.00 93.50 743 ARG A CA 1
ATOM 6133 C C . ARG A 1 743 ? 3.729 9.724 34.050 1.00 93.50 743 ARG A C 1
ATOM 6135 O O . ARG A 1 743 ? 3.812 9.696 35.272 1.00 93.50 743 ARG A O 1
ATOM 6142 N N . ILE A 1 744 ? 2.962 8.892 33.346 1.00 91.50 744 ILE A N 1
ATOM 6143 C CA . ILE A 1 744 ? 2.070 7.924 33.991 1.00 91.50 744 ILE A CA 1
ATOM 6144 C C . ILE A 1 744 ? 2.896 6.876 34.747 1.00 91.50 744 ILE A C 1
ATOM 6146 O O . ILE A 1 744 ? 2.579 6.560 35.886 1.00 91.50 744 ILE A O 1
ATOM 6150 N N . LYS A 1 745 ? 4.028 6.413 34.194 1.00 92.25 745 LYS A N 1
ATOM 6151 C CA . LYS A 1 745 ? 4.940 5.512 34.925 1.00 92.25 745 LYS A CA 1
ATOM 6152 C C . LYS A 1 745 ? 5.468 6.113 36.224 1.00 92.25 745 LYS A C 1
ATOM 6154 O O . LYS A 1 745 ? 5.572 5.398 37.217 1.00 92.25 745 LYS A O 1
ATOM 6159 N N . ASN A 1 746 ? 5.810 7.401 36.225 1.00 91.69 746 ASN A N 1
ATOM 6160 C CA . ASN A 1 746 ? 6.234 8.089 37.443 1.00 91.69 746 ASN A CA 1
ATOM 6161 C C . ASN A 1 746 ? 5.071 8.225 38.432 1.00 91.69 746 ASN A C 1
ATOM 6163 O O . ASN A 1 746 ? 5.240 7.897 39.599 1.00 91.69 746 ASN A O 1
ATOM 6167 N N . TYR A 1 747 ? 3.886 8.614 37.954 1.00 90.69 747 TYR A N 1
ATOM 6168 C CA . TYR A 1 747 ? 2.683 8.729 38.779 1.00 90.69 747 TYR A CA 1
ATOM 6169 C C . TYR A 1 747 ? 2.327 7.404 39.471 1.00 90.69 747 TYR A C 1
ATOM 6171 O O . TYR A 1 747 ? 2.137 7.367 40.685 1.00 90.69 747 TYR A O 1
ATOM 6179 N N . LEU A 1 748 ? 2.314 6.298 38.721 1.00 87.69 748 LEU A N 1
ATOM 6180 C CA . LEU A 1 748 ? 2.031 4.971 39.269 1.00 87.69 748 LEU A CA 1
ATOM 6181 C C . LEU A 1 748 ? 3.105 4.508 40.266 1.00 87.69 748 LEU A C 1
ATOM 6183 O O . LEU A 1 748 ? 2.796 3.864 41.270 1.00 87.69 748 LEU A O 1
ATOM 6187 N N . LYS A 1 749 ? 4.370 4.879 40.026 1.00 88.75 749 LYS A N 1
ATOM 6188 C CA . LYS A 1 749 ? 5.472 4.616 40.958 1.00 88.75 749 LYS A CA 1
ATOM 6189 C C . LYS A 1 749 ? 5.294 5.367 42.271 1.00 88.75 749 LYS A C 1
ATOM 6191 O O . LYS A 1 749 ? 5.490 4.769 43.323 1.00 88.75 749 LYS A O 1
ATOM 6196 N N . ASP A 1 750 ? 4.893 6.632 42.215 1.00 90.12 750 ASP A N 1
ATOM 6197 C CA . ASP A 1 750 ? 4.675 7.455 43.407 1.00 90.12 750 ASP A CA 1
ATOM 6198 C C . ASP A 1 750 ? 3.466 6.971 44.228 1.00 90.12 750 ASP A C 1
ATOM 6200 O O . ASP A 1 750 ? 3.430 7.132 45.447 1.00 90.12 750 ASP A O 1
ATOM 6204 N N . LYS A 1 751 ? 2.490 6.330 43.573 1.00 89.31 751 LYS A N 1
ATOM 6205 C CA . LYS A 1 751 ? 1.292 5.747 44.197 1.00 89.31 751 LYS A CA 1
ATOM 6206 C C . LYS A 1 751 ? 1.448 4.283 44.639 1.00 89.31 751 LYS A C 1
ATOM 6208 O O . LYS A 1 751 ? 0.502 3.735 45.192 1.00 89.31 751 LYS A O 1
ATOM 6213 N N . ASN A 1 752 ? 2.627 3.676 44.463 1.00 84.00 752 ASN A N 1
ATOM 6214 C CA . ASN A 1 752 ? 2.919 2.270 44.786 1.00 84.00 752 ASN A CA 1
ATOM 6215 C C . ASN A 1 752 ? 2.016 1.237 44.078 1.00 84.00 752 ASN A C 1
ATOM 6217 O O . ASN A 1 752 ? 1.756 0.170 44.633 1.00 84.00 752 ASN A O 1
ATOM 6221 N N . PHE A 1 753 ? 1.577 1.503 42.844 1.00 80.44 753 PHE A N 1
ATOM 6222 C CA . PHE A 1 753 ? 0.902 0.475 42.044 1.00 80.44 753 PHE A CA 1
ATOM 6223 C C . PHE A 1 753 ? 1.899 -0.610 41.597 1.00 80.44 753 PHE A C 1
ATOM 6225 O O . PHE A 1 753 ? 3.062 -0.331 41.286 1.00 80.44 753 PHE A O 1
ATOM 6232 N N . HIS A 1 754 ? 1.456 -1.872 41.576 1.00 69.12 754 HIS A N 1
ATOM 6233 C CA . HIS A 1 754 ? 2.319 -3.025 41.284 1.00 69.12 754 HIS A CA 1
ATOM 6234 C C . HIS A 1 754 ? 2.607 -3.225 39.776 1.00 69.12 754 HIS A C 1
ATOM 6236 O O . HIS A 1 754 ? 3.558 -3.928 39.433 1.00 69.12 754 HIS A O 1
ATOM 6242 N N . ASN A 1 755 ? 1.884 -2.534 38.878 1.00 67.25 755 ASN A N 1
ATOM 6243 C CA . ASN A 1 755 ? 1.877 -2.782 37.422 1.00 67.25 755 ASN A CA 1
ATOM 6244 C C . ASN A 1 755 ? 2.518 -1.678 36.550 1.00 67.25 755 ASN A C 1
ATOM 6246 O O . ASN A 1 755 ? 2.189 -1.501 35.378 1.00 67.25 755 ASN A O 1
ATOM 6250 N N . ASN A 1 756 ? 3.513 -0.951 37.063 1.00 68.75 756 ASN A N 1
ATOM 6251 C CA . ASN A 1 756 ? 4.094 0.223 36.375 1.00 68.75 756 ASN A CA 1
ATOM 6252 C C . ASN A 1 756 ? 4.804 -0.099 35.042 1.00 68.75 756 ASN A C 1
ATOM 6254 O O . ASN A 1 756 ? 5.149 0.803 34.271 1.00 68.75 756 ASN A O 1
ATOM 6258 N N . ASN A 1 757 ? 5.062 -1.378 34.758 1.00 74.88 757 ASN A N 1
ATOM 6259 C CA . ASN A 1 757 ? 5.735 -1.806 33.534 1.00 74.88 757 ASN A CA 1
ATOM 6260 C C . ASN A 1 757 ? 4.798 -1.953 32.329 1.00 74.88 757 ASN A C 1
ATOM 6262 O O . ASN A 1 757 ? 5.304 -1.942 31.203 1.00 74.88 757 ASN A O 1
ATOM 6266 N N . ASN A 1 758 ? 3.480 -1.986 32.535 1.00 85.06 758 ASN A N 1
ATOM 6267 C CA . ASN A 1 758 ? 2.524 -2.334 31.480 1.00 85.06 758 ASN A CA 1
ATOM 6268 C C . ASN A 1 758 ? 2.123 -1.152 30.584 1.00 85.06 758 ASN A C 1
ATOM 6270 O O . ASN A 1 758 ? 1.444 -1.334 29.581 1.00 85.06 758 ASN A O 1
ATOM 6274 N N . ILE A 1 759 ? 2.617 0.060 30.868 1.00 91.38 759 ILE A N 1
ATOM 6275 C CA . ILE A 1 759 ? 2.412 1.212 29.981 1.00 91.38 759 ILE A CA 1
ATOM 6276 C C . ILE A 1 759 ? 3.441 1.207 28.850 1.00 91.38 759 ILE A C 1
ATOM 6278 O O . ILE A 1 759 ? 4.658 1.305 29.082 1.00 91.38 759 ILE A O 1
ATOM 6282 N N . ARG A 1 760 ? 2.964 1.129 27.608 1.00 94.31 760 ARG A N 1
ATOM 6283 C CA . ARG A 1 760 ? 3.811 0.968 26.415 1.00 94.31 760 ARG A CA 1
ATOM 6284 C C . ARG A 1 760 ? 3.176 1.563 25.163 1.00 94.31 760 ARG A C 1
ATOM 6286 O O . ARG A 1 760 ? 2.035 1.991 25.170 1.00 94.31 760 ARG A O 1
ATOM 6293 N N . ILE A 1 761 ? 3.942 1.605 24.077 1.00 93.94 761 ILE A N 1
ATOM 6294 C CA . ILE A 1 761 ? 3.404 1.906 22.743 1.00 93.94 761 ILE A CA 1
ATOM 6295 C C . ILE A 1 761 ? 2.641 0.673 22.242 1.00 93.94 761 ILE A C 1
ATOM 6297 O O . ILE A 1 761 ? 3.142 -0.444 22.408 1.00 93.94 761 ILE A O 1
ATOM 6301 N N . ALA A 1 762 ? 1.496 0.874 21.585 1.00 91.56 762 ALA A N 1
ATOM 6302 C CA . ALA A 1 762 ? 0.703 -0.210 21.002 1.00 91.56 762 ALA A CA 1
ATOM 6303 C C . ALA A 1 762 ? 1.532 -1.064 20.038 1.00 91.56 762 ALA A C 1
ATOM 6305 O O . ALA A 1 762 ? 2.236 -0.547 19.167 1.00 91.56 762 ALA A O 1
ATOM 6306 N N . THR A 1 763 ? 1.464 -2.380 20.181 1.00 90.19 763 THR A N 1
ATOM 6307 C CA . THR A 1 763 ? 2.061 -3.365 19.276 1.00 90.19 763 THR A CA 1
ATOM 6308 C C . THR A 1 763 ? 1.331 -3.379 17.937 1.00 90.19 763 THR A C 1
ATOM 6310 O O . THR A 1 763 ? 0.293 -2.751 17.748 1.00 90.19 763 THR A O 1
ATOM 6313 N N . VAL A 1 764 ? 1.908 -4.071 16.953 1.00 83.75 764 VAL A N 1
ATOM 6314 C CA . VAL A 1 764 ? 1.240 -4.270 15.660 1.00 83.75 764 VAL A CA 1
ATOM 6315 C C . VAL A 1 764 ? -0.043 -5.087 15.826 1.00 83.75 764 VAL A C 1
ATOM 6317 O O . VAL A 1 764 ? -1.030 -4.760 15.178 1.00 83.75 764 VAL A O 1
ATOM 6320 N N . SER A 1 765 ? -0.028 -6.102 16.697 1.00 85.12 765 SER A N 1
ATOM 6321 C CA . SER A 1 765 ? -1.196 -6.942 16.972 1.00 85.12 765 SER A CA 1
ATOM 6322 C C . SER A 1 765 ? -2.336 -6.119 17.552 1.00 85.12 765 SER A C 1
ATOM 6324 O O . SER A 1 765 ? -3.391 -6.065 16.937 1.00 85.12 765 SER A O 1
ATOM 6326 N N . GLU A 1 766 ? -2.094 -5.384 18.637 1.00 88.94 766 GLU A N 1
ATOM 6327 C CA . GLU A 1 766 ? -3.118 -4.529 19.258 1.00 88.94 766 GLU A CA 1
ATOM 6328 C C . GLU A 1 766 ? -3.612 -3.458 18.291 1.00 88.94 766 GLU A C 1
ATOM 6330 O O . GLU A 1 766 ? -4.805 -3.217 18.164 1.00 88.94 766 GLU A O 1
ATOM 6335 N N . PHE A 1 767 ? -2.711 -2.832 17.529 1.00 86.56 767 PHE A N 1
ATOM 6336 C CA . PHE A 1 767 ? -3.114 -1.816 16.560 1.00 86.56 767 PHE A CA 1
ATOM 6337 C C . PHE A 1 767 ? -4.064 -2.352 15.487 1.00 86.56 767 PHE A C 1
ATOM 6339 O O . PHE A 1 767 ? -4.947 -1.624 15.035 1.00 86.56 767 PHE A O 1
ATOM 6346 N N . VAL A 1 768 ? -3.884 -3.605 15.072 1.00 83.69 768 VAL A N 1
ATOM 6347 C CA . VAL A 1 768 ? -4.726 -4.233 14.051 1.00 83.69 768 VAL A CA 1
ATOM 6348 C C . VAL A 1 768 ? -5.971 -4.859 14.662 1.00 83.69 768 VAL A C 1
ATOM 6350 O O . VAL A 1 768 ? -7.052 -4.610 14.153 1.00 83.69 768 VAL A O 1
ATOM 6353 N N . ASN A 1 769 ? -5.838 -5.648 15.720 1.00 83.94 769 ASN A N 1
ATOM 6354 C CA . ASN A 1 769 ? -6.919 -6.471 16.253 1.00 83.94 769 ASN A CA 1
ATOM 6355 C C . ASN A 1 769 ? -7.775 -5.726 17.280 1.00 83.94 769 ASN A C 1
ATOM 6357 O O . ASN A 1 769 ? -8.976 -5.950 17.338 1.00 83.94 769 ASN A O 1
ATOM 6361 N N . GLU A 1 770 ? -7.182 -4.825 18.060 1.00 84.69 770 GLU A N 1
ATOM 6362 C CA . GLU A 1 770 ? -7.865 -4.185 19.190 1.00 84.69 770 GLU A CA 1
ATOM 6363 C C . GLU A 1 770 ? -8.206 -2.737 18.871 1.00 84.69 770 GLU A C 1
ATOM 6365 O O . GLU A 1 770 ? -9.329 -2.317 19.095 1.00 84.69 770 GLU A O 1
ATOM 6370 N N . ILE A 1 771 ? -7.308 -1.962 18.256 1.00 81.69 771 ILE A N 1
ATOM 6371 C CA . ILE A 1 771 ? -7.566 -0.552 17.934 1.00 81.69 771 ILE A CA 1
ATOM 6372 C C . ILE A 1 771 ? -8.433 -0.435 16.673 1.00 81.69 771 ILE A C 1
ATOM 6374 O O . ILE A 1 771 ? -9.444 0.275 16.693 1.00 81.69 771 ILE A O 1
ATOM 6378 N N . TYR A 1 772 ? -8.070 -1.151 15.603 1.00 83.31 772 TYR A N 1
ATOM 6379 C CA . TYR A 1 772 ? -8.676 -1.018 14.272 1.00 83.31 772 TYR A CA 1
ATOM 6380 C C . TYR A 1 772 ? -9.025 -2.356 13.570 1.00 83.31 772 TYR A C 1
ATOM 6382 O O . TYR A 1 772 ? -8.666 -2.535 12.395 1.00 83.31 772 TYR A O 1
ATOM 6390 N N . PRO A 1 773 ? -9.750 -3.284 14.229 1.00 80.44 773 PRO A N 1
ATOM 6391 C CA . PRO A 1 773 ? -10.122 -4.586 13.651 1.00 80.44 773 PRO A CA 1
ATOM 6392 C C . PRO A 1 773 ? -10.961 -4.476 12.379 1.00 80.44 773 PRO A C 1
ATOM 6394 O O . PRO A 1 773 ? -10.875 -5.307 11.469 1.00 80.44 773 PRO A O 1
ATOM 6397 N N . GLU A 1 774 ? -11.770 -3.428 12.275 1.00 76.00 774 GLU A N 1
ATOM 6398 C CA . GLU A 1 774 ? -12.601 -3.143 11.112 1.00 76.00 774 GLU A CA 1
ATOM 6399 C C . GLU A 1 774 ? -11.789 -2.635 9.917 1.00 76.00 774 GLU A C 1
ATOM 6401 O O . GLU A 1 774 ? -12.266 -2.695 8.786 1.00 76.00 774 GLU A O 1
ATOM 6406 N N . GLN A 1 775 ? -10.553 -2.176 10.146 1.00 72.75 775 GLN A N 1
ATOM 6407 C CA . GLN A 1 775 ? -9.716 -1.564 9.114 1.00 72.75 775 GLN A CA 1
ATOM 6408 C C . GLN A 1 775 ? -8.579 -2.433 8.637 1.00 72.75 775 GLN A C 1
ATOM 6410 O O . GLN A 1 775 ? -8.080 -2.202 7.542 1.00 72.75 775 GLN A O 1
ATOM 6415 N N . PHE A 1 776 ? -8.099 -3.360 9.456 1.00 78.12 776 PHE A N 1
ATOM 6416 C CA . PHE A 1 776 ? -6.894 -4.101 9.131 1.00 78.12 776 PHE A CA 1
ATOM 6417 C C . PHE A 1 776 ? -7.115 -5.605 9.210 1.00 78.12 776 PHE A C 1
ATOM 6419 O O . PHE A 1 776 ? -7.982 -6.104 9.922 1.00 78.12 776 PHE A O 1
ATOM 6426 N N . ILE A 1 777 ? -6.313 -6.331 8.438 1.00 76.88 777 ILE A N 1
ATOM 6427 C CA . ILE A 1 777 ? -6.149 -7.779 8.541 1.00 76.88 777 ILE A CA 1
ATOM 6428 C C . ILE A 1 777 ? -4.659 -8.045 8.714 1.00 76.88 777 ILE A C 1
ATOM 6430 O O . ILE A 1 777 ? -3.840 -7.565 7.923 1.00 76.88 777 ILE A O 1
ATOM 6434 N N . LEU A 1 778 ? -4.303 -8.824 9.734 1.00 74.00 778 LEU A N 1
ATOM 6435 C CA . LEU A 1 778 ? -2.985 -9.443 9.812 1.00 74.00 778 LEU A CA 1
ATOM 6436 C C . LEU A 1 778 ? -3.001 -10.714 8.976 1.00 74.00 778 LEU A C 1
ATOM 6438 O O . LEU A 1 778 ? -3.678 -11.682 9.308 1.00 74.00 778 LEU A O 1
ATOM 6442 N N . ARG A 1 779 ? -2.235 -10.720 7.890 1.00 69.44 779 ARG A N 1
ATOM 6443 C CA . ARG A 1 779 ? -2.060 -11.900 7.050 1.00 69.44 779 ARG A CA 1
ATOM 6444 C C . ARG A 1 779 ? -0.663 -12.444 7.233 1.00 69.44 779 ARG A C 1
ATOM 6446 O O . ARG A 1 779 ? 0.313 -11.733 7.003 1.00 69.44 779 ARG A O 1
ATOM 6453 N N . THR A 1 780 ? -0.550 -13.711 7.602 1.00 65.25 780 THR A N 1
ATOM 6454 C CA . THR A 1 780 ? 0.751 -14.372 7.612 1.00 65.25 780 THR A CA 1
ATOM 6455 C C . THR A 1 780 ? 1.289 -14.413 6.182 1.00 65.25 780 THR A C 1
ATOM 6457 O O . THR A 1 780 ? 0.633 -14.897 5.262 1.00 65.25 780 THR A O 1
ATOM 6460 N N . ILE A 1 781 ? 2.465 -13.834 5.964 1.00 58.25 781 ILE A N 1
ATOM 6461 C CA . ILE A 1 781 ? 3.170 -13.931 4.699 1.00 58.25 781 ILE A CA 1
ATOM 6462 C C . ILE A 1 781 ? 3.724 -15.346 4.636 1.00 58.25 781 ILE A C 1
ATOM 6464 O O . ILE A 1 781 ? 4.676 -15.664 5.347 1.00 58.25 781 ILE A O 1
ATOM 6468 N N . GLU A 1 782 ? 3.211 -16.164 3.723 1.00 47.12 782 GLU A N 1
ATOM 6469 C CA . GLU A 1 782 ? 3.957 -17.321 3.240 1.00 47.12 782 GLU A CA 1
ATOM 6470 C C . GLU A 1 782 ? 5.171 -16.797 2.467 1.00 47.12 782 GLU A C 1
ATOM 6472 O O . GLU A 1 782 ? 5.178 -16.640 1.243 1.00 47.12 782 GLU A O 1
ATOM 6477 N N . ASN A 1 783 ? 6.221 -16.419 3.193 1.00 41.00 783 ASN A N 1
ATOM 6478 C CA . ASN A 1 783 ? 7.486 -16.125 2.565 1.00 41.00 783 ASN A CA 1
ATOM 6479 C C . ASN A 1 783 ? 7.974 -17.456 1.978 1.00 41.00 783 ASN A C 1
ATOM 6481 O O . ASN A 1 783 ? 8.590 -18.261 2.675 1.00 41.00 783 ASN A O 1
ATOM 6485 N N . LYS A 1 784 ? 7.815 -17.653 0.658 1.00 40.69 784 LYS A N 1
ATOM 6486 C CA . LYS A 1 784 ? 8.875 -18.331 -0.096 1.00 40.69 784 LYS A CA 1
ATOM 6487 C C . LYS A 1 784 ? 10.138 -17.612 0.339 1.00 40.69 784 LYS A C 1
ATOM 6489 O O . LYS A 1 784 ? 10.292 -16.426 0.044 1.00 40.69 784 LYS A O 1
ATOM 6494 N N . ILE A 1 785 ? 10.978 -18.288 1.118 1.00 37.47 785 ILE A N 1
ATOM 6495 C CA . ILE A 1 785 ? 12.292 -17.794 1.500 1.00 37.47 785 ILE A CA 1
ATOM 6496 C C . ILE A 1 785 ? 13.038 -17.634 0.178 1.00 37.47 785 ILE A C 1
ATOM 6498 O O . ILE A 1 785 ? 13.709 -18.545 -0.295 1.00 37.47 785 ILE A O 1
ATOM 6502 N N . ILE A 1 786 ? 12.872 -16.481 -0.472 1.00 42.28 786 ILE A N 1
ATOM 6503 C CA . ILE A 1 786 ? 13.812 -16.013 -1.468 1.00 42.28 786 ILE A CA 1
ATOM 6504 C C . ILE A 1 786 ? 15.070 -15.863 -0.624 1.00 42.28 786 ILE A C 1
ATOM 6506 O O . ILE A 1 786 ? 15.069 -15.025 0.288 1.00 42.28 786 ILE A O 1
ATOM 6510 N N . PRO A 1 787 ? 16.088 -16.723 -0.813 1.00 38.75 787 PRO A N 1
ATOM 6511 C CA . PRO A 1 787 ? 17.280 -16.674 0.009 1.00 38.75 787 PRO A CA 1
ATOM 6512 C C . PRO A 1 787 ? 17.751 -15.232 -0.025 1.00 38.75 787 PRO A C 1
ATOM 6514 O O . PRO A 1 787 ? 17.838 -14.643 -1.104 1.00 38.75 787 PRO A O 1
ATOM 6517 N N . VAL A 1 788 ? 17.944 -14.639 1.153 1.00 42.22 788 VAL A N 1
ATOM 6518 C CA . VAL A 1 788 ? 18.307 -13.232 1.314 1.00 42.22 788 VAL A CA 1
ATOM 6519 C C . VAL A 1 788 ? 19.711 -13.040 0.737 1.00 42.22 788 VAL A C 1
ATOM 6521 O O . VAL A 1 788 ? 20.695 -12.887 1.448 1.00 42.22 788 VAL A O 1
ATOM 6524 N N . SER A 1 789 ? 19.822 -13.023 -0.589 1.00 47.38 789 SER A N 1
ATOM 6525 C CA . SER A 1 789 ? 21.023 -12.676 -1.334 1.00 47.38 789 SER A CA 1
ATOM 6526 C C . SER A 1 789 ? 21.175 -11.156 -1.418 1.00 47.38 789 SER A C 1
ATOM 6528 O O . SER A 1 789 ? 21.986 -10.666 -2.197 1.00 47.38 789 SER A O 1
ATOM 6530 N N . ASN A 1 790 ? 20.433 -10.389 -0.603 1.00 49.34 790 ASN A N 1
ATOM 6531 C CA . ASN A 1 790 ? 20.565 -8.933 -0.476 1.00 49.34 790 ASN A CA 1
ATOM 6532 C C . ASN A 1 790 ? 21.969 -8.493 -0.016 1.00 49.34 790 ASN A C 1
ATOM 6534 O O . ASN A 1 790 ? 22.261 -7.299 -0.027 1.00 49.34 790 ASN A O 1
ATOM 6538 N N . GLN A 1 791 ? 22.835 -9.439 0.361 1.00 57.44 791 GLN A N 1
ATOM 6539 C CA . GLN A 1 791 ? 24.259 -9.227 0.626 1.00 57.44 791 GLN A CA 1
ATOM 6540 C C . GLN A 1 791 ? 25.168 -9.433 -0.599 1.00 57.44 791 GLN A C 1
ATOM 6542 O O . GLN A 1 791 ? 26.386 -9.384 -0.453 1.00 57.44 791 GLN A O 1
ATOM 6547 N N . GLN A 1 792 ? 24.633 -9.688 -1.800 1.00 71.44 792 GLN A N 1
ATOM 6548 C CA . GLN A 1 792 ? 25.480 -9.711 -2.992 1.00 71.44 792 GLN A CA 1
ATOM 6549 C C . GLN A 1 792 ? 25.971 -8.289 -3.294 1.00 71.44 792 GLN A C 1
ATOM 6551 O O . GLN A 1 792 ? 25.146 -7.373 -3.397 1.00 71.44 792 GLN A O 1
ATOM 6556 N N . PRO A 1 793 ? 27.294 -8.088 -3.448 1.00 82.31 793 PRO A N 1
ATOM 6557 C CA . PRO A 1 793 ? 27.815 -6.796 -3.838 1.00 82.31 793 PRO A CA 1
ATOM 6558 C C . PRO A 1 793 ? 27.304 -6.383 -5.219 1.00 82.31 793 PRO A C 1
ATOM 6560 O O . PRO A 1 793 ? 27.262 -7.188 -6.154 1.00 82.31 793 PRO A O 1
ATOM 6563 N N . MET A 1 794 ? 26.952 -5.115 -5.358 1.00 91.69 794 MET A N 1
ATOM 6564 C CA . MET A 1 794 ? 26.519 -4.525 -6.624 1.00 91.69 794 MET A CA 1
ATOM 6565 C C . MET A 1 794 ? 27.565 -3.526 -7.106 1.00 91.69 794 MET A C 1
ATOM 6567 O O . MET A 1 794 ? 28.342 -3.011 -6.302 1.00 91.69 794 MET A O 1
ATOM 6571 N N . ALA A 1 795 ? 27.564 -3.229 -8.398 1.00 94.00 795 ALA A N 1
ATOM 6572 C CA . ALA A 1 795 ? 28.361 -2.168 -8.994 1.00 94.00 795 ALA A CA 1
ATOM 6573 C C . ALA A 1 795 ? 27.453 -1.148 -9.690 1.00 94.00 795 ALA A C 1
ATOM 6575 O O . ALA A 1 795 ? 26.437 -1.510 -10.287 1.00 94.00 795 ALA A O 1
ATOM 6576 N N . LEU A 1 796 ? 27.836 0.123 -9.593 1.00 94.50 796 LEU A N 1
ATOM 6577 C CA . LEU A 1 796 ? 27.321 1.221 -10.402 1.00 94.50 796 LEU A CA 1
ATOM 6578 C C . LEU A 1 796 ? 28.443 1.660 -11.339 1.00 94.50 796 LEU A C 1
ATOM 6580 O O . LEU A 1 796 ? 29.485 2.098 -10.860 1.00 94.50 796 LEU A O 1
ATOM 6584 N N . VAL A 1 797 ? 28.253 1.505 -12.643 1.00 94.62 797 VAL A N 1
ATOM 6585 C CA . VAL A 1 797 ? 29.247 1.835 -13.669 1.00 94.62 797 VAL A CA 1
ATOM 6586 C C . VAL A 1 797 ? 28.806 3.110 -14.369 1.00 94.62 797 VAL A C 1
ATOM 6588 O O . VAL A 1 797 ? 27.749 3.140 -14.990 1.00 94.62 797 VAL A O 1
ATOM 6591 N N . ILE A 1 798 ? 29.608 4.161 -14.263 1.00 95.12 798 ILE A N 1
ATOM 6592 C CA . ILE A 1 798 ? 29.404 5.430 -14.956 1.00 95.12 798 ILE A CA 1
ATOM 6593 C C . ILE A 1 798 ? 30.276 5.410 -16.205 1.00 95.12 798 ILE A C 1
ATOM 6595 O O . ILE A 1 798 ? 31.499 5.323 -16.091 1.00 95.12 798 ILE A O 1
ATOM 6599 N N . CYS A 1 799 ? 29.650 5.438 -17.379 1.00 91.44 799 CYS A N 1
ATOM 6600 C CA . CYS A 1 799 ? 30.333 5.356 -18.668 1.00 91.44 799 CYS A CA 1
ATOM 6601 C C . CYS A 1 799 ? 29.517 6.101 -19.743 1.00 91.44 799 CYS A C 1
ATOM 6603 O O . CYS A 1 799 ? 28.351 5.746 -19.942 1.00 91.44 799 CYS A O 1
ATOM 6605 N N . PRO A 1 800 ? 30.093 7.087 -20.455 1.00 93.19 800 PRO A N 1
ATOM 6606 C CA . PRO A 1 800 ? 31.459 7.595 -20.299 1.00 93.19 800 PRO A CA 1
ATOM 6607 C C . PRO A 1 800 ? 31.647 8.372 -18.985 1.00 93.19 800 PRO A C 1
ATOM 6609 O O . PRO A 1 800 ? 30.706 8.969 -18.458 1.00 93.19 800 PRO A O 1
ATOM 6612 N N . LYS A 1 801 ? 32.866 8.352 -18.441 1.00 93.50 801 LYS A N 1
ATOM 6613 C CA . LYS A 1 801 ? 33.269 9.134 -17.266 1.00 93.50 801 LYS A CA 1
ATOM 6614 C C . LYS A 1 801 ? 33.474 10.612 -17.655 1.00 93.50 801 LYS A C 1
ATOM 6616 O O . LYS A 1 801 ? 34.331 10.889 -18.492 1.00 93.50 801 LYS A O 1
ATOM 6621 N N . PRO A 1 802 ? 32.752 11.576 -17.047 1.00 94.06 802 PRO A N 1
ATOM 6622 C CA . PRO A 1 802 ? 33.047 12.999 -17.232 1.00 94.06 802 PRO A CA 1
ATOM 6623 C C . PRO A 1 802 ? 34.437 13.358 -16.698 1.00 94.06 802 PRO A C 1
ATOM 6625 O O . PRO A 1 802 ? 34.863 12.816 -15.676 1.00 94.06 802 PRO A O 1
ATOM 6628 N N . LYS A 1 803 ? 35.130 14.302 -17.345 1.00 91.88 803 LYS A N 1
ATOM 6629 C CA . LYS A 1 803 ? 36.499 14.705 -16.963 1.00 91.88 803 LYS A CA 1
ATOM 6630 C C . LYS A 1 803 ? 36.564 15.288 -15.553 1.00 91.88 803 LYS A C 1
ATOM 6632 O O . LYS A 1 803 ? 37.554 15.112 -14.850 1.00 91.88 803 LYS A O 1
ATOM 6637 N N . GLU A 1 804 ? 35.498 15.953 -15.133 1.00 92.31 804 GLU A N 1
ATOM 6638 C CA . GLU A 1 804 ? 35.375 16.613 -13.838 1.00 92.31 804 GLU A CA 1
ATOM 6639 C C . GLU A 1 804 ? 34.961 15.633 -12.722 1.00 92.31 804 GLU A C 1
ATOM 6641 O O . GLU A 1 804 ? 35.000 15.980 -11.540 1.00 92.31 804 GLU A O 1
ATOM 6646 N N . LEU A 1 805 ? 34.567 14.398 -13.070 1.00 93.06 805 LEU A N 1
ATOM 6647 C CA . LEU A 1 805 ? 34.157 13.383 -12.105 1.00 93.06 805 LEU A CA 1
ATOM 6648 C C . LEU A 1 805 ? 35.381 12.655 -11.527 1.00 93.06 805 LEU A C 1
ATOM 6650 O O . LEU A 1 805 ? 35.917 11.721 -12.128 1.00 93.06 805 LEU A O 1
ATOM 6654 N N . ASN A 1 806 ? 35.789 13.051 -10.321 1.00 93.81 806 ASN A N 1
ATOM 6655 C CA . ASN A 1 806 ? 36.884 12.431 -9.572 1.00 93.81 806 ASN A CA 1
ATOM 6656 C C . ASN A 1 806 ? 36.407 11.760 -8.266 1.00 93.81 806 ASN A C 1
ATOM 6658 O O . ASN A 1 806 ? 35.246 11.870 -7.858 1.00 93.81 806 ASN A O 1
ATOM 6662 N N . GLU A 1 807 ? 37.308 11.021 -7.610 1.00 93.00 807 GLU A N 1
ATOM 6663 C CA . GLU A 1 807 ? 36.987 10.307 -6.366 1.00 93.00 807 GLU A CA 1
ATOM 6664 C C . GLU A 1 807 ? 36.576 11.255 -5.235 1.00 93.00 807 GLU A C 1
ATOM 6666 O O . GLU A 1 807 ? 35.633 10.959 -4.498 1.00 93.00 807 GLU A O 1
ATOM 6671 N N . GLU A 1 808 ? 37.220 12.419 -5.130 1.00 92.69 808 GLU A N 1
ATOM 6672 C CA . GLU A 1 808 ? 36.926 13.427 -4.109 1.00 92.69 808 GLU A CA 1
ATOM 6673 C C . GLU A 1 808 ? 35.489 13.950 -4.224 1.00 92.69 808 GLU A C 1
ATOM 6675 O O . GLU A 1 808 ? 34.768 14.024 -3.224 1.00 92.69 808 GLU A O 1
ATOM 6680 N N . PHE A 1 809 ? 35.031 14.229 -5.447 1.00 91.88 809 PHE A N 1
ATOM 6681 C CA . PHE A 1 809 ? 33.661 14.647 -5.725 1.00 91.88 809 PHE A CA 1
ATOM 6682 C C . PHE A 1 809 ? 32.654 13.602 -5.230 1.00 91.88 809 PHE A C 1
ATOM 6684 O O . PHE A 1 809 ? 31.717 13.932 -4.495 1.00 91.88 809 PHE A O 1
ATOM 6691 N N . ILE A 1 810 ? 32.870 12.326 -5.566 1.00 90.56 810 ILE A N 1
ATOM 6692 C CA . ILE A 1 810 ? 31.999 11.231 -5.123 1.00 90.56 810 ILE A CA 1
ATOM 6693 C C . ILE A 1 810 ? 32.049 11.071 -3.601 1.00 90.56 810 ILE A C 1
ATOM 6695 O O . ILE A 1 810 ? 30.999 10.913 -2.977 1.00 90.56 810 ILE A O 1
ATOM 6699 N N . HIS A 1 811 ? 33.224 11.165 -2.973 1.00 90.44 811 HIS A N 1
ATOM 6700 C CA . HIS A 1 811 ? 33.352 11.114 -1.516 1.00 90.44 811 HIS A CA 1
ATOM 6701 C C . HIS A 1 811 ? 32.629 12.262 -0.813 1.00 90.44 811 HIS A C 1
ATOM 6703 O O . HIS A 1 811 ? 31.914 12.022 0.164 1.00 90.44 811 HIS A O 1
ATOM 6709 N N . LYS A 1 812 ? 32.720 13.487 -1.335 1.00 89.06 812 LYS A N 1
ATOM 6710 C CA . LYS A 1 812 ? 31.976 14.647 -0.827 1.00 89.06 812 LYS A CA 1
ATOM 6711 C C . LYS A 1 812 ? 30.466 14.417 -0.931 1.00 89.06 812 LYS A C 1
ATOM 6713 O O . LYS A 1 812 ? 29.741 14.587 0.056 1.00 89.06 812 LYS A O 1
ATOM 6718 N N . TYR A 1 813 ? 30.000 13.948 -2.089 1.00 86.00 813 TYR A N 1
ATOM 6719 C CA . TYR A 1 813 ? 28.577 13.758 -2.391 1.00 86.00 813 TYR A CA 1
ATOM 6720 C C . TYR A 1 813 ? 27.944 12.563 -1.650 1.00 86.00 813 TYR A C 1
ATOM 6722 O O . TYR A 1 813 ? 26.778 12.589 -1.222 1.00 86.00 813 TYR A O 1
ATOM 6730 N N . LEU A 1 814 ? 28.726 11.501 -1.443 1.00 88.56 814 LEU A N 1
ATOM 6731 C CA . LEU A 1 814 ? 28.304 10.263 -0.790 1.00 88.56 814 LEU A CA 1
ATOM 6732 C C . LEU A 1 814 ? 28.766 10.142 0.663 1.00 88.56 814 LEU A C 1
ATOM 6734 O O . LEU A 1 814 ? 28.480 9.110 1.261 1.00 88.56 814 LEU A O 1
ATOM 6738 N N . SER A 1 815 ? 29.369 11.175 1.260 1.00 78.88 815 SER A N 1
ATOM 6739 C CA . SER A 1 815 ? 29.955 11.212 2.620 1.00 78.88 815 SER A CA 1
ATOM 6740 C C . SER A 1 815 ? 29.095 10.614 3.749 1.00 78.88 815 SER A C 1
ATOM 6742 O O . SER A 1 815 ? 29.614 10.130 4.755 1.00 78.88 815 SER A O 1
ATOM 6744 N N . LYS A 1 816 ? 27.766 10.582 3.584 1.00 74.88 816 LYS A N 1
ATOM 6745 C CA . LYS A 1 816 ? 26.817 9.945 4.521 1.00 74.88 816 LYS A CA 1
ATOM 6746 C C . LYS A 1 816 ? 26.658 8.420 4.341 1.00 74.88 816 LYS A C 1
ATOM 6748 O O . LYS A 1 816 ? 25.942 7.794 5.118 1.00 74.88 816 LYS A O 1
ATOM 6753 N N . SER A 1 817 ? 27.306 7.815 3.348 1.00 75.00 817 SER A N 1
ATOM 6754 C CA . SER A 1 817 ? 27.194 6.398 2.962 1.00 75.00 817 SER A CA 1
ATOM 6755 C C . SER A 1 817 ? 28.538 5.715 3.218 1.00 75.00 817 SER A C 1
ATOM 6757 O O . SER A 1 817 ? 29.519 6.031 2.563 1.00 75.00 817 SER A O 1
ATOM 6759 N N . LYS A 1 818 ? 28.614 4.784 4.175 1.00 65.75 818 LYS A N 1
ATOM 6760 C CA . LYS A 1 818 ? 29.895 4.183 4.611 1.00 65.75 818 LYS A CA 1
ATOM 6761 C C . LYS A 1 818 ? 30.242 2.839 3.946 1.00 65.75 818 LYS A C 1
ATOM 6763 O O . LYS A 1 818 ? 31.125 2.138 4.424 1.00 65.75 818 LYS A O 1
ATOM 6768 N N . GLU A 1 819 ? 29.546 2.441 2.879 1.00 82.69 819 GLU A N 1
ATOM 6769 C CA . GLU A 1 819 ? 29.598 1.059 2.363 1.00 82.69 819 GLU A CA 1
ATOM 6770 C C . GLU A 1 819 ? 29.845 0.948 0.850 1.00 82.69 819 GLU A C 1
ATOM 6772 O O . GLU A 1 819 ? 29.182 0.162 0.163 1.00 82.69 819 GLU A O 1
ATOM 6777 N N . TYR A 1 820 ? 30.803 1.711 0.321 1.00 91.38 820 TYR A N 1
ATOM 6778 C CA . TYR A 1 820 ? 31.203 1.597 -1.080 1.00 91.38 820 TYR A CA 1
ATOM 6779 C C . TYR A 1 820 ? 32.725 1.606 -1.270 1.00 91.38 820 TYR A C 1
ATOM 6781 O O . TYR A 1 820 ? 33.464 2.064 -0.401 1.00 91.38 820 TYR A O 1
ATOM 6789 N N . GLN A 1 821 ? 33.177 1.059 -2.397 1.00 90.69 821 GLN A N 1
ATOM 6790 C CA . GLN A 1 821 ? 34.542 1.205 -2.908 1.00 90.69 821 GLN A CA 1
ATOM 6791 C C . GLN A 1 821 ? 34.476 1.796 -4.309 1.00 90.69 821 GLN A C 1
ATOM 6793 O O . GLN A 1 821 ? 33.587 1.436 -5.081 1.00 90.69 821 GLN A O 1
ATOM 6798 N N . ILE A 1 822 ? 35.404 2.693 -4.620 1.00 92.62 822 ILE A N 1
ATOM 6799 C CA . ILE A 1 822 ? 35.529 3.296 -5.941 1.00 92.62 822 ILE A CA 1
ATOM 6800 C C . ILE A 1 822 ? 36.664 2.598 -6.686 1.00 92.62 822 ILE A C 1
ATOM 6802 O O . ILE A 1 822 ? 37.678 2.229 -6.098 1.00 92.62 822 ILE A O 1
ATOM 6806 N N . PHE A 1 823 ? 36.461 2.393 -7.977 1.00 91.56 823 PHE A N 1
ATOM 6807 C CA . PHE A 1 823 ? 37.506 2.078 -8.928 1.00 91.56 823 PHE A CA 1
ATOM 6808 C C . PHE A 1 823 ? 37.299 2.964 -10.150 1.00 91.56 823 PHE A C 1
ATOM 6810 O O . PHE A 1 823 ? 36.181 3.058 -10.655 1.00 91.56 823 PHE A O 1
ATOM 6817 N N . THR A 1 824 ? 38.357 3.591 -10.642 1.00 90.94 824 THR A N 1
ATOM 6818 C CA . THR A 1 824 ? 38.294 4.422 -11.841 1.00 90.94 824 THR A CA 1
ATOM 6819 C C . THR A 1 824 ? 39.323 3.956 -12.856 1.00 90.94 824 THR A C 1
ATOM 6821 O O . THR A 1 824 ? 40.445 3.611 -12.497 1.00 90.94 824 THR A O 1
ATOM 6824 N N . ASP A 1 825 ? 38.926 3.971 -14.123 1.00 88.94 825 ASP A N 1
ATOM 6825 C CA . ASP A 1 825 ? 39.834 3.940 -15.267 1.00 88.94 825 ASP A CA 1
ATOM 6826 C C . ASP A 1 825 ? 39.625 5.220 -16.106 1.00 88.94 825 ASP A C 1
ATOM 6828 O O . ASP A 1 825 ? 38.958 6.163 -15.644 1.00 88.94 825 ASP A O 1
ATOM 6832 N N . ASP A 1 826 ? 40.252 5.293 -17.282 1.00 87.94 826 ASP A N 1
ATOM 6833 C CA . ASP A 1 826 ? 40.198 6.471 -18.158 1.00 87.94 826 ASP A CA 1
ATOM 6834 C C . ASP A 1 826 ? 38.797 6.705 -18.741 1.00 87.94 826 ASP A C 1
ATOM 6836 O O . ASP A 1 826 ? 38.387 7.848 -18.938 1.00 87.94 826 ASP A O 1
ATOM 6840 N N . GLU A 1 827 ? 38.026 5.639 -18.962 1.00 91.69 827 GLU A N 1
ATOM 6841 C CA . GLU A 1 827 ? 36.727 5.705 -19.641 1.00 91.69 827 GLU A CA 1
ATOM 6842 C C . GLU A 1 827 ? 35.541 5.626 -18.675 1.00 91.69 827 GLU A C 1
ATOM 6844 O O . GLU A 1 827 ? 34.428 6.047 -19.008 1.00 91.69 827 GLU A O 1
ATOM 6849 N N . ARG A 1 828 ? 35.746 5.057 -17.481 1.00 94.00 828 ARG A N 1
ATOM 6850 C CA . ARG A 1 828 ? 34.668 4.626 -16.591 1.00 94.00 828 ARG A CA 1
ATOM 6851 C C . ARG A 1 828 ? 34.965 4.899 -15.130 1.00 94.00 828 ARG A C 1
ATOM 6853 O O . ARG A 1 828 ? 36.097 4.874 -14.648 1.00 94.00 828 ARG A O 1
ATOM 6860 N N . PHE A 1 829 ? 33.878 5.062 -14.390 1.00 95.38 829 PHE A N 1
ATOM 6861 C CA . PHE A 1 829 ? 33.895 5.214 -12.945 1.00 95.38 829 PHE A CA 1
ATOM 6862 C C . PHE A 1 829 ? 33.001 4.147 -12.308 1.00 95.38 829 PHE A C 1
ATOM 6864 O O . PHE A 1 829 ? 31.799 4.104 -12.559 1.00 95.38 829 PHE A O 1
ATOM 6871 N N . ILE A 1 830 ? 33.571 3.257 -11.499 1.00 95.06 830 ILE A N 1
ATOM 6872 C CA . ILE A 1 830 ? 32.886 2.087 -10.943 1.00 95.06 830 ILE A CA 1
ATOM 6873 C C . ILE A 1 830 ? 32.753 2.243 -9.431 1.00 95.06 830 ILE A C 1
ATOM 6875 O O . ILE A 1 830 ? 33.740 2.348 -8.708 1.00 95.06 830 ILE A O 1
ATOM 6879 N N . ILE A 1 831 ? 31.521 2.203 -8.934 1.00 95.38 831 ILE A N 1
ATOM 6880 C CA . ILE A 1 831 ? 31.212 2.273 -7.506 1.00 95.38 831 ILE A CA 1
ATOM 6881 C C . ILE A 1 831 ? 30.655 0.925 -7.072 1.00 95.38 831 ILE A C 1
ATOM 6883 O O . ILE A 1 831 ? 29.495 0.588 -7.323 1.00 95.38 831 ILE A O 1
ATOM 6887 N N . TYR A 1 832 ? 31.483 0.141 -6.396 1.00 93.88 832 TYR A N 1
ATOM 6888 C CA . TYR A 1 832 ? 31.057 -1.094 -5.761 1.00 93.88 832 TYR A CA 1
ATOM 6889 C C . TYR A 1 832 ? 30.331 -0.789 -4.459 1.00 93.88 832 TYR A C 1
ATOM 6891 O O . TYR A 1 832 ? 30.734 0.092 -3.709 1.00 93.88 832 TYR A O 1
ATOM 6899 N N . THR A 1 833 ? 29.295 -1.558 -4.138 1.00 92.44 833 THR A N 1
ATOM 6900 C CA . THR A 1 833 ? 28.497 -1.431 -2.908 1.00 92.44 833 THR A CA 1
ATOM 6901 C C . THR A 1 833 ? 28.278 -2.797 -2.268 1.00 92.44 833 THR A C 1
ATOM 6903 O O . THR A 1 833 ? 28.121 -3.791 -2.976 1.00 92.44 833 THR A O 1
ATOM 6906 N N . ARG A 1 834 ? 28.276 -2.878 -0.929 1.00 86.31 834 ARG A N 1
ATOM 6907 C CA . ARG A 1 834 ? 28.165 -4.168 -0.206 1.00 86.31 834 ARG A CA 1
ATOM 6908 C C . ARG A 1 834 ? 26.808 -4.852 -0.347 1.00 86.31 834 ARG A C 1
ATOM 6910 O O . ARG A 1 834 ? 26.687 -6.036 -0.056 1.00 86.31 834 ARG A O 1
ATOM 6917 N N . SER A 1 835 ? 25.785 -4.099 -0.731 1.00 84.38 835 SER A N 1
ATOM 6918 C CA . SER A 1 835 ? 24.414 -4.582 -0.820 1.00 84.38 835 SER A CA 1
ATOM 6919 C C . SER A 1 835 ? 23.654 -3.862 -1.923 1.00 84.38 835 SER A C 1
ATOM 6921 O O . SER A 1 835 ? 23.946 -2.708 -2.250 1.00 84.38 835 SER A O 1
ATOM 6923 N N . LYS A 1 836 ? 22.597 -4.507 -2.425 1.00 82.06 836 LYS A N 1
ATOM 6924 C CA . LYS A 1 836 ? 21.638 -3.882 -3.346 1.00 82.06 836 LYS A CA 1
ATOM 6925 C C . LYS A 1 836 ? 21.068 -2.576 -2.784 1.00 82.06 836 LYS A C 1
ATOM 6927 O O . LYS A 1 836 ? 21.033 -1.580 -3.487 1.00 82.06 836 LYS A O 1
ATOM 6932 N N . LYS A 1 837 ? 20.744 -2.540 -1.489 1.00 78.62 837 LYS A N 1
ATOM 6933 C CA . LYS A 1 837 ? 20.198 -1.345 -0.829 1.00 78.62 837 LYS A CA 1
ATOM 6934 C C . LYS A 1 837 ? 21.167 -0.155 -0.855 1.00 78.62 837 LYS A C 1
ATOM 6936 O O . LYS A 1 837 ? 20.741 0.977 -1.064 1.00 78.62 837 LYS A O 1
ATOM 6941 N N . ALA A 1 838 ? 22.459 -0.402 -0.627 1.00 83.75 838 ALA A N 1
ATOM 6942 C CA . ALA A 1 838 ? 23.479 0.640 -0.731 1.00 83.75 838 ALA A CA 1
ATOM 6943 C C . ALA A 1 838 ? 23.625 1.128 -2.183 1.00 83.75 838 ALA A C 1
ATOM 6945 O O . ALA A 1 838 ? 23.719 2.331 -2.412 1.00 83.75 838 ALA A O 1
ATOM 6946 N N . SER A 1 839 ? 23.559 0.211 -3.155 1.00 88.94 839 SER A N 1
ATOM 6947 C CA . SER A 1 839 ? 23.510 0.540 -4.586 1.00 88.94 839 SER A CA 1
ATOM 6948 C C . SER A 1 839 ? 22.314 1.424 -4.942 1.00 88.94 839 SER A C 1
ATOM 6950 O O . SER A 1 839 ? 22.501 2.448 -5.590 1.00 88.94 839 SER A O 1
ATOM 6952 N N . ASP A 1 840 ? 21.111 1.082 -4.469 1.00 79.81 840 ASP A N 1
ATOM 6953 C CA . ASP A 1 840 ? 19.882 1.848 -4.712 1.00 79.81 840 ASP A CA 1
ATOM 6954 C C . ASP A 1 840 ? 20.008 3.280 -4.181 1.00 79.81 840 ASP A C 1
ATOM 6956 O O . ASP A 1 840 ? 19.722 4.246 -4.886 1.00 79.81 840 ASP A O 1
ATOM 6960 N N . PHE A 1 841 ? 20.500 3.421 -2.948 1.00 83.31 841 PHE A N 1
ATOM 6961 C CA . PHE A 1 841 ? 20.701 4.722 -2.316 1.00 83.31 841 PHE A CA 1
ATOM 6962 C C . PHE A 1 841 ? 21.709 5.593 -3.075 1.00 83.31 841 PHE A C 1
ATOM 6964 O O . PHE A 1 841 ? 21.452 6.774 -3.305 1.00 83.31 841 PHE A O 1
ATOM 6971 N N . ILE A 1 842 ? 22.855 5.022 -3.461 1.00 90.00 842 ILE A N 1
ATOM 6972 C CA . ILE A 1 842 ? 23.901 5.759 -4.178 1.00 90.00 842 ILE A CA 1
ATOM 6973 C C . ILE A 1 842 ? 23.436 6.117 -5.588 1.00 90.00 842 ILE A C 1
ATOM 6975 O O . ILE A 1 842 ? 23.594 7.260 -6.003 1.00 90.00 842 ILE A O 1
ATOM 6979 N N . TYR A 1 843 ? 22.807 5.188 -6.305 1.00 88.50 843 TYR A N 1
ATOM 6980 C CA . TYR A 1 843 ? 22.262 5.459 -7.632 1.00 88.50 843 TYR A CA 1
ATOM 6981 C C . TYR A 1 843 ? 21.252 6.606 -7.604 1.00 88.50 843 TYR A C 1
ATOM 6983 O O . TYR A 1 843 ? 21.392 7.542 -8.382 1.00 88.50 843 TYR A O 1
ATOM 6991 N N . ASN A 1 844 ? 20.301 6.587 -6.662 1.00 79.88 844 ASN A N 1
ATOM 6992 C CA . ASN A 1 844 ? 19.293 7.643 -6.536 1.00 79.88 844 ASN A CA 1
ATOM 6993 C C . ASN A 1 844 ? 19.906 9.016 -6.232 1.00 79.88 844 ASN A C 1
ATOM 6995 O O . ASN A 1 844 ? 19.316 10.035 -6.560 1.00 79.88 844 ASN A O 1
ATOM 6999 N N . LYS A 1 845 ? 21.093 9.061 -5.621 1.00 85.31 845 LYS A N 1
ATOM 7000 C CA . LYS A 1 845 ? 21.841 10.308 -5.432 1.00 85.31 845 LYS A CA 1
ATOM 7001 C C . LYS A 1 845 ? 22.559 10.758 -6.698 1.00 85.31 845 LYS A C 1
ATOM 7003 O O . LYS A 1 845 ? 22.513 11.931 -7.042 1.00 85.31 845 LYS A O 1
ATOM 7008 N N . LEU A 1 846 ? 23.249 9.840 -7.368 1.00 88.44 846 LEU A N 1
ATOM 7009 C CA . LEU A 1 846 ? 24.089 10.169 -8.520 1.00 88.44 846 LEU A CA 1
ATOM 7010 C C . LEU A 1 846 ? 23.274 10.434 -9.788 1.00 88.44 846 LEU A C 1
ATOM 7012 O O . LEU A 1 846 ? 23.703 11.205 -10.642 1.00 88.44 846 LEU A O 1
ATOM 7016 N N . MET A 1 847 ? 22.080 9.847 -9.905 1.00 83.75 847 MET A N 1
ATOM 7017 C CA . MET A 1 847 ? 21.223 10.000 -11.080 1.00 83.75 847 MET A CA 1
ATOM 7018 C C . MET A 1 847 ? 20.663 11.424 -11.273 1.00 83.75 847 MET A C 1
ATOM 7020 O O . MET A 1 847 ? 20.016 11.697 -12.274 1.00 83.75 847 MET A O 1
ATOM 7024 N N . TYR A 1 848 ? 20.901 12.367 -10.369 1.00 80.75 848 TYR A N 1
ATOM 7025 C CA . TYR A 1 848 ? 20.458 13.754 -10.566 1.00 80.75 848 TYR A CA 1
ATOM 7026 C C . TYR A 1 848 ? 21.612 14.727 -10.796 1.00 80.75 848 TYR A C 1
ATOM 7028 O O . TYR A 1 848 ? 21.383 15.915 -10.993 1.00 80.75 848 TYR A O 1
ATOM 7036 N N . ILE A 1 849 ? 22.851 14.232 -10.820 1.00 85.62 849 ILE A N 1
ATOM 7037 C CA . ILE A 1 849 ? 24.025 15.071 -11.043 1.00 85.62 849 ILE A CA 1
ATOM 7038 C C . ILE A 1 849 ? 24.194 15.324 -12.546 1.00 85.62 849 ILE A C 1
ATOM 7040 O O . ILE A 1 849 ? 24.231 14.372 -13.337 1.00 85.62 849 ILE A O 1
ATOM 7044 N N . LYS A 1 850 ? 24.297 16.609 -12.911 1.00 85.19 850 LYS A N 1
ATOM 7045 C CA . LYS A 1 850 ? 24.663 17.087 -14.250 1.00 85.19 850 LYS A CA 1
ATOM 7046 C C . LYS A 1 850 ? 26.163 17.416 -14.290 1.00 85.19 850 LYS A C 1
ATOM 7048 O O . LYS A 1 850 ? 26.686 18.022 -13.358 1.00 85.19 850 LYS A O 1
ATOM 7053 N N . PHE A 1 851 ? 26.825 17.037 -15.376 1.00 84.56 851 PHE A N 1
ATOM 7054 C CA . PHE A 1 851 ? 28.177 17.435 -15.763 1.00 84.56 851 PHE A CA 1
ATOM 7055 C C . PHE A 1 851 ? 28.104 17.987 -17.185 1.00 84.56 851 PHE A C 1
ATOM 7057 O O . PHE A 1 851 ? 27.650 17.277 -18.080 1.00 84.56 851 PHE A O 1
ATOM 7064 N N . ASN A 1 852 ? 28.508 19.245 -17.388 1.00 85.56 852 ASN A N 1
ATOM 7065 C CA . ASN A 1 852 ? 28.382 19.944 -18.677 1.00 85.56 852 ASN A CA 1
ATOM 7066 C C . ASN A 1 852 ? 26.963 19.809 -19.257 1.00 85.56 852 ASN A C 1
ATOM 7068 O O . ASN A 1 852 ? 26.783 19.300 -20.359 1.00 85.56 852 ASN A O 1
ATOM 7072 N N . GLU A 1 853 ? 25.961 20.145 -18.432 1.00 83.38 853 GLU A N 1
ATOM 7073 C CA . GLU A 1 853 ? 24.514 20.039 -18.710 1.00 83.38 853 GLU A CA 1
ATOM 7074 C C . GLU A 1 853 ? 23.975 18.620 -18.961 1.00 83.38 853 GLU A C 1
ATOM 7076 O O . GLU A 1 853 ? 22.763 18.405 -18.978 1.00 83.38 853 GLU A O 1
ATOM 7081 N N . ASN A 1 854 ? 24.852 17.621 -19.035 1.00 78.12 854 ASN A N 1
ATOM 7082 C CA . ASN A 1 854 ? 24.496 16.236 -19.280 1.00 78.12 854 ASN A CA 1
ATOM 7083 C C . ASN A 1 854 ? 24.412 15.443 -17.978 1.00 78.12 854 ASN A C 1
ATOM 7085 O O . ASN A 1 854 ? 25.268 15.506 -17.099 1.00 78.12 854 ASN A O 1
ATOM 7089 N N . TYR A 1 855 ? 23.367 14.641 -17.853 1.00 81.62 855 TYR A N 1
ATOM 7090 C CA . TYR A 1 855 ? 23.201 13.724 -16.736 1.00 81.62 855 TYR A CA 1
ATOM 7091 C C . TYR A 1 855 ? 24.170 12.536 -16.829 1.00 81.62 855 TYR A C 1
ATOM 7093 O O . TYR A 1 855 ? 24.416 12.009 -17.909 1.00 81.62 855 TYR A O 1
ATOM 7101 N N . LEU A 1 856 ? 24.663 12.046 -15.686 1.00 88.19 856 LEU A N 1
ATOM 7102 C CA . LEU A 1 856 ? 25.512 10.844 -15.654 1.00 88.19 856 LEU A CA 1
ATOM 7103 C C . LEU A 1 856 ? 24.790 9.609 -16.216 1.00 88.19 856 LEU A C 1
ATOM 7105 O O . LEU A 1 856 ? 23.726 9.257 -15.707 1.00 88.19 856 LEU A O 1
ATOM 7109 N N . THR A 1 857 ? 25.388 8.878 -17.155 1.00 87.38 857 THR A N 1
ATOM 7110 C CA . THR A 1 857 ? 24.913 7.544 -17.571 1.00 87.38 857 THR A CA 1
ATOM 7111 C C . THR A 1 857 ? 25.410 6.499 -16.576 1.00 87.38 857 THR A C 1
ATOM 7113 O O . THR A 1 857 ? 26.613 6.280 -16.482 1.00 87.38 857 THR A O 1
ATOM 7116 N N . ILE A 1 858 ? 24.507 5.872 -15.811 1.00 92.12 858 ILE A N 1
ATOM 7117 C CA . ILE A 1 858 ? 24.861 4.928 -14.736 1.00 92.12 858 ILE A CA 1
ATOM 7118 C C . ILE A 1 858 ? 24.219 3.565 -15.008 1.00 92.12 858 ILE A C 1
ATOM 7120 O O . ILE A 1 858 ? 22.998 3.432 -14.955 1.00 92.12 858 ILE A O 1
ATOM 7124 N N . GLU A 1 859 ? 25.030 2.539 -15.247 1.00 90.06 859 GLU A N 1
ATOM 7125 C CA . GLU A 1 859 ? 24.593 1.145 -15.336 1.00 90.06 859 GLU A CA 1
ATOM 7126 C C . GLU A 1 859 ? 24.676 0.474 -13.960 1.00 90.06 859 GLU A C 1
ATOM 7128 O O . GLU A 1 859 ? 25.654 0.639 -13.230 1.00 90.06 859 GLU A O 1
ATOM 7133 N N . ARG A 1 860 ? 23.663 -0.319 -13.597 1.00 91.06 860 ARG A N 1
ATOM 7134 C CA . ARG A 1 860 ? 23.676 -1.130 -12.376 1.00 91.06 860 ARG A CA 1
ATOM 7135 C C . ARG A 1 860 ? 23.765 -2.609 -12.723 1.00 91.06 860 ARG A C 1
ATOM 7137 O O . ARG A 1 860 ? 22.891 -3.148 -13.398 1.00 91.06 860 ARG A O 1
ATOM 7144 N N . CYS A 1 861 ? 24.767 -3.286 -12.186 1.00 89.06 861 CYS A N 1
ATOM 7145 C CA . CYS A 1 861 ? 24.969 -4.716 -12.401 1.00 89.06 861 CYS A CA 1
ATOM 7146 C C . CYS A 1 861 ? 25.528 -5.381 -11.142 1.00 89.06 861 CYS A C 1
ATOM 7148 O O . CYS A 1 861 ? 25.893 -4.715 -10.164 1.00 89.06 861 CYS A O 1
ATOM 7150 N N . LYS A 1 862 ? 25.559 -6.715 -11.114 1.00 87.44 862 LYS A N 1
ATOM 7151 C CA . LYS A 1 862 ? 26.272 -7.405 -10.034 1.00 87.44 862 LYS A CA 1
ATOM 7152 C C . LYS A 1 862 ? 27.762 -7.139 -10.189 1.00 87.44 862 LYS A C 1
ATOM 7154 O O . LYS A 1 862 ? 28.256 -7.023 -11.305 1.00 87.44 862 LYS A O 1
ATOM 7159 N N . TRP A 1 863 ? 28.506 -7.088 -9.084 1.00 89.38 863 TRP A N 1
ATOM 7160 C CA . TRP A 1 863 ? 29.933 -6.731 -9.138 1.00 89.38 863 TRP A CA 1
ATOM 7161 C C . TRP A 1 863 ? 30.753 -7.615 -10.099 1.00 89.38 863 TRP A C 1
ATOM 7163 O O . TRP A 1 863 ? 31.722 -7.155 -10.695 1.00 89.38 863 TRP A O 1
ATOM 7173 N N . TYR A 1 864 ? 30.353 -8.880 -10.267 1.00 86.12 864 TYR A N 1
ATOM 7174 C CA . TYR A 1 864 ? 31.004 -9.823 -11.170 1.00 86.12 864 TYR A CA 1
ATOM 7175 C C . TYR A 1 864 ? 30.541 -9.707 -12.634 1.00 86.12 864 TYR A C 1
ATOM 7177 O O . TYR A 1 864 ? 31.180 -10.272 -13.513 1.00 86.12 864 TYR A O 1
ATOM 7185 N N . GLU A 1 865 ? 29.467 -8.986 -12.929 1.00 89.88 865 GLU A N 1
ATOM 7186 C CA . GLU A 1 865 ? 28.977 -8.763 -14.299 1.00 89.88 865 GLU A CA 1
ATOM 7187 C C . GLU A 1 865 ? 29.623 -7.526 -14.949 1.00 89.88 865 GLU A C 1
ATOM 7189 O O . GLU A 1 865 ? 29.440 -7.284 -16.138 1.00 89.88 865 GLU A O 1
ATOM 7194 N N . VAL A 1 866 ? 30.409 -6.752 -14.191 1.00 89.81 866 VAL A N 1
ATOM 7195 C CA . VAL A 1 866 ? 31.141 -5.593 -14.709 1.00 89.81 866 VAL A CA 1
ATOM 7196 C C . VAL A 1 866 ? 32.168 -6.048 -15.754 1.00 89.81 866 VAL A C 1
ATOM 7198 O O . VAL A 1 866 ? 33.081 -6.822 -15.449 1.00 89.81 866 VAL A O 1
ATOM 7201 N N . LYS A 1 867 ? 32.034 -5.560 -16.994 1.00 87.62 867 LYS A N 1
ATOM 7202 C CA . LYS A 1 867 ? 32.995 -5.823 -18.080 1.00 87.62 867 LYS A CA 1
ATOM 7203 C C . LYS A 1 867 ? 34.388 -5.329 -17.678 1.00 87.62 867 LYS A C 1
ATOM 7205 O O . LYS A 1 867 ? 34.501 -4.231 -17.138 1.00 87.62 867 LYS A O 1
ATOM 7210 N N . ASN A 1 868 ? 35.438 -6.109 -17.943 1.00 86.62 868 ASN A N 1
ATOM 7211 C CA . ASN A 1 868 ? 36.829 -5.764 -17.598 1.00 86.62 868 ASN A CA 1
ATOM 7212 C C . ASN A 1 868 ? 37.002 -5.321 -16.132 1.00 86.62 868 ASN A C 1
ATOM 7214 O O . ASN A 1 868 ? 37.672 -4.332 -15.844 1.00 86.62 868 ASN A O 1
ATOM 7218 N N . ARG A 1 869 ? 36.333 -6.008 -15.195 1.00 83.94 869 ARG A N 1
ATOM 7219 C CA . ARG A 1 869 ? 36.444 -5.691 -13.766 1.00 83.94 869 ARG A CA 1
ATOM 7220 C C . ARG A 1 869 ? 37.875 -5.912 -13.250 1.00 83.94 869 ARG A C 1
ATOM 7222 O O . ARG A 1 869 ? 38.552 -6.830 -13.722 1.00 83.94 869 ARG A O 1
ATOM 7229 N N . PRO A 1 870 ? 38.306 -5.180 -12.212 1.00 76.88 870 PRO A N 1
ATOM 7230 C CA . PRO A 1 870 ? 39.555 -5.472 -11.519 1.00 76.88 870 PRO A CA 1
ATOM 7231 C C . PRO A 1 870 ? 39.585 -6.923 -11.014 1.00 76.88 870 PRO A C 1
ATOM 7233 O O . PRO A 1 870 ? 38.565 -7.468 -10.585 1.00 76.88 870 PRO A O 1
ATOM 7236 N N . ARG A 1 871 ? 40.763 -7.566 -11.021 1.00 77.62 871 ARG A N 1
ATOM 7237 C CA . ARG A 1 871 ? 40.928 -8.987 -10.635 1.00 77.62 871 ARG A CA 1
ATOM 7238 C C . ARG A 1 871 ? 40.703 -9.275 -9.135 1.00 77.62 871 ARG A C 1
ATOM 7240 O O . ARG A 1 871 ? 40.873 -10.411 -8.699 1.00 77.62 871 ARG A O 1
ATOM 7247 N N . PHE A 1 872 ? 40.301 -8.288 -8.333 1.00 73.75 872 PHE A N 1
ATOM 7248 C CA . PHE A 1 872 ? 40.073 -8.427 -6.894 1.00 73.75 872 PHE A CA 1
ATOM 7249 C C . PHE A 1 872 ? 38.592 -8.277 -6.512 1.00 73.75 872 PHE A C 1
ATOM 7251 O O . PHE A 1 872 ? 37.813 -7.607 -7.181 1.00 73.75 872 PHE A O 1
ATOM 7258 N N . HIS A 1 873 ? 38.186 -8.917 -5.409 1.00 76.19 873 HIS A N 1
ATOM 7259 C CA . HIS A 1 873 ? 36.825 -8.789 -4.880 1.00 76.19 873 HIS A CA 1
ATOM 7260 C C . HIS A 1 873 ? 36.677 -7.451 -4.126 1.00 76.19 873 HIS A C 1
ATOM 7262 O O . HIS A 1 873 ? 37.407 -7.246 -3.152 1.00 76.19 873 HIS A O 1
ATOM 7268 N N . PRO A 1 874 ? 35.699 -6.588 -4.466 1.00 73.44 874 PRO A N 1
ATOM 7269 C CA . PRO A 1 874 ? 35.603 -5.209 -3.960 1.00 73.44 874 PRO A CA 1
ATOM 7270 C C . PRO A 1 874 ? 35.243 -5.106 -2.472 1.00 73.44 874 PRO A C 1
ATOM 7272 O O . PRO A 1 874 ? 35.294 -4.052 -1.868 1.00 73.44 874 PRO A O 1
ATOM 7275 N N . PHE A 1 875 ? 34.845 -6.202 -1.833 1.00 72.50 875 PHE A N 1
ATOM 7276 C CA . PHE A 1 875 ? 34.644 -6.241 -0.376 1.00 72.50 875 PHE A CA 1
ATOM 7277 C C . PHE A 1 875 ? 35.264 -7.466 0.267 1.00 72.50 875 PHE A C 1
ATOM 7279 O O . PHE A 1 875 ? 34.825 -7.896 1.331 1.00 72.50 875 PHE A O 1
ATOM 7286 N N . GLY A 1 876 ? 36.248 -8.075 -0.401 1.00 67.56 876 GLY A N 1
ATOM 7287 C CA . GLY A 1 876 ? 36.969 -9.191 0.185 1.00 67.56 876 GLY A CA 1
ATOM 7288 C C . GLY A 1 876 ? 37.659 -8.670 1.434 1.00 67.56 876 GLY A C 1
ATOM 7289 O O . GLY A 1 876 ? 38.637 -7.938 1.328 1.00 67.56 876 GLY A O 1
ATOM 7290 N N . SER A 1 877 ? 37.129 -8.987 2.616 1.00 50.81 877 SER A N 1
ATOM 7291 C CA . SER A 1 877 ? 37.788 -8.635 3.864 1.00 50.81 877 SER A CA 1
ATOM 7292 C C . SER A 1 877 ? 39.203 -9.203 3.801 1.00 50.81 877 SER A C 1
ATOM 7294 O O . SER A 1 877 ? 39.380 -10.423 3.757 1.00 50.81 877 SER A O 1
ATOM 7296 N N . PHE A 1 878 ? 40.212 -8.338 3.849 1.00 50.62 878 PHE A N 1
ATOM 7297 C CA . PHE A 1 878 ? 41.607 -8.734 4.048 1.00 50.62 878 PHE A CA 1
ATOM 7298 C C . PHE A 1 878 ? 41.818 -9.534 5.360 1.00 50.62 878 PHE A C 1
ATOM 7300 O O . PHE A 1 878 ? 42.902 -10.052 5.596 1.00 50.62 878 PHE A O 1
ATOM 7307 N N . GLN A 1 879 ? 40.780 -9.700 6.191 1.00 47.62 879 GLN A N 1
ATOM 7308 C CA . GLN A 1 879 ? 40.815 -10.274 7.538 1.00 47.62 879 GLN A CA 1
ATOM 7309 C C . GLN A 1 879 ? 40.665 -11.803 7.654 1.00 47.62 879 GLN A C 1
ATOM 7311 O O . GLN A 1 879 ? 40.579 -12.312 8.767 1.00 47.62 879 GLN A O 1
ATOM 7316 N N . SER A 1 880 ? 40.678 -12.586 6.571 1.00 48.88 880 SER A N 1
ATOM 7317 C CA . SER A 1 880 ? 40.785 -14.053 6.729 1.00 48.88 880 SER A CA 1
ATOM 7318 C C . SER A 1 880 ? 41.673 -14.763 5.721 1.00 48.88 880 SER A C 1
ATOM 7320 O O . SER A 1 880 ? 41.655 -15.996 5.645 1.00 48.88 880 SER A O 1
ATOM 7322 N N . ARG A 1 881 ? 42.534 -14.032 5.003 1.00 57.28 881 ARG A N 1
ATOM 7323 C CA . ARG A 1 881 ? 43.645 -14.703 4.331 1.00 57.28 881 ARG A CA 1
ATOM 7324 C C . ARG A 1 881 ? 44.587 -15.201 5.418 1.00 57.28 881 ARG A C 1
ATOM 7326 O O . ARG A 1 881 ? 45.267 -14.432 6.090 1.00 57.28 881 ARG A O 1
ATOM 7333 N N . LYS A 1 882 ? 44.520 -16.511 5.653 1.00 72.94 882 LYS A N 1
ATOM 7334 C CA . LYS A 1 882 ? 45.397 -17.247 6.560 1.00 72.94 882 LYS A CA 1
ATOM 7335 C C . LYS A 1 882 ? 46.849 -16.849 6.274 1.00 72.94 882 LYS A C 1
ATOM 7337 O O . LYS A 1 882 ? 47.170 -16.562 5.124 1.00 72.94 882 LYS A O 1
ATOM 7342 N N . MET A 1 883 ? 47.696 -16.825 7.307 1.00 87.38 883 MET A N 1
ATOM 7343 C CA . MET A 1 883 ? 49.118 -16.483 7.148 1.00 87.38 883 MET A CA 1
ATOM 7344 C C . MET A 1 883 ? 49.711 -17.204 5.927 1.00 87.38 883 MET A C 1
ATOM 7346 O O . MET A 1 883 ? 49.532 -18.429 5.856 1.00 87.38 883 MET A O 1
ATOM 7350 N N . PRO A 1 884 ? 50.330 -16.472 4.983 1.00 93.00 884 PRO A N 1
ATOM 7351 C CA . PRO A 1 884 ? 51.005 -17.078 3.847 1.00 93.00 884 PRO A CA 1
ATOM 7352 C C . PRO A 1 884 ? 52.115 -18.020 4.314 1.00 93.00 884 PRO A C 1
ATOM 7354 O O . PRO A 1 884 ? 52.643 -17.896 5.425 1.00 93.00 884 PRO A O 1
ATOM 7357 N N . ILE A 1 885 ? 52.419 -18.985 3.457 1.00 96.38 885 ILE A N 1
ATOM 7358 C CA . ILE A 1 885 ? 53.525 -19.919 3.617 1.00 96.38 885 ILE A CA 1
ATOM 7359 C C . ILE A 1 885 ? 54.613 -19.467 2.650 1.00 96.38 885 ILE A C 1
ATOM 7361 O O . ILE A 1 885 ? 54.332 -19.285 1.469 1.00 96.38 885 ILE A O 1
ATOM 7365 N N . ILE A 1 886 ? 55.817 -19.257 3.163 1.00 97.06 886 ILE A N 1
ATOM 7366 C CA . ILE A 1 886 ? 56.983 -18.833 2.393 1.00 97.06 886 ILE A CA 1
ATOM 7367 C C . ILE A 1 886 ? 57.957 -19.997 2.330 1.00 97.06 886 ILE A C 1
ATOM 7369 O O . ILE A 1 886 ? 58.266 -20.568 3.374 1.00 97.06 886 ILE A O 1
ATOM 7373 N N . VAL A 1 887 ? 58.438 -20.321 1.135 1.00 97.25 887 VAL A N 1
ATOM 7374 C CA . VAL A 1 887 ? 59.602 -21.191 0.932 1.00 97.25 887 VAL A CA 1
ATOM 7375 C C . VAL A 1 887 ? 60.688 -20.326 0.316 1.00 97.25 887 VAL A C 1
ATOM 7377 O O . VAL A 1 887 ? 60.488 -19.798 -0.777 1.00 97.25 887 VAL A O 1
ATOM 7380 N N . ASP A 1 888 ? 61.781 -20.120 1.046 1.00 97.00 888 ASP A N 1
ATOM 7381 C CA . ASP A 1 888 ? 62.855 -19.206 0.656 1.00 97.00 888 ASP A CA 1
ATOM 7382 C C . ASP A 1 888 ? 64.220 -19.751 1.130 1.00 97.00 888 ASP A C 1
ATOM 7384 O O . ASP A 1 888 ? 64.401 -19.859 2.348 1.00 97.00 888 ASP A O 1
ATOM 7388 N N . PRO A 1 889 ? 65.142 -20.113 0.215 1.00 96.56 889 PRO A N 1
ATOM 7389 C CA . PRO A 1 889 ? 64.956 -20.184 -1.242 1.00 96.56 889 PRO A CA 1
ATOM 7390 C C . PRO A 1 889 ? 64.140 -21.419 -1.687 1.00 96.56 889 PRO A C 1
ATOM 7392 O O . PRO A 1 889 ? 63.993 -22.390 -0.943 1.00 96.56 889 PRO A O 1
ATOM 7395 N N . ILE A 1 890 ? 63.605 -21.399 -2.915 1.00 96.69 890 ILE A N 1
ATOM 7396 C CA . ILE A 1 890 ? 63.091 -22.606 -3.599 1.00 96.69 890 ILE A CA 1
ATOM 7397 C C . ILE A 1 890 ? 64.194 -23.274 -4.441 1.00 96.69 890 ILE A C 1
ATOM 7399 O O . ILE A 1 890 ? 65.111 -22.575 -4.882 1.00 96.69 890 ILE A O 1
ATOM 7403 N N . PRO A 1 891 ? 64.103 -24.593 -4.721 1.00 95.75 891 PRO A N 1
ATOM 7404 C CA . PRO A 1 891 ? 65.075 -25.296 -5.562 1.00 95.75 891 PRO A CA 1
ATOM 7405 C C . PRO A 1 891 ? 65.229 -24.673 -6.956 1.00 95.75 891 PRO A C 1
ATOM 7407 O O . PRO A 1 891 ? 64.282 -24.117 -7.522 1.00 95.75 891 PRO A O 1
ATOM 7410 N N . ASN A 1 892 ? 66.424 -24.787 -7.540 1.00 92.12 892 ASN A N 1
ATOM 7411 C CA . ASN A 1 892 ? 66.720 -24.189 -8.845 1.00 92.12 892 ASN A CA 1
ATOM 7412 C C . ASN A 1 892 ? 65.787 -24.722 -9.945 1.00 92.12 892 ASN A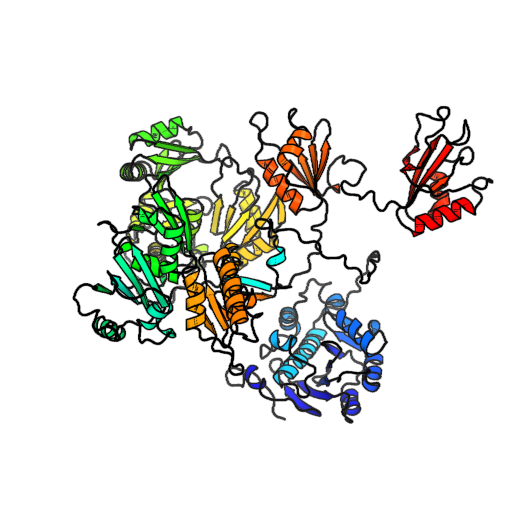 C 1
ATOM 7414 O O . ASN A 1 892 ? 65.559 -25.925 -10.073 1.00 92.12 892 ASN A O 1
ATOM 7418 N N . GLY A 1 893 ? 65.252 -23.809 -10.759 1.00 88.31 893 GLY A N 1
ATOM 7419 C CA . GLY A 1 893 ? 64.317 -24.140 -11.837 1.00 88.31 893 GLY A CA 1
ATOM 7420 C C . GLY A 1 893 ? 62.906 -24.515 -11.368 1.00 88.31 893 GLY A C 1
ATOM 7421 O O . GLY A 1 893 ? 62.128 -25.014 -12.176 1.00 88.31 893 GLY A O 1
ATOM 7422 N N . ALA A 1 894 ? 62.565 -24.326 -10.089 1.00 91.62 894 ALA A N 1
ATOM 7423 C CA . ALA A 1 894 ? 61.190 -24.426 -9.603 1.00 91.62 894 ALA A CA 1
ATOM 7424 C C . ALA A 1 894 ? 60.336 -23.254 -10.118 1.00 91.62 894 ALA A C 1
ATOM 7426 O O . ALA A 1 894 ? 60.735 -22.093 -9.997 1.00 91.62 894 ALA A O 1
ATOM 7427 N N . ASN A 1 895 ? 59.148 -23.550 -10.650 1.00 93.88 895 ASN A N 1
ATOM 7428 C CA . ASN A 1 895 ? 58.174 -22.540 -11.084 1.00 93.88 895 ASN A CA 1
ATOM 7429 C C . ASN A 1 895 ? 56.807 -22.698 -10.390 1.00 93.88 895 ASN A C 1
ATOM 7431 O O . ASN A 1 895 ? 56.566 -23.651 -9.638 1.00 93.88 895 ASN A O 1
ATOM 7435 N N . ALA A 1 896 ? 55.904 -21.740 -10.627 1.00 91.38 896 ALA A N 1
ATOM 7436 C CA . ALA A 1 896 ? 54.584 -21.703 -9.995 1.00 91.38 896 ALA A CA 1
ATOM 7437 C C . ALA A 1 896 ? 53.738 -22.960 -10.289 1.00 91.38 896 ALA A C 1
ATOM 7439 O O . ALA A 1 896 ? 53.099 -23.504 -9.382 1.00 91.38 896 ALA A O 1
ATOM 7440 N N . ALA A 1 897 ? 53.764 -23.450 -11.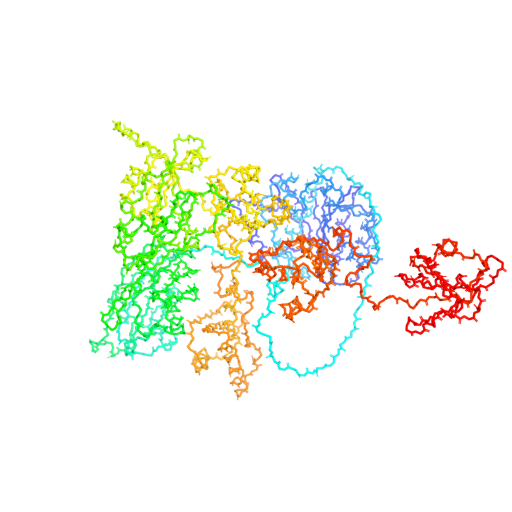533 1.00 91.81 897 ALA A N 1
ATOM 7441 C CA . ALA A 1 897 ? 52.960 -24.585 -11.987 1.00 91.81 897 ALA A CA 1
ATOM 7442 C C . ALA A 1 897 ? 53.410 -25.913 -11.356 1.00 91.81 897 ALA A C 1
ATOM 7444 O O . ALA A 1 897 ? 52.581 -26.729 -10.934 1.00 91.81 897 ALA A O 1
ATOM 7445 N N . GLU A 1 898 ? 54.720 -26.124 -11.232 1.00 94.25 898 GLU A N 1
ATOM 7446 C CA . GLU A 1 898 ? 55.279 -27.319 -10.597 1.00 94.25 898 GLU A CA 1
ATOM 7447 C C . GLU A 1 898 ? 54.962 -27.360 -9.099 1.00 94.25 898 GLU A C 1
ATOM 7449 O O . GLU A 1 898 ? 54.491 -28.380 -8.598 1.00 94.25 898 GLU A O 1
ATOM 7454 N N . LEU A 1 899 ? 55.135 -26.242 -8.385 1.00 94.88 899 LEU A N 1
ATOM 7455 C CA . LEU A 1 899 ? 54.801 -26.154 -6.958 1.00 94.88 899 LEU A CA 1
ATOM 7456 C C . LEU A 1 899 ? 53.293 -26.290 -6.708 1.00 94.88 899 LEU A C 1
ATOM 7458 O O . LEU A 1 899 ? 52.870 -26.871 -5.705 1.00 94.88 899 LEU A O 1
ATOM 7462 N N . ARG A 1 900 ? 52.459 -25.807 -7.635 1.00 93.62 900 ARG A N 1
ATOM 7463 C CA . ARG A 1 900 ? 51.008 -26.017 -7.593 1.00 93.62 900 ARG A CA 1
ATOM 7464 C C . ARG A 1 900 ? 50.649 -27.491 -7.765 1.00 93.62 900 ARG A C 1
ATOM 7466 O O . ARG A 1 900 ? 49.800 -27.983 -7.025 1.00 93.62 900 ARG A O 1
ATOM 7473 N N . THR A 1 901 ? 51.307 -28.182 -8.695 1.00 95.75 901 THR A N 1
ATOM 7474 C CA . THR A 1 901 ? 51.139 -29.628 -8.913 1.00 95.75 901 THR A CA 1
ATOM 7475 C C . THR A 1 901 ? 51.579 -30.414 -7.680 1.00 95.75 901 THR A C 1
ATOM 7477 O O . THR A 1 901 ? 50.834 -31.266 -7.199 1.00 95.75 901 THR A O 1
ATOM 7480 N N . PHE A 1 902 ? 52.725 -30.045 -7.102 1.00 96.25 902 PHE A N 1
ATOM 7481 C CA . PHE A 1 902 ? 53.255 -30.633 -5.872 1.00 96.25 902 PHE A CA 1
ATOM 7482 C C . PHE A 1 902 ? 52.301 -30.471 -4.679 1.00 96.25 902 PHE A C 1
ATOM 7484 O O . PHE A 1 902 ? 52.144 -31.373 -3.870 1.00 96.25 902 PHE A O 1
ATOM 7491 N N . CYS A 1 903 ? 51.591 -29.343 -4.591 1.00 95.56 903 CYS A N 1
ATOM 7492 C CA . CYS A 1 903 ? 50.602 -29.085 -3.542 1.00 95.56 903 CYS A CA 1
ATOM 7493 C C . CYS A 1 903 ? 49.147 -29.397 -3.950 1.00 95.56 903 CYS A C 1
ATOM 7495 O O . CYS A 1 903 ? 48.228 -28.944 -3.264 1.00 95.56 903 CYS A O 1
ATOM 7497 N N . SER A 1 904 ? 48.899 -30.124 -5.042 1.00 93.94 904 SER A N 1
ATOM 7498 C CA . SER A 1 904 ? 47.556 -30.259 -5.642 1.00 93.94 904 SER A CA 1
ATOM 7499 C C . SER A 1 904 ? 46.490 -30.821 -4.684 1.00 93.94 904 SER A C 1
ATOM 7501 O O . SER A 1 904 ? 45.372 -30.296 -4.630 1.00 93.94 904 SER A O 1
ATOM 7503 N N . ASP A 1 905 ? 46.854 -31.776 -3.825 1.00 93.50 905 ASP A N 1
ATOM 7504 C CA . ASP A 1 905 ? 45.950 -32.398 -2.841 1.00 93.50 905 ASP A CA 1
ATOM 7505 C C . ASP A 1 905 ? 45.756 -31.584 -1.549 1.00 93.50 905 ASP A C 1
ATOM 7507 O O . ASP A 1 905 ? 44.956 -31.924 -0.664 1.00 93.50 905 ASP A O 1
ATOM 7511 N N . CYS A 1 906 ? 46.447 -30.451 -1.420 1.00 93.00 906 CYS A N 1
ATOM 7512 C CA . CYS A 1 906 ? 46.367 -29.621 -0.224 1.00 93.00 906 CYS A CA 1
ATOM 7513 C C . CYS A 1 906 ? 45.058 -28.817 -0.152 1.00 93.00 906 CYS A C 1
ATOM 7515 O O . CYS A 1 906 ? 44.624 -28.433 0.934 1.00 93.00 906 CYS A O 1
ATOM 7517 N N . GLY A 1 907 ? 44.379 -28.588 -1.278 1.00 90.69 907 GLY A N 1
ATOM 7518 C CA . GLY A 1 907 ? 43.167 -27.772 -1.381 1.00 90.69 907 GLY A CA 1
ATOM 7519 C C . GLY A 1 907 ? 43.402 -26.481 -2.168 1.00 90.69 907 GLY A C 1
ATOM 7520 O O . GLY A 1 907 ? 44.346 -26.370 -2.934 1.00 90.69 907 GLY A O 1
ATOM 7521 N N . LYS A 1 908 ? 42.527 -25.476 -2.019 1.00 88.56 908 LYS A N 1
ATOM 7522 C CA . LYS A 1 908 ? 42.609 -24.241 -2.826 1.00 88.56 908 LYS A CA 1
ATOM 7523 C C . LYS A 1 908 ? 43.600 -23.230 -2.231 1.00 88.56 908 LYS A C 1
ATOM 7525 O O . LYS A 1 908 ? 43.401 -22.773 -1.101 1.00 88.56 908 LYS A O 1
ATOM 7530 N N . PHE A 1 909 ? 44.596 -22.825 -3.014 1.00 92.62 909 PHE A N 1
ATOM 7531 C CA . PHE A 1 909 ? 45.582 -21.783 -2.701 1.00 92.62 909 PHE A CA 1
ATOM 7532 C C . PHE A 1 909 ? 46.016 -21.040 -3.976 1.00 92.62 909 PHE A C 1
ATOM 7534 O O . PHE A 1 909 ? 45.816 -21.532 -5.090 1.00 92.62 909 PHE A O 1
ATOM 7541 N N . ASP A 1 910 ? 46.592 -19.856 -3.784 1.00 89.31 910 ASP A N 1
ATOM 7542 C CA . ASP A 1 910 ? 47.246 -19.057 -4.829 1.00 89.31 910 ASP A CA 1
ATOM 7543 C C . ASP A 1 910 ? 48.769 -19.093 -4.592 1.00 89.31 910 ASP A C 1
ATOM 7545 O O . ASP A 1 910 ? 49.183 -19.223 -3.434 1.00 89.31 910 ASP A O 1
ATOM 7549 N N . ILE A 1 911 ? 49.595 -18.988 -5.637 1.00 93.56 911 ILE A N 1
ATOM 7550 C CA . ILE A 1 911 ? 51.062 -19.004 -5.519 1.00 93.56 911 ILE A CA 1
ATOM 7551 C C . ILE A 1 911 ? 51.677 -17.826 -6.286 1.00 93.56 911 ILE A C 1
ATOM 7553 O O . ILE A 1 911 ? 51.193 -17.436 -7.342 1.00 93.56 911 ILE A O 1
ATOM 7557 N N . LYS A 1 912 ? 52.731 -17.234 -5.726 1.00 92.50 912 LYS A N 1
ATOM 7558 C CA . LYS A 1 912 ? 53.548 -16.203 -6.374 1.00 92.50 912 LYS A CA 1
ATOM 7559 C C . LYS A 1 912 ? 55.016 -16.597 -6.257 1.00 92.50 912 LYS A C 1
ATOM 7561 O O . LYS A 1 912 ? 55.445 -16.926 -5.149 1.00 92.50 912 LYS A O 1
ATOM 7566 N N . ILE A 1 913 ? 55.762 -16.539 -7.359 1.00 93.25 913 ILE A N 1
ATOM 7567 C CA . ILE A 1 913 ? 57.218 -16.727 -7.361 1.00 93.25 913 ILE A CA 1
ATOM 7568 C C . ILE A 1 913 ? 57.890 -15.377 -7.609 1.00 93.25 913 ILE A C 1
ATOM 7570 O O . ILE A 1 913 ? 57.495 -14.632 -8.501 1.00 93.25 913 ILE A O 1
ATOM 7574 N N . GLU A 1 914 ? 58.888 -15.049 -6.796 1.00 92.94 914 GLU A N 1
ATOM 7575 C CA . GLU A 1 914 ? 59.686 -13.821 -6.917 1.00 92.94 914 GLU A CA 1
ATOM 7576 C C . GLU A 1 914 ? 61.118 -14.063 -6.412 1.00 92.94 914 GLU A C 1
ATOM 7578 O O . GLU A 1 914 ? 61.445 -15.183 -6.015 1.00 92.94 914 GLU A O 1
ATOM 7583 N N . GLY A 1 915 ? 61.977 -13.042 -6.433 1.00 92.31 915 GLY A N 1
ATOM 7584 C CA . GLY A 1 915 ? 63.352 -13.127 -5.930 1.00 92.31 915 GLY A CA 1
ATOM 7585 C C . GLY A 1 915 ? 63.452 -13.546 -4.457 1.00 92.31 915 GLY A C 1
ATOM 7586 O O . GLY A 1 915 ? 62.617 -13.168 -3.629 1.00 92.31 915 GLY A O 1
ATOM 7587 N N . SER A 1 916 ? 64.472 -14.342 -4.121 1.00 95.06 916 SER A N 1
ATOM 7588 C CA . SER A 1 916 ? 64.771 -14.755 -2.744 1.00 95.06 916 SER A CA 1
ATOM 7589 C C . SER A 1 916 ? 65.150 -13.548 -1.886 1.00 95.06 916 SER A C 1
ATOM 7591 O O . SER A 1 916 ? 65.803 -12.611 -2.351 1.00 95.06 916 SER A O 1
ATOM 7593 N N . SER A 1 917 ? 64.743 -13.576 -0.616 1.00 94.75 917 SER A N 1
ATOM 7594 C CA . SER A 1 917 ? 65.181 -12.592 0.386 1.00 94.75 917 SER A CA 1
ATOM 7595 C C . SER A 1 917 ? 66.373 -13.061 1.219 1.00 94.75 917 SER A C 1
ATOM 7597 O O . SER A 1 917 ? 66.819 -12.334 2.102 1.00 94.75 917 SER A O 1
ATOM 7599 N N . GLN A 1 918 ? 66.859 -14.282 0.977 1.00 95.00 918 GLN A N 1
ATOM 7600 C CA . GLN A 1 918 ? 67.921 -14.912 1.766 1.00 95.00 918 GLN A CA 1
ATOM 7601 C C . GLN A 1 918 ? 69.190 -15.166 0.951 1.00 95.00 918 GLN A C 1
ATOM 7603 O O . GLN A 1 918 ? 70.281 -15.039 1.498 1.00 95.00 918 GLN A O 1
ATOM 7608 N N . GLU A 1 919 ? 69.069 -15.500 -0.337 1.00 94.75 919 GLU A N 1
ATOM 7609 C CA . GLU A 1 919 ? 70.206 -15.885 -1.179 1.00 94.75 919 GLU A CA 1
ATOM 7610 C C . GLU A 1 919 ? 70.179 -15.167 -2.537 1.00 94.75 919 GLU A C 1
ATOM 7612 O O . GLU A 1 919 ? 69.166 -15.171 -3.237 1.00 94.75 919 GLU A O 1
ATOM 7617 N N . ILE A 1 920 ? 71.302 -14.561 -2.936 1.00 93.06 920 ILE A N 1
ATOM 7618 C CA . ILE A 1 920 ? 71.464 -13.905 -4.246 1.00 93.06 920 ILE A CA 1
ATOM 7619 C C . ILE A 1 920 ? 71.415 -14.958 -5.370 1.00 93.06 920 ILE A C 1
ATOM 7621 O O . ILE A 1 920 ? 72.001 -16.034 -5.253 1.00 93.06 920 ILE A O 1
ATOM 7625 N N . GLY A 1 921 ? 70.716 -14.654 -6.464 1.00 89.00 921 GLY A N 1
ATOM 7626 C CA . GLY A 1 921 ? 70.519 -15.528 -7.624 1.00 89.00 921 GLY A CA 1
ATOM 7627 C C . GLY A 1 921 ? 69.479 -16.638 -7.428 1.00 89.00 921 GLY A C 1
ATOM 7628 O O . GLY A 1 921 ? 69.365 -17.527 -8.274 1.00 89.00 921 GLY A O 1
ATOM 7629 N N . LYS A 1 922 ? 68.727 -16.629 -6.319 1.00 94.62 922 LYS A N 1
ATOM 7630 C CA . LYS A 1 922 ? 67.685 -17.621 -5.999 1.00 94.62 922 LYS A CA 1
ATOM 7631 C C . LYS A 1 922 ? 66.291 -16.995 -6.010 1.00 94.62 922 LYS A C 1
ATOM 7633 O O . LYS A 1 922 ? 66.128 -15.783 -5.888 1.00 94.62 922 LYS A O 1
ATOM 7638 N N . ARG A 1 923 ? 65.257 -17.837 -6.113 1.00 94.50 923 ARG A N 1
ATOM 7639 C CA . ARG A 1 923 ? 63.837 -17.438 -6.044 1.00 94.50 923 ARG A CA 1
ATOM 7640 C C . ARG A 1 923 ? 63.206 -17.901 -4.729 1.00 94.50 923 ARG A C 1
ATOM 7642 O O . ARG A 1 923 ? 63.756 -18.752 -4.032 1.00 94.50 923 ARG A O 1
ATOM 7649 N N . ARG A 1 924 ? 62.019 -17.385 -4.419 1.00 96.44 924 ARG A N 1
ATOM 7650 C CA . ARG A 1 924 ? 61.155 -17.831 -3.319 1.00 96.44 924 ARG A CA 1
ATOM 7651 C C . ARG A 1 924 ? 59.717 -18.020 -3.779 1.00 96.44 924 ARG A C 1
ATOM 7653 O O . ARG A 1 924 ? 59.272 -17.370 -4.723 1.00 96.44 924 ARG A O 1
ATOM 7660 N N . ALA A 1 925 ? 58.970 -18.853 -3.061 1.00 96.88 925 ALA A N 1
ATOM 7661 C CA . ALA A 1 925 ? 57.540 -19.044 -3.275 1.00 96.88 925 ALA A CA 1
ATOM 7662 C C . ALA A 1 925 ? 56.713 -18.476 -2.119 1.00 96.88 925 ALA A C 1
ATOM 7664 O O . ALA A 1 925 ? 56.930 -18.818 -0.956 1.00 96.88 925 ALA A O 1
ATOM 7665 N N . ILE A 1 926 ? 55.712 -17.661 -2.454 1.00 95.81 926 ILE A N 1
ATOM 7666 C CA . ILE A 1 926 ? 54.697 -17.144 -1.533 1.00 95.81 926 ILE A CA 1
ATOM 7667 C C . ILE A 1 926 ? 53.374 -17.844 -1.826 1.00 95.81 926 ILE A C 1
ATOM 7669 O O . ILE A 1 926 ? 52.693 -17.551 -2.808 1.00 95.81 926 ILE A O 1
ATOM 7673 N N . ILE A 1 927 ? 52.978 -18.752 -0.941 1.00 95.88 927 ILE A N 1
ATOM 7674 C CA . ILE A 1 927 ? 51.759 -19.548 -1.077 1.00 95.88 927 ILE A CA 1
ATOM 7675 C C . ILE A 1 927 ? 50.682 -18.974 -0.161 1.00 95.88 927 ILE A C 1
ATOM 7677 O O . ILE A 1 927 ? 50.880 -18.800 1.045 1.00 95.88 927 ILE A O 1
ATOM 7681 N N . GLN A 1 928 ? 49.511 -18.689 -0.728 1.00 92.81 928 GLN A N 1
ATOM 7682 C CA . GLN A 1 928 ? 48.380 -18.062 -0.054 1.00 92.81 928 GLN A CA 1
ATOM 7683 C C . GLN A 1 928 ? 47.178 -19.023 0.022 1.00 92.81 928 GLN A C 1
ATOM 7685 O O . GLN A 1 928 ? 46.351 -19.076 -0.891 1.00 92.81 928 GLN A O 1
ATOM 7690 N N . PRO A 1 929 ? 47.006 -19.753 1.139 1.00 92.06 929 PRO A N 1
ATOM 7691 C CA . PRO A 1 929 ? 45.902 -20.695 1.296 1.00 92.06 929 PRO A CA 1
ATOM 7692 C C . PRO A 1 929 ? 44.539 -19.999 1.387 1.00 92.06 929 PRO A C 1
ATOM 7694 O O . PRO A 1 929 ? 44.391 -19.010 2.113 1.00 92.06 929 PRO A O 1
ATOM 7697 N N . ARG A 1 930 ? 43.512 -20.553 0.720 1.00 84.62 930 ARG A N 1
ATOM 7698 C CA . ARG A 1 930 ? 42.125 -20.041 0.775 1.00 84.62 930 ARG A CA 1
ATOM 7699 C C . ARG A 1 930 ? 41.303 -20.617 1.932 1.00 84.62 930 ARG A C 1
ATOM 7701 O O . ARG A 1 930 ? 40.235 -20.096 2.240 1.00 84.62 930 ARG A O 1
ATOM 7708 N N . ASN A 1 931 ? 41.773 -21.681 2.587 1.00 83.19 931 ASN A N 1
ATOM 7709 C CA . ASN A 1 931 ? 41.128 -22.269 3.765 1.00 83.19 931 ASN A CA 1
ATOM 7710 C C . ASN A 1 931 ? 42.153 -22.883 4.747 1.00 83.19 931 ASN A C 1
ATOM 7712 O O . ASN A 1 931 ? 43.337 -23.002 4.436 1.00 83.19 931 ASN A O 1
ATOM 7716 N N . THR A 1 932 ? 41.712 -23.244 5.961 1.00 83.56 932 THR A N 1
ATOM 7717 C CA . THR A 1 932 ? 42.595 -23.795 7.014 1.00 83.56 932 THR A CA 1
ATOM 7718 C C . THR A 1 932 ? 43.209 -25.142 6.624 1.00 83.56 932 THR A C 1
ATOM 7720 O O . THR A 1 932 ? 44.363 -25.379 6.959 1.00 83.56 932 THR A O 1
ATOM 7723 N N . ARG A 1 933 ? 42.471 -25.993 5.898 1.00 86.38 933 ARG A N 1
ATOM 7724 C CA . ARG A 1 933 ? 42.966 -27.296 5.431 1.00 86.38 933 ARG A CA 1
ATOM 7725 C C . ARG A 1 933 ? 44.139 -27.116 4.466 1.00 86.38 933 ARG A C 1
ATOM 7727 O O . ARG A 1 933 ? 45.196 -27.668 4.720 1.00 86.38 933 ARG A O 1
ATOM 7734 N N . ALA A 1 934 ? 43.999 -26.239 3.472 1.00 92.06 934 ALA A N 1
ATOM 7735 C CA . ALA A 1 934 ? 45.079 -25.868 2.557 1.00 92.06 934 ALA A CA 1
ATOM 7736 C C . ALA A 1 934 ? 46.278 -25.267 3.281 1.00 92.06 934 ALA A C 1
ATOM 7738 O O . ALA A 1 934 ? 47.410 -25.597 2.962 1.00 92.06 934 ALA A O 1
ATOM 7739 N N . LYS A 1 935 ? 46.053 -24.453 4.318 1.00 93.25 935 LYS A N 1
ATOM 7740 C CA . LYS A 1 935 ? 47.155 -23.916 5.123 1.00 93.25 935 LYS A CA 1
ATOM 7741 C C . LYS A 1 935 ? 47.964 -25.023 5.800 1.00 93.25 935 LYS A C 1
ATOM 7743 O O . LYS A 1 935 ? 49.187 -24.973 5.782 1.00 93.25 935 LYS A O 1
ATOM 7748 N N . VAL A 1 936 ? 47.290 -25.970 6.447 1.00 92.19 936 VAL A N 1
ATOM 7749 C CA . VAL A 1 936 ? 47.965 -27.055 7.171 1.00 92.19 936 VAL A CA 1
ATOM 7750 C C . VAL A 1 936 ? 48.626 -28.013 6.185 1.00 92.19 936 VAL A C 1
ATOM 7752 O O . VAL A 1 936 ? 49.807 -28.296 6.335 1.00 92.19 936 VAL A O 1
ATOM 7755 N N . ASN A 1 937 ? 47.905 -28.427 5.144 1.00 94.88 937 ASN A N 1
ATOM 7756 C CA . ASN A 1 937 ? 48.389 -29.414 4.187 1.00 94.88 937 ASN A CA 1
ATOM 7757 C C . ASN A 1 937 ? 49.556 -28.880 3.352 1.00 94.88 937 ASN A C 1
ATOM 7759 O O . ASN A 1 937 ? 50.591 -29.531 3.332 1.00 94.88 937 ASN A O 1
ATOM 7763 N N . CYS A 1 938 ? 49.453 -27.677 2.762 1.00 96.12 938 CYS A N 1
ATOM 7764 C CA . CYS A 1 938 ? 50.576 -27.088 2.019 1.00 96.12 938 CYS A CA 1
ATOM 7765 C C . CYS A 1 938 ? 51.805 -26.962 2.921 1.00 96.12 938 CYS A C 1
ATOM 7767 O O . CYS A 1 938 ? 52.901 -27.316 2.520 1.00 96.12 938 CYS A O 1
ATOM 7769 N N . PHE A 1 939 ? 51.631 -26.494 4.161 1.00 97.00 939 PHE A N 1
ATOM 7770 C CA . PHE A 1 939 ? 52.758 -26.332 5.075 1.00 97.00 939 PHE A CA 1
ATOM 7771 C C . PHE A 1 939 ? 53.423 -27.662 5.441 1.00 97.00 939 PHE A C 1
ATOM 7773 O O . PHE A 1 939 ? 54.635 -27.695 5.626 1.00 97.00 939 PHE A O 1
ATOM 7780 N N . ASN A 1 940 ? 52.637 -28.730 5.584 1.00 95.12 940 ASN A N 1
ATOM 7781 C CA . ASN A 1 940 ? 53.160 -30.051 5.904 1.00 95.12 940 ASN A CA 1
ATOM 7782 C C . ASN A 1 940 ? 53.870 -30.660 4.692 1.00 95.12 940 ASN A C 1
ATOM 7784 O O . ASN A 1 940 ? 55.023 -31.048 4.826 1.00 95.12 940 ASN A O 1
ATOM 7788 N N . VAL A 1 941 ? 53.232 -30.675 3.517 1.00 96.69 941 VAL A N 1
ATOM 7789 C CA . VAL A 1 941 ? 53.816 -31.213 2.272 1.00 96.69 941 VAL A CA 1
ATOM 7790 C C . VAL A 1 941 ? 55.139 -30.515 1.956 1.00 96.69 941 VAL A C 1
ATOM 7792 O O . VAL A 1 941 ? 56.164 -31.171 1.816 1.00 96.69 941 VAL A O 1
ATOM 7795 N N . LEU A 1 942 ? 55.162 -29.178 1.994 1.00 96.38 942 LEU A N 1
ATOM 7796 C CA . LEU A 1 942 ? 56.371 -28.396 1.715 1.00 96.38 942 LEU A CA 1
ATOM 7797 C C . LEU A 1 942 ? 57.502 -28.584 2.740 1.00 96.38 942 LEU A C 1
ATOM 7799 O O . LEU A 1 942 ? 58.612 -28.168 2.450 1.00 96.38 942 LEU A O 1
ATOM 7803 N N . ASN A 1 943 ? 57.244 -29.144 3.928 1.00 94.81 943 ASN A N 1
ATOM 7804 C CA . ASN A 1 943 ? 58.276 -29.399 4.947 1.00 94.81 943 ASN A CA 1
ATOM 7805 C C . ASN A 1 943 ? 58.637 -30.885 5.103 1.00 94.81 943 ASN A C 1
ATOM 7807 O O . ASN A 1 943 ?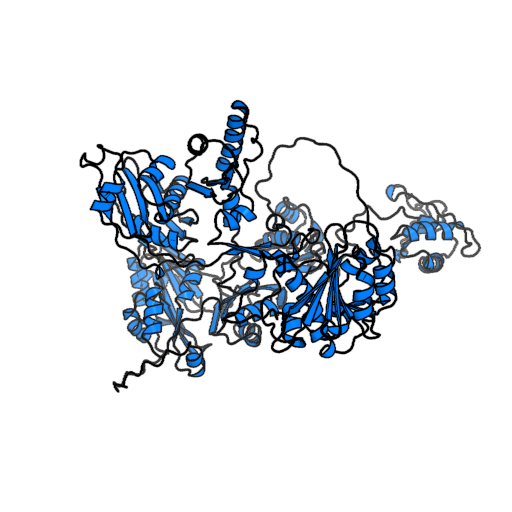 59.598 -31.191 5.801 1.00 94.81 943 ASN A O 1
ATOM 7811 N N . SER A 1 944 ? 57.846 -31.807 4.548 1.00 88.88 944 SER A N 1
ATOM 7812 C CA . SER A 1 944 ? 58.003 -33.251 4.794 1.00 88.88 944 SER A CA 1
ATOM 7813 C C . SER A 1 944 ? 58.357 -34.058 3.552 1.00 88.88 944 SER A C 1
ATOM 7815 O O . SER A 1 944 ? 58.873 -35.165 3.687 1.00 88.88 944 SER A O 1
ATOM 7817 N N . GLU A 1 945 ? 58.136 -33.510 2.359 1.00 92.81 945 GLU A N 1
ATOM 7818 C CA . GLU A 1 945 ? 58.412 -34.187 1.096 1.00 92.81 945 GLU A CA 1
ATOM 7819 C C . GLU A 1 945 ? 59.559 -33.503 0.341 1.00 92.81 945 GLU A C 1
ATOM 7821 O O . GLU A 1 945 ? 59.727 -32.282 0.386 1.00 92.81 945 GLU A O 1
ATOM 7826 N N . PHE A 1 946 ? 60.361 -34.303 -0.363 1.00 92.00 946 PHE A N 1
ATOM 7827 C CA . PHE A 1 946 ? 61.432 -33.795 -1.217 1.00 92.00 946 PHE A CA 1
ATOM 7828 C C . PHE A 1 946 ? 60.846 -33.274 -2.530 1.00 92.00 946 PHE A C 1
ATOM 7830 O O . PHE A 1 946 ? 60.140 -33.996 -3.235 1.00 92.00 946 PHE A O 1
ATOM 7837 N N . PHE A 1 947 ? 61.191 -32.043 -2.899 1.00 94.12 947 PHE A N 1
ATOM 7838 C CA . PHE A 1 947 ? 60.832 -31.448 -4.181 1.00 94.12 947 PHE A CA 1
ATOM 7839 C C . PHE A 1 947 ? 62.095 -31.267 -5.018 1.00 94.12 947 PHE A C 1
ATOM 7841 O O . PHE A 1 947 ? 63.047 -30.622 -4.589 1.00 94.12 947 PHE A O 1
ATOM 7848 N N . LYS A 1 948 ? 62.126 -31.893 -6.202 1.00 91.19 948 LYS A N 1
ATOM 7849 C CA . LYS A 1 948 ? 63.321 -31.960 -7.069 1.00 91.19 948 LYS A CA 1
ATOM 7850 C C . LYS A 1 948 ? 64.588 -32.451 -6.339 1.00 91.19 948 LYS A C 1
ATOM 7852 O O . LYS A 1 948 ? 65.689 -32.006 -6.630 1.00 91.19 948 LYS A O 1
ATOM 7857 N N . GLY A 1 949 ? 64.432 -33.389 -5.400 1.00 90.81 949 GLY A N 1
ATOM 7858 C CA . GLY A 1 949 ? 65.544 -33.966 -4.634 1.00 90.81 949 GLY A CA 1
ATOM 7859 C C . GLY A 1 949 ? 66.035 -33.112 -3.460 1.00 90.81 949 GLY A C 1
ATOM 7860 O O . GLY A 1 949 ? 66.906 -33.562 -2.721 1.00 90.81 949 GLY A O 1
ATOM 7861 N N . GLU A 1 950 ? 65.450 -31.933 -3.233 1.00 92.88 950 GLU A N 1
ATOM 7862 C CA . GLU A 1 950 ? 65.789 -31.041 -2.122 1.00 92.88 950 GLU A CA 1
ATOM 7863 C C . GLU A 1 950 ? 64.633 -30.947 -1.116 1.00 92.88 950 GLU A C 1
ATOM 7865 O O . GLU A 1 950 ? 63.453 -30.994 -1.474 1.00 92.88 950 GLU A O 1
ATOM 7870 N N . MET A 1 951 ? 64.970 -30.826 0.169 1.00 92.75 951 MET A N 1
ATOM 7871 C CA . MET A 1 951 ? 63.981 -30.592 1.220 1.00 92.75 951 MET A CA 1
ATOM 7872 C C . MET A 1 951 ? 63.706 -29.089 1.312 1.00 92.75 951 MET A C 1
ATOM 7874 O O . MET A 1 951 ? 64.616 -28.298 1.556 1.00 92.75 951 MET A O 1
ATOM 7878 N N . MET A 1 952 ? 62.451 -28.691 1.121 1.00 95.75 952 MET A N 1
ATOM 7879 C CA . MET A 1 952 ? 62.047 -27.291 1.233 1.00 95.75 952 MET A CA 1
ATOM 7880 C C . MET A 1 952 ? 61.829 -26.892 2.699 1.00 95.75 952 MET A C 1
ATOM 7882 O O . MET A 1 952 ? 61.419 -27.698 3.532 1.00 95.75 952 MET A O 1
ATOM 7886 N N . LYS A 1 953 ? 62.082 -25.616 3.016 1.00 95.38 953 LYS A N 1
ATOM 7887 C CA . LYS A 1 953 ? 61.855 -25.048 4.351 1.00 95.38 953 LYS A CA 1
ATOM 7888 C C . LYS A 1 953 ? 60.724 -24.028 4.302 1.00 95.38 953 LYS A C 1
ATOM 7890 O O . LYS A 1 953 ? 60.929 -22.857 3.990 1.00 95.38 953 LYS A O 1
ATOM 7895 N N . ALA A 1 954 ? 59.514 -24.478 4.615 1.00 96.88 954 ALA A N 1
ATOM 7896 C CA . ALA A 1 954 ? 58.328 -23.634 4.630 1.00 96.88 954 ALA A CA 1
ATOM 7897 C C . ALA A 1 954 ? 58.143 -22.932 5.986 1.00 96.88 954 ALA A C 1
ATOM 7899 O O . ALA A 1 954 ? 58.092 -23.572 7.038 1.00 96.88 954 ALA A O 1
ATOM 7900 N N . VAL A 1 955 ? 57.940 -21.611 5.965 1.00 96.19 955 VAL A N 1
ATOM 7901 C CA . VAL A 1 955 ? 57.685 -20.767 7.145 1.00 96.19 955 VAL A CA 1
ATOM 7902 C C . VAL A 1 955 ? 56.335 -20.067 7.013 1.00 96.19 955 VAL A C 1
ATOM 7904 O O . VAL A 1 955 ? 55.970 -19.570 5.952 1.00 96.19 955 VAL A O 1
ATOM 7907 N N . ARG A 1 956 ? 55.560 -20.003 8.103 1.00 94.62 956 ARG A N 1
ATOM 7908 C CA . ARG A 1 956 ? 54.313 -19.220 8.145 1.00 94.62 956 ARG A CA 1
ATOM 7909 C C . ARG A 1 956 ? 54.636 -17.838 8.672 1.00 94.62 956 ARG A C 1
ATOM 7911 O O . ARG A 1 956 ? 54.965 -17.707 9.847 1.00 94.62 956 ARG A O 1
ATOM 7918 N N . ILE A 1 957 ? 54.469 -16.817 7.848 1.00 91.12 957 ILE A N 1
ATOM 7919 C CA . ILE A 1 957 ? 54.798 -15.446 8.237 1.00 91.12 957 ILE A CA 1
ATOM 7920 C C . ILE A 1 957 ? 53.575 -14.542 8.113 1.00 91.12 957 ILE A C 1
ATOM 7922 O O . ILE A 1 957 ? 52.653 -14.803 7.338 1.00 91.12 957 ILE A O 1
ATOM 7926 N N . SER A 1 958 ? 53.512 -13.500 8.939 1.00 84.62 958 SER A N 1
ATOM 7927 C CA . SER A 1 958 ? 52.490 -12.469 8.771 1.00 84.62 958 SER A CA 1
ATOM 7928 C C . SER A 1 958 ? 52.789 -11.687 7.486 1.00 84.62 958 SER A C 1
ATOM 7930 O O . SER A 1 958 ? 53.954 -11.505 7.145 1.00 84.62 958 SER A O 1
ATOM 7932 N N . ARG A 1 959 ? 51.766 -11.215 6.760 1.00 80.12 959 ARG A N 1
ATOM 7933 C CA . ARG A 1 959 ? 51.984 -10.481 5.497 1.00 80.12 959 ARG A CA 1
ATOM 7934 C C . ARG A 1 959 ? 52.861 -9.241 5.668 1.00 80.12 959 ARG A C 1
ATOM 7936 O O . ARG A 1 959 ? 53.673 -8.967 4.801 1.00 80.12 959 ARG A O 1
ATOM 7943 N N . SER A 1 960 ? 52.703 -8.524 6.778 1.00 81.00 960 SER A N 1
ATOM 7944 C CA . SER A 1 960 ? 53.509 -7.346 7.117 1.00 81.00 960 SER A CA 1
ATOM 7945 C C . SER A 1 960 ? 54.947 -7.684 7.510 1.00 81.00 960 SER A C 1
ATOM 7947 O O . SER A 1 960 ? 55.763 -6.783 7.628 1.00 81.00 960 SER A O 1
ATOM 7949 N N . SER A 1 961 ? 55.247 -8.960 7.751 1.00 87.88 961 SER A N 1
ATOM 7950 C CA . SER A 1 961 ? 56.572 -9.428 8.156 1.00 87.88 961 SER A CA 1
ATOM 7951 C C . SER A 1 961 ? 57.301 -10.172 7.037 1.00 87.88 961 SER A C 1
ATOM 7953 O O . SER A 1 961 ? 58.377 -10.692 7.298 1.00 87.88 961 SER A O 1
ATOM 7955 N N . ILE A 1 962 ? 56.736 -10.271 5.825 1.00 89.75 962 ILE A N 1
ATOM 7956 C CA . ILE A 1 962 ? 57.442 -10.857 4.678 1.00 89.75 962 ILE A CA 1
ATOM 7957 C C . ILE A 1 962 ? 58.586 -9.899 4.310 1.00 89.75 962 ILE A C 1
ATOM 7959 O O . ILE A 1 962 ? 58.287 -8.770 3.916 1.00 89.75 962 ILE A O 1
ATOM 7963 N N . PRO A 1 963 ? 59.865 -10.300 4.438 1.00 90.38 963 PRO A N 1
ATOM 7964 C CA . PRO A 1 963 ? 60.983 -9.453 4.025 1.00 90.38 963 PRO A CA 1
ATOM 7965 C C . PRO A 1 963 ? 60.911 -9.196 2.512 1.00 90.38 963 PRO A C 1
ATOM 7967 O O . PRO A 1 963 ? 60.460 -10.084 1.784 1.00 90.38 963 PRO A O 1
ATOM 7970 N N . PRO A 1 964 ? 61.304 -8.021 1.997 1.00 91.38 964 PRO A N 1
ATOM 7971 C CA . PRO A 1 964 ? 61.405 -7.816 0.551 1.00 91.38 964 PRO A CA 1
ATOM 7972 C C . PRO A 1 964 ? 62.467 -8.754 -0.064 1.00 91.38 964 PRO A C 1
ATOM 7974 O O . PRO A 1 964 ? 63.328 -9.242 0.673 1.00 91.38 964 PRO A O 1
ATOM 7977 N N . PRO A 1 965 ? 62.401 -9.058 -1.374 1.00 90.75 965 PRO A N 1
ATOM 7978 C CA . PRO A 1 965 ? 63.513 -9.694 -2.088 1.00 90.75 965 PRO A CA 1
ATOM 7979 C C . PRO A 1 965 ? 64.816 -8.896 -1.917 1.00 90.75 965 PRO A C 1
ATOM 7981 O O . PRO A 1 965 ? 64.754 -7.687 -1.695 1.00 90.75 965 PRO A O 1
ATOM 7984 N N . LEU A 1 966 ? 65.973 -9.560 -2.024 1.00 90.50 966 LEU A N 1
ATOM 7985 C CA . LEU A 1 966 ? 67.259 -8.857 -2.131 1.00 90.50 966 LEU A CA 1
ATOM 7986 C C . LEU A 1 966 ? 67.271 -8.001 -3.403 1.00 90.50 966 LEU A C 1
ATOM 7988 O O . LEU A 1 966 ? 66.697 -8.418 -4.410 1.00 90.50 966 LEU A O 1
ATOM 7992 N N . ASP A 1 967 ? 67.920 -6.836 -3.359 1.00 87.38 967 ASP A N 1
ATOM 7993 C CA . ASP A 1 967 ? 67.940 -5.886 -4.480 1.00 87.38 967 ASP A CA 1
ATOM 7994 C C . ASP A 1 967 ? 68.523 -6.528 -5.751 1.00 87.38 967 ASP A C 1
ATOM 7996 O O . ASP A 1 967 ? 68.036 -6.294 -6.855 1.00 87.38 967 ASP A O 1
ATOM 8000 N N . GLU A 1 968 ? 69.495 -7.429 -5.591 1.00 86.75 968 GLU A N 1
ATOM 8001 C CA . GLU A 1 968 ? 70.127 -8.201 -6.665 1.00 86.75 968 GLU A CA 1
ATOM 8002 C C . GLU A 1 968 ? 69.219 -9.289 -7.271 1.00 86.75 968 GLU A C 1
ATOM 8004 O O . GLU A 1 968 ? 69.572 -9.881 -8.288 1.00 86.75 968 GLU A O 1
ATOM 8009 N N . ASN A 1 969 ? 68.064 -9.561 -6.654 1.00 82.12 969 ASN A N 1
ATOM 8010 C CA . ASN A 1 969 ? 67.069 -10.546 -7.090 1.00 82.12 969 ASN A CA 1
ATOM 8011 C C . ASN A 1 969 ? 65.762 -9.899 -7.585 1.00 82.12 969 ASN A C 1
ATOM 8013 O O . ASN A 1 969 ? 64.762 -10.602 -7.781 1.00 82.12 969 ASN A O 1
ATOM 8017 N N . ILE A 1 970 ? 65.721 -8.571 -7.728 1.00 76.75 970 ILE A N 1
ATOM 8018 C CA . ILE A 1 970 ? 64.573 -7.860 -8.295 1.00 76.75 970 ILE A CA 1
ATOM 8019 C C . ILE A 1 970 ? 64.622 -8.024 -9.822 1.00 76.75 970 ILE A C 1
ATOM 8021 O O . ILE A 1 970 ? 65.102 -7.154 -10.538 1.00 76.75 970 ILE A O 1
ATOM 8025 N N . ASP A 1 971 ? 64.145 -9.169 -10.310 1.00 67.81 971 ASP A N 1
ATOM 8026 C CA . ASP A 1 971 ? 63.851 -9.379 -11.732 1.00 67.81 971 ASP A CA 1
ATOM 8027 C C . ASP A 1 971 ? 62.472 -8.795 -12.093 1.00 67.81 971 ASP A C 1
ATOM 8029 O O . ASP A 1 971 ? 61.518 -8.896 -11.312 1.00 67.81 971 ASP A O 1
ATOM 8033 N N . ASP A 1 972 ? 62.340 -8.255 -13.311 1.00 54.28 972 ASP A N 1
ATOM 8034 C CA . ASP A 1 972 ? 61.071 -7.744 -13.866 1.00 54.28 972 ASP A CA 1
ATOM 8035 C C . ASP A 1 972 ? 60.036 -8.865 -14.146 1.00 54.28 972 ASP A C 1
ATOM 8037 O O . ASP A 1 972 ? 58.831 -8.606 -14.236 1.00 54.28 972 ASP A O 1
ATOM 8041 N N . ASP A 1 973 ? 60.471 -10.129 -14.210 1.00 56.28 973 ASP A N 1
ATOM 8042 C CA . ASP A 1 973 ? 59.635 -11.293 -14.532 1.00 56.28 973 ASP A CA 1
ATOM 8043 C C . ASP A 1 973 ? 59.038 -11.961 -13.278 1.00 56.28 973 ASP A C 1
ATOM 8045 O O . ASP A 1 973 ? 59.418 -13.052 -12.829 1.00 56.28 973 ASP A O 1
ATOM 8049 N N . VAL A 1 974 ? 58.040 -11.293 -12.694 1.00 60.50 974 VAL A N 1
ATOM 8050 C CA . VAL A 1 974 ? 57.238 -11.845 -11.592 1.00 60.50 974 VAL A CA 1
ATOM 8051 C C . VAL A 1 974 ? 56.168 -12.802 -12.131 1.00 60.50 974 VAL A C 1
ATOM 8053 O O . VAL A 1 974 ? 55.169 -12.380 -12.717 1.00 60.50 974 VAL A O 1
ATOM 8056 N N . GLU A 1 975 ? 56.317 -14.098 -11.855 1.00 64.44 975 GLU A N 1
ATOM 8057 C CA . GLU A 1 975 ? 55.310 -15.109 -12.194 1.00 64.44 975 GLU A CA 1
ATOM 8058 C C . GLU A 1 975 ? 54.141 -15.090 -11.194 1.00 64.44 975 GLU A C 1
ATOM 8060 O O . GLU A 1 975 ? 54.292 -15.388 -10.000 1.00 64.44 975 GLU A O 1
ATOM 8065 N N . TYR A 1 976 ? 52.948 -14.775 -11.706 1.00 49.34 976 TYR A N 1
ATOM 8066 C CA . TYR A 1 976 ? 51.676 -14.904 -10.997 1.00 49.34 976 TYR A CA 1
ATOM 8067 C C . TYR A 1 976 ? 50.811 -15.971 -11.657 1.00 49.34 976 TYR A C 1
ATOM 8069 O O . TYR A 1 976 ? 50.489 -15.846 -12.838 1.00 49.34 976 TYR A O 1
ATOM 8077 N N . ASP A 1 977 ? 50.358 -16.944 -10.867 1.00 47.81 977 ASP A N 1
ATOM 8078 C CA . ASP A 1 977 ? 49.413 -17.972 -11.310 1.00 47.81 977 ASP A CA 1
ATOM 8079 C C . ASP A 1 977 ? 48.370 -18.279 -10.228 1.00 47.81 977 ASP A C 1
ATOM 8081 O O . ASP A 1 977 ? 48.762 -18.567 -9.068 1.00 47.81 977 ASP A O 1
#

=== Feature glossary ===
Feature key, reading from the visual/contextual features back to the raw sequence:

Rendered structure images. Structure images are PyMOL renders from six orthogonal camera directions. Cartoon representation draws helices as coils and strands as arrows; sticks shows the backbone as bonds; surface shows the solvent-excluded envelope. Rainbow coloring maps sequence position to hue (blue→red, N→C); chain coloring assigns a distinct color per polypeptide.

Contact-map, Ramachandran, and PAE plots. Three diagnostic plots accompany the record. The Cα contact map visualizes the tertiary structure as a 2D adjacency matrix (8 Å cutoff, sequence-local contacts suppressed). The Ramachandran plot shows the distribution of backbone (φ, ψ) torsions, with points in the α and β basins reflecting secondary structure content. The PAE plot shows AlphaFold's inter-residue confidence as a color matrix.

InterPro / GO / CATH / organism. The annotation block draws on four external resources. InterPro: which protein families and domains the sequence belongs to. GO: standardized terms for what the protein does, what process it participates in, and where in the cell it acts. CATH: which structural fold it has in the CATH hierarchy. Organism: the species of origin.

Nearest PDB structures. Structural nearest neighbors (via Foldseek easy-search vs the PDB). Reported per hit: target PDB id, E-value, and alignment TM-score. A TM-score above ~0.5 is the conventional threshold for 'same fold'.

Predicted aligned error. Predicted aligned error is AlphaFold's pairwise confidence. Unlike pLDDT (per-residue), PAE is per-residue-pair and captures whether two parts of the structure are correctly placed relative to each other. Units are ångströms of expected positional error.

Solvent-accessible surface area. SASA measures how much of the protein is reachable by solvent. It is computed by rolling a water-sized probe over the atomic surface and summing the exposed area (Å²). Per-residue SASA distinguishes core (buried, low SASA) from surface (exposed, high SASA) residues; total SASA is a whole-molecule size measure.

B-factor. Crystallographic B-factors measure how much each atom's electron density is smeared out, in Å². They rise in mobile loops and surface residues and fall in the buried interior. In AlphaFold models this column is repurposed to hold pLDDT instead.

pLDDT. For AlphaFold models, the B-factor field carries pLDDT — the model's own estimate of local accuracy on a 0–100 scale. Regions with pLDDT<50 should be treated as essentially unmodeled; they often correspond to intrinsically disordered segments.

Backbone torsions (φ/ψ). φ (phi) and ψ (psi) are the two rotatable backbone dihedrals per residue: φ is the C(i-1)–N–Cα–C torsion, ψ is the N–Cα–C–N(i+1) torsion, both in degrees on (−180°, 180°]. α-helical residues cluster near (−60°, −45°); β-strand residues near (−120°, +130°). A Ramachandran plot is simply a scatter of (φ, ψ) for every residue.

Radius of gyration, Cα contacts, bounding box. Radius of gyration (Rg) is the root-mean-square distance of Cα atoms from their centroid — a single number for overall size and compactness. A globular domain of N residues has Rg ≈ 2.2·N^0.38 Å; an extended or disordered chain has a much larger Rg. The Cα contact count is the number of residue pairs whose Cα atoms are within 8 Å and are more than four positions apart in sequence — a standard proxy for tertiary packing density. The bounding box is the smallest axis-aligned box enclosing all Cα atoms.

Secondary structure (3-state, P-SEA). Three-state secondary structure (P-SEA) collapses the eight DSSP classes into helix (a), strand (b), and coil (c). P-SEA assigns these from Cα geometry alone — distances and angles — without requiring backbone oxygens, so it works on any Cα trace.

Secondary structure (8-state, DSSP). Secondary structure is the local, repeating backbone conformation. DSSP classifies it into eight states by reading the hydrogen-bond network: three helix types (H, G, I), two β types (E, B), two non-regular types (T, S), and unstructured coil (-).

Foldseek 3Di. The Foldseek 3Di string encodes local tertiary geometry as a 20-letter alphabet — one character per residue — derived from the relative positions of nearby Cα atoms. Unlike the amino-acid sequence, 3Di is a direct function of the 3D structure, so two proteins with the same fold have similar 3Di strings even at low sequence identity.

mmCIF coordinates. Structure coordinates are given as an mmCIF _atom_site loop: one row per atom with element, residue name, chain id, sequence number, and x/y/z position in Å. Only the four main-chain atoms per residue are included here; side chains are omitted to keep the record compact.

Sequence. This is the polypeptide sequence — one letter per residue, N-terminus first. Length ranges from a few dozen residues for small domains to over a thousand for large multi-domain proteins.